Protein AF-0000000077498268 (afdb_homodimer)

Organism: Branchiostoma lanceolatum (NCBI:txid7740)

Foldseek 3Di:
DPPVPPVPPVPPPPPPVPPPPLQPQQQAPVRRSPRLRNQPPFPPDDLVQLCVQAAFAFQCRSGDASAAAAEDADADAQLCCLQVDALQVGKYKYAQQQCPFLCLVQVDLVNCCVPQQAPKFFKAFLARPVPDGDDIDGSNVCSVPQLPDRMKTKDWDDPVNCNRGDDGNNCPFCLQPVDDKTKMKIKHQFFGKHFWFFAQFKKKKWWSAFKKKKKWFALLACVLQVQLVDQFRGGGPAGRGTGRCVVRVSSSLTHIYMYIGHHNMIMTGHGGIIMMMHTHGGITIMMMITTHGDRVLLPLPDPLPFQDPDDDGSYDDDPDLDDLSNLRSSLSSSSNVCSVVDDRDDRPVPDDDCVNDDDPVVPPDPPPCPVDPPPCVPPPPPPPPPDPPPLSQQSWNPVDPLTLCVVCSPPLLDLLSLLQLSVVVSPDRTVCSRSPNSVSRGRQGSVSVVVSPPDDHPRDD/DPPPPPVPPPPPPPPPPPPPPVQPQQQAPVRHSPRLRNQPPFPPDDLVQLCVQAAFAFQCRSGDARAAAAEDADADAQLCCCQVDALQVGKYKYAQQQCPFLCLVQVDLVNCCVPQQQPKFFKAFLARPVPDGDDIDGSNVCSVPQLPDRMKTKDWDDPVNCNRGDDGNNCPFVLLPVDDKTKMKIKHQFFGKHFWFFAQFKKKKWWSAFKKKKKWFALLACVLQVQLVDQFRGGGPAGRGTGRCVVRVSSSLTHIYMYIGHHNMIMTGHGGIIMMMHTHGGITIMMMITTHGDNVLQPPPLPLPFQPPPDDFRHDDDPDLDDLSVLRSSLSSSSNVCSVVDDRDDRPVPDDDPVNDDDPVPPPDPPPCPPDPPPCVPPPPPPPPPPDPPLSQASWDPVDPLDLCVVCSPPLQDLLSLLQLSVVVSPDRTVCSRSPNSVSRGRQGSVSVVVSPPDDHPRDD

InterPro domains:
  IPR003347 JmjC domain [PS51184] (134-308)
  IPR041667 Cupin-like domain 8 [PF13621] (78-294)

Structure (mmCIF, N/CA/C/O backbone):
data_AF-0000000077498268-model_v1
#
loop_
_entity.id
_entity.type
_entity.pdbx_description
1 polymer 'KDM8 protein'
#
loop_
_atom_site.group_PDB
_atom_site.id
_atom_site.type_symbol
_atom_site.label_atom_id
_atom_site.label_alt_id
_atom_site.label_comp_id
_atom_site.label_asym_id
_atom_site.label_entity_id
_atom_site.label_seq_id
_atom_site.pdbx_PDB_ins_code
_atom_site.Cartn_x
_atom_site.Cartn_y
_atom_site.Cartn_z
_atom_site.occupancy
_atom_site.B_iso_or_equiv
_atom_site.auth_seq_id
_atom_site.auth_comp_id
_atom_site.auth_asym_id
_atom_site.auth_atom_id
_atom_site.pdbx_PDB_model_num
ATOM 1 N N . MET A 1 1 ? -64.062 6.707 -39.125 1 20.23 1 MET A N 1
ATOM 2 C CA . MET A 1 1 ? -62.938 7.348 -39.844 1 20.23 1 MET A CA 1
ATOM 3 C C . MET A 1 1 ? -61.938 7.953 -38.906 1 20.23 1 MET A C 1
ATOM 5 O O . MET A 1 1 ? -62.25 8.898 -38.188 1 20.23 1 MET A O 1
ATOM 9 N N . ALA A 1 2 ? -61.188 6.914 -38.25 1 20.77 2 ALA A N 1
ATOM 10 C CA . ALA A 1 2 ? -60.125 6.656 -37.25 1 20.77 2 ALA A CA 1
ATOM 11 C C . ALA A 1 2 ? -58.844 7.418 -37.594 1 20.77 2 ALA A C 1
ATOM 13 O O . ALA A 1 2 ? -58.125 7.031 -38.531 1 20.77 2 ALA A O 1
ATOM 14 N N . LYS A 1 3 ? -59.219 8.773 -37.812 1 20.45 3 LYS A N 1
ATOM 15 C CA . LYS A 1 3 ? -58.188 9.75 -38.156 1 20.45 3 LYS A CA 1
ATOM 16 C C . LYS A 1 3 ? -56.938 9.586 -37.25 1 20.45 3 LYS A C 1
ATOM 18 O O . LYS A 1 3 ? -57.031 9.789 -36.031 1 20.45 3 LYS A O 1
ATOM 23 N N . VAL A 1 4 ? -56.219 8.508 -37.531 1 21.5 4 VAL A N 1
ATOM 24 C CA . VAL A 1 4 ? -54.969 8.023 -36.938 1 21.5 4 VAL A CA 1
ATOM 25 C C . VAL A 1 4 ? -53.906 9.109 -37.031 1 21.5 4 VAL A C 1
ATOM 27 O O . VAL A 1 4 ? -53.438 9.469 -38.125 1 21.5 4 VAL A O 1
ATOM 30 N N . PHE A 1 5 ? -54.312 10.289 -36.438 1 22.31 5 PHE A N 1
ATOM 31 C CA . PHE A 1 5 ? -53.375 11.391 -36.375 1 22.31 5 PHE A CA 1
ATOM 32 C C . PHE A 1 5 ? -52 10.898 -35.938 1 22.31 5 PHE A C 1
ATOM 34 O O . PHE A 1 5 ? -51.844 10.32 -34.875 1 22.31 5 PHE A O 1
ATOM 41 N N . LEU A 1 6 ? -51.281 10.352 -36.906 1 21.83 6 LEU A N 1
ATOM 42 C CA . LEU A 1 6 ? -49.875 9.891 -36.875 1 21.83 6 LEU A CA 1
ATOM 43 C C . LEU A 1 6 ? -48.969 11 -36.406 1 21.83 6 LEU A C 1
ATOM 45 O O . LEU A 1 6 ? -48.812 12.016 -37.094 1 21.83 6 LEU A O 1
ATOM 49 N N . VAL A 1 7 ? -49.281 11.5 -35.188 1 21.45 7 VAL A N 1
ATOM 50 C CA . VAL A 1 7 ? -48.406 12.555 -34.656 1 21.45 7 VAL A CA 1
ATOM 51 C C . VAL A 1 7 ? -46.969 12.133 -34.781 1 21.45 7 VAL A C 1
ATOM 53 O O . VAL A 1 7 ? -46.562 11.07 -34.281 1 21.45 7 VAL A O 1
ATOM 56 N N . PHE A 1 8 ? -46.375 12.398 -35.938 1 21.97 8 PHE A N 1
ATOM 57 C CA . PHE A 1 8 ? -44.969 12.281 -36.281 1 21.97 8 PHE A CA 1
ATOM 58 C C . PHE A 1 8 ? -44.094 12.969 -35.219 1 21.97 8 PHE A C 1
ATOM 60 O O . PHE A 1 8 ? -44.125 14.188 -35.062 1 21.97 8 PHE A O 1
ATOM 67 N N . LEU A 1 9 ? -44.188 12.375 -33.969 1 21.38 9 LEU A N 1
ATOM 68 C CA . LEU A 1 9 ? -43.312 12.883 -32.906 1 21.38 9 LEU A CA 1
ATOM 69 C C . LEU A 1 9 ? -41.875 12.977 -33.375 1 21.38 9 LEU A C 1
ATOM 71 O O . LEU A 1 9 ? -41.25 11.953 -33.719 1 21.38 9 LEU A O 1
ATOM 75 N N . LEU A 1 10 ? -41.625 13.961 -34.219 1 21.16 10 LEU A N 1
ATOM 76 C CA . LEU A 1 10 ? -40.281 14.336 -34.625 1 21.16 10 LEU A CA 1
ATOM 77 C C . LEU A 1 10 ? -39.344 14.344 -33.406 1 21.16 10 LEU A C 1
ATOM 79 O O . LEU A 1 10 ? -39.531 15.141 -32.469 1 21.16 10 LEU A O 1
ATOM 83 N N . CYS A 1 11 ? -38.938 13.094 -32.938 1 20.8 11 CYS A N 1
ATOM 84 C CA . CYS A 1 11 ? -37.906 12.883 -31.906 1 20.8 11 CYS A CA 1
ATOM 85 C C . CYS A 1 11 ? -36.656 13.664 -32.219 1 20.8 11 CYS A C 1
ATOM 87 O O . CYS A 1 11 ? -35.938 13.344 -33.188 1 20.8 11 CYS A O 1
ATOM 89 N N . ALA A 1 12 ? -36.75 15.016 -32.25 1 21.62 12 ALA A N 1
ATOM 90 C CA . ALA A 1 12 ? -35.5 15.789 -32.375 1 21.62 12 ALA A CA 1
ATOM 91 C C . ALA A 1 12 ? -34.406 15.18 -31.516 1 21.62 12 ALA A C 1
ATOM 93 O O . ALA A 1 12 ? -34.531 15.109 -30.297 1 21.62 12 ALA A O 1
ATOM 94 N N . LEU A 1 13 ? -33.719 14.148 -32.031 1 21.7 13 LEU A N 1
ATOM 95 C CA . LEU A 1 13 ? -32.5 13.555 -31.516 1 21.7 13 LEU A CA 1
ATOM 96 C C . LEU A 1 13 ? -31.469 14.633 -31.172 1 21.7 13 LEU A C 1
ATOM 98 O O . LEU A 1 13 ? -30.906 15.266 -32.062 1 21.7 13 LEU A O 1
ATOM 102 N N . THR A 1 14 ? -31.875 15.578 -30.297 1 20.98 14 THR A N 1
ATOM 103 C CA . THR A 1 14 ? -30.828 16.531 -29.922 1 20.98 14 THR A CA 1
ATOM 104 C C . THR A 1 14 ? -29.531 15.797 -29.609 1 20.98 14 THR A C 1
ATOM 106 O O . THR A 1 14 ? -29.547 14.742 -28.969 1 20.98 14 THR A O 1
ATOM 109 N N . ARG A 1 15 ? -28.484 15.977 -30.438 1 21.44 15 ARG A N 1
ATOM 110 C CA . ARG A 1 15 ? -27.062 15.641 -30.375 1 21.44 15 ARG A CA 1
ATOM 111 C C . ARG A 1 15 ? -26.5 15.945 -28.984 1 21.44 15 ARG A C 1
ATOM 113 O O . ARG A 1 15 ? -26.469 17.109 -28.562 1 21.44 15 ARG A O 1
ATOM 120 N N . ILE A 1 16 ? -26.891 15.086 -28 1 23.75 16 ILE A N 1
ATOM 121 C CA . ILE A 1 16 ? -26.203 15.227 -26.719 1 23.75 16 ILE A CA 1
ATOM 122 C C . ILE A 1 16 ? -24.688 15.281 -26.969 1 23.75 16 ILE A C 1
ATOM 124 O O . ILE A 1 16 ? -24.109 14.328 -27.5 1 23.75 16 ILE A O 1
ATOM 128 N N . SER A 1 17 ? -24.203 16.453 -27.359 1 23.48 17 SER A N 1
ATOM 129 C CA . SER A 1 17 ? -22.766 16.719 -27.391 1 23.48 17 SER A CA 1
ATOM 130 C C . SER A 1 17 ? -22.078 16.141 -26.156 1 23.48 17 SER A C 1
ATOM 132 O O . SER A 1 17 ? -22.438 16.453 -25.031 1 23.48 17 SER A O 1
ATOM 134 N N . SER A 1 18 ? -21.719 14.836 -26.25 1 25.12 18 SER A N 1
ATOM 135 C CA . SER A 1 18 ? -20.875 14.117 -25.297 1 25.12 18 SER A CA 1
ATOM 136 C C . SER A 1 18 ? -19.75 15 -24.781 1 25.12 18 SER A C 1
ATOM 138 O O . SER A 1 18 ? -18.859 15.383 -25.547 1 25.12 18 SER A O 1
ATOM 140 N N . GLN A 1 19 ? -20.078 15.984 -23.938 1 24.39 19 GLN A N 1
ATOM 141 C CA . GLN A 1 19 ? -19.016 16.688 -23.219 1 24.39 19 GLN A CA 1
ATOM 142 C C . GLN A 1 19 ? -17.938 15.727 -22.734 1 24.39 19 GLN A C 1
ATOM 144 O O . GLN A 1 19 ? -18.234 14.711 -22.109 1 24.39 19 GLN A O 1
ATOM 149 N N . ASP A 1 20 ? -16.859 15.656 -23.484 1 26.95 20 ASP A N 1
ATOM 150 C CA . ASP A 1 20 ? -15.547 15.039 -23.266 1 26.95 20 ASP A CA 1
ATOM 151 C C . ASP A 1 20 ? -15.141 15.117 -21.797 1 26.95 20 ASP A C 1
ATOM 153 O O . ASP A 1 20 ? -15 16.203 -21.234 1 26.95 20 ASP A O 1
ATOM 157 N N . ASP A 1 21 ? -15.727 14.266 -21 1 28.14 21 ASP A N 1
ATOM 158 C CA . ASP A 1 21 ? -15.43 14.078 -19.594 1 28.14 21 ASP A CA 1
ATOM 159 C C . ASP A 1 21 ? -13.93 14.094 -19.344 1 28.14 21 ASP A C 1
ATOM 161 O O . ASP A 1 21 ? -13.234 13.102 -19.594 1 28.14 21 ASP A O 1
ATOM 165 N N . THR A 1 22 ? -13.281 15.242 -19.609 1 29.11 22 THR A N 1
ATOM 166 C CA . THR A 1 22 ? -11.922 15.727 -19.375 1 29.11 22 THR A CA 1
ATOM 167 C C . THR A 1 22 ? -11.477 15.391 -17.953 1 29.11 22 THR A C 1
ATOM 169 O O . THR A 1 22 ? -10.422 15.844 -17.5 1 29.11 22 THR A O 1
ATOM 172 N N . ASN A 1 23 ? -12.367 14.883 -17.172 1 28.05 23 ASN A N 1
ATOM 173 C CA . ASN A 1 23 ? -11.82 14.672 -15.836 1 28.05 23 ASN A CA 1
ATOM 174 C C . ASN A 1 23 ? -10.773 13.555 -15.828 1 28.05 23 ASN A C 1
ATOM 176 O O . ASN A 1 23 ? -10.969 12.516 -15.195 1 28.05 23 ASN A O 1
ATOM 180 N N . ALA A 1 24 ? -10.133 13.305 -16.922 1 29.52 24 ALA A N 1
ATOM 181 C CA . ALA A 1 24 ? -9.008 12.375 -16.891 1 29.52 24 ALA A CA 1
ATOM 182 C C . ALA A 1 24 ? -8 12.773 -15.812 1 29.52 24 ALA A C 1
ATOM 184 O O . ALA A 1 24 ? -7.594 13.93 -15.727 1 29.52 24 ALA A O 1
ATOM 185 N N . ALA A 1 25 ? -7.973 12.031 -14.773 1 31.31 25 ALA A N 1
ATOM 186 C CA . ALA A 1 25 ? -6.887 12.195 -13.805 1 31.31 25 ALA A CA 1
ATOM 187 C C . ALA A 1 25 ? -5.574 12.516 -14.508 1 31.31 25 ALA A C 1
ATOM 189 O O . ALA A 1 25 ? -5.188 11.828 -15.461 1 31.31 25 ALA A O 1
ATOM 190 N N . CYS A 1 26 ? -5.172 13.711 -14.547 1 35.19 26 CYS A N 1
ATOM 191 C CA . CYS A 1 26 ? -3.994 14.312 -15.156 1 35.19 26 CYS A CA 1
ATOM 192 C C . CYS A 1 26 ? -2.732 13.539 -14.781 1 35.19 26 CYS A C 1
ATOM 194 O O . CYS A 1 26 ? -2.33 13.539 -13.609 1 35.19 26 CYS A O 1
ATOM 196 N N . HIS A 1 27 ? -2.498 12.359 -15.18 1 33.94 27 HIS A N 1
ATOM 197 C CA . HIS A 1 27 ? -1.225 11.688 -14.945 1 33.94 27 HIS A CA 1
ATOM 198 C C . HIS A 1 27 ? -0.128 12.266 -15.836 1 33.94 27 HIS A C 1
ATOM 200 O O . HIS A 1 27 ? -0.378 12.617 -16.984 1 33.94 27 HIS A O 1
ATOM 206 N N . GLY A 1 28 ? 0.859 12.883 -15.305 1 31.69 28 GLY A N 1
ATOM 207 C CA . GLY A 1 28 ? 1.977 13.414 -16.078 1 31.69 28 GLY A CA 1
ATOM 208 C C . GLY A 1 28 ? 2.57 12.398 -17.031 1 31.69 28 GLY A C 1
ATOM 209 O O . GLY A 1 28 ? 2.312 11.195 -16.922 1 31.69 28 GLY A O 1
ATOM 210 N N . THR A 1 29 ? 3.205 12.695 -18.219 1 34.97 29 THR A N 1
ATOM 211 C CA . THR A 1 29 ? 3.818 11.875 -19.25 1 34.97 29 THR A CA 1
ATOM 212 C C . THR A 1 29 ? 4.734 10.82 -18.641 1 34.97 29 THR A C 1
ATOM 214 O O . THR A 1 29 ? 5 9.789 -19.266 1 34.97 29 THR A O 1
ATOM 217 N N . ASP A 1 30 ? 5.59 11.242 -17.625 1 33.19 30 ASP A N 1
ATOM 218 C CA . ASP A 1 30 ? 6.605 10.336 -17.109 1 33.19 30 ASP A CA 1
ATOM 219 C C . ASP A 1 30 ? 6.004 9.336 -16.125 1 33.19 30 ASP A C 1
ATOM 221 O O . ASP A 1 30 ? 6.727 8.586 -15.477 1 33.19 30 ASP A O 1
ATOM 225 N N . GLY A 1 31 ? 4.785 9.031 -16.078 1 33.09 31 GLY A N 1
ATOM 226 C CA . GLY A 1 31 ? 4.066 8.117 -15.195 1 33.09 31 GLY A CA 1
ATOM 227 C C . GLY A 1 31 ? 3.793 8.695 -13.82 1 33.09 31 GLY A C 1
ATOM 228 O O . GLY A 1 31 ? 3.258 8.008 -12.953 1 33.09 31 GLY A O 1
ATOM 229 N N . SER A 1 32 ? 4.629 9.703 -13.422 1 30.55 32 SER A N 1
ATOM 230 C CA . SER A 1 32 ? 4.387 10.328 -12.125 1 30.55 32 SER A CA 1
ATOM 231 C C . SER A 1 32 ? 2.971 10.883 -12.039 1 30.55 32 SER A C 1
ATOM 233 O O . SER A 1 32 ? 2.381 11.266 -13.047 1 30.55 32 SER A O 1
ATOM 235 N N . ILE A 1 33 ? 2.199 10.328 -11.188 1 34.78 33 ILE A N 1
ATOM 236 C CA . ILE A 1 33 ? 0.839 10.797 -10.945 1 34.78 33 ILE A CA 1
ATOM 237 C C . ILE A 1 33 ? 0.823 12.328 -10.891 1 34.78 33 ILE A C 1
ATOM 239 O O . ILE A 1 33 ? -0.244 12.938 -10.797 1 34.78 33 ILE A O 1
ATOM 243 N N . TYR A 1 34 ? 1.939 13.008 -10.461 1 32.97 34 TYR A N 1
ATOM 244 C CA . TYR A 1 34 ? 1.987 14.461 -10.531 1 32.97 34 TYR A CA 1
ATOM 245 C C . TYR A 1 34 ? 2.256 14.938 -11.953 1 32.97 34 TYR A C 1
ATOM 247 O O . TYR A 1 34 ? 3.412 15.062 -12.359 1 32.97 34 TYR A O 1
ATOM 255 N N . SER A 1 35 ? 1.62 14.266 -12.875 1 33.53 35 SER A N 1
ATOM 256 C CA . SER A 1 35 ? 1.952 14.953 -14.117 1 33.53 35 SER A CA 1
ATOM 257 C C . SER A 1 35 ? 1.49 16.406 -14.086 1 33.53 35 SER A C 1
ATOM 259 O O . SER A 1 35 ? 0.356 16.688 -13.695 1 33.53 35 SER A O 1
ATOM 261 N N . PRO A 1 36 ? 2.346 17.328 -14.078 1 34.81 36 PRO A N 1
ATOM 262 C CA . PRO A 1 36 ? 1.954 18.719 -14.352 1 34.81 36 PRO A CA 1
ATOM 263 C C . PRO A 1 36 ? 0.805 18.812 -15.352 1 34.81 36 PRO A C 1
ATOM 265 O O . PRO A 1 36 ? 0.073 19.812 -15.359 1 34.81 36 PRO A O 1
ATOM 268 N N . ASP A 1 37 ? 0.694 17.766 -16.125 1 38.72 37 ASP A N 1
ATOM 269 C CA . ASP A 1 37 ? -0.267 17.953 -17.203 1 38.72 37 ASP A CA 1
ATOM 270 C C . ASP A 1 37 ? -1.7 17.812 -16.688 1 38.72 37 ASP A C 1
ATOM 272 O O . ASP A 1 37 ? -2.652 18.125 -17.406 1 38.72 37 ASP A O 1
ATOM 276 N N . CYS A 1 38 ? -1.879 16.922 -15.734 1 39.84 38 CYS A N 1
ATOM 277 C CA . CYS A 1 38 ? -3.232 16.906 -15.188 1 39.84 38 CYS A CA 1
ATOM 278 C C . CYS A 1 38 ? -3.512 18.188 -14.391 1 39.84 38 CYS A C 1
ATOM 280 O O . CYS A 1 38 ? -4.625 18.375 -13.898 1 39.84 38 CYS A O 1
ATOM 282 N N . ASN A 1 39 ? -2.467 18.641 -13.797 1 38.72 39 ASN A N 1
ATOM 283 C CA . ASN A 1 39 ? -2.586 20 -13.297 1 38.72 39 ASN A CA 1
ATOM 284 C C . ASN A 1 39 ? -3.125 20.953 -14.375 1 38.72 39 ASN A C 1
ATOM 286 O O . ASN A 1 39 ? -2.705 20.875 -15.531 1 38.72 39 ASN A O 1
ATOM 290 N N . THR A 1 40 ? -4.371 21.031 -14.289 1 42.47 40 THR A N 1
ATOM 291 C CA . THR A 1 40 ? -4.824 22.078 -15.188 1 42.47 40 THR A CA 1
ATOM 292 C C . THR A 1 40 ? -3.699 23.062 -15.484 1 42.47 40 THR A C 1
ATOM 294 O O . THR A 1 40 ? -2.945 23.438 -14.586 1 42.47 40 THR A O 1
ATOM 297 N N . HIS A 1 41 ? -3.09 22.766 -16.516 1 45.28 41 HIS A N 1
ATOM 298 C CA . HIS A 1 41 ? -2.27 23.922 -16.891 1 45.28 41 HIS A CA 1
ATOM 299 C C . HIS A 1 41 ? -2.879 25.219 -16.359 1 45.28 41 HIS A C 1
ATOM 301 O O . HIS A 1 41 ? -3.996 25.578 -16.734 1 45.28 41 HIS A O 1
ATOM 307 N N . PRO A 1 42 ? -2.6 25.516 -15.102 1 47.12 42 PRO A N 1
ATOM 308 C CA . PRO A 1 42 ? -3.23 26.75 -14.625 1 47.12 42 PRO A CA 1
ATOM 309 C C . PRO A 1 42 ? -3.412 27.797 -15.734 1 47.12 42 PRO A C 1
ATOM 311 O O . PRO A 1 42 ? -2.451 28.125 -16.438 1 47.12 42 PRO A O 1
ATOM 314 N N . ALA A 1 43 ? -4.355 27.641 -16.438 1 50.5 43 ALA A N 1
ATOM 315 C CA . ALA A 1 43 ? -4.645 28.844 -17.203 1 50.5 43 ALA A CA 1
ATOM 316 C C . ALA A 1 43 ? -4.141 30.094 -16.484 1 50.5 43 ALA A C 1
ATOM 318 O O . ALA A 1 43 ? -4.434 30.297 -15.305 1 50.5 43 ALA A O 1
ATOM 319 N N . GLU A 1 44 ? -2.896 30.5 -16.766 1 74.31 44 GLU A N 1
ATOM 320 C CA . GLU A 1 44 ? -2.377 31.719 -16.172 1 74.31 44 GLU A CA 1
ATOM 321 C C . GLU A 1 44 ? -3.434 32.812 -16.156 1 74.31 44 GLU A C 1
ATOM 323 O O . GLU A 1 44 ? -3.77 33.375 -17.203 1 74.31 44 GLU A O 1
ATOM 328 N N . LEU A 1 45 ? -4.227 32.781 -15.094 1 87.75 45 LEU A N 1
ATOM 329 C CA . LEU A 1 45 ? -5.191 33.875 -14.867 1 87.75 45 LEU A CA 1
ATOM 330 C C . LEU A 1 45 ? -4.484 35.188 -14.633 1 87.75 45 LEU A C 1
ATOM 332 O O . LEU A 1 45 ? -3.414 35.219 -14.016 1 87.75 45 LEU A O 1
ATOM 336 N N . THR A 1 46 ? -5.039 36.188 -15.219 1 91.94 46 THR A N 1
ATOM 337 C CA . THR A 1 46 ? -4.535 37.5 -14.922 1 91.94 46 THR A CA 1
ATOM 338 C C . THR A 1 46 ? -4.906 37.938 -13.5 1 91.94 46 THR A C 1
ATOM 340 O O . THR A 1 46 ? -5.781 37.312 -12.883 1 91.94 46 THR A O 1
ATOM 343 N N . LYS A 1 47 ? -4.234 38.875 -13.023 1 93.62 47 LYS A N 1
ATOM 344 C CA . LYS A 1 47 ? -4.555 39.406 -11.703 1 93.62 47 LYS A CA 1
ATOM 345 C C . LYS A 1 47 ? -5.996 39.906 -11.648 1 93.62 47 LYS A C 1
ATOM 347 O O . LYS A 1 47 ? -6.672 39.75 -10.625 1 93.62 47 LYS A O 1
ATOM 352 N N . GLU A 1 48 ? -6.422 40.469 -12.758 1 95.19 48 GLU A N 1
ATOM 353 C CA . GLU A 1 48 ? -7.793 40.938 -12.828 1 95.19 48 GLU A CA 1
ATOM 354 C C . GLU A 1 48 ? -8.797 39.812 -12.727 1 95.19 48 GLU A C 1
ATOM 356 O O . GLU A 1 48 ? -9.812 39.938 -12.039 1 95.19 48 GLU A O 1
ATOM 361 N N . GLN A 1 49 ? -8.523 38.812 -13.367 1 95.19 49 GLN A N 1
ATOM 362 C CA . GLN A 1 49 ? -9.406 37.625 -13.336 1 95.19 49 GLN A CA 1
ATOM 363 C C . GLN A 1 49 ? -9.43 37 -11.945 1 95.19 49 GLN A C 1
ATOM 365 O O . GLN A 1 49 ? -10.5 36.656 -11.438 1 95.19 49 GLN A O 1
ATOM 370 N N . MET A 1 50 ? -8.242 36.938 -11.328 1 96 50 MET A N 1
ATOM 371 C CA . MET A 1 50 ? -8.164 36.344 -9.984 1 96 50 MET A CA 1
ATOM 372 C C . MET A 1 50 ? -8.898 37.219 -8.977 1 96 50 MET A C 1
ATOM 374 O O . MET A 1 50 ? -9.562 36.719 -8.078 1 96 50 MET A O 1
ATOM 378 N N . PHE A 1 51 ? -8.789 38.531 -9.148 1 97.06 51 PHE A N 1
ATOM 379 C CA . PHE A 1 51 ? -9.5 39.438 -8.266 1 97.06 51 PHE A CA 1
ATOM 380 C C . PHE A 1 51 ? -11.008 39.281 -8.398 1 97.06 51 PHE A C 1
ATOM 382 O O . PHE A 1 51 ? -11.719 39.219 -7.395 1 97.06 51 PHE A O 1
ATOM 389 N N . LYS A 1 52 ? -11.477 39.188 -9.617 1 96.56 52 LYS A N 1
ATOM 390 C CA . LYS A 1 52 ? -12.898 39.031 -9.875 1 96.56 52 LYS A CA 1
ATOM 391 C C . LYS A 1 52 ? -13.414 37.719 -9.281 1 96.56 52 LYS A C 1
ATOM 393 O O . LYS A 1 52 ? -14.508 37.688 -8.711 1 96.56 52 LYS A O 1
ATOM 398 N N . ASN A 1 53 ? -12.664 36.719 -9.375 1 95.62 53 ASN A N 1
ATOM 399 C CA . ASN A 1 53 ? -13.062 35.406 -8.914 1 95.62 53 ASN A CA 1
ATOM 400 C C . ASN A 1 53 ? -13.023 35.312 -7.391 1 95.62 53 ASN A C 1
ATOM 402 O O . ASN A 1 53 ? -13.867 34.656 -6.785 1 95.62 53 ASN A O 1
ATOM 406 N N . GLY A 1 54 ? -12.055 36.031 -6.758 1 97.25 54 GLY A N 1
ATOM 407 C CA . GLY A 1 54 ? -11.719 35.688 -5.387 1 97.25 54 GLY A CA 1
ATOM 408 C C . GLY A 1 54 ? -12.086 36.75 -4.387 1 97.25 54 GLY A C 1
ATOM 409 O O . GLY A 1 54 ? -12.133 36.5 -3.182 1 97.25 54 GLY A O 1
ATOM 410 N N . HIS A 1 55 ? -12.297 38.031 -4.883 1 98 55 HIS A N 1
ATOM 411 C CA . HIS A 1 55 ? -12.523 39.125 -3.953 1 98 55 HIS A CA 1
ATOM 412 C C . HIS A 1 55 ? -13.812 38.938 -3.168 1 98 55 HIS A C 1
ATOM 414 O O . HIS A 1 55 ? -14.883 38.781 -3.76 1 98 55 HIS A O 1
ATOM 420 N N . MET A 1 56 ? -13.656 38.969 -1.847 1 97.81 56 MET A N 1
ATOM 421 C CA . MET A 1 56 ? -14.758 38.812 -0.898 1 97.81 56 MET A CA 1
ATOM 422 C C . MET A 1 56 ? -15.438 37.469 -1.051 1 97.81 56 MET A C 1
ATOM 424 O O . MET A 1 56 ? -16.641 37.344 -0.863 1 97.81 56 MET A O 1
ATOM 428 N N . LYS A 1 57 ? -14.766 36.5 -1.519 1 96.94 57 LYS A N 1
ATOM 429 C CA . LYS A 1 57 ? -15.188 35.125 -1.588 1 96.94 57 LYS A CA 1
ATOM 430 C C . LYS A 1 57 ? -14.32 34.25 -0.695 1 96.94 57 LYS A C 1
ATOM 432 O O . LYS A 1 57 ? -13.383 34.719 -0.062 1 96.94 57 LYS A O 1
ATOM 437 N N . ARG A 1 58 ? -14.688 33 -0.633 1 96.31 58 ARG A N 1
ATOM 438 C CA . ARG A 1 58 ? -13.977 32.062 0.23 1 96.31 58 ARG A CA 1
ATOM 439 C C . ARG A 1 58 ? -12.539 31.859 -0.249 1 96.31 58 ARG A C 1
ATOM 441 O O . ARG A 1 58 ? -12.258 31.969 -1.444 1 96.31 58 ARG A O 1
ATOM 448 N N . PHE A 1 59 ? -11.711 31.578 0.667 1 97.38 59 PHE A N 1
ATOM 449 C CA . PHE A 1 59 ? -10.32 31.266 0.333 1 97.38 59 PHE A CA 1
ATOM 450 C C . PHE A 1 59 ? -10.242 30.109 -0.661 1 97.38 59 PHE A C 1
ATOM 452 O O . PHE A 1 59 ? -10.906 29.094 -0.486 1 97.38 59 PHE A O 1
ATOM 459 N N . GLY A 1 60 ? -9.492 30.281 -1.696 1 95.69 60 GLY A N 1
ATOM 460 C CA . GLY A 1 60 ? -9.367 29.281 -2.75 1 95.69 60 GLY A CA 1
ATOM 461 C C . GLY A 1 60 ? -10.156 29.641 -4 1 95.69 60 GLY A C 1
ATOM 462 O O . GLY A 1 60 ? -9.953 29.047 -5.059 1 95.69 60 GLY A O 1
ATOM 463 N N . ALA A 1 61 ? -11 30.609 -3.941 1 96 61 ALA A N 1
ATOM 464 C CA . ALA A 1 61 ? -11.875 30.953 -5.062 1 96 61 ALA A CA 1
ATOM 465 C C . ALA A 1 61 ? -11.102 31.719 -6.141 1 96 61 ALA A C 1
ATOM 467 O O . ALA A 1 61 ? -11.562 31.812 -7.281 1 96 61 ALA A O 1
ATOM 468 N N . HIS A 1 62 ? -9.961 32.344 -5.805 1 95.06 62 HIS A N 1
ATOM 469 C CA . HIS A 1 62 ? -9.25 33.219 -6.719 1 95.06 62 HIS A CA 1
ATOM 470 C C . HIS A 1 62 ? -8.75 32.469 -7.945 1 95.06 62 HIS A C 1
ATOM 472 O O . HIS A 1 62 ? -8.508 33.062 -8.992 1 95.06 62 HIS A O 1
ATOM 478 N N . ARG A 1 63 ? -8.586 31.156 -7.859 1 94.25 63 ARG A N 1
ATOM 479 C CA . ARG A 1 63 ? -8.141 30.281 -8.945 1 94.25 63 ARG A CA 1
ATOM 480 C C . ARG A 1 63 ? -8.531 28.844 -8.688 1 94.25 63 ARG A C 1
ATOM 482 O O . ARG A 1 63 ? -8.828 28.469 -7.555 1 94.25 63 ARG A O 1
ATOM 489 N N . PRO A 1 64 ? -8.555 28.047 -9.758 1 93.38 64 PRO A N 1
ATOM 490 C CA . PRO A 1 64 ? -8.75 26.609 -9.523 1 93.38 64 PRO A CA 1
ATOM 491 C C . PRO A 1 64 ? -7.57 25.969 -8.805 1 93.38 64 PRO A C 1
ATOM 493 O O . PRO A 1 64 ? -6.449 26.484 -8.867 1 93.38 64 PRO A O 1
ATOM 496 N N . PRO A 1 65 ? -7.828 24.875 -8.086 1 94.5 65 PRO A N 1
ATOM 497 C CA . PRO A 1 65 ? -6.699 24.188 -7.445 1 94.5 65 PRO A CA 1
ATOM 498 C C . PRO A 1 65 ? -5.621 23.781 -8.445 1 94.5 65 PRO A C 1
ATOM 500 O O . PRO A 1 65 ? -5.941 23.359 -9.562 1 94.5 65 PRO A O 1
ATOM 503 N N . ASP A 1 66 ? -4.441 23.938 -8.062 1 90.94 66 ASP A N 1
ATOM 504 C CA . ASP A 1 66 ? -3.328 23.516 -8.906 1 90.94 66 ASP A CA 1
ATOM 505 C C . ASP A 1 66 ? -3.201 22 -8.938 1 90.94 66 ASP A C 1
ATOM 507 O O . ASP A 1 66 ? -2.801 21.422 -9.953 1 90.94 66 ASP A O 1
ATOM 511 N N . HIS A 1 67 ? -3.596 21.375 -7.812 1 91.38 67 HIS A N 1
ATOM 512 C CA . HIS A 1 67 ? -3.561 19.922 -7.703 1 91.38 67 HIS A CA 1
ATOM 513 C C . HIS A 1 67 ? -4.738 19.406 -6.883 1 91.38 67 HIS A C 1
ATOM 515 O O . HIS A 1 67 ? -5.129 20.031 -5.891 1 91.38 67 HIS A O 1
ATOM 521 N N . ILE A 1 68 ? -5.309 18.344 -7.414 1 94.81 68 ILE A N 1
ATOM 522 C CA . ILE A 1 68 ? -6.152 17.516 -6.555 1 94.81 68 ILE A CA 1
ATOM 523 C C . ILE A 1 68 ? -5.309 16.438 -5.875 1 94.81 68 ILE A C 1
ATOM 525 O O . ILE A 1 68 ? -4.586 15.695 -6.547 1 94.81 68 ILE A O 1
ATOM 529 N N . VAL A 1 69 ? -5.352 16.391 -4.625 1 97.5 69 VAL A N 1
ATOM 530 C CA . VAL A 1 69 ? -4.484 15.5 -3.861 1 97.5 69 VAL A CA 1
ATOM 531 C C . VAL A 1 69 ? -4.699 14.062 -4.316 1 97.5 69 VAL A C 1
ATOM 533 O O . VAL A 1 69 ? -5.836 13.625 -4.52 1 97.5 69 VAL A O 1
ATOM 536 N N . GLU A 1 70 ? -3.629 13.328 -4.512 1 95.94 70 GLU A N 1
ATOM 537 C CA . GLU A 1 70 ? -3.643 11.93 -4.914 1 95.94 70 GLU A CA 1
ATOM 538 C C . GLU A 1 70 ? -4.426 11.078 -3.92 1 95.94 70 GLU A C 1
ATOM 540 O O . GLU A 1 70 ? -4.312 11.266 -2.707 1 95.94 70 GLU A O 1
ATOM 545 N N . GLU A 1 71 ? -5.246 10.188 -4.473 1 96 71 GLU A N 1
ATOM 546 C CA . GLU A 1 71 ? -6.02 9.266 -3.65 1 96 71 GLU A CA 1
ATOM 547 C C . GLU A 1 71 ? -5.539 7.828 -3.842 1 96 71 GLU A C 1
ATOM 549 O O . GLU A 1 71 ? -5.383 7.367 -4.973 1 96 71 GLU A O 1
ATOM 554 N N . LEU A 1 72 ? -5.246 7.16 -2.746 1 95.56 72 LEU A N 1
ATOM 555 C CA . LEU A 1 72 ? -4.887 5.746 -2.775 1 95.56 72 LEU A CA 1
ATOM 556 C C . LEU A 1 72 ? -6.062 4.883 -2.336 1 95.56 72 LEU A C 1
ATOM 558 O O . LEU A 1 72 ? -6.613 5.078 -1.25 1 95.56 72 LEU A O 1
ATOM 562 N N . PRO A 1 73 ? -6.418 3.879 -3.092 1 92.12 73 PRO A N 1
ATOM 563 C CA . PRO A 1 73 ? -7.539 3.012 -2.721 1 92.12 73 PRO A CA 1
ATOM 564 C C . PRO A 1 73 ? -7.133 1.905 -1.75 1 92.12 73 PRO A C 1
ATOM 566 O O . PRO A 1 73 ? -7.918 0.987 -1.492 1 92.12 73 PRO A O 1
ATOM 569 N N . TYR A 1 74 ? -5.91 1.945 -1.239 1 92.31 74 TYR A N 1
ATOM 570 C CA . TYR A 1 74 ? -5.391 0.946 -0.312 1 92.31 74 TYR A CA 1
ATOM 571 C C . TYR A 1 74 ? -4.395 1.57 0.66 1 92.31 74 TYR A C 1
ATOM 573 O O . TYR A 1 74 ? -3.885 2.666 0.417 1 92.31 74 TYR A O 1
ATOM 581 N N . MET A 1 75 ? -4.238 0.841 1.781 1 93.69 75 MET A N 1
ATOM 582 C CA . MET A 1 75 ? -3.201 1.189 2.748 1 93.69 75 MET A CA 1
ATOM 583 C C . MET A 1 75 ? -1.833 0.709 2.273 1 93.69 75 MET A C 1
ATOM 585 O O . MET A 1 75 ? -1.715 -0.377 1.703 1 93.69 75 MET A O 1
ATOM 589 N N . ILE A 1 76 ? -0.827 1.502 2.492 1 94.12 76 ILE A N 1
ATOM 590 C CA . ILE A 1 76 ? 0.497 1.165 1.979 1 94.12 76 ILE A CA 1
ATOM 591 C C . ILE A 1 76 ? 1.463 0.958 3.145 1 94.12 76 ILE A C 1
ATOM 593 O O . ILE A 1 76 ? 1.157 1.319 4.285 1 94.12 76 ILE A O 1
ATOM 597 N N . ALA A 1 77 ? 2.611 0.415 2.891 1 90.56 77 ALA A N 1
ATOM 598 C CA . ALA A 1 77 ? 3.637 0.117 3.889 1 90.56 77 ALA A CA 1
ATOM 599 C C . ALA A 1 77 ? 4.242 1.399 4.453 1 90.56 77 ALA A C 1
ATOM 601 O O . ALA A 1 77 ? 4.387 2.393 3.734 1 90.56 77 ALA A O 1
ATOM 602 N N . PRO A 1 78 ? 4.672 1.325 5.73 1 89.94 78 PRO A N 1
ATOM 603 C CA . PRO A 1 78 ? 5.227 2.525 6.359 1 89.94 78 PRO A CA 1
ATOM 604 C C . PRO A 1 78 ? 6.461 3.059 5.633 1 89.94 78 PRO A C 1
ATOM 606 O O . PRO A 1 78 ? 6.633 4.273 5.516 1 89.94 78 PRO A O 1
ATOM 609 N N . GLU A 1 79 ? 7.32 2.127 5.145 1 89.94 79 GLU A N 1
ATOM 610 C CA . GLU A 1 79 ? 8.539 2.564 4.469 1 89.94 79 GLU A CA 1
ATOM 611 C C . GLU A 1 79 ? 8.219 3.326 3.186 1 89.94 79 GLU A C 1
ATOM 613 O O . GLU A 1 79 ? 8.836 4.352 2.896 1 89.94 79 GLU A O 1
ATOM 618 N N . ASP A 1 80 ? 7.285 2.828 2.449 1 92.62 80 ASP A N 1
ATOM 619 C CA . ASP A 1 80 ? 6.879 3.486 1.21 1 92.62 80 ASP A CA 1
ATOM 620 C C . ASP A 1 80 ? 6.145 4.793 1.497 1 92.62 80 ASP A C 1
ATOM 622 O O . ASP A 1 80 ? 6.359 5.797 0.816 1 92.62 80 ASP A O 1
ATOM 626 N N . PHE A 1 81 ? 5.273 4.816 2.514 1 93.81 81 PHE A N 1
ATOM 627 C CA . PHE A 1 81 ? 4.547 6.02 2.904 1 93.81 81 PHE A CA 1
ATOM 628 C C . PHE A 1 81 ? 5.512 7.145 3.256 1 93.81 81 PHE A C 1
ATOM 630 O O . PHE A 1 81 ? 5.344 8.281 2.799 1 93.81 81 PHE A O 1
ATOM 637 N N . HIS A 1 82 ? 6.473 6.793 4.031 1 90.75 82 HIS A N 1
ATOM 638 C CA . HIS A 1 82 ? 7.449 7.801 4.438 1 90.75 82 HIS A CA 1
ATOM 639 C C . HIS A 1 82 ? 8.25 8.305 3.242 1 90.75 82 HIS A C 1
ATOM 641 O O . HIS A 1 82 ? 8.422 9.516 3.07 1 90.75 82 HIS A O 1
ATOM 647 N N . THR A 1 83 ? 8.711 7.426 2.4 1 89.31 83 THR A N 1
ATOM 648 C CA . THR A 1 83 ? 9.609 7.77 1.3 1 89.31 83 THR A CA 1
ATOM 649 C C . THR A 1 83 ? 8.867 8.57 0.232 1 89.31 83 THR A C 1
ATOM 651 O O . THR A 1 83 ? 9.391 9.547 -0.297 1 89.31 83 THR A O 1
ATOM 654 N N . LEU A 1 84 ? 7.652 8.188 -0.037 1 91.62 84 LEU A N 1
ATOM 655 C CA . LEU A 1 84 ? 6.961 8.742 -1.194 1 91.62 84 LEU A CA 1
ATOM 656 C C . LEU A 1 84 ? 6.164 9.984 -0.809 1 91.62 84 LEU A C 1
ATOM 658 O O . LEU A 1 84 ? 5.902 10.844 -1.652 1 91.62 84 LEU A O 1
ATOM 662 N N . TYR A 1 85 ? 5.82 10.109 0.5 1 93.81 85 TYR A N 1
ATOM 663 C CA . TYR A 1 85 ? 4.902 11.188 0.857 1 93.81 85 TYR A CA 1
ATOM 664 C C . TYR A 1 85 ? 5.465 12.031 1.998 1 93.81 85 TYR A C 1
ATOM 666 O O . TYR A 1 85 ? 5.668 13.234 1.845 1 93.81 85 TYR A O 1
ATOM 674 N N . VAL A 1 86 ? 5.832 11.438 3.102 1 92 86 VAL A N 1
ATOM 675 C CA . VAL A 1 86 ? 6.223 12.18 4.293 1 92 86 VAL A CA 1
ATOM 676 C C . VAL A 1 86 ? 7.52 12.945 4.023 1 92 86 VAL A C 1
ATOM 678 O O . VAL A 1 86 ? 7.574 14.164 4.207 1 92 86 VAL A O 1
ATOM 681 N N . SER A 1 87 ? 8.523 12.25 3.484 1 88.25 87 SER A N 1
ATOM 682 C CA . SER A 1 87 ? 9.828 12.875 3.26 1 88.25 87 SER A CA 1
ATOM 683 C C . SER A 1 87 ? 9.734 13.969 2.197 1 88.25 87 SER A C 1
ATOM 685 O O . SER A 1 87 ? 10.508 14.93 2.221 1 88.25 87 SER A O 1
ATOM 687 N N . ARG A 1 88 ? 8.75 13.93 1.371 1 90.81 88 ARG A N 1
ATOM 688 C CA . ARG A 1 88 ? 8.648 14.844 0.237 1 90.81 88 ARG A CA 1
ATOM 689 C C . ARG A 1 88 ? 7.598 15.922 0.491 1 90.81 88 ARG A C 1
ATOM 691 O O . ARG A 1 88 ? 7.395 16.812 -0.341 1 90.81 88 ARG A O 1
ATOM 698 N N . HIS A 1 89 ? 6.973 15.812 1.585 1 93.94 89 HIS A N 1
ATOM 699 C CA . HIS A 1 89 ? 5.883 16.734 1.898 1 93.94 89 HIS A CA 1
ATOM 700 C C . HIS A 1 89 ? 4.824 16.719 0.802 1 93.94 89 HIS A C 1
ATOM 702 O O . HIS A 1 89 ? 4.422 17.781 0.31 1 93.94 89 HIS A O 1
ATOM 708 N N . LYS A 1 90 ? 4.48 15.531 0.426 1 95.69 90 LYS A N 1
ATOM 709 C CA . LYS A 1 90 ? 3.422 15.352 -0.562 1 95.69 90 LYS A CA 1
ATOM 710 C C . LYS A 1 90 ? 2.137 14.852 0.094 1 95.69 90 LYS A C 1
ATOM 712 O O . LYS A 1 90 ? 2.064 13.703 0.53 1 95.69 90 LYS A O 1
ATOM 717 N N . PRO A 1 91 ? 1.11 15.734 0.132 1 98 91 PRO A N 1
ATOM 718 C CA . PRO A 1 91 ? -0.152 15.258 0.703 1 98 91 PRO A CA 1
ATOM 719 C C . PRO A 1 91 ? -0.735 14.07 -0.061 1 98 91 PRO A C 1
ATOM 721 O O . PRO A 1 91 ? -0.546 13.961 -1.274 1 98 91 PRO A O 1
ATOM 724 N N . VAL A 1 92 ? -1.449 13.172 0.673 1 98.25 92 VAL A N 1
ATOM 725 C CA . VAL A 1 92 ? -2.102 12.023 0.058 1 98.25 92 VAL A CA 1
ATOM 726 C C . VAL A 1 92 ? -3.34 11.641 0.865 1 98.25 92 VAL A C 1
ATOM 728 O O . VAL A 1 92 ? -3.371 11.812 2.086 1 98.25 92 VAL A O 1
ATOM 731 N N . VAL A 1 93 ? -4.383 11.242 0.166 1 98.44 93 VAL A N 1
ATOM 732 C CA . VAL A 1 93 ? -5.59 10.727 0.808 1 98.44 93 VAL A CA 1
ATOM 733 C C . VAL A 1 93 ? -5.625 9.211 0.702 1 98.44 93 VAL A C 1
ATOM 735 O O . VAL A 1 93 ? -5.48 8.648 -0.389 1 98.44 93 VAL A O 1
ATOM 738 N N . ILE A 1 94 ? -5.719 8.492 1.815 1 97.81 94 ILE A N 1
ATOM 739 C CA . ILE A 1 94 ? -5.965 7.055 1.833 1 97.81 94 ILE A CA 1
ATOM 740 C C . ILE A 1 94 ? -7.457 6.789 2.029 1 97.81 94 ILE A C 1
ATOM 742 O O . ILE A 1 94 ? -8.031 7.16 3.059 1 97.81 94 ILE A O 1
ATOM 746 N N . LYS A 1 95 ? -8.07 6.102 1.121 1 96.69 95 LYS A N 1
ATOM 747 C CA . LYS A 1 95 ? -9.523 5.992 1.074 1 96.69 95 LYS A CA 1
ATOM 748 C C . LYS A 1 95 ? -10.023 4.879 1.99 1 96.69 95 LYS A C 1
ATOM 750 O O . LYS A 1 95 ? -9.492 3.766 1.97 1 96.69 95 LYS A O 1
ATOM 755 N N . GLY A 1 96 ? -10.938 5.191 2.871 1 95.5 96 GLY A N 1
ATOM 756 C CA . GLY A 1 96 ? -11.805 4.242 3.557 1 95.5 96 GLY A CA 1
ATOM 757 C C . GLY A 1 96 ? -11.109 3.523 4.699 1 95.5 96 GLY A C 1
ATOM 758 O O . GLY A 1 96 ? -11.68 2.611 5.301 1 95.5 96 GLY A O 1
ATOM 759 N N . ALA A 1 97 ? -9.93 3.797 5.043 1 93.19 97 ALA A N 1
ATOM 760 C CA . ALA A 1 97 ? -9.125 3.027 5.992 1 93.19 97 ALA A CA 1
ATOM 761 C C . ALA A 1 97 ? -9.742 3.066 7.387 1 93.19 97 ALA A C 1
ATOM 763 O O . ALA A 1 97 ? -9.719 2.066 8.109 1 93.19 97 ALA A O 1
ATOM 764 N N . ALA A 1 98 ? -10.344 4.137 7.77 1 94.75 98 ALA A N 1
ATOM 765 C CA . ALA A 1 98 ? -10.852 4.301 9.133 1 94.75 98 ALA A CA 1
ATOM 766 C C . ALA A 1 98 ? -12.188 3.586 9.305 1 94.75 98 ALA A C 1
ATOM 768 O O . ALA A 1 98 ? -12.695 3.465 10.422 1 94.75 98 ALA A O 1
ATOM 769 N N . LYS A 1 99 ? -12.758 3.076 8.273 1 93.81 99 LYS A N 1
ATOM 770 C CA . LYS A 1 99 ? -14.023 2.344 8.367 1 93.81 99 LYS A CA 1
ATOM 771 C C . LYS A 1 99 ? -13.844 1.046 9.148 1 93.81 99 LYS A C 1
ATOM 773 O O . LYS A 1 99 ? -14.828 0.47 9.625 1 93.81 99 LYS A O 1
ATOM 778 N N . TYR A 1 100 ? -12.656 0.705 9.281 1 88.88 100 TYR A N 1
ATOM 779 C CA . TYR A 1 100 ? -12.414 -0.579 9.922 1 88.88 100 TYR A CA 1
ATOM 780 C C . TYR A 1 100 ? -12.008 -0.388 11.383 1 88.88 100 TYR A C 1
ATOM 782 O O . TYR A 1 100 ? -11.672 -1.354 12.07 1 88.88 100 TYR A O 1
ATOM 790 N N . TRP A 1 101 ? -12.047 0.85 11.883 1 92.12 101 TRP A N 1
ATOM 791 C CA . TRP A 1 101 ? -11.844 1.124 13.305 1 92.12 101 TRP A CA 1
ATOM 792 C C . TRP A 1 101 ? -13.086 0.776 14.109 1 92.12 101 TRP A C 1
ATOM 794 O O . TRP A 1 101 ? -14.211 1.001 13.664 1 92.12 101 TRP A O 1
ATOM 804 N N . PRO A 1 102 ? -12.875 0.194 15.398 1 93.62 102 PRO A N 1
ATOM 805 C CA . PRO A 1 102 ? -14.039 0.113 16.281 1 93.62 102 PRO A CA 1
ATOM 806 C C . PRO A 1 102 ? -14.742 1.455 16.453 1 93.62 102 PRO A C 1
ATOM 808 O O . PRO A 1 102 ? -15.969 1.501 16.578 1 93.62 102 PRO A O 1
ATOM 811 N N . ALA A 1 103 ? -14.062 2.561 16.391 1 96.38 103 ALA A N 1
ATOM 812 C CA . ALA A 1 103 ? -14.625 3.898 16.531 1 96.38 103 ALA A CA 1
ATOM 813 C C . ALA A 1 103 ? -15.695 4.164 15.477 1 96.38 103 ALA A C 1
ATOM 815 O O . ALA A 1 103 ? -16.688 4.836 15.742 1 96.38 103 ALA A O 1
ATOM 816 N N . TYR A 1 104 ? -15.508 3.66 14.305 1 96.44 104 TYR A N 1
ATOM 817 C CA . TYR A 1 104 ? -16.406 3.904 13.188 1 96.44 104 TYR A CA 1
ATOM 818 C C . TYR A 1 104 ? -17.797 3.363 13.477 1 96.44 104 TYR A C 1
ATOM 820 O O . TYR A 1 104 ? -18.797 3.977 13.102 1 96.44 104 TYR A O 1
ATOM 828 N N . THR A 1 105 ? -17.875 2.256 14.203 1 95.38 105 THR A N 1
ATOM 829 C CA . THR A 1 105 ? -19.156 1.623 14.477 1 95.38 105 THR A CA 1
ATOM 830 C C . THR A 1 105 ? -19.641 1.976 15.875 1 95.38 105 THR A C 1
ATOM 832 O O . THR A 1 105 ? -20.844 2.156 16.094 1 95.38 105 THR A O 1
ATOM 835 N N . LYS A 1 106 ? -18.766 2.213 16.781 1 97 106 LYS A N 1
ATOM 836 C CA . LYS A 1 106 ? -19.141 2.307 18.188 1 97 106 LYS A CA 1
ATOM 837 C C . LYS A 1 106 ? -19.453 3.75 18.578 1 97 106 LYS A C 1
ATOM 839 O O . LYS A 1 106 ? -20.25 3.994 19.484 1 97 106 LYS A O 1
ATOM 844 N N . TRP A 1 107 ? -18.844 4.77 18.016 1 97.88 107 TRP A N 1
ATOM 845 C CA . TRP A 1 107 ? -18.875 6.133 18.531 1 97.88 107 TRP A CA 1
ATOM 846 C C . TRP A 1 107 ? -20.203 6.805 18.219 1 97.88 107 TRP A C 1
ATOM 848 O O . TRP A 1 107 ? -20.234 7.871 17.609 1 97.88 107 TRP A O 1
ATOM 858 N N . THR A 1 108 ? -21.281 6.184 18.672 1 97.44 108 THR A N 1
ATOM 859 C CA . THR A 1 108 ? -22.594 6.801 18.719 1 97.44 108 THR A CA 1
ATOM 860 C C . THR A 1 108 ? -22.766 7.645 19.969 1 97.44 108 THR A C 1
ATOM 862 O O . THR A 1 108 ? -21.969 7.523 20.906 1 97.44 108 THR A O 1
ATOM 865 N N . ASP A 1 109 ? -23.797 8.516 19.922 1 97.19 109 ASP A N 1
ATOM 866 C CA . ASP A 1 109 ? -24.047 9.32 21.109 1 97.19 109 ASP A CA 1
ATOM 867 C C . ASP A 1 109 ? -24.328 8.43 22.328 1 97.19 109 ASP A C 1
ATOM 869 O O . ASP A 1 109 ? -23.875 8.734 23.438 1 97.19 109 ASP A O 1
ATOM 873 N N . GLU A 1 110 ? -25.016 7.352 22.125 1 97.62 110 GLU A N 1
ATOM 874 C CA . GLU A 1 110 ? -25.344 6.43 23.219 1 97.62 110 GLU A CA 1
ATOM 875 C C . GLU A 1 110 ? -24.094 5.773 23.781 1 97.62 110 GLU A C 1
ATOM 877 O O . GLU A 1 110 ? -23.875 5.77 25 1 97.62 110 GLU A O 1
ATOM 882 N N . TYR A 1 111 ? -23.25 5.27 22.922 1 98.12 111 TYR A N 1
ATOM 883 C CA . TYR A 1 111 ? -22.016 4.605 23.328 1 98.12 111 TYR A CA 1
ATOM 884 C C . TYR A 1 111 ? -21.094 5.574 24.062 1 98.12 111 TYR A C 1
ATOM 886 O O . TYR A 1 111 ? -20.562 5.258 25.125 1 98.12 111 TYR A O 1
ATOM 894 N N . LEU A 1 112 ? -20.953 6.75 23.516 1 98.06 112 LEU A N 1
ATOM 895 C CA . LEU A 1 112 ? -20.031 7.738 24.062 1 98.06 112 LEU A CA 1
ATOM 896 C C . LEU A 1 112 ? -20.5 8.242 25.422 1 98.06 112 LEU A C 1
ATOM 898 O O . LEU A 1 112 ? -19.703 8.477 26.328 1 98.06 112 LEU A O 1
ATOM 902 N N . THR A 1 113 ? -21.797 8.398 25.562 1 98 113 THR A N 1
ATOM 903 C CA . THR A 1 113 ? -22.359 8.812 26.828 1 98 113 THR A CA 1
ATOM 904 C C . THR A 1 113 ? -22.141 7.738 27.891 1 98 113 THR A C 1
ATOM 906 O O . THR A 1 113 ? -21.75 8.039 29.031 1 98 113 THR A O 1
ATOM 909 N N . GLU A 1 114 ? -22.375 6.578 27.531 1 97.88 114 GLU A N 1
ATOM 910 C CA . GLU A 1 114 ? -22.266 5.465 28.469 1 97.88 114 GLU A CA 1
ATOM 911 C C . GLU A 1 114 ? -20.812 5.262 28.922 1 97.88 114 GLU A C 1
ATOM 913 O O . GLU A 1 114 ? -20.547 5.086 30.109 1 97.88 114 GLU A O 1
ATOM 918 N N . LYS A 1 115 ? -19.891 5.328 28.031 1 97.31 115 LYS A N 1
ATOM 919 C CA . LYS A 1 115 ? -18.516 4.926 28.328 1 97.31 115 LYS A CA 1
ATOM 920 C C . LYS A 1 115 ? -17.688 6.113 28.781 1 97.31 115 LYS A C 1
ATOM 922 O O . LYS A 1 115 ? -16.781 5.965 29.609 1 97.31 115 LYS A O 1
ATOM 927 N N . PHE A 1 116 ? -18.031 7.328 28.234 1 96.94 116 PHE A N 1
ATOM 928 C CA . PHE A 1 116 ? -17.125 8.453 28.469 1 96.94 116 PHE A CA 1
ATOM 929 C C . PHE A 1 116 ? -17.906 9.703 28.859 1 96.94 116 PHE A C 1
ATOM 931 O O . PHE A 1 116 ? -17.391 10.82 28.766 1 96.94 116 PHE A O 1
ATOM 938 N N . GLY A 1 117 ? -19.078 9.531 29.266 1 97.62 117 GLY A N 1
ATOM 939 C CA . GLY A 1 117 ? -19.969 10.656 29.516 1 97.62 117 GLY A CA 1
ATOM 940 C C . GLY A 1 117 ? -19.422 11.617 30.562 1 97.62 117 GLY A C 1
ATOM 941 O O . GLY A 1 117 ? -19.703 12.812 30.516 1 97.62 117 GLY A O 1
ATOM 942 N N . ASP A 1 118 ? -18.641 11.164 31.453 1 97.12 118 ASP A N 1
ATOM 943 C CA . ASP A 1 118 ? -18.188 11.984 32.562 1 97.12 118 ASP A CA 1
ATOM 944 C C . ASP A 1 118 ? -16.812 12.578 32.312 1 97.12 118 ASP A C 1
ATOM 946 O O . ASP A 1 118 ? -16.281 13.336 33.125 1 97.12 118 ASP A O 1
ATOM 950 N N . VAL A 1 119 ? -16.219 12.336 31.203 1 95.69 119 VAL A N 1
ATOM 951 C CA . VAL A 1 119 ? -14.945 12.922 30.812 1 95.69 119 VAL A CA 1
ATOM 952 C C . VAL A 1 119 ? -15.156 14.352 30.328 1 95.69 119 VAL A C 1
ATOM 954 O O . VAL A 1 119 ? -16.109 14.633 29.594 1 95.69 119 VAL A O 1
ATOM 957 N N . THR A 1 120 ? -14.312 15.234 30.734 1 96.12 120 THR A N 1
ATOM 958 C CA . THR A 1 120 ? -14.398 16.625 30.344 1 96.12 120 THR A CA 1
ATOM 959 C C . THR A 1 120 ? -13.531 16.891 29.109 1 96.12 120 THR A C 1
ATOM 961 O O . THR A 1 120 ? -12.375 16.453 29.047 1 96.12 120 THR A O 1
ATOM 964 N N . PHE A 1 121 ? -14.172 17.562 28.141 1 95.38 121 PHE A N 1
ATOM 965 C CA . PHE A 1 121 ? -13.461 17.922 26.922 1 95.38 121 PHE A CA 1
ATOM 966 C C . PHE A 1 121 ? -13.484 19.438 26.719 1 95.38 121 PHE A C 1
ATOM 968 O O . PHE A 1 121 ? -14.398 20.109 27.188 1 95.38 121 PHE A O 1
ATOM 975 N N . ASN A 1 122 ? -12.461 19.922 26 1 93.31 122 ASN A N 1
ATOM 976 C CA . ASN A 1 122 ? -12.43 21.312 25.578 1 93.31 122 ASN A CA 1
ATOM 977 C C . ASN A 1 122 ? -13.375 21.578 24.406 1 93.31 122 ASN A C 1
ATOM 979 O O . ASN A 1 122 ? -13.609 20.688 23.594 1 93.31 122 ASN A O 1
ATOM 983 N N . MET A 1 123 ? -13.906 22.797 24.375 1 90.88 123 MET A N 1
ATOM 984 C CA . MET A 1 123 ? -14.859 23.188 23.344 1 90.88 123 MET A CA 1
ATOM 985 C C . MET A 1 123 ? -14.336 24.391 22.547 1 90.88 123 MET A C 1
ATOM 987 O O . MET A 1 123 ? -13.516 25.156 23.047 1 90.88 123 MET A O 1
ATOM 991 N N . GLU A 1 124 ? -14.703 24.438 21.344 1 88.06 124 GLU A N 1
ATOM 992 C CA . GLU A 1 124 ? -14.508 25.609 20.5 1 88.06 124 GLU A CA 1
ATOM 993 C C . GLU A 1 124 ? -15.781 25.969 19.734 1 88.06 124 GLU A C 1
ATOM 995 O O . GLU A 1 124 ? -16.797 25.266 19.844 1 88.06 124 GLU A O 1
ATOM 1000 N N . THR A 1 125 ? -15.75 27.172 19.156 1 85.12 125 THR A N 1
ATOM 1001 C CA . THR A 1 125 ? -16.891 27.609 18.344 1 85.12 125 THR A CA 1
ATOM 1002 C C . THR A 1 125 ? -16.672 27.25 16.875 1 85.12 125 THR A C 1
ATOM 1004 O O . THR A 1 125 ? -15.531 27.078 16.438 1 85.12 125 THR A O 1
ATOM 1007 N N . LYS A 1 126 ? -17.734 27.172 16.125 1 79.56 126 LYS A N 1
ATOM 1008 C CA . LYS A 1 126 ? -17.703 26.672 14.75 1 79.56 126 LYS A CA 1
ATOM 1009 C C . LYS A 1 126 ? -16.922 27.609 13.836 1 79.56 126 LYS A C 1
ATOM 1011 O O . LYS A 1 126 ? -16.406 27.188 12.789 1 79.56 126 LYS A O 1
ATOM 1016 N N . ASP A 1 127 ? -16.859 28.812 14.211 1 71.69 127 ASP A N 1
ATOM 1017 C CA . ASP A 1 127 ? -16.109 29.766 13.391 1 71.69 127 ASP A CA 1
ATOM 1018 C C . ASP A 1 127 ? -14.633 29.797 13.797 1 71.69 127 ASP A C 1
ATOM 1020 O O . ASP A 1 127 ? -13.859 30.594 13.281 1 71.69 127 ASP A O 1
ATOM 1024 N N . ASP A 1 128 ? -14.195 28.984 14.789 1 71.62 128 ASP A N 1
ATOM 1025 C CA . ASP A 1 128 ? -12.812 28.797 15.211 1 71.62 128 ASP A CA 1
ATOM 1026 C C . ASP A 1 128 ? -12.25 30.062 15.844 1 71.62 128 ASP A C 1
ATOM 1028 O O . ASP A 1 128 ? -11.133 30.469 15.539 1 71.62 128 ASP A O 1
ATOM 1032 N N . ASP A 1 129 ? -13.117 30.703 16.625 1 69.75 129 ASP A N 1
ATOM 1033 C CA . ASP A 1 129 ? -12.648 31.859 17.406 1 69.75 129 ASP A CA 1
ATOM 1034 C C . ASP A 1 129 ? -11.641 31.438 18.469 1 69.75 129 ASP A C 1
ATOM 1036 O O . ASP A 1 129 ? -12 30.828 19.484 1 69.75 129 ASP A O 1
ATOM 1040 N N . LYS A 1 130 ? -10.383 31.703 18.281 1 68.88 130 LYS A N 1
ATOM 1041 C CA . LYS A 1 130 ? -9.312 31.25 19.156 1 68.88 130 LYS A CA 1
ATOM 1042 C C . LYS A 1 130 ? -9.156 32.188 20.359 1 68.88 130 LYS A C 1
ATOM 1044 O O . LYS A 1 130 ? -8.414 31.875 21.297 1 68.88 130 LYS A O 1
ATOM 1049 N N . VAL A 1 131 ? -9.859 33.219 20.312 1 67.81 131 VAL A N 1
ATOM 1050 C CA . VAL A 1 131 ? -9.75 34.188 21.375 1 67.81 131 VAL A CA 1
ATOM 1051 C C . VAL A 1 131 ? -10.82 33.938 22.438 1 67.81 131 VAL A C 1
ATOM 1053 O O . VAL A 1 131 ? -10.523 33.969 23.625 1 67.81 131 VAL A O 1
ATOM 1056 N N . ASN A 1 132 ? -12 33.812 21.984 1 76 132 ASN A N 1
ATOM 1057 C CA . ASN A 1 132 ? -13.102 33.562 22.891 1 76 132 ASN A CA 1
ATOM 1058 C C . ASN A 1 132 ? -13.469 32.062 22.922 1 76 132 ASN A C 1
ATOM 1060 O O . ASN A 1 132 ? -14.414 31.641 22.266 1 76 132 ASN A O 1
ATOM 1064 N N . LEU A 1 133 ? -12.914 31.391 23.844 1 80.88 133 LEU A N 1
ATOM 1065 C CA . LEU A 1 133 ? -13.141 29.953 23.922 1 80.88 133 LEU A CA 1
ATOM 1066 C C . LEU A 1 133 ? -14.234 29.625 24.938 1 80.88 133 LEU A C 1
ATOM 1068 O O . LEU A 1 133 ? -14.258 30.172 26.031 1 80.88 133 LEU A O 1
ATOM 1072 N N . PRO A 1 134 ? -15.172 28.781 24.484 1 86.75 134 PRO A N 1
ATOM 1073 C CA . PRO A 1 134 ? -16.172 28.328 25.453 1 86.75 134 PRO A CA 1
ATOM 1074 C C . PRO A 1 134 ? -15.555 27.469 26.562 1 86.75 134 PRO A C 1
ATOM 1076 O O . PRO A 1 134 ? -14.469 26.922 26.391 1 86.75 134 PRO A O 1
ATOM 1079 N N . PRO A 1 135 ? -16.219 27.359 27.672 1 89 135 PRO A N 1
ATOM 1080 C CA . PRO A 1 135 ? -15.711 26.5 28.75 1 89 135 PRO A CA 1
ATOM 1081 C C . PRO A 1 135 ? -15.758 25.016 28.391 1 89 135 PRO A C 1
ATOM 1083 O O . PRO A 1 135 ? -16.625 24.594 27.641 1 89 135 PRO A O 1
ATOM 1086 N N . SER A 1 136 ? -14.922 24.312 29.016 1 93.56 136 SER A N 1
ATOM 1087 C CA . SER A 1 136 ? -14.938 22.859 28.891 1 93.56 136 SER A CA 1
ATOM 1088 C C . SER A 1 136 ? -16.219 22.266 29.438 1 93.56 136 SER A C 1
ATOM 1090 O O . SER A 1 136 ? -16.891 22.875 30.266 1 93.56 136 SER A O 1
ATOM 1092 N N . ARG A 1 137 ? -16.547 21.109 28.922 1 94.31 137 ARG A N 1
ATOM 1093 C CA . ARG A 1 137 ? -17.781 20.438 29.328 1 94.31 137 ARG A CA 1
ATOM 1094 C C . ARG A 1 137 ? -17.594 18.922 29.359 1 94.31 137 ARG A C 1
ATOM 1096 O O . ARG A 1 137 ? -16.719 18.375 28.672 1 94.31 137 ARG A O 1
ATOM 1103 N N . LYS A 1 138 ? -18.469 18.375 30.188 1 97.19 138 LYS A N 1
ATOM 1104 C CA . LYS A 1 138 ? -18.547 16.922 30.141 1 97.19 138 LYS A CA 1
ATOM 1105 C C . LYS A 1 138 ? -19.109 16.453 28.797 1 97.19 138 LYS A C 1
ATOM 1107 O O . LYS A 1 138 ? -20.016 17.094 28.25 1 97.19 138 LYS A O 1
ATOM 1112 N N . LEU A 1 139 ? -18.625 15.281 28.406 1 97.81 139 LEU A N 1
ATOM 1113 C CA . LEU A 1 139 ? -19.031 14.773 27.094 1 97.81 139 LEU A CA 1
ATOM 1114 C C . LEU A 1 139 ? -20.547 14.578 27.031 1 97.81 139 LEU A C 1
ATOM 1116 O O . LEU A 1 139 ? -21.188 14.93 26.031 1 97.81 139 LEU A O 1
ATOM 1120 N N . LYS A 1 140 ? -21.141 13.984 28.047 1 97.75 140 LYS A N 1
ATOM 1121 C CA . LYS A 1 140 ? -22.594 13.758 28.047 1 97.75 140 LYS A CA 1
ATOM 1122 C C . LYS A 1 140 ? -23.344 15.07 27.906 1 97.75 140 LYS A C 1
ATOM 1124 O O . LYS A 1 140 ? -24.406 15.109 27.266 1 97.75 140 LYS A O 1
ATOM 1129 N N . ASP A 1 141 ? -22.844 16.125 28.5 1 96.75 141 ASP A N 1
ATOM 1130 C CA . ASP A 1 141 ? -23.5 17.438 28.391 1 96.75 141 ASP A CA 1
ATOM 1131 C C . ASP A 1 141 ? -23.328 18.016 26.984 1 96.75 141 ASP A C 1
ATOM 1133 O O . ASP A 1 141 ? -24.266 18.625 26.453 1 96.75 141 ASP A O 1
ATOM 1137 N N . PHE A 1 142 ? -22.188 17.906 26.453 1 96.94 142 PHE A N 1
ATOM 1138 C CA . PHE A 1 142 ? -21.938 18.344 25.078 1 96.94 142 PHE A CA 1
ATOM 1139 C C . PHE A 1 142 ? -22.875 17.625 24.109 1 96.94 142 PHE A C 1
ATOM 1141 O O . PHE A 1 142 ? -23.484 18.25 23.234 1 96.94 142 PHE A O 1
ATOM 1148 N N . LEU A 1 143 ? -23.016 16.25 24.266 1 97 143 LEU A N 1
ATOM 1149 C CA . LEU A 1 143 ? -23.75 15.414 23.328 1 97 143 LEU A CA 1
ATOM 1150 C C . LEU A 1 143 ? -25.25 15.742 23.375 1 97 143 LEU A C 1
ATOM 1152 O O . LEU A 1 143 ? -25.969 15.469 22.406 1 97 143 LEU A O 1
ATOM 1156 N N . LYS A 1 144 ? -25.672 16.406 24.375 1 95.5 144 LYS A N 1
ATOM 1157 C CA . LYS A 1 144 ? -27.062 16.812 24.5 1 95.5 144 LYS A CA 1
ATOM 1158 C C . LYS A 1 144 ? -27.359 18.062 23.688 1 95.5 144 LYS A C 1
ATOM 1160 O O . LYS A 1 144 ? -28.516 18.297 23.297 1 95.5 144 LYS A O 1
ATOM 1165 N N . VAL A 1 145 ? -26.266 18.875 23.406 1 93.94 145 VAL A N 1
ATOM 1166 C CA . VAL A 1 145 ? -26.594 20.219 22.938 1 93.94 145 VAL A CA 1
ATOM 1167 C C . VAL A 1 145 ? -25.875 20.484 21.625 1 93.94 145 VAL A C 1
ATOM 1169 O O . VAL A 1 145 ? -26.188 21.469 20.922 1 93.94 145 VAL A O 1
ATOM 1172 N N . TYR A 1 146 ? -24.891 19.75 21.172 1 92.81 146 TYR A N 1
ATOM 1173 C CA . TYR A 1 146 ? -23.984 20.125 20.094 1 92.81 146 TYR A CA 1
ATOM 1174 C C . TYR A 1 146 ? -24.734 20.266 18.766 1 92.81 146 TYR A C 1
ATOM 1176 O O . TYR A 1 146 ? -24.266 20.953 17.859 1 92.81 146 TYR A O 1
ATOM 1184 N N . GLN A 1 147 ? -25.875 19.641 18.562 1 91.31 147 GLN A N 1
ATOM 1185 C CA . GLN A 1 147 ? -26.641 19.688 17.328 1 91.31 147 GLN A CA 1
ATOM 1186 C C . GLN A 1 147 ? -27.328 21.047 17.172 1 91.31 147 GLN A C 1
ATOM 1188 O O . GLN A 1 147 ? -27.641 21.453 16.047 1 91.31 147 GLN A O 1
ATOM 1193 N N . GLU A 1 148 ? -27.5 21.719 18.266 1 89.38 148 GLU A N 1
ATOM 1194 C CA . GLU A 1 148 ? -28.266 22.953 18.234 1 89.38 148 GLU A CA 1
ATOM 1195 C C . GLU A 1 148 ? -27.375 24.172 18.5 1 89.38 148 GLU A C 1
ATOM 1197 O O . GLU A 1 148 ? -27.719 25.297 18.125 1 89.38 148 GLU A O 1
ATOM 1202 N N . LYS A 1 149 ? -26.328 23.953 19.188 1 85.06 149 LYS A N 1
ATOM 1203 C CA . LYS A 1 149 ? -25.469 25.062 19.609 1 85.06 149 LYS A CA 1
ATOM 1204 C C . LYS A 1 149 ? -24.266 25.203 18.672 1 85.06 149 LYS A C 1
ATOM 1206 O O . LYS A 1 149 ? -23.891 24.234 18 1 85.06 149 LYS A O 1
ATOM 1211 N N . ASP A 1 150 ? -23.781 26.375 18.594 1 86.38 150 ASP A N 1
ATOM 1212 C CA . ASP A 1 150 ? -22.547 26.641 17.875 1 86.38 150 ASP A CA 1
ATOM 1213 C C . ASP A 1 150 ? -21.328 26.203 18.703 1 86.38 150 ASP A C 1
ATOM 1215 O O . ASP A 1 150 ? -20.562 27.047 19.188 1 86.38 150 ASP A O 1
ATOM 1219 N N . LEU A 1 151 ? -21.203 24.891 18.812 1 88.38 151 LEU A N 1
ATOM 1220 C CA . LEU A 1 151 ? -20.172 24.297 19.656 1 88.38 151 LEU A CA 1
ATOM 1221 C C . LEU A 1 151 ? -19.609 23.031 19 1 88.38 151 LEU A C 1
ATOM 1223 O O . LEU A 1 151 ? -20.359 22.234 18.422 1 88.38 151 LEU A O 1
ATOM 1227 N N . TYR A 1 152 ? -18.344 22.953 19.047 1 90.75 152 TYR A N 1
ATOM 1228 C CA . TYR A 1 152 ? -17.766 21.672 18.688 1 90.75 152 TYR A CA 1
ATOM 1229 C C . TYR A 1 152 ? -16.641 21.281 19.625 1 90.75 152 TYR A C 1
ATOM 1231 O O . TYR A 1 152 ? -16.078 22.125 20.328 1 90.75 152 TYR A O 1
ATOM 1239 N N . LEU A 1 153 ? -16.469 20.016 19.75 1 93.75 153 LEU A N 1
ATOM 1240 C CA . LEU A 1 153 ? -15.469 19.422 20.625 1 93.75 153 LEU A CA 1
ATOM 1241 C C . LEU A 1 153 ? -14.117 19.312 19.922 1 93.75 153 LEU A C 1
ATOM 1243 O O . LEU A 1 153 ? -14.047 18.891 18.781 1 93.75 153 LEU A O 1
ATOM 1247 N N . VAL A 1 154 ? -13.047 19.766 20.531 1 92.5 154 VAL A N 1
ATOM 1248 C CA . VAL A 1 154 ? -11.672 19.531 20.094 1 92.5 154 VAL A CA 1
ATOM 1249 C C . VAL A 1 154 ? -10.773 19.344 21.312 1 92.5 154 VAL A C 1
ATOM 1251 O O . VAL A 1 154 ? -10.57 20.266 22.109 1 92.5 154 VAL A O 1
ATOM 1254 N N . ASP A 1 155 ? -10.305 18.172 21.422 1 92.5 155 ASP A N 1
ATOM 1255 C CA . ASP A 1 155 ? -9.414 17.828 22.531 1 92.5 155 ASP A CA 1
ATOM 1256 C C . ASP A 1 155 ? -8.633 16.547 22.234 1 92.5 155 ASP A C 1
ATOM 1258 O O . ASP A 1 155 ? -8.867 15.898 21.219 1 92.5 155 ASP A O 1
ATOM 1262 N N . GLU A 1 156 ? -7.703 16.312 23.109 1 89.25 156 GLU A N 1
ATOM 1263 C CA . GLU A 1 156 ? -6.945 15.07 22.984 1 89.25 156 GLU A CA 1
ATOM 1264 C C . GLU A 1 156 ? -7.855 13.852 23.141 1 89.25 156 GLU A C 1
ATOM 1266 O O . GLU A 1 156 ? -8.789 13.867 23.938 1 89.25 156 GLU A O 1
ATOM 1271 N N . VAL A 1 157 ? -7.535 12.875 22.391 1 91.06 157 VAL A N 1
ATOM 1272 C CA . VAL A 1 157 ? -8.273 11.625 22.531 1 91.06 157 VAL A CA 1
ATOM 1273 C C . VAL A 1 157 ? -8.031 11.039 23.922 1 91.06 157 VAL A C 1
ATOM 1275 O O . VAL A 1 157 ? -6.883 10.828 24.328 1 91.06 157 VAL A O 1
ATOM 1278 N N . HIS A 1 158 ? -9.133 10.867 24.594 1 90.69 158 HIS A N 1
ATOM 1279 C CA . HIS A 1 158 ? -9.023 10.266 25.922 1 90.69 158 HIS A CA 1
ATOM 1280 C C . HIS A 1 158 ? -8.367 8.891 25.844 1 90.69 158 HIS A C 1
ATOM 1282 O O . HIS A 1 158 ? -8.656 8.109 24.938 1 90.69 158 HIS A O 1
ATOM 1288 N N . PRO A 1 159 ? -7.527 8.578 26.812 1 87 159 PRO A N 1
ATOM 1289 C CA . PRO A 1 159 ? -6.816 7.293 26.781 1 87 159 PRO A CA 1
ATOM 1290 C C . PRO A 1 159 ? -7.754 6.102 26.609 1 87 159 PRO A C 1
ATOM 1292 O O . PRO A 1 159 ? -7.445 5.172 25.875 1 87 159 PRO A O 1
ATOM 1295 N N . GLY A 1 160 ? -8.859 6.109 27.266 1 88.88 160 GLY A N 1
ATOM 1296 C CA . GLY A 1 160 ? -9.82 5.027 27.125 1 88.88 160 GLY A CA 1
ATOM 1297 C C . GLY A 1 160 ? -10.391 4.914 25.719 1 88.88 160 GLY A C 1
ATOM 1298 O O . GLY A 1 160 ? -10.75 3.822 25.281 1 88.88 160 GLY A O 1
ATOM 1299 N N . MET A 1 161 ? -10.461 6.051 25.016 1 92.88 161 MET A N 1
ATOM 1300 C CA . MET A 1 161 ? -11.008 6.094 23.656 1 92.88 161 MET A CA 1
ATOM 1301 C C . MET A 1 161 ? -10.016 5.516 22.656 1 92.88 161 MET A C 1
ATOM 1303 O O . MET A 1 161 ? -10.406 5.113 21.547 1 92.88 161 MET A O 1
ATOM 1307 N N . ARG A 1 162 ? -8.766 5.43 23.016 1 89.75 162 ARG A N 1
ATOM 1308 C CA . ARG A 1 162 ? -7.699 5 22.125 1 89.75 162 ARG A CA 1
ATOM 1309 C C . ARG A 1 162 ? -7.832 3.52 21.781 1 89.75 162 ARG A C 1
ATOM 1311 O O . ARG A 1 162 ? -7.254 3.047 20.797 1 89.75 162 ARG A O 1
ATOM 1318 N N . GLU A 1 163 ? -8.594 2.777 22.578 1 88.94 163 GLU A N 1
ATOM 1319 C CA . GLU A 1 163 ? -8.844 1.369 22.297 1 88.94 163 GLU A CA 1
ATOM 1320 C C . GLU A 1 163 ? -9.664 1.202 21.016 1 88.94 163 GLU A C 1
ATOM 1322 O O . GLU A 1 163 ? -9.602 0.158 20.375 1 88.94 163 GLU A O 1
ATOM 1327 N N . ASP A 1 164 ? -10.375 2.262 20.672 1 93.69 164 ASP A N 1
ATOM 1328 C CA . ASP A 1 164 ? -11.281 2.197 19.531 1 93.69 164 ASP A CA 1
ATOM 1329 C C . ASP A 1 164 ? -10.609 2.744 18.266 1 93.69 164 ASP A C 1
ATOM 1331 O O . ASP A 1 164 ? -11.227 2.797 17.203 1 93.69 164 ASP A O 1
ATOM 1335 N N . VAL A 1 165 ? -9.367 3.186 18.391 1 92.06 165 VAL A N 1
ATOM 1336 C CA . VAL A 1 165 ? -8.633 3.789 17.281 1 92.06 165 VAL A CA 1
ATOM 1337 C C . VAL A 1 165 ? -7.43 2.922 16.922 1 92.06 165 VAL A C 1
ATOM 1339 O O . VAL A 1 165 ? -6.59 2.631 17.781 1 92.06 165 VAL A O 1
ATOM 1342 N N . ILE A 1 166 ? -7.355 2.514 15.711 1 88.75 166 ILE A N 1
ATOM 1343 C CA . ILE A 1 166 ? -6.277 1.65 15.234 1 88.75 166 ILE A CA 1
ATOM 1344 C C . ILE A 1 166 ? -5.188 2.494 14.586 1 88.75 166 ILE A C 1
ATOM 1346 O O . ILE A 1 166 ? -5.473 3.328 13.719 1 88.75 166 ILE A O 1
ATOM 1350 N N . LEU A 1 167 ? -3.953 2.355 15.055 1 88.81 167 LEU A N 1
ATOM 1351 C CA . LEU A 1 167 ? -2.846 3.039 14.391 1 88.81 167 LEU A CA 1
ATOM 1352 C C . LEU A 1 167 ? -2.695 2.566 12.953 1 88.81 167 LEU A C 1
ATOM 1354 O O . LEU A 1 167 ? -2.463 1.381 12.703 1 88.81 167 LEU A O 1
ATOM 1358 N N . PRO A 1 168 ? -2.9 3.436 12.008 1 90.5 168 PRO A N 1
ATOM 1359 C CA . PRO A 1 168 ? -2.77 3.018 10.609 1 90.5 168 PRO A CA 1
ATOM 1360 C C . PRO A 1 168 ? -1.438 2.332 10.32 1 90.5 168 PRO A C 1
ATOM 1362 O O . PRO A 1 168 ? -0.398 2.752 10.828 1 90.5 168 PRO A O 1
ATOM 1365 N N . LEU A 1 169 ? -1.429 1.335 9.484 1 88.62 169 LEU A N 1
ATOM 1366 C CA . LEU A 1 169 ? -0.251 0.536 9.164 1 88.62 169 LEU A CA 1
ATOM 1367 C C . LEU A 1 169 ? 0.881 1.419 8.648 1 88.62 169 LEU A C 1
ATOM 1369 O O . LEU A 1 169 ? 2.049 1.187 8.969 1 88.62 169 LEU A O 1
ATOM 1373 N N . CYS A 1 170 ? 0.583 2.387 7.863 1 90.81 170 CYS A N 1
ATOM 1374 C CA . CYS A 1 170 ? 1.592 3.23 7.234 1 90.81 170 CYS A CA 1
ATOM 1375 C C . CYS A 1 170 ? 2.342 4.055 8.273 1 90.81 170 CYS A C 1
ATOM 1377 O O . CYS A 1 170 ? 3.385 4.637 7.977 1 90.81 170 CYS A O 1
ATOM 1379 N N . LEU A 1 171 ? 1.843 4.086 9.508 1 88.5 171 LEU A N 1
ATOM 1380 C CA . LEU A 1 171 ? 2.502 4.84 10.57 1 88.5 171 LEU A CA 1
ATOM 1381 C C . LEU A 1 171 ? 3.246 3.906 11.516 1 88.5 171 LEU A C 1
ATOM 1383 O O . LEU A 1 171 ? 3.855 4.359 12.484 1 88.5 171 LEU A O 1
ATOM 1387 N N . ARG A 1 172 ? 3.189 2.662 11.258 1 84.38 172 ARG A N 1
ATOM 1388 C CA . ARG A 1 172 ? 3.766 1.686 12.172 1 84.38 172 ARG A CA 1
ATOM 1389 C C . ARG A 1 172 ? 5.246 1.465 11.883 1 84.38 172 ARG A C 1
ATOM 1391 O O . ARG A 1 172 ? 5.633 0.413 11.367 1 84.38 172 ARG A O 1
ATOM 1398 N N . CYS A 1 173 ? 6.055 2.291 12.141 1 81.25 173 CYS A N 1
ATOM 1399 C CA . CYS A 1 173 ? 7.508 2.232 12.016 1 81.25 173 CYS A CA 1
ATOM 1400 C C . CYS A 1 173 ? 8.18 2.885 13.219 1 81.25 173 CYS A C 1
ATOM 1402 O O . CYS A 1 173 ? 7.828 3.998 13.602 1 81.25 173 CYS A O 1
ATOM 1404 N N . GLU A 1 174 ? 9.031 2.172 13.805 1 74 174 GLU A N 1
ATOM 1405 C CA . GLU A 1 174 ? 9.6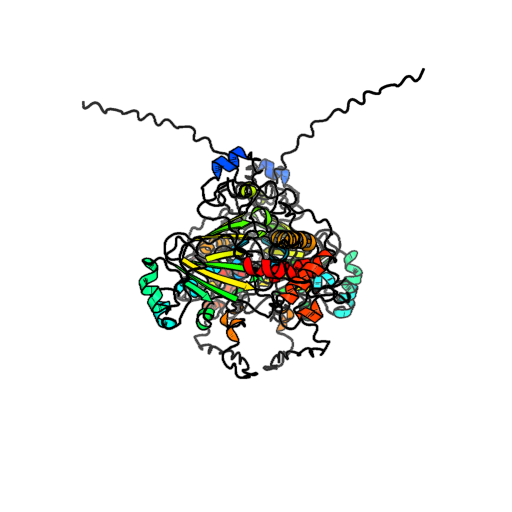88 2.648 15.023 1 74 174 GLU A CA 1
ATOM 1406 C C . GLU A 1 174 ? 10.406 3.973 14.773 1 74 174 GLU A C 1
ATOM 1408 O O . GLU A 1 174 ? 10.547 4.789 15.688 1 74 174 GLU A O 1
ATOM 1413 N N . GLU A 1 175 ? 10.836 4.031 13.531 1 67.44 175 GLU A N 1
ATOM 1414 C CA . GLU A 1 175 ? 11.547 5.273 13.227 1 67.44 175 GLU A CA 1
ATOM 1415 C C . GLU A 1 175 ? 10.586 6.457 13.156 1 67.44 175 GLU A C 1
ATOM 1417 O O . GLU A 1 175 ? 11 7.605 13.305 1 67.44 175 GLU A O 1
ATOM 1422 N N . MET A 1 176 ? 9.305 6.168 12.594 1 61.19 176 MET A N 1
ATOM 1423 C CA . MET A 1 176 ? 8.336 7.254 12.484 1 61.19 176 MET A CA 1
ATOM 1424 C C . MET A 1 176 ? 7.77 7.617 13.852 1 61.19 176 MET A C 1
ATOM 1426 O O . MET A 1 176 ? 7.367 8.758 14.078 1 61.19 176 MET A O 1
ATOM 1430 N N . SER A 1 177 ? 7.789 6.152 14.555 1 51.66 177 SER A N 1
ATOM 1431 C CA . SER A 1 177 ? 7.109 6.441 15.812 1 51.66 177 SER A CA 1
ATOM 1432 C C . SER A 1 177 ? 8.023 6.184 17 1 51.66 177 SER A C 1
ATOM 1434 O O . SER A 1 177 ? 7.578 6.199 18.156 1 51.66 177 SER A O 1
ATOM 1436 N N . SER A 1 178 ? 9.016 5.383 17.031 1 47.97 178 SER A N 1
ATOM 1437 C CA . SER A 1 178 ? 9.359 5.098 18.422 1 47.97 178 SER A CA 1
ATOM 1438 C C . SER A 1 178 ? 8.367 5.75 19.375 1 47.97 178 SER A C 1
ATOM 1440 O O . SER A 1 178 ? 8.023 5.168 20.406 1 47.97 178 SER A O 1
ATOM 1442 N N . LYS A 1 179 ? 7.977 7.191 19.734 1 48.38 179 LYS A N 1
ATOM 1443 C CA . LYS A 1 179 ? 7.566 7.867 20.969 1 48.38 179 LYS A CA 1
ATOM 1444 C C . LYS A 1 179 ? 6.359 8.766 20.719 1 48.38 179 LYS A C 1
ATOM 1446 O O . LYS A 1 179 ? 5.344 8.648 21.406 1 48.38 179 LYS A O 1
ATOM 1451 N N . PHE A 1 180 ? 6.121 9.812 20.109 1 54.72 180 PHE A N 1
ATOM 1452 C CA . PHE A 1 180 ? 5.305 10.82 20.766 1 54.72 180 PHE A CA 1
ATOM 1453 C C . PHE A 1 180 ? 4.207 11.328 19.844 1 54.72 180 PHE A C 1
ATOM 1455 O O . PHE A 1 180 ? 4.469 12.125 18.938 1 54.72 180 PHE A O 1
ATOM 1462 N N . PHE A 1 181 ? 2.967 10.273 19.766 1 64.81 181 PHE A N 1
ATOM 1463 C CA . PHE A 1 181 ? 1.813 10.773 19.031 1 64.81 181 PHE A CA 1
ATOM 1464 C C . PHE A 1 181 ? 0.955 11.672 19.906 1 64.81 181 PHE A C 1
ATOM 1466 O O . PHE A 1 181 ? 1.007 11.578 21.141 1 64.81 181 PHE A O 1
ATOM 1473 N N . VAL A 1 182 ? 0.606 12.672 19.391 1 74.81 182 VAL A N 1
ATOM 1474 C CA . VAL A 1 182 ? -0.524 13.406 19.938 1 74.81 182 VAL A CA 1
ATOM 1475 C C . VAL A 1 182 ? -1.753 13.211 19.047 1 74.81 182 VAL A C 1
ATOM 1477 O O . VAL A 1 182 ? -1.65 13.242 17.828 1 74.81 182 VAL A O 1
ATOM 1480 N N . SER A 1 183 ? -2.848 12.75 19.766 1 87.38 183 SER A N 1
ATOM 1481 C CA . SER A 1 183 ? -4.074 12.562 19 1 87.38 183 SER A CA 1
ATOM 1482 C C . SER A 1 183 ? -5.172 13.516 19.469 1 87.38 183 SER A C 1
ATOM 1484 O O . SER A 1 183 ? -5.305 13.773 20.656 1 87.38 183 SER A O 1
ATOM 1486 N N . TYR A 1 184 ? -5.844 14.023 18.531 1 91.81 184 TYR A N 1
ATOM 1487 C CA . TYR A 1 184 ? -6.953 14.93 18.828 1 91.81 184 TYR A CA 1
ATOM 1488 C C . TYR A 1 184 ? -8.266 14.359 18.297 1 91.81 184 TYR A C 1
ATOM 1490 O O . TYR A 1 184 ? -8.305 13.727 17.234 1 91.81 184 TYR A O 1
ATOM 1498 N N . TYR A 1 185 ? -9.258 14.578 19.094 1 94.75 185 TYR A N 1
ATOM 1499 C CA . TYR A 1 185 ? -10.617 14.18 18.734 1 94.75 185 TYR A CA 1
ATOM 1500 C C . TYR A 1 185 ? -11.484 15.398 18.438 1 94.75 185 TYR A C 1
ATOM 1502 O O . TYR A 1 185 ? -11.523 16.344 19.219 1 94.75 185 TYR A O 1
ATOM 1510 N N . TRP A 1 186 ? -12.133 15.414 17.281 1 95.62 186 TRP A N 1
ATOM 1511 C CA . TRP A 1 186 ? -13.062 16.453 16.844 1 95.62 186 TRP A CA 1
ATOM 1512 C C . TRP A 1 186 ? -14.477 15.891 16.734 1 95.62 186 TRP A C 1
ATOM 1514 O O . TRP A 1 186 ? -14.688 14.82 16.156 1 95.62 186 TRP A O 1
ATOM 1524 N N . HIS A 1 187 ? -15.438 16.578 17.266 1 96.75 187 HIS A N 1
ATOM 1525 C CA . HIS A 1 187 ? -16.844 16.188 17.188 1 96.75 187 HIS A CA 1
ATOM 1526 C C . HIS A 1 187 ? -17.75 17.406 17.062 1 96.75 187 HIS A C 1
ATOM 1528 O O . HIS A 1 187 ? -17.672 18.328 17.891 1 96.75 187 HIS A O 1
ATOM 1534 N N . SER A 1 188 ? -18.562 17.438 16.016 1 95.5 188 SER A N 1
ATOM 1535 C CA . SER A 1 188 ? -19.438 18.578 15.789 1 95.5 188 SER A CA 1
ATOM 1536 C C . SER A 1 188 ? -20.688 18.172 15.023 1 95.5 188 SER A C 1
ATOM 1538 O O . SER A 1 188 ? -20.844 17.016 14.641 1 95.5 188 SER A O 1
ATOM 1540 N N . SER A 1 189 ? -21.578 19.156 14.867 1 94.19 189 SER A N 1
ATOM 1541 C CA . SER A 1 189 ? -22.766 18.969 14.031 1 94.19 189 SER A CA 1
ATOM 1542 C C . SER A 1 189 ? -22.531 19.484 12.617 1 94.19 189 SER A C 1
ATOM 1544 O O . SER A 1 189 ? -23.469 19.672 11.852 1 94.19 189 SER A O 1
ATOM 1546 N N . GLY A 1 190 ? -21.234 19.734 12.352 1 92.75 190 GLY A N 1
ATOM 1547 C CA . GLY A 1 190 ? -20.891 20.047 10.969 1 92.75 190 GLY A CA 1
ATOM 1548 C C . GLY A 1 190 ? -20.875 21.531 10.68 1 92.75 190 GLY A C 1
ATOM 1549 O O . GLY A 1 190 ? -20.984 22.344 11.594 1 92.75 190 GLY A O 1
ATOM 1550 N N . ASN A 1 191 ? -20.484 21.828 9.391 1 91.25 191 ASN A N 1
ATOM 1551 C CA . ASN A 1 191 ? -20.391 23.188 8.859 1 91.25 191 ASN A CA 1
ATOM 1552 C C . ASN A 1 191 ? -19.375 24.016 9.633 1 91.25 191 ASN A C 1
ATOM 1554 O O . ASN A 1 191 ? -19.641 25.188 9.961 1 91.25 191 ASN A O 1
ATOM 1558 N N . THR A 1 192 ? -18.391 23.406 10.039 1 90.12 192 THR A N 1
ATOM 1559 C CA . THR A 1 192 ? -17.281 24.109 10.656 1 90.12 192 THR A CA 1
ATOM 1560 C C . THR A 1 192 ? -16.25 24.516 9.602 1 90.12 192 THR A C 1
ATOM 1562 O O . THR A 1 192 ? -16.156 23.891 8.547 1 90.12 192 THR A O 1
ATOM 1565 N N . SER A 1 193 ? -15.57 25.609 9.875 1 90.81 193 SER A N 1
ATOM 1566 C CA . SER A 1 193 ? -14.508 26.125 9.016 1 90.81 193 SER A CA 1
ATOM 1567 C C . SER A 1 193 ? -13.312 26.594 9.836 1 90.81 193 SER A C 1
ATOM 1569 O O . SER A 1 193 ? -13.453 27.453 10.711 1 90.81 193 SER A O 1
ATOM 1571 N N . SER A 1 194 ? -12.219 26.016 9.57 1 91.81 194 SER A N 1
ATOM 1572 C CA . SER A 1 194 ? -11.039 26.406 10.328 1 91.81 194 SER A CA 1
ATOM 1573 C C . SER A 1 194 ? -10.406 27.672 9.758 1 91.81 194 SER A C 1
ATOM 1575 O O . SER A 1 194 ? -10.625 28.016 8.586 1 91.81 194 SER A O 1
ATOM 1577 N N . SER A 1 195 ? -9.68 28.391 10.617 1 91.88 195 SER A N 1
ATOM 1578 C CA . SER A 1 195 ? -8.781 29.406 10.102 1 91.88 195 SER A CA 1
ATOM 1579 C C . SER A 1 195 ? -7.645 28.797 9.297 1 91.88 195 SER A C 1
ATOM 1581 O O . SER A 1 195 ? -7.371 27.609 9.406 1 91.88 195 SER A O 1
ATOM 1583 N N . LEU A 1 196 ? -7.098 29.625 8.422 1 96.06 196 LEU A N 1
ATOM 1584 C CA . LEU A 1 196 ? -5.875 29.219 7.734 1 96.06 196 LEU A CA 1
ATOM 1585 C C . LEU A 1 196 ? -4.691 29.188 8.695 1 96.06 196 LEU A C 1
ATOM 1587 O O . LEU A 1 196 ? -4.316 30.219 9.258 1 96.06 196 LEU A O 1
ATOM 1591 N N . HIS A 1 197 ? -4.086 27.969 8.922 1 95.88 197 HIS A N 1
ATOM 1592 C CA . HIS A 1 197 ? -3.029 27.828 9.922 1 95.88 197 HIS A CA 1
ATOM 1593 C C . HIS A 1 197 ? -2.092 26.672 9.578 1 95.88 197 HIS A C 1
ATOM 1595 O O . HIS A 1 197 ? -2.334 25.938 8.617 1 95.88 197 HIS A O 1
ATOM 1601 N N . ILE A 1 198 ? -0.966 26.578 10.297 1 96.38 198 ILE A N 1
ATOM 1602 C CA . ILE A 1 198 ? -0.018 25.484 10.125 1 96.38 198 ILE A CA 1
ATOM 1603 C C . ILE A 1 198 ? 0.041 24.641 11.391 1 96.38 198 ILE A C 1
ATOM 1605 O O . ILE A 1 198 ? -0.35 25.109 12.469 1 96.38 198 ILE A O 1
ATOM 1609 N N . ASP A 1 199 ? 0.376 23.391 11.195 1 91.94 199 ASP A N 1
ATOM 1610 C CA . ASP A 1 199 ? 0.769 22.516 12.289 1 91.94 199 ASP A CA 1
ATOM 1611 C C . ASP A 1 199 ? 2.26 22.203 12.227 1 91.94 199 ASP A C 1
ATOM 1613 O O . ASP A 1 199 ? 2.814 22 11.141 1 91.94 199 ASP A O 1
ATOM 1617 N N . THR A 1 200 ? 2.916 22.172 13.391 1 89.25 200 THR A N 1
ATOM 1618 C CA . THR A 1 200 ? 4.359 21.953 13.406 1 89.25 200 THR A CA 1
ATOM 1619 C C . THR A 1 200 ? 4.684 20.469 13.32 1 89.25 200 THR A C 1
ATOM 1621 O O . THR A 1 200 ? 5.836 20.094 13.086 1 89.25 200 THR A O 1
ATOM 1624 N N . ASP A 1 201 ? 3.736 19.656 13.523 1 87.38 201 ASP A N 1
ATOM 1625 C CA . ASP A 1 201 ? 3.945 18.203 13.438 1 87.38 201 ASP A CA 1
ATOM 1626 C C . ASP A 1 201 ? 3.318 17.641 12.164 1 87.38 201 ASP A C 1
ATOM 1628 O O . ASP A 1 201 ? 2.465 18.281 11.547 1 87.38 201 ASP A O 1
ATOM 1632 N N . GLU A 1 202 ? 3.889 16.453 11.789 1 91.44 202 GLU A N 1
ATOM 1633 C CA . GLU A 1 202 ? 3.154 15.703 10.773 1 91.44 202 GLU A CA 1
ATOM 1634 C C . GLU A 1 202 ? 1.752 15.344 11.258 1 91.44 202 GLU A C 1
ATOM 1636 O O . GLU A 1 202 ? 1.523 15.203 12.461 1 91.44 202 GLU A O 1
ATOM 1641 N N . ASN A 1 203 ? 0.84 15.273 10.297 1 94.31 203 ASN A N 1
ATOM 1642 C CA . ASN A 1 203 ? -0.552 15.086 10.688 1 94.31 203 ASN A CA 1
ATOM 1643 C C . ASN A 1 203 ? -1.273 14.109 9.758 1 94.31 203 ASN A C 1
ATOM 1645 O O . ASN A 1 203 ? -1.194 14.242 8.539 1 94.31 203 ASN A O 1
ATOM 1649 N N . MET A 1 204 ? -1.848 13.125 10.352 1 94.88 204 MET A N 1
ATOM 1650 C CA . MET A 1 204 ? -2.811 12.273 9.656 1 94.88 204 MET A CA 1
ATOM 1651 C C . MET A 1 204 ? -4.227 12.531 10.164 1 94.88 204 MET A C 1
ATOM 1653 O O . MET A 1 204 ? -4.594 12.094 11.25 1 94.88 204 MET A O 1
ATOM 1657 N N . LEU A 1 205 ? -5.016 13.25 9.352 1 97.75 205 LEU A N 1
ATOM 1658 C CA . LEU A 1 205 ? -6.398 13.555 9.703 1 97.75 205 LEU A CA 1
ATOM 1659 C C . LEU A 1 205 ? -7.332 12.438 9.242 1 97.75 205 LEU A C 1
ATOM 1661 O O . LEU A 1 205 ? -7.445 12.172 8.047 1 97.75 205 LEU A O 1
ATOM 1665 N N . CYS A 1 206 ? -8 11.797 10.211 1 97.56 206 CYS A N 1
ATOM 1666 C CA . CYS A 1 206 ? -8.852 10.641 9.93 1 97.56 206 CYS A CA 1
ATOM 1667 C C . CYS A 1 206 ? -10.32 10.984 10.148 1 97.56 206 CYS A C 1
ATOM 1669 O O . CYS A 1 206 ? -10.727 11.305 11.266 1 97.56 206 CYS A O 1
ATOM 1671 N N . VAL A 1 207 ? -11.109 10.859 9.125 1 98.44 207 VAL A N 1
ATOM 1672 C CA . VAL A 1 207 ? -12.531 11.156 9.211 1 98.44 207 VAL A CA 1
ATOM 1673 C C . VAL A 1 207 ? -13.297 9.898 9.625 1 98.44 207 VAL A C 1
ATOM 1675 O O . VAL A 1 207 ? -13.258 8.883 8.922 1 98.44 207 VAL A O 1
ATOM 1678 N N . ILE A 1 208 ? -13.961 9.938 10.75 1 97.94 208 ILE A N 1
ATOM 1679 C CA . ILE A 1 208 ? -14.773 8.82 11.211 1 97.94 208 ILE A CA 1
ATOM 1680 C C . ILE A 1 208 ? -16.203 8.969 10.695 1 97.94 208 ILE A C 1
ATOM 1682 O O . ILE A 1 208 ? -16.734 8.055 10.07 1 97.94 208 ILE A O 1
ATOM 1686 N N . ARG A 1 209 ? -16.781 10.164 10.891 1 97.44 209 ARG A N 1
ATOM 1687 C CA . ARG A 1 209 ? -18.109 10.508 10.398 1 97.44 209 ARG A CA 1
ATOM 1688 C C . ARG A 1 209 ? -18.094 11.828 9.641 1 97.44 209 ARG A C 1
ATOM 1690 O O . ARG A 1 209 ? -17.375 12.758 10.016 1 97.44 209 ARG A O 1
ATOM 1697 N N . GLY A 1 210 ? -18.938 11.828 8.547 1 97.38 210 GLY A N 1
ATOM 1698 C CA . GLY A 1 210 ? -19.094 13.07 7.809 1 97.38 210 GLY A CA 1
ATOM 1699 C C . GLY A 1 210 ? -18.125 13.203 6.645 1 97.38 210 GLY A C 1
ATOM 1700 O O . GLY A 1 210 ? -17.766 12.203 6.016 1 97.38 210 GLY A O 1
ATOM 1701 N N . SER A 1 211 ? -17.875 14.461 6.25 1 97.5 211 SER A N 1
ATOM 1702 C CA . SER A 1 211 ? -17 14.773 5.125 1 97.5 211 SER A CA 1
ATOM 1703 C C . SER A 1 211 ? -16.203 16.047 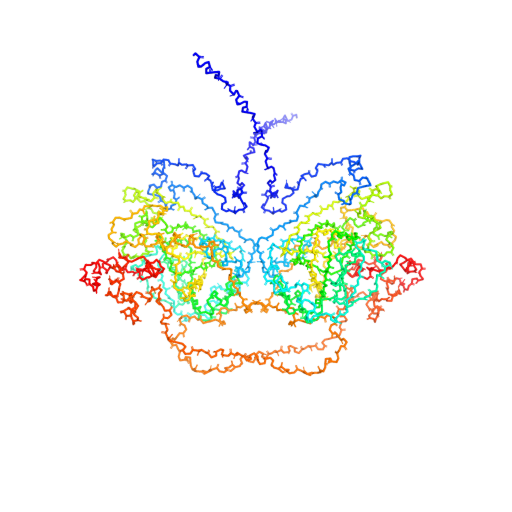5.395 1 97.5 211 SER A C 1
ATOM 1705 O O . SER A 1 211 ? -16.625 16.906 6.152 1 97.5 211 SER A O 1
ATOM 1707 N N . LYS A 1 212 ? -15 16.125 4.848 1 97.5 212 LYS A N 1
ATOM 1708 C CA . LYS A 1 212 ? -14.141 17.297 4.988 1 97.5 212 LYS A CA 1
ATOM 1709 C C . LYS A 1 212 ? -13.5 17.672 3.656 1 97.5 212 LYS A C 1
ATOM 1711 O O . LYS A 1 212 ? -13.266 16.812 2.809 1 97.5 212 LYS A O 1
ATOM 1716 N N . LYS A 1 213 ? -13.375 18.906 3.506 1 97.44 213 LYS A N 1
ATOM 1717 C CA . LYS A 1 213 ? -12.609 19.484 2.408 1 97.44 213 LYS A CA 1
ATOM 1718 C C . LYS A 1 213 ? -11.43 20.297 2.932 1 97.44 213 LYS A C 1
ATOM 1720 O O . LYS A 1 213 ? -11.578 21.109 3.84 1 97.44 213 LYS A O 1
ATOM 1725 N N . ALA A 1 214 ? -10.25 20.062 2.355 1 98.31 214 ALA A N 1
ATOM 1726 C CA . ALA A 1 214 ? -9.047 20.75 2.828 1 98.31 214 ALA A CA 1
ATOM 1727 C C . ALA A 1 214 ? -8.344 21.484 1.688 1 98.31 214 ALA A C 1
ATOM 1729 O O . ALA A 1 214 ? -8.102 20.891 0.625 1 98.31 214 ALA A O 1
ATOM 1730 N N . ILE A 1 215 ? -8.086 22.734 1.9 1 98.19 215 ILE A N 1
ATOM 1731 C CA . ILE A 1 215 ? -7.168 23.484 1.052 1 98.19 215 ILE A CA 1
ATOM 1732 C C . ILE A 1 215 ? -5.77 23.469 1.661 1 98.19 215 ILE A C 1
ATOM 1734 O O . ILE A 1 215 ? -5.582 23.875 2.814 1 98.19 215 ILE A O 1
ATOM 1738 N N . LEU A 1 216 ? -4.809 22.969 0.901 1 98.69 216 LEU A N 1
ATOM 1739 C CA . LEU A 1 216 ? -3.43 22.844 1.361 1 98.69 216 LEU A CA 1
ATOM 1740 C C . LEU A 1 216 ? -2.502 23.75 0.563 1 98.69 216 LEU A C 1
ATOM 1742 O O . LEU A 1 216 ? -2.549 23.766 -0.668 1 98.69 216 LEU A O 1
ATOM 1746 N N . VAL A 1 217 ? -1.683 24.516 1.287 1 98.06 217 VAL A N 1
ATOM 1747 C CA . VAL A 1 217 ? -0.779 25.469 0.653 1 98.06 217 VAL A CA 1
ATOM 1748 C C . VAL A 1 217 ? 0.65 25.219 1.133 1 98.06 217 VAL A C 1
ATOM 1750 O O . VAL A 1 217 ? 0.908 25.172 2.338 1 98.06 217 VAL A O 1
ATOM 1753 N N . SER A 1 218 ? 1.528 25.125 0.201 1 97.12 218 SER A N 1
ATOM 1754 C CA . SER A 1 218 ? 2.941 24.953 0.518 1 97.12 218 SER A CA 1
ATOM 1755 C C . SER A 1 218 ? 3.473 26.125 1.335 1 97.12 218 SER A C 1
ATOM 1757 O O . SER A 1 218 ? 3.121 27.281 1.075 1 97.12 218 SER A O 1
ATOM 1759 N N . PRO A 1 219 ? 4.387 25.859 2.25 1 97.06 219 PRO A N 1
ATOM 1760 C CA . PRO A 1 219 ? 4.98 26.938 3.043 1 97.06 219 PRO A CA 1
ATOM 1761 C C . PRO A 1 219 ? 5.754 27.938 2.189 1 97.06 219 PRO A C 1
ATOM 1763 O O . PRO A 1 219 ? 6.078 29.031 2.656 1 97.06 219 PRO A O 1
ATOM 1766 N N . VAL A 1 220 ? 6.035 27.641 0.951 1 95.19 220 VAL A N 1
ATOM 1767 C CA . VAL A 1 220 ? 6.766 28.562 0.083 1 95.19 220 VAL A CA 1
ATOM 1768 C C . VAL A 1 220 ? 5.922 29.812 -0.171 1 95.19 220 VAL A C 1
ATOM 1770 O O . VAL A 1 220 ? 6.445 30.844 -0.577 1 95.19 220 VAL A O 1
ATOM 1773 N N . TYR A 1 221 ? 4.621 29.766 0.159 1 96.88 221 TYR A N 1
ATOM 1774 C CA . TYR A 1 221 ? 3.73 30.891 -0.057 1 96.88 221 TYR A CA 1
ATOM 1775 C C . TYR A 1 221 ? 3.41 31.594 1.259 1 96.88 221 TYR A C 1
ATOM 1777 O O . TYR A 1 221 ? 2.432 32.344 1.35 1 96.88 221 TYR A O 1
ATOM 1785 N N . SER A 1 222 ? 4.199 31.375 2.26 1 97.56 222 SER A N 1
ATOM 1786 C CA . SER A 1 222 ? 3.916 31.875 3.598 1 97.56 222 SER A CA 1
ATOM 1787 C C . SER A 1 222 ? 3.865 33.406 3.607 1 97.56 222 SER A C 1
ATOM 1789 O O . SER A 1 222 ? 3.033 34 4.297 1 97.56 222 SER A O 1
ATOM 1791 N N . ASN A 1 223 ? 4.746 34 2.861 1 96.88 223 ASN A N 1
ATOM 1792 C CA . ASN A 1 223 ? 4.727 35.469 2.793 1 96.88 223 ASN A CA 1
ATOM 1793 C C . ASN A 1 223 ? 3.492 35.969 2.057 1 96.88 223 ASN A C 1
ATOM 1795 O O . ASN A 1 223 ? 2.969 37.062 2.381 1 96.88 223 ASN A O 1
ATOM 1799 N N . ASP A 1 224 ? 3.027 35.188 1.144 1 97.81 224 ASP A N 1
ATOM 1800 C CA . ASP A 1 224 ? 1.821 35.562 0.401 1 97.81 224 ASP A CA 1
ATOM 1801 C C . ASP A 1 224 ? 0.574 35.406 1.266 1 97.81 224 ASP A C 1
ATOM 1803 O O . ASP A 1 224 ? -0.476 35.969 0.969 1 97.81 224 ASP A O 1
ATOM 1807 N N . LEU A 1 225 ? 0.745 34.688 2.312 1 98.19 225 LEU A N 1
ATOM 1808 C CA . LEU A 1 225 ? -0.341 34.469 3.266 1 98.19 225 LEU A CA 1
ATOM 1809 C C . LEU A 1 225 ? -0.156 35.375 4.492 1 98.19 225 LEU A C 1
ATOM 1811 O O . LEU A 1 225 ? -0.798 35.156 5.523 1 98.19 225 LEU A O 1
ATOM 1815 N N . TYR A 1 226 ? 0.787 36.25 4.418 1 97.5 226 TYR A N 1
ATOM 1816 C CA . TYR A 1 226 ? 0.985 37.312 5.418 1 97.5 226 TYR A CA 1
ATOM 1817 C C . TYR A 1 226 ? 1.336 36.688 6.773 1 97.5 226 TYR A C 1
ATOM 1819 O O . TYR A 1 226 ? 0.802 37.125 7.801 1 97.5 226 TYR A O 1
ATOM 1827 N N . ALA A 1 227 ? 2.193 35.75 6.75 1 96.69 227 ALA A N 1
ATOM 1828 C CA . ALA A 1 227 ? 2.6 35.031 7.949 1 96.69 227 ALA A CA 1
ATOM 1829 C C . ALA A 1 227 ? 3.191 35.969 8.992 1 96.69 227 ALA A C 1
ATOM 1831 O O . ALA A 1 227 ? 2.979 35.781 10.195 1 96.69 227 ALA A O 1
ATOM 1832 N N . ASP A 1 228 ? 3.873 37.031 8.586 1 95.19 228 ASP A N 1
ATOM 1833 C CA . ASP A 1 228 ? 4.559 37.938 9.5 1 95.19 228 ASP A CA 1
ATOM 1834 C C . ASP A 1 228 ? 3.582 38.906 10.141 1 95.19 228 ASP A C 1
ATOM 1836 O O . ASP A 1 228 ? 3.918 39.594 11.109 1 95.19 228 ASP A O 1
ATOM 1840 N N . ASP A 1 229 ? 2.412 39.031 9.586 1 94.94 229 ASP A N 1
ATOM 1841 C CA . ASP A 1 229 ? 1.439 40.031 10.055 1 94.94 229 ASP A CA 1
ATOM 1842 C C . ASP A 1 229 ? 0.391 39.375 10.953 1 94.94 229 ASP A C 1
ATOM 1844 O O . ASP A 1 229 ? -0.582 40.031 11.344 1 94.94 229 ASP A O 1
ATOM 1848 N N . ALA A 1 230 ? 0.549 38.125 11.234 1 93.94 230 ALA A N 1
ATOM 1849 C CA . ALA A 1 230 ? -0.423 37.344 12.016 1 93.94 230 ALA A CA 1
ATOM 1850 C C . ALA A 1 230 ? -0.412 37.781 13.477 1 93.94 230 ALA A C 1
ATOM 1852 O O . ALA A 1 230 ? 0.633 38.156 14.008 1 93.94 230 ALA A O 1
ATOM 1853 N N . ASN A 1 231 ? -1.559 37.75 14.148 1 91.81 231 ASN A N 1
ATOM 1854 C CA . ASN A 1 231 ? -1.625 38 15.586 1 91.81 231 ASN A CA 1
ATOM 1855 C C . ASN A 1 231 ? -0.973 36.875 16.375 1 91.81 231 ASN A C 1
ATOM 1857 O O . ASN A 1 231 ? -0.424 37.094 17.453 1 91.81 231 ASN A O 1
ATOM 1861 N N . LEU A 1 232 ? -1.156 35.719 15.906 1 91.5 232 LEU A N 1
ATOM 1862 C CA . LEU A 1 232 ? -0.504 34.531 16.375 1 91.5 232 LEU A CA 1
ATOM 1863 C C . LEU A 1 232 ? 0.255 33.844 15.242 1 91.5 232 LEU A C 1
ATOM 1865 O O . LEU A 1 232 ? -0.351 33.375 14.273 1 91.5 232 LEU A O 1
ATOM 1869 N N . LEU A 1 233 ? 1.609 33.781 15.398 1 92.31 233 LEU A N 1
ATOM 1870 C CA . LEU A 1 233 ? 2.391 33.188 14.328 1 92.31 233 LEU A CA 1
ATOM 1871 C C . LEU A 1 233 ? 1.934 31.766 14.055 1 92.31 233 LEU A C 1
ATOM 1873 O O . LEU A 1 233 ? 1.75 30.984 14.984 1 92.31 233 LEU A O 1
ATOM 1877 N N . GLY A 1 234 ? 1.711 31.5 12.797 1 94.62 234 GLY A N 1
ATOM 1878 C CA . GLY A 1 234 ? 1.208 30.188 12.398 1 94.62 234 GLY A CA 1
ATOM 1879 C C . GLY A 1 234 ? -0.274 30.203 12.078 1 94.62 234 GLY A C 1
ATOM 1880 O O . GLY A 1 234 ? -0.805 29.203 11.562 1 94.62 234 GLY A O 1
ATOM 1881 N N . VAL A 1 235 ? -0.977 31.281 12.367 1 94.5 235 VAL A N 1
ATOM 1882 C CA . VAL A 1 235 ? -2.367 31.5 11.977 1 94.5 235 VAL A CA 1
ATOM 1883 C C . VAL A 1 235 ? -2.469 32.719 11.055 1 94.5 235 VAL A C 1
ATOM 1885 O O . VAL A 1 235 ? -2.309 33.844 11.492 1 94.5 235 VAL A O 1
ATOM 1888 N N . SER A 1 236 ? -2.789 32.531 9.859 1 96.44 236 SER A N 1
ATOM 1889 C CA . SER A 1 236 ? -2.824 33.594 8.875 1 96.44 236 SER A CA 1
ATOM 1890 C C . SER A 1 236 ? -3.902 34.625 9.219 1 96.44 236 SER A C 1
ATOM 1892 O O . SER A 1 236 ? -4.992 34.25 9.664 1 96.44 236 SER A O 1
ATOM 1894 N N . PRO A 1 237 ? -3.623 35.906 9.008 1 95.62 237 PRO A N 1
ATOM 1895 C CA . PRO A 1 237 ? -4.66 36.938 9.195 1 95.62 237 PRO A CA 1
ATOM 1896 C C . PRO A 1 237 ? -5.676 36.938 8.062 1 95.62 237 PRO A C 1
ATOM 1898 O O . PRO A 1 237 ? -6.68 37.656 8.141 1 95.62 237 PRO A O 1
ATOM 1901 N N . VAL A 1 238 ? -5.461 36.188 7.012 1 97 238 VAL A N 1
ATOM 1902 C CA . VAL A 1 238 ? -6.387 36.094 5.887 1 97 238 VAL A CA 1
ATOM 1903 C C . VAL A 1 238 ? -7.633 35.312 6.297 1 97 238 VAL A C 1
ATOM 1905 O O . VAL A 1 238 ? -7.547 34.125 6.633 1 97 238 VAL A O 1
ATOM 1908 N N . PRO A 1 239 ? -8.727 35.969 6.277 1 94.5 239 PRO A N 1
ATOM 1909 C CA . PRO A 1 239 ? -9.945 35.219 6.617 1 94.5 239 PRO A CA 1
ATOM 1910 C C . PRO A 1 239 ? -10.297 34.156 5.582 1 94.5 239 PRO A C 1
ATOM 1912 O O . PRO A 1 239 ? -10.25 34.438 4.379 1 94.5 239 PRO A O 1
ATOM 1915 N N . ALA A 1 240 ? -10.773 33.031 6.082 1 92.88 240 ALA A N 1
ATOM 1916 C CA . ALA A 1 240 ? -11.047 31.922 5.18 1 92.88 240 ALA A CA 1
ATOM 1917 C C . ALA A 1 240 ? -12.422 32.062 4.535 1 92.88 240 ALA A C 1
ATOM 1919 O O . ALA A 1 240 ? -12.641 31.594 3.41 1 92.88 240 ALA A O 1
ATOM 1920 N N . ASP A 1 241 ? -13.336 32.625 5.16 1 91.5 241 ASP A N 1
ATOM 1921 C CA . ASP A 1 241 ? -14.719 32.688 4.699 1 91.5 241 ASP A CA 1
ATOM 1922 C C . ASP A 1 241 ? -14.906 33.781 3.65 1 91.5 241 ASP A C 1
ATOM 1924 O O . ASP A 1 241 ? -15.727 33.625 2.74 1 91.5 241 ASP A O 1
ATOM 1928 N N . LYS A 1 242 ? -14.18 34.875 3.838 1 94.56 242 LYS A N 1
ATOM 1929 C CA . LYS A 1 242 ? -14.289 36.031 2.943 1 94.56 242 LYS A CA 1
ATOM 1930 C C . LYS A 1 242 ? -12.961 36.781 2.826 1 94.56 242 LYS A C 1
ATOM 1932 O O . LYS A 1 242 ? -12.641 37.625 3.662 1 94.56 242 LYS A O 1
ATOM 1937 N N . VAL A 1 243 ? -12.383 36.625 1.634 1 97.75 243 VAL A N 1
ATOM 1938 C CA . VAL A 1 243 ? -11.047 37.188 1.449 1 97.75 243 VAL A CA 1
ATOM 1939 C C . VAL A 1 243 ? -11.156 38.562 0.812 1 97.75 243 VAL A C 1
ATOM 1941 O O . VAL A 1 243 ? -11.625 38.688 -0.321 1 97.75 243 VAL A O 1
ATOM 1944 N N . ASP A 1 244 ? -10.734 39.594 1.541 1 98.31 244 ASP A N 1
ATOM 1945 C CA . ASP A 1 244 ? -10.609 40.938 0.977 1 98.31 244 ASP A CA 1
ATOM 1946 C C . ASP A 1 244 ? -9.312 41.062 0.184 1 98.31 244 ASP A C 1
ATOM 1948 O O . ASP A 1 244 ? -8.273 41.406 0.747 1 98.31 244 ASP A O 1
ATOM 1952 N N . LEU A 1 245 ? -9.406 40.969 -1.124 1 98.06 245 LEU A N 1
ATOM 1953 C CA . LEU A 1 245 ? -8.211 40.938 -1.956 1 98.06 245 LEU A CA 1
ATOM 1954 C C . LEU A 1 245 ? -7.656 42.344 -2.141 1 98.06 245 LEU A C 1
ATOM 1956 O O . LEU A 1 245 ? -6.555 42.531 -2.672 1 98.06 245 LEU A O 1
ATOM 1960 N N . GLU A 1 246 ? -8.359 43.375 -1.748 1 98.06 246 GLU A N 1
ATOM 1961 C CA . GLU A 1 246 ? -7.777 44.719 -1.665 1 98.06 246 GLU A CA 1
ATOM 1962 C C . GLU A 1 246 ? -6.832 44.844 -0.475 1 98.06 246 GLU A C 1
ATOM 1964 O O . GLU A 1 246 ? -5.758 45.438 -0.587 1 98.06 246 GLU A O 1
ATOM 1969 N N . LYS A 1 247 ? -7.281 44.25 0.614 1 98 247 LYS A N 1
ATOM 1970 C CA . LYS A 1 247 ? -6.48 44.281 1.834 1 98 247 LYS A CA 1
ATOM 1971 C C . LYS A 1 247 ? -5.348 43.25 1.763 1 98 247 LYS A C 1
ATOM 1973 O O . LYS A 1 247 ? -4.258 43.5 2.283 1 98 247 LYS A O 1
ATOM 1978 N N . PHE A 1 248 ? -5.637 42.125 1.127 1 98.19 248 PHE A N 1
ATOM 1979 C CA . PHE A 1 248 ? -4.684 41.031 1.031 1 98.19 248 PHE A CA 1
ATOM 1980 C C . PHE A 1 248 ? -4.426 40.656 -0.425 1 98.19 248 PHE A C 1
ATOM 1982 O O . PHE A 1 248 ? -4.672 39.531 -0.838 1 98.19 248 PHE A O 1
ATOM 1989 N N . PRO A 1 249 ? -3.811 41.5 -1.176 1 97.56 249 PRO A N 1
ATOM 1990 C CA . PRO A 1 249 ? -3.65 41.25 -2.611 1 97.56 249 PRO A CA 1
ATOM 1991 C C . PRO A 1 249 ? -2.689 40.094 -2.91 1 97.56 249 PRO A C 1
ATOM 1993 O O . PRO A 1 249 ? -2.805 39.469 -3.953 1 97.56 249 PRO A O 1
ATOM 1996 N N . ARG A 1 250 ? -1.749 39.75 -2.043 1 97.25 250 ARG A N 1
ATOM 1997 C CA . ARG A 1 250 ? -0.738 38.75 -2.316 1 97.25 250 ARG A CA 1
ATOM 1998 C C . ARG A 1 250 ? -1.351 37.344 -2.309 1 97.25 250 ARG A C 1
ATOM 2000 O O . ARG A 1 250 ? -0.724 36.375 -2.76 1 97.25 250 ARG A O 1
ATOM 2007 N N . VAL A 1 251 ? -2.586 37.219 -1.811 1 97.94 251 VAL A N 1
ATOM 2008 C CA . VAL A 1 251 ? -3.279 35.938 -1.823 1 97.94 251 VAL A CA 1
ATOM 2009 C C . VAL A 1 251 ? -3.436 35.438 -3.262 1 97.94 251 VAL A C 1
ATOM 2011 O O . VAL A 1 251 ? -3.461 34.219 -3.514 1 97.94 251 VAL A O 1
ATOM 2014 N N . MET A 1 252 ? -3.473 36.344 -4.207 1 95.69 252 MET A N 1
ATOM 2015 C CA . MET A 1 252 ? -3.635 36 -5.613 1 95.69 252 MET A CA 1
ATOM 2016 C C . MET A 1 252 ? -2.404 35.25 -6.133 1 95.69 252 MET A C 1
ATOM 2018 O O . MET A 1 252 ? -2.461 34.594 -7.18 1 95.69 252 MET A O 1
ATOM 2022 N N . ASN A 1 253 ? -1.267 35.281 -5.383 1 94.88 253 ASN A N 1
ATOM 2023 C CA . ASN A 1 253 ? -0.058 34.562 -5.75 1 94.88 253 ASN A CA 1
ATOM 2024 C C . ASN A 1 253 ? -0.121 33.094 -5.293 1 94.88 253 ASN A C 1
ATOM 2026 O O . ASN A 1 253 ? 0.671 32.281 -5.738 1 94.88 253 ASN A O 1
ATOM 2030 N N . VAL A 1 254 ? -1.029 32.781 -4.422 1 96.31 254 VAL A N 1
ATOM 2031 C CA . VAL A 1 254 ? -1.023 31.516 -3.711 1 96.31 254 VAL A CA 1
ATOM 2032 C C . VAL A 1 254 ? -1.563 30.406 -4.617 1 96.31 254 VAL A C 1
ATOM 2034 O O . VAL A 1 254 ? -2.646 30.547 -5.195 1 96.31 254 VAL A O 1
ATOM 2037 N N . ARG A 1 255 ? -0.771 29.406 -4.801 1 94.5 255 ARG A N 1
ATOM 2038 C CA . ARG A 1 255 ? -1.219 28.141 -5.387 1 94.5 255 ARG A CA 1
ATOM 2039 C C . ARG A 1 255 ? -1.553 27.125 -4.305 1 94.5 255 ARG A C 1
ATOM 2041 O O . ARG A 1 255 ? -0.992 27.172 -3.207 1 94.5 255 ARG A O 1
ATOM 2048 N N . TYR A 1 256 ? -2.566 26.234 -4.68 1 96.19 256 TYR A N 1
ATOM 2049 C CA . TYR A 1 256 ? -2.975 25.359 -3.582 1 96.19 256 TYR A CA 1
ATOM 2050 C C . TYR A 1 256 ? -3.404 24 -4.102 1 96.19 256 TYR A C 1
ATOM 2052 O O . TYR A 1 256 ? -3.588 23.812 -5.305 1 96.19 256 TYR A O 1
ATOM 2060 N N . HIS A 1 257 ? -3.402 23 -3.186 1 97.12 257 HIS A N 1
ATOM 2061 C CA . HIS A 1 257 ? -3.945 21.656 -3.391 1 97.12 257 HIS A CA 1
ATOM 2062 C C . HIS A 1 257 ? -5.316 21.516 -2.738 1 97.12 257 HIS A C 1
ATOM 2064 O O . HIS A 1 257 ? -5.594 22.156 -1.72 1 97.12 257 HIS A O 1
ATOM 2070 N N . LEU A 1 258 ? -6.145 20.719 -3.396 1 97.56 258 LEU A N 1
ATOM 2071 C CA . LEU A 1 258 ? -7.465 20.453 -2.844 1 97.56 258 LEU A CA 1
ATOM 2072 C C . LEU A 1 258 ? -7.605 18.969 -2.494 1 97.56 258 LEU A C 1
ATOM 2074 O O . LEU A 1 258 ? -7.297 18.109 -3.314 1 97.56 258 LEU A O 1
ATOM 2078 N N . ALA A 1 259 ? -8.023 18.672 -1.251 1 98.31 259 ALA A N 1
ATOM 2079 C CA . ALA A 1 259 ? -8.32 17.312 -0.816 1 98.31 259 ALA A CA 1
ATOM 2080 C C . ALA A 1 259 ? -9.781 17.188 -0.387 1 98.31 259 ALA A C 1
ATOM 2082 O O . ALA A 1 259 ? -10.289 18.016 0.372 1 98.31 259 ALA A O 1
ATOM 2083 N N . ASN A 1 260 ? -10.414 16.188 -0.871 1 96.94 260 ASN A N 1
ATOM 2084 C CA . ASN A 1 260 ? -11.758 15.828 -0.445 1 96.94 260 ASN A CA 1
ATOM 2085 C C . ASN A 1 260 ? -11.758 14.516 0.34 1 96.94 260 ASN A C 1
ATOM 2087 O O . ASN A 1 260 ? -11.18 13.523 -0.098 1 96.94 260 ASN A O 1
ATOM 2091 N N . MET A 1 261 ? -12.391 14.586 1.492 1 97.94 261 MET A N 1
ATOM 2092 C CA . MET A 1 261 ? -12.445 13.406 2.35 1 97.94 261 MET A CA 1
ATOM 2093 C C . MET A 1 261 ? -13.891 13.008 2.631 1 97.94 261 MET A C 1
ATOM 2095 O O . MET A 1 261 ? -14.727 13.859 2.932 1 97.94 261 MET A O 1
ATOM 2099 N N . GLU A 1 262 ? -14.156 11.75 2.504 1 97.5 262 GLU A N 1
ATOM 2100 C CA . GLU A 1 262 ? -15.406 11.133 2.938 1 97.5 262 GLU A CA 1
ATOM 2101 C C . GLU A 1 262 ? -15.195 10.258 4.176 1 97.5 262 GLU A C 1
ATOM 2103 O O . GLU A 1 262 ? -14.078 10.172 4.695 1 97.5 262 GLU A O 1
ATOM 2108 N N . GLU A 1 263 ? -16.297 9.688 4.652 1 97.31 263 GLU A N 1
ATOM 2109 C CA . GLU A 1 263 ? -16.203 8.828 5.828 1 97.31 263 GLU A CA 1
ATOM 2110 C C . GLU A 1 263 ? -15.172 7.715 5.617 1 97.31 263 GLU A C 1
ATOM 2112 O O . GLU A 1 263 ? -15.164 7.059 4.574 1 97.31 263 GLU A O 1
ATOM 2117 N N . GLY A 1 264 ? -14.336 7.629 6.629 1 97.75 264 GLY A N 1
ATOM 2118 C CA . GLY A 1 264 ? -13.344 6.566 6.594 1 97.75 264 GLY A CA 1
ATOM 2119 C C . GLY A 1 264 ? -12.016 7.008 6.004 1 97.75 264 GLY A C 1
ATOM 2120 O O . GLY A 1 264 ? -11 6.328 6.16 1 97.75 264 GLY A O 1
ATOM 2121 N N . ASP A 1 265 ? -11.969 8.133 5.324 1 98.31 265 ASP A N 1
ATOM 2122 C CA . ASP A 1 265 ? -10.758 8.578 4.629 1 98.31 265 ASP A CA 1
ATOM 2123 C C . ASP A 1 265 ? -9.742 9.156 5.609 1 98.31 265 ASP A C 1
ATOM 2125 O O . ASP A 1 265 ? -10.109 9.602 6.699 1 98.31 265 ASP A O 1
ATOM 2129 N N . MET A 1 266 ? -8.453 9.07 5.246 1 98.06 266 MET A N 1
ATOM 2130 C CA . MET A 1 266 ? -7.344 9.68 5.973 1 98.06 266 MET A CA 1
ATOM 2131 C C . MET A 1 266 ? -6.555 10.625 5.074 1 98.06 266 MET A C 1
ATOM 2133 O O . MET A 1 266 ? -6.277 10.297 3.918 1 98.06 266 MET A O 1
ATOM 2137 N N . LEU A 1 267 ? -6.262 11.797 5.555 1 98.62 267 LEU A N 1
ATOM 2138 C CA . LEU A 1 267 ? -5.445 12.766 4.832 1 98.62 267 LEU A CA 1
ATOM 2139 C C . LEU A 1 267 ? -4.109 12.984 5.535 1 98.62 267 LEU A C 1
ATOM 2141 O O . LEU A 1 267 ? -4.074 13.383 6.699 1 98.62 267 LEU A O 1
ATOM 2145 N N . TYR A 1 268 ? -3.043 12.719 4.801 1 97.69 268 TYR A N 1
ATOM 2146 C CA . TYR A 1 268 ? -1.735 13.141 5.293 1 97.69 268 TYR A CA 1
ATOM 2147 C C . TYR A 1 268 ? -1.493 14.617 4.992 1 97.69 268 TYR A C 1
ATOM 2149 O O . TYR A 1 268 ? -1.497 15.031 3.83 1 97.69 268 TYR A O 1
ATOM 2157 N N . LEU A 1 269 ? -1.321 15.344 6.066 1 97.06 269 LEU A N 1
ATOM 2158 C CA . LEU A 1 269 ? -0.973 16.766 6.02 1 97.06 269 LEU A CA 1
ATOM 2159 C C . LEU A 1 269 ? 0.486 16.969 6.41 1 97.06 269 LEU A C 1
ATOM 2161 O O . LEU A 1 269 ? 0.861 16.766 7.566 1 97.06 269 LEU A O 1
ATOM 2165 N N . PRO A 1 270 ? 1.278 17.469 5.461 1 95.94 270 PRO A N 1
ATOM 2166 C CA . PRO A 1 270 ? 2.701 17.625 5.781 1 95.94 270 PRO A CA 1
ATOM 2167 C C . PRO A 1 270 ? 2.957 18.672 6.852 1 95.94 270 PRO A C 1
ATOM 2169 O O . PRO A 1 270 ? 2.24 19.688 6.918 1 95.94 270 PRO A O 1
ATOM 2172 N N . GLN A 1 271 ? 3.988 18.469 7.516 1 93.25 271 GLN A N 1
ATOM 2173 C CA . GLN A 1 271 ? 4.445 19.406 8.531 1 93.25 271 GLN A CA 1
ATOM 2174 C C . GLN A 1 271 ? 4.598 20.812 7.957 1 93.25 271 GLN A C 1
ATOM 2176 O O . GLN A 1 271 ? 5.141 20.984 6.863 1 93.25 271 GLN A O 1
ATOM 2181 N N . MET A 1 272 ? 4.047 21.828 8.656 1 95.25 272 MET A N 1
ATOM 2182 C CA . MET A 1 272 ? 4.207 23.25 8.422 1 95.25 272 MET A CA 1
ATOM 2183 C C . MET A 1 272 ? 3.395 23.703 7.207 1 95.25 272 MET A C 1
ATOM 2185 O O . MET A 1 272 ? 3.389 24.891 6.863 1 95.25 272 MET A O 1
ATOM 2189 N N . TRP A 1 273 ? 2.717 22.812 6.5 1 98.06 273 TRP A N 1
ATOM 2190 C CA . TRP A 1 273 ? 1.855 23.25 5.406 1 98.06 273 TRP A CA 1
ATOM 2191 C C . TRP A 1 273 ? 0.662 24.047 5.938 1 98.06 273 TRP A C 1
ATOM 2193 O O . TRP A 1 273 ? 0.052 23.656 6.938 1 98.06 273 TRP A O 1
ATOM 2203 N N . TRP A 1 274 ? 0.424 25.141 5.258 1 98.44 274 TRP A N 1
ATOM 2204 C CA . TRP A 1 274 ? -0.801 25.875 5.559 1 98.44 274 TRP A CA 1
ATOM 2205 C C . TRP A 1 274 ? -2.031 25.078 5.129 1 98.44 274 TRP A C 1
ATOM 2207 O O . TRP A 1 274 ? -2.031 24.438 4.07 1 98.44 274 TRP A O 1
ATOM 2217 N N . HIS A 1 275 ? -3.096 25.156 6.008 1 98.56 275 HIS A N 1
ATOM 2218 C CA . HIS A 1 275 ? -4.301 24.438 5.617 1 98.56 275 HIS A CA 1
ATOM 2219 C C . HIS A 1 275 ? -5.551 25.094 6.195 1 98.56 275 HIS A C 1
ATOM 2221 O O . HIS A 1 275 ? -5.477 25.781 7.219 1 98.56 275 HIS A O 1
ATOM 2227 N N . GLN A 1 276 ? -6.559 25 5.488 1 97.19 276 GLN A N 1
ATOM 2228 C CA . GLN A 1 276 ? -7.926 25.359 5.844 1 97.19 276 GLN A CA 1
ATOM 2229 C C . GLN A 1 276 ? -8.883 24.203 5.609 1 97.19 276 GLN A C 1
ATOM 2231 O O . GLN A 1 276 ? -8.914 23.609 4.523 1 97.19 276 GLN A O 1
ATOM 2236 N N . ILE A 1 277 ? -9.633 23.828 6.645 1 96.44 277 ILE A N 1
ATOM 2237 C CA . ILE A 1 277 ? -10.484 22.656 6.578 1 96.44 277 ILE A CA 1
ATOM 2238 C C . ILE A 1 277 ? -11.953 23.062 6.738 1 96.44 277 ILE A C 1
ATOM 2240 O O . ILE A 1 277 ? -12.305 23.766 7.68 1 96.44 277 ILE A O 1
ATOM 2244 N N . ASP A 1 278 ? -12.797 22.578 5.867 1 94.75 278 ASP A N 1
ATOM 2245 C CA . ASP A 1 278 ? -14.242 22.703 5.969 1 94.75 278 ASP A CA 1
ATOM 2246 C C . ASP A 1 278 ? -14.891 21.344 6.238 1 94.75 278 ASP A C 1
ATOM 2248 O O . ASP A 1 278 ? -14.5 20.344 5.641 1 94.75 278 ASP A O 1
ATOM 2252 N N . SER A 1 279 ? -15.836 21.359 7.152 1 94.69 279 SER A N 1
ATOM 2253 C CA . SER A 1 279 ? -16.625 20.156 7.398 1 94.69 279 SER A CA 1
ATOM 2254 C C . SER A 1 279 ? -17.984 20.234 6.73 1 94.69 279 SER A C 1
ATOM 2256 O O . SER A 1 279 ? -18.578 21.312 6.66 1 94.69 279 SER A O 1
ATOM 2258 N N . GLY A 1 280 ? -18.453 19.094 6.277 1 94.06 280 GLY A N 1
ATOM 2259 C CA . GLY A 1 280 ? -19.797 19.031 5.75 1 94.06 280 GLY A CA 1
ATOM 2260 C C . GLY A 1 280 ? -20.875 19.172 6.82 1 94.06 280 GLY A C 1
ATOM 2261 O O . GLY A 1 280 ? -20.578 19.547 7.953 1 94.06 280 GLY A O 1
ATOM 2262 N N . GLY A 1 281 ? -22.125 18.969 6.391 1 92.12 281 GLY A N 1
ATOM 2263 C CA . GLY A 1 281 ? -23.234 19.047 7.32 1 92.12 281 GLY A CA 1
ATOM 2264 C C . GLY A 1 281 ? -23.469 17.766 8.102 1 92.12 281 GLY A C 1
ATOM 2265 O O . GLY A 1 281 ? -22.953 16.719 7.738 1 92.12 281 GLY A O 1
ATOM 2266 N N . GLY A 1 282 ? -24.141 17.969 9.219 1 92.62 282 GLY A N 1
ATOM 2267 C CA . GLY A 1 282 ? -24.469 16.812 10.031 1 92.62 282 GLY A CA 1
ATOM 2268 C C . GLY A 1 282 ? -23.359 16.422 10.992 1 92.62 282 GLY A C 1
ATOM 2269 O O . GLY A 1 282 ? -22.453 17.203 11.266 1 92.62 282 GLY A O 1
ATOM 2270 N N . ARG A 1 283 ? -23.484 15.289 11.555 1 94.69 283 ARG A N 1
ATOM 2271 C CA . ARG A 1 283 ? -22.516 14.805 12.539 1 94.69 283 ARG A CA 1
ATOM 2272 C C . ARG A 1 283 ? -21.141 14.617 11.914 1 94.69 283 ARG A C 1
ATOM 2274 O O . ARG A 1 283 ? -21.016 13.969 10.867 1 94.69 283 ARG A O 1
ATOM 2281 N N . GLN A 1 284 ? -20.219 15.273 12.523 1 96.62 284 GLN A N 1
ATOM 2282 C CA . GLN A 1 284 ? -18.828 15.164 12.109 1 96.62 284 GLN A CA 1
ATOM 2283 C C . GLN A 1 284 ? -17.969 14.609 13.234 1 96.62 284 GLN A C 1
ATOM 2285 O O . GLN A 1 284 ? -18.047 15.078 14.375 1 96.62 284 GLN A O 1
ATOM 2290 N N . GLN A 1 285 ? -17.203 13.555 12.992 1 97.94 285 GLN A N 1
ATOM 2291 C CA . GLN A 1 285 ? -16.203 13 13.906 1 97.94 285 GLN A CA 1
ATOM 2292 C C . GLN A 1 285 ? -14.883 12.727 13.188 1 97.94 285 GLN A C 1
ATOM 2294 O O . GLN A 1 285 ? -14.875 12.18 12.086 1 97.94 285 GLN A O 1
ATOM 2299 N N . ALA A 1 286 ? -13.82 13.172 13.797 1 97.75 286 ALA A N 1
ATOM 2300 C CA . ALA A 1 286 ? -12.508 12.938 13.211 1 97.75 286 ALA A CA 1
ATOM 2301 C C . ALA A 1 286 ? -11.445 12.773 14.297 1 97.75 286 ALA A C 1
ATOM 2303 O O . ALA A 1 286 ? -11.625 13.25 15.422 1 97.75 286 ALA A O 1
ATOM 2304 N N . VAL A 1 287 ? -10.422 12.062 14.023 1 95.94 287 VAL A N 1
ATOM 2305 C CA . VAL A 1 287 ? -9.234 11.922 14.867 1 95.94 287 VAL A CA 1
ATOM 2306 C C . VAL A 1 287 ? -7.992 12.352 14.086 1 95.94 287 VAL A C 1
ATOM 2308 O O . VAL A 1 287 ? -7.785 11.922 12.945 1 95.94 287 VAL A O 1
ATOM 2311 N N . ALA A 1 288 ? -7.242 13.234 14.648 1 94.5 288 ALA A N 1
ATOM 2312 C CA . ALA A 1 288 ? -5.957 13.625 14.078 1 94.5 288 ALA A CA 1
ATOM 2313 C C . ALA A 1 288 ? -4.801 12.945 14.805 1 94.5 288 ALA A C 1
ATOM 2315 O O . ALA A 1 288 ? -4.762 12.93 16.031 1 94.5 288 ALA A O 1
ATOM 2316 N N . LEU A 1 289 ? -3.943 12.359 14.086 1 91.19 289 LEU A N 1
ATOM 2317 C CA . LEU A 1 289 ? -2.738 11.734 14.625 1 91.19 289 LEU A CA 1
ATOM 2318 C C . LEU A 1 289 ? -1.498 12.547 14.266 1 91.19 289 LEU A C 1
ATOM 2320 O O . LEU A 1 289 ? -1.153 12.672 13.086 1 91.19 289 LEU A O 1
ATOM 2324 N N . TRP A 1 290 ? -0.86 13.102 15.289 1 89.12 290 TRP A N 1
ATOM 2325 C CA . TRP A 1 290 ? 0.336 13.914 15.094 1 89.12 290 TRP A CA 1
ATOM 2326 C C . TRP A 1 290 ? 1.589 13.141 15.5 1 89.12 290 TRP A C 1
ATOM 2328 O O . TRP A 1 290 ? 1.584 12.414 16.5 1 89.12 290 TRP A O 1
ATOM 2338 N N . TRP A 1 291 ? 2.637 13.242 14.664 1 84.25 291 TRP A N 1
ATOM 2339 C CA . TRP A 1 291 ? 3.914 12.633 15.016 1 84.25 291 TRP A CA 1
ATOM 2340 C C . TRP A 1 291 ? 5.082 13.492 14.547 1 84.25 291 TRP A C 1
ATOM 2342 O O . TRP A 1 291 ? 4.906 14.383 13.703 1 84.25 291 TRP A O 1
ATOM 2352 N N . LYS A 1 292 ? 6.16 13.203 15.102 1 74.88 292 LYS A N 1
ATOM 2353 C CA . LYS A 1 292 ? 7.367 13.922 14.711 1 74.88 292 LYS A CA 1
ATOM 2354 C C . LYS A 1 292 ? 8.133 13.172 13.625 1 74.88 292 LYS A C 1
ATOM 2356 O O . LYS A 1 292 ? 8.297 11.953 13.711 1 74.88 292 LYS A O 1
ATOM 2361 N N . SER A 1 293 ? 8.273 13.469 12.32 1 64.81 293 SER A N 1
ATOM 2362 C CA . SER A 1 293 ? 8.609 12.688 11.125 1 64.81 293 SER A CA 1
ATOM 2363 C C . SER A 1 293 ? 10.109 12.688 10.875 1 64.81 293 SER A C 1
ATOM 2365 O O . SER A 1 293 ? 10.617 11.875 10.102 1 64.81 293 SER A O 1
ATOM 2367 N N . LYS A 1 294 ? 10.992 13.594 11.156 1 59.25 294 LYS A N 1
ATOM 2368 C CA . LYS A 1 294 ? 12.227 13.711 10.383 1 59.25 294 LYS A CA 1
ATOM 2369 C C . LYS A 1 294 ? 13.43 13.227 11.188 1 59.25 294 LYS A C 1
ATOM 2371 O O . LYS A 1 294 ? 14.297 14.023 11.562 1 59.25 294 LYS A O 1
ATOM 2376 N N . PRO A 1 295 ? 13.445 11.695 11.281 1 53.34 295 PRO A N 1
ATOM 2377 C CA . PRO A 1 295 ? 14.445 11.062 12.141 1 53.34 295 PRO A CA 1
ATOM 2378 C C . PRO A 1 295 ? 15.875 11.312 11.656 1 53.34 295 PRO A C 1
ATOM 2380 O O . PRO A 1 295 ? 16.797 11.391 12.469 1 53.34 295 PRO A O 1
ATOM 2383 N N . TRP A 1 296 ? 16.016 11.164 10.32 1 52.59 296 TRP A N 1
ATOM 2384 C CA . TRP A 1 296 ? 17.406 11.109 9.844 1 52.59 296 TRP A CA 1
ATOM 2385 C C . TRP A 1 296 ? 18.141 12.398 10.18 1 52.59 296 TRP A C 1
ATOM 2387 O O . TRP A 1 296 ? 19.375 12.445 10.133 1 52.59 296 TRP A O 1
ATOM 2397 N N . TRP A 1 297 ? 17.297 13.398 10.578 1 53.38 297 TRP A N 1
ATOM 2398 C CA . TRP A 1 297 ? 17.922 14.672 10.93 1 53.38 297 TRP A CA 1
ATOM 2399 C C . TRP A 1 297 ? 18.656 14.57 12.258 1 53.38 297 TRP A C 1
ATOM 2401 O O . TRP A 1 297 ? 19.5 15.414 12.57 1 53.38 297 TRP A O 1
ATOM 2411 N N . LYS A 1 298 ? 18.234 13.516 12.805 1 50.44 298 LYS A N 1
ATOM 2412 C CA . LYS A 1 298 ? 18.703 13.43 14.188 1 50.44 298 LYS A CA 1
ATOM 2413 C C . LYS A 1 298 ? 20.125 12.883 14.242 1 50.44 298 LYS A C 1
ATOM 2415 O O . LYS A 1 298 ? 20.766 12.906 15.305 1 50.44 298 LYS A O 1
ATOM 2420 N N . ASP A 1 299 ? 20.406 12.352 13.023 1 49.84 299 ASP A N 1
ATOM 2421 C CA . ASP A 1 299 ? 21.766 11.844 13.195 1 49.84 299 ASP A CA 1
ATOM 2422 C C . ASP A 1 299 ? 22.766 12.984 13.305 1 49.84 299 ASP A C 1
ATOM 2424 O O . ASP A 1 299 ? 22.938 13.766 12.367 1 49.84 299 ASP A O 1
ATOM 2428 N N . HIS A 1 300 ? 22.891 13.469 14.539 1 45.69 300 HIS A N 1
ATOM 2429 C CA . HIS A 1 300 ? 23.828 14.523 14.914 1 45.69 300 HIS A CA 1
ATOM 2430 C C . HIS A 1 300 ? 25.047 14.523 14 1 45.69 300 HIS A C 1
ATOM 2432 O O . HIS A 1 300 ? 25.594 15.586 13.688 1 45.69 300 HIS A O 1
ATOM 2438 N N . GLY A 1 301 ? 25.562 13.406 13.727 1 45.22 301 GLY A N 1
ATOM 2439 C CA . GLY A 1 301 ? 26.844 13.352 13.062 1 45.22 301 GLY A CA 1
ATOM 2440 C C . GLY A 1 301 ? 26.766 13.641 11.578 1 45.22 301 GLY A C 1
ATOM 2441 O O . GLY A 1 301 ? 27.797 13.766 10.906 1 45.22 301 GLY A O 1
ATOM 2442 N N . LYS A 1 302 ? 25.562 13.578 11.031 1 46.69 302 LYS A N 1
ATOM 2443 C CA . LYS A 1 302 ? 25.562 13.719 9.578 1 46.69 302 LYS A CA 1
ATOM 2444 C C . LYS A 1 302 ? 25.281 15.156 9.164 1 46.69 302 LYS A C 1
ATOM 2446 O O . LYS A 1 302 ? 24.453 15.836 9.781 1 46.69 302 LYS A O 1
ATOM 2451 N N . HIS A 1 303 ? 26.234 15.805 8.688 1 47.84 303 HIS A N 1
ATOM 2452 C CA . HIS A 1 303 ? 26.188 17.141 8.094 1 47.84 303 HIS A CA 1
ATOM 2453 C C . HIS A 1 303 ? 24.891 17.344 7.312 1 47.84 303 HIS A C 1
ATOM 2455 O O . HIS A 1 303 ? 24.594 16.578 6.391 1 47.84 303 HIS A O 1
ATOM 2461 N N . ALA A 1 304 ? 23.891 17.766 7.992 1 53.19 304 ALA A N 1
ATOM 2462 C CA . ALA A 1 304 ? 22.766 18.219 7.18 1 53.19 304 ALA A CA 1
ATOM 2463 C C . ALA A 1 304 ? 23.25 18.906 5.906 1 53.19 304 ALA A C 1
ATOM 2465 O O . ALA A 1 304 ? 24.266 19.609 5.914 1 53.19 304 ALA A O 1
ATOM 2466 N N . PRO A 1 305 ? 22.766 18.422 4.801 1 55.66 305 PRO A N 1
ATOM 2467 C CA . PRO A 1 305 ? 23.109 19.219 3.617 1 55.66 305 PRO A CA 1
ATOM 2468 C C . PRO A 1 305 ? 22.984 20.719 3.854 1 55.66 305 PRO A C 1
ATOM 2470 O O . PRO A 1 305 ? 22.125 21.156 4.617 1 55.66 305 PRO A O 1
ATOM 2473 N N . PRO A 1 306 ? 23.953 21.453 3.408 1 55.28 306 PRO A N 1
ATOM 2474 C CA . PRO A 1 306 ? 23.969 22.906 3.637 1 55.28 306 PRO A CA 1
ATOM 2475 C C . PRO A 1 306 ? 22.734 23.594 3.047 1 55.28 306 PRO A C 1
ATOM 2477 O O . PRO A 1 306 ? 22.172 23.125 2.051 1 55.28 306 PRO A O 1
ATOM 2480 N N . VAL A 1 307 ? 22.172 24.406 3.867 1 60.12 307 VAL A N 1
ATOM 2481 C CA . VAL A 1 307 ? 21.172 25.328 3.346 1 60.12 307 VAL A CA 1
ATOM 2482 C C . VAL A 1 307 ? 21.812 26.266 2.336 1 60.12 307 VAL A C 1
ATOM 2484 O O . VAL A 1 307 ? 22.859 26.875 2.617 1 60.12 307 VAL A O 1
ATOM 2487 N N . GLU A 1 308 ? 21.328 26.078 1.109 1 58.12 308 GLU A N 1
ATOM 2488 C CA . GLU A 1 308 ? 21.891 27.016 0.146 1 58.12 308 GLU A CA 1
ATOM 2489 C C . GLU A 1 308 ? 21.484 28.453 0.486 1 58.12 308 GLU A C 1
ATOM 2491 O O . GLU A 1 308 ? 20.328 28.719 0.807 1 58.12 308 GLU A O 1
ATOM 2496 N N . ALA A 1 309 ? 22.484 29.312 0.816 1 52.31 309 ALA A N 1
ATOM 2497 C CA . ALA A 1 309 ? 22.344 30.719 1.218 1 52.31 309 ALA A CA 1
ATOM 2498 C C . ALA A 1 309 ? 21.25 31.406 0.411 1 52.31 309 ALA A C 1
ATOM 2500 O O . ALA A 1 309 ? 20.484 32.188 0.955 1 52.31 309 ALA A O 1
ATOM 2501 N N . ASP A 1 310 ? 21.203 31.156 -0.906 1 59.22 310 ASP A N 1
ATOM 2502 C CA . ASP A 1 310 ? 20.344 31.922 -1.791 1 59.22 310 ASP A CA 1
ATOM 2503 C C . ASP A 1 310 ? 19.188 31.062 -2.301 1 59.22 310 ASP A C 1
ATOM 2505 O O . ASP A 1 310 ? 18.781 31.172 -3.463 1 59.22 310 ASP A O 1
ATOM 2509 N N . ALA A 1 311 ? 18.688 30.422 -1.312 1 61.25 311 ALA A N 1
ATOM 2510 C CA . ALA A 1 311 ? 17.578 29.594 -1.778 1 61.25 311 ALA A CA 1
ATOM 2511 C C . ALA A 1 311 ? 16.391 30.438 -2.234 1 61.25 311 ALA A C 1
ATOM 2513 O O . ALA A 1 311 ? 15.945 31.312 -1.506 1 61.25 311 ALA A O 1
ATOM 2514 N N . VAL A 1 312 ? 16.141 30.453 -3.504 1 65.38 312 VAL A N 1
ATOM 2515 C CA . VAL A 1 312 ? 14.969 31.078 -4.105 1 65.38 312 VAL A CA 1
ATOM 2516 C C . VAL A 1 312 ? 13.781 30.109 -4.051 1 65.38 312 VAL A C 1
ATOM 2518 O O . VAL A 1 312 ? 13.938 28.922 -4.297 1 65.38 312 VAL A O 1
ATOM 2521 N N . PHE A 1 313 ? 12.789 30.703 -3.355 1 70 313 PHE A N 1
ATOM 2522 C CA . PHE A 1 313 ? 11.578 29.891 -3.377 1 70 313 PHE A CA 1
ATOM 2523 C C . PHE A 1 313 ? 10.484 30.578 -4.188 1 70 313 PHE A C 1
ATOM 2525 O O . PHE A 1 313 ? 10.578 31.766 -4.484 1 70 313 PHE A O 1
ATOM 2532 N N . GLU A 1 314 ? 9.539 29.828 -4.777 1 66.81 314 GLU A N 1
ATOM 2533 C CA . GLU A 1 314 ? 8.5 30.25 -5.707 1 66.81 314 GLU A CA 1
ATOM 2534 C C . GLU A 1 314 ? 7.617 31.328 -5.094 1 66.81 314 GLU A C 1
ATOM 2536 O O . GLU A 1 314 ? 7.145 32.219 -5.793 1 66.81 314 GLU A O 1
ATOM 2541 N N . GLY A 1 315 ? 7.559 31.547 -3.777 1 78.88 315 GLY A N 1
ATOM 2542 C CA . GLY A 1 315 ? 6.746 32.531 -3.09 1 78.88 315 GLY A CA 1
ATOM 2543 C C . GLY A 1 315 ? 7.469 33.844 -2.869 1 78.88 315 GLY A C 1
ATOM 2544 O O . GLY A 1 315 ? 8.625 34 -3.273 1 78.88 315 GLY A O 1
ATOM 2545 N N . SER A 1 316 ? 6.594 34.812 -2.416 1 82.5 316 SER A N 1
ATOM 2546 C CA . SER A 1 316 ? 7.172 36.125 -2.145 1 82.5 316 SER A CA 1
ATOM 2547 C C . SER A 1 316 ? 8.156 36.062 -0.98 1 82.5 316 SER A C 1
ATOM 2549 O O . SER A 1 316 ? 8.031 35.188 -0.104 1 82.5 316 SER A O 1
ATOM 2551 N N . LYS A 1 317 ? 9.094 36.938 -1.09 1 87.94 317 LYS A N 1
ATOM 2552 C CA . LYS A 1 317 ? 10.062 37.062 -0.006 1 87.94 317 LYS A CA 1
ATOM 2553 C C . LYS A 1 317 ? 9.812 38.312 0.817 1 87.94 317 LYS A C 1
ATOM 2555 O O . LYS A 1 317 ? 9.516 39.375 0.264 1 87.94 317 LYS A O 1
ATOM 2560 N N . SER A 1 318 ? 9.844 38.156 2.1 1 91.12 318 SER A N 1
ATOM 2561 C CA . SER A 1 318 ? 9.719 39.312 3 1 91.12 318 SER A CA 1
ATOM 2562 C C . SER A 1 318 ? 11.047 40.031 3.145 1 91.12 318 SER A C 1
ATOM 2564 O O . SER A 1 318 ? 12.109 39.406 3.207 1 91.12 318 SER A O 1
ATOM 2566 N N . GLU A 1 319 ? 10.969 41.375 3.285 1 89.56 319 GLU A N 1
ATOM 2567 C CA . GLU A 1 319 ? 12.164 42.219 3.473 1 89.56 319 GLU A CA 1
ATOM 2568 C C . GLU A 1 319 ? 12.438 42.438 4.953 1 89.56 319 GLU A C 1
ATOM 2570 O O . GLU A 1 319 ? 13.461 43.031 5.312 1 89.56 319 GLU A O 1
ATOM 2575 N N . ARG A 1 320 ? 11.617 41.906 5.75 1 91.19 320 ARG A N 1
ATOM 2576 C CA . ARG A 1 320 ? 11.82 42.062 7.188 1 91.19 320 ARG A CA 1
ATOM 2577 C C . ARG A 1 320 ? 13.055 41.312 7.652 1 91.19 320 ARG A C 1
ATOM 2579 O O . ARG A 1 320 ? 13.336 40.219 7.172 1 91.19 320 ARG A O 1
ATOM 2586 N N . LYS A 1 321 ? 13.742 41.969 8.648 1 90 321 LYS A N 1
ATOM 2587 C CA . LYS A 1 321 ? 14.945 41.344 9.188 1 90 321 LYS A CA 1
ATOM 2588 C C . LYS A 1 321 ? 14.648 39.969 9.742 1 90 321 LYS A C 1
ATOM 2590 O O . LYS A 1 321 ? 15.383 39.031 9.477 1 90 321 LYS A O 1
ATOM 2595 N N . TYR A 1 322 ? 13.648 39.938 10.586 1 93.38 322 TYR A N 1
ATOM 2596 C CA . TYR A 1 322 ? 13.148 38.656 11.102 1 93.38 322 TYR A CA 1
ATOM 2597 C C . TYR A 1 322 ? 11.781 38.344 10.516 1 93.38 322 TYR A C 1
ATOM 2599 O O . TYR A 1 322 ? 10.812 39.062 10.727 1 93.38 322 TYR A O 1
ATOM 2607 N N . SER A 1 323 ? 11.75 37.25 9.758 1 93.38 323 SER A N 1
ATOM 2608 C CA . SER A 1 323 ? 10.516 36.875 9.078 1 93.38 323 SER A CA 1
ATOM 2609 C C . SER A 1 323 ? 10.172 35.406 9.305 1 93.38 323 SER A C 1
ATOM 2611 O O . SER A 1 323 ? 10.93 34.531 8.914 1 93.38 323 SER A O 1
ATOM 2613 N N . PHE A 1 324 ? 9.031 35.219 9.938 1 95.19 324 PHE A N 1
ATOM 2614 C CA . PHE A 1 324 ? 8.508 33.844 10.094 1 95.19 324 PHE A CA 1
ATOM 2615 C C . PHE A 1 324 ? 8.172 33.25 8.734 1 95.19 324 PHE A C 1
ATOM 2617 O O . PHE A 1 324 ? 8.414 32.062 8.492 1 95.19 324 PHE A O 1
ATOM 2624 N N . GLY A 1 325 ? 7.602 34 7.832 1 95.56 325 GLY A N 1
ATOM 2625 C CA . GLY A 1 325 ? 7.281 33.562 6.484 1 95.56 325 GLY A CA 1
ATOM 2626 C C . GLY A 1 325 ? 8.492 33.062 5.719 1 95.56 325 GLY A C 1
ATOM 2627 O O . GLY A 1 325 ? 8.43 32.031 5.055 1 95.56 325 GLY A O 1
ATOM 2628 N N . ASN A 1 326 ? 9.602 33.812 5.789 1 93.31 326 ASN A N 1
ATOM 2629 C CA . ASN A 1 326 ? 10.836 33.375 5.145 1 93.31 326 ASN A CA 1
ATOM 2630 C C . ASN A 1 326 ? 11.344 32.062 5.738 1 93.31 326 ASN A C 1
ATOM 2632 O O . ASN A 1 326 ? 11.828 31.203 5.016 1 93.31 326 ASN A O 1
ATOM 2636 N N . ALA A 1 327 ? 11.242 32 7.074 1 92.06 327 ALA A N 1
ATOM 2637 C CA . ALA A 1 327 ? 11.703 30.781 7.742 1 92.06 327 ALA A CA 1
ATOM 2638 C C . ALA A 1 327 ? 10.93 29.562 7.262 1 92.06 327 ALA A C 1
ATOM 2640 O O . ALA A 1 327 ? 11.516 28.516 6.977 1 92.06 327 ALA A O 1
ATOM 2641 N N . LEU A 1 328 ? 9.641 29.688 7.125 1 95.19 328 LEU A N 1
ATOM 2642 C CA . LEU A 1 328 ? 8.789 28.594 6.664 1 95.19 328 LEU A CA 1
ATOM 2643 C C . LEU A 1 328 ? 9.102 28.234 5.215 1 95.19 328 LEU A C 1
ATOM 2645 O O . LEU A 1 328 ? 9.195 27.062 4.871 1 95.19 328 LEU A O 1
ATOM 2649 N N . ALA A 1 329 ? 9.242 29.234 4.379 1 93.25 329 ALA A N 1
ATOM 2650 C CA . ALA A 1 329 ? 9.523 29.016 2.965 1 93.25 329 ALA A CA 1
ATOM 2651 C C . ALA A 1 329 ? 10.875 28.328 2.779 1 93.25 329 ALA A C 1
ATOM 2653 O O . ALA A 1 329 ? 11.016 27.438 1.948 1 93.25 329 ALA A O 1
ATOM 2654 N N . LEU A 1 330 ? 11.82 28.781 3.57 1 89.38 330 LEU A N 1
ATOM 2655 C CA . LEU A 1 330 ? 13.148 28.172 3.502 1 89.38 330 LEU A CA 1
ATOM 2656 C C . LEU A 1 330 ? 13.109 26.719 3.959 1 89.38 330 LEU A C 1
ATOM 2658 O O . LEU A 1 330 ? 13.797 25.875 3.387 1 89.38 330 LEU A O 1
ATOM 2662 N N . TYR A 1 331 ? 12.375 26.5 4.984 1 90.62 331 TYR A N 1
ATOM 2663 C CA . TYR A 1 331 ? 12.234 25.141 5.48 1 90.62 331 TYR A CA 1
ATOM 2664 C C . TYR A 1 331 ? 11.672 24.219 4.398 1 90.62 331 TYR A C 1
ATOM 2666 O O . TYR A 1 331 ? 12.203 23.125 4.156 1 90.62 331 TYR A O 1
ATOM 2674 N N . GLU A 1 332 ? 10.633 24.641 3.775 1 92.44 332 GLU A N 1
ATOM 2675 C CA . GLU A 1 332 ? 10 23.828 2.744 1 92.44 332 GLU A CA 1
ATOM 2676 C C . GLU A 1 332 ? 10.938 23.609 1.556 1 92.44 332 GLU A C 1
ATOM 2678 O O . GLU A 1 332 ? 11 22.516 0.995 1 92.44 332 GLU A O 1
ATOM 2683 N N . THR A 1 333 ? 11.562 24.656 1.175 1 88.19 333 THR A N 1
ATOM 2684 C CA . THR A 1 333 ? 12.531 24.547 0.086 1 88.19 333 THR A CA 1
ATOM 2685 C C . THR A 1 333 ? 13.625 23.531 0.429 1 88.19 333 THR A C 1
ATOM 2687 O O . THR A 1 333 ? 14 22.719 -0.407 1 88.19 333 THR A O 1
ATOM 2690 N N . TRP A 1 334 ? 14.078 23.641 1.619 1 85.06 334 TRP A N 1
ATOM 2691 C CA . TRP A 1 334 ? 15.102 22.719 2.086 1 85.06 334 TRP A CA 1
ATOM 2692 C C . TRP A 1 334 ? 14.586 21.281 2.047 1 85.06 334 TRP A C 1
ATOM 2694 O O . TRP A 1 334 ? 15.289 20.375 1.585 1 85.06 334 TRP A O 1
ATOM 2704 N N . VAL A 1 335 ? 13.391 21.047 2.518 1 87.06 335 VAL A N 1
ATOM 2705 C CA . VAL A 1 335 ? 12.789 19.719 2.506 1 87.06 335 VAL A CA 1
ATOM 2706 C C . VAL A 1 335 ? 12.75 19.172 1.078 1 87.06 335 VAL A C 1
ATOM 2708 O O . VAL A 1 335 ? 13.141 18.031 0.828 1 87.06 335 VAL A O 1
ATOM 2711 N N . ASN A 1 336 ? 12.305 19.969 0.135 1 84.81 336 ASN A N 1
ATOM 2712 C CA . ASN A 1 336 ? 12.188 19.547 -1.258 1 84.81 336 ASN A CA 1
ATOM 2713 C C . ASN A 1 336 ? 13.547 19.234 -1.868 1 84.81 336 ASN A C 1
ATOM 2715 O O . ASN A 1 336 ? 13.656 18.344 -2.719 1 84.81 336 ASN A O 1
ATOM 2719 N N . ASP A 1 337 ? 14.508 19.938 -1.41 1 81.75 337 ASP A N 1
ATOM 2720 C CA . ASP A 1 337 ? 15.852 19.75 -1.952 1 81.75 337 ASP A CA 1
ATOM 2721 C C . ASP A 1 337 ? 16.484 18.453 -1.416 1 81.75 337 ASP A C 1
ATOM 2723 O O . ASP A 1 337 ? 17.219 17.781 -2.129 1 81.75 337 ASP A O 1
ATOM 2727 N N . VAL A 1 338 ? 16.203 18.156 -0.215 1 82.06 338 VAL A N 1
ATOM 2728 C CA . VAL A 1 338 ? 16.922 17.062 0.415 1 82.06 338 VAL A CA 1
ATOM 2729 C C . VAL A 1 338 ? 16.125 15.773 0.288 1 82.06 338 VAL A C 1
ATOM 2731 O O . VAL A 1 338 ? 16.672 14.68 0.459 1 82.06 338 VAL A O 1
ATOM 2734 N N . ALA A 1 339 ? 14.859 15.891 0.013 1 83.56 339 ALA A N 1
ATOM 2735 C CA . ALA A 1 339 ? 13.977 14.727 -0.017 1 83.56 339 ALA A CA 1
ATOM 2736 C C . ALA A 1 339 ? 14.516 13.648 -0.951 1 83.56 339 ALA A C 1
ATOM 2738 O O . ALA A 1 339 ? 14.547 12.469 -0.593 1 83.56 339 ALA A O 1
ATOM 2739 N N . PRO A 1 340 ? 15.016 13.93 -2.141 1 77.06 340 PRO A N 1
ATOM 2740 C CA . PRO A 1 340 ? 15.523 12.891 -3.041 1 77.06 340 PRO A CA 1
ATOM 2741 C C . PRO A 1 340 ? 16.766 12.188 -2.496 1 77.06 340 PRO A C 1
ATOM 2743 O O . PRO A 1 340 ? 17.109 11.094 -2.949 1 77.06 340 PRO A O 1
ATOM 2746 N N . LEU A 1 341 ? 17.422 12.82 -1.542 1 77.19 341 LEU A N 1
ATOM 2747 C CA . LEU A 1 341 ? 18.672 12.289 -0.996 1 77.19 341 LEU A CA 1
ATOM 2748 C C . LEU A 1 341 ? 18.406 11.477 0.268 1 77.19 341 LEU A C 1
ATOM 2750 O O . LEU A 1 341 ? 19.297 10.773 0.756 1 77.19 341 LEU A O 1
ATOM 2754 N N . ALA A 1 342 ? 17.219 11.648 0.747 1 75.75 342 ALA A N 1
ATOM 2755 C CA . ALA A 1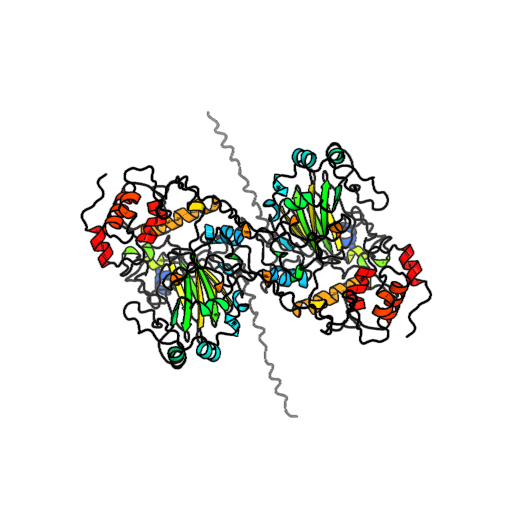 342 ? 16.906 10.977 2 1 75.75 342 ALA A CA 1
ATOM 2756 C C . ALA A 1 342 ? 16.922 9.461 1.826 1 75.75 342 ALA A C 1
ATOM 2758 O O . ALA A 1 342 ? 16.312 8.93 0.886 1 75.75 342 ALA A O 1
ATOM 2759 N N . PRO A 1 343 ? 17.656 8.758 2.732 1 76.88 343 PRO A N 1
ATOM 2760 C CA . PRO A 1 343 ? 17.625 7.297 2.658 1 76.88 343 PRO A CA 1
ATOM 2761 C C . PRO A 1 343 ? 16.234 6.719 2.959 1 76.88 343 PRO A C 1
ATOM 2763 O O . PRO A 1 343 ? 15.469 7.312 3.725 1 76.88 343 PRO A O 1
ATOM 2766 N N . ARG A 1 344 ? 16.031 5.605 2.381 1 81.5 344 ARG A N 1
ATOM 2767 C CA . ARG A 1 344 ? 14.773 4.922 2.668 1 81.5 344 ARG A CA 1
ATOM 2768 C C . ARG A 1 344 ? 14.719 4.465 4.121 1 81.5 344 ARG A C 1
ATOM 2770 O O . ARG A 1 344 ? 15.703 3.953 4.656 1 81.5 344 ARG A O 1
ATOM 2777 N N . LEU A 1 345 ? 13.578 4.777 4.719 1 79.56 345 LEU A N 1
ATOM 2778 C CA . LEU A 1 345 ? 13.336 4.375 6.102 1 79.56 345 LEU A CA 1
ATOM 2779 C C . LEU A 1 345 ? 13.297 2.855 6.227 1 79.56 345 LEU A C 1
ATOM 2781 O O . LEU A 1 345 ? 12.766 2.17 5.352 1 79.56 345 LEU A O 1
ATOM 2785 N N . LYS A 1 346 ? 13.969 2.326 7.242 1 77.88 346 LYS A N 1
ATOM 2786 C CA . LYS A 1 346 ? 13.906 0.896 7.531 1 77.88 346 LYS A CA 1
ATOM 2787 C C . LYS A 1 346 ? 13.109 0.626 8.805 1 77.88 346 LYS A C 1
ATOM 2789 O O . LYS A 1 346 ? 13.445 1.135 9.875 1 77.88 346 LYS A O 1
ATOM 2794 N N . CYS A 1 347 ? 11.977 -0.05 8.672 1 81.19 347 CYS A N 1
ATOM 2795 C CA . CYS A 1 347 ? 11.164 -0.442 9.812 1 81.19 347 CYS A CA 1
ATOM 2796 C C . CYS A 1 347 ? 11.508 -1.854 10.273 1 81.19 347 CYS A C 1
ATOM 2798 O O . CYS A 1 347 ? 10.82 -2.812 9.914 1 81.19 347 CYS A O 1
ATOM 2800 N N . GLU A 1 348 ? 12.453 -1.979 11.078 1 74.5 348 GLU A N 1
ATOM 2801 C CA . GLU A 1 348 ? 13.023 -3.271 11.453 1 74.5 348 GLU A CA 1
ATOM 2802 C C . GLU A 1 348 ? 12.008 -4.121 12.211 1 74.5 348 GLU A C 1
ATOM 2804 O O . GLU A 1 348 ? 11.914 -5.332 11.992 1 74.5 348 GLU A O 1
ATOM 2809 N N . SER A 1 349 ? 11.273 -3.43 13.102 1 66.81 349 SER A N 1
ATOM 2810 C CA . SER A 1 349 ? 10.32 -4.156 13.93 1 66.81 349 SER A CA 1
ATOM 2811 C C . SER A 1 349 ? 9.219 -4.789 13.086 1 66.81 349 SER A C 1
ATOM 2813 O O . SER A 1 349 ? 8.547 -5.723 13.531 1 66.81 349 SER A O 1
ATOM 2815 N N . GLN A 1 350 ? 9.172 -4.289 11.867 1 69 350 GLN A N 1
ATOM 2816 C CA . GLN A 1 350 ? 8.102 -4.785 11.008 1 69 350 GLN A CA 1
ATOM 2817 C C . GLN A 1 350 ? 8.617 -5.859 10.055 1 69 350 GLN A C 1
ATOM 2819 O O . GLN A 1 350 ? 7.844 -6.441 9.289 1 69 350 GLN A O 1
ATOM 2824 N N . GLN A 1 351 ? 9.922 -6.098 10.156 1 71 351 GLN A N 1
ATOM 2825 C CA . GLN A 1 351 ? 10.453 -7.113 9.258 1 71 351 GLN A CA 1
ATOM 2826 C C . GLN A 1 351 ? 10.211 -8.516 9.797 1 71 351 GLN A C 1
ATOM 2828 O O . GLN A 1 351 ? 10.445 -8.781 10.984 1 71 351 GLN A O 1
ATOM 2833 N N . ALA A 1 352 ? 9.508 -9.336 9.031 1 70.56 352 ALA A N 1
ATOM 2834 C CA . ALA A 1 352 ? 9.289 -10.742 9.344 1 70.56 352 ALA A CA 1
ATOM 2835 C C . ALA A 1 352 ? 10.109 -11.641 8.43 1 70.56 352 ALA A C 1
ATOM 2837 O O . ALA A 1 352 ? 9.844 -11.734 7.227 1 70.56 352 ALA A O 1
ATOM 2838 N N . ARG A 1 353 ? 11.125 -12.18 9.102 1 71.12 353 ARG A N 1
ATOM 2839 C CA . ARG A 1 353 ? 11.969 -13.086 8.328 1 71.12 353 ARG A CA 1
ATOM 2840 C C . ARG A 1 353 ? 11.281 -14.43 8.102 1 71.12 353 ARG A C 1
ATOM 2842 O O . ARG A 1 353 ? 10.586 -14.93 8.984 1 71.12 353 ARG A O 1
ATOM 2849 N N . MET A 1 354 ? 11.492 -14.977 6.867 1 73.81 354 MET A N 1
ATOM 2850 C CA . MET A 1 354 ? 10.844 -16.25 6.551 1 73.81 354 MET A CA 1
ATOM 2851 C C . MET A 1 354 ? 11.312 -17.344 7.5 1 73.81 354 MET A C 1
ATOM 2853 O O . MET A 1 354 ? 10.609 -18.328 7.711 1 73.81 354 MET A O 1
ATOM 2857 N N . SER A 1 355 ? 12.492 -17.109 8.086 1 73.25 355 SER A N 1
ATOM 2858 C CA . SER A 1 355 ? 13.016 -18.094 9.039 1 73.25 355 SER A CA 1
ATOM 2859 C C . SER A 1 355 ? 12.148 -18.172 10.289 1 73.25 355 SER A C 1
ATOM 2861 O O . SER A 1 355 ? 12.273 -19.109 11.07 1 73.25 355 SER A O 1
ATOM 2863 N N . GLU A 1 356 ? 11.289 -17.188 10.469 1 67.94 356 GLU A N 1
ATOM 2864 C CA . GLU A 1 356 ? 10.438 -17.109 11.656 1 67.94 356 GLU A CA 1
ATOM 2865 C C . GLU A 1 356 ? 9.148 -17.906 11.445 1 67.94 356 GLU A C 1
ATOM 2867 O O . GLU A 1 356 ? 8.352 -18.062 12.375 1 67.94 356 GLU A O 1
ATOM 2872 N N . PHE A 1 357 ? 9.016 -18.516 10.242 1 66.44 357 PHE A N 1
ATOM 2873 C CA . PHE A 1 357 ? 7.754 -19.156 9.891 1 66.44 357 PHE A CA 1
ATOM 2874 C C . PHE A 1 357 ? 7.961 -20.656 9.648 1 66.44 357 PHE A C 1
ATOM 2876 O O . PHE A 1 357 ? 9.086 -21.094 9.43 1 66.44 357 PHE A O 1
ATOM 2883 N N . ARG A 1 358 ? 6.902 -21.469 9.734 1 65.19 358 ARG A N 1
ATOM 2884 C CA . ARG A 1 358 ? 6.922 -22.906 9.516 1 65.19 358 ARG A CA 1
ATOM 2885 C C . ARG A 1 358 ? 6.68 -23.25 8.047 1 65.19 358 ARG A C 1
ATOM 2887 O O . ARG A 1 358 ? 5.871 -22.594 7.383 1 65.19 358 ARG A O 1
ATOM 2894 N N . PHE A 1 359 ? 7.535 -24.078 7.668 1 63.84 359 PHE A N 1
ATOM 2895 C CA . PHE A 1 359 ? 7.41 -24.531 6.289 1 63.84 359 PHE A CA 1
ATOM 2896 C C . PHE A 1 359 ? 7.109 -26.031 6.234 1 63.84 359 PHE A C 1
ATOM 2898 O O . PHE A 1 359 ? 7.461 -26.766 7.156 1 63.84 359 PHE A O 1
ATOM 2905 N N . GLU A 1 360 ? 6.234 -26.484 5.328 1 63.66 360 GLU A N 1
ATOM 2906 C CA . GLU A 1 360 ? 5.867 -27.891 5.125 1 63.66 360 GLU A CA 1
ATOM 2907 C C . GLU A 1 360 ? 7.102 -28.781 5.086 1 63.66 360 GLU A C 1
ATOM 2909 O O . GLU A 1 360 ? 7.066 -29.922 5.562 1 63.66 360 GLU A O 1
ATOM 2914 N N . THR A 1 361 ? 8.18 -28.359 4.719 1 58.91 361 THR A N 1
ATOM 2915 C CA . THR A 1 361 ? 9.383 -29.156 4.516 1 58.91 361 THR A CA 1
ATOM 2916 C C . THR A 1 361 ? 10.156 -29.312 5.82 1 58.91 361 THR A C 1
ATOM 2918 O O . THR A 1 361 ? 11.125 -30.062 5.887 1 58.91 361 THR A O 1
ATOM 2921 N N . ASP A 1 362 ? 9.742 -28.531 6.809 1 60.31 362 ASP A N 1
ATOM 2922 C CA . ASP A 1 362 ? 10.477 -28.594 8.07 1 60.31 362 ASP A CA 1
ATOM 2923 C C . ASP A 1 362 ? 10.164 -29.875 8.836 1 60.31 362 ASP A C 1
ATOM 2925 O O . ASP A 1 362 ? 10.805 -30.188 9.836 1 60.31 362 ASP A O 1
ATOM 2929 N N . LYS A 1 363 ? 9.234 -30.859 8.594 1 52.44 363 LYS A N 1
ATOM 2930 C CA . LYS A 1 363 ? 8.75 -31.984 9.383 1 52.44 363 LYS A CA 1
ATOM 2931 C C . LYS A 1 363 ? 9.867 -33 9.617 1 52.44 363 LYS A C 1
ATOM 2933 O O . LYS A 1 363 ? 9.719 -33.906 10.438 1 52.44 363 LYS A O 1
ATOM 2938 N N . GLY A 1 364 ? 10.664 -33.438 8.75 1 42.09 364 GLY A N 1
ATOM 2939 C CA . GLY A 1 364 ? 11.438 -34.625 9.078 1 42.09 364 GLY A CA 1
ATOM 2940 C C . GLY A 1 364 ? 12.352 -34.438 10.273 1 42.09 364 GLY A C 1
ATOM 2941 O O . GLY A 1 364 ? 12.977 -35.375 10.75 1 42.09 364 GLY A O 1
ATOM 2942 N N . ASP A 1 365 ? 13.266 -33.469 10.398 1 38.12 365 ASP A N 1
ATOM 2943 C CA . ASP A 1 365 ? 14.172 -33.5 11.539 1 38.12 365 ASP A CA 1
ATOM 2944 C C . ASP A 1 365 ? 13.406 -33.312 12.852 1 38.12 365 ASP A C 1
ATOM 2946 O O . ASP A 1 365 ? 12.367 -32.656 12.875 1 38.12 365 ASP A O 1
ATOM 2950 N N . ASN A 1 366 ? 13.781 -34.281 13.945 1 32.41 366 ASN A N 1
ATOM 2951 C CA . ASN A 1 366 ? 13.328 -34.312 15.328 1 32.41 366 ASN A CA 1
ATOM 2952 C C . ASN A 1 366 ? 13.062 -32.906 15.859 1 32.41 366 ASN A C 1
ATOM 2954 O O . ASN A 1 366 ? 13.984 -32.219 16.328 1 32.41 366 ASN A O 1
ATOM 2958 N N . TRP A 1 367 ? 12.367 -32.25 15.375 1 33.69 367 TRP A N 1
ATOM 2959 C CA . TRP A 1 367 ? 12.023 -31.094 16.203 1 33.69 367 TRP A CA 1
ATOM 2960 C C . TRP A 1 367 ? 11.633 -31.547 17.609 1 33.69 367 TRP A C 1
ATOM 2962 O O . TRP A 1 367 ? 10.648 -32.281 17.797 1 33.69 367 TRP A O 1
ATOM 2972 N N . GLY A 1 368 ? 12.641 -31.938 18.453 1 28.31 368 GLY A N 1
ATOM 2973 C CA . GLY A 1 368 ? 12.32 -31.938 19.875 1 28.31 368 GLY A CA 1
ATOM 2974 C C . GLY A 1 368 ? 11.219 -30.953 20.234 1 28.31 368 GLY A C 1
ATOM 2975 O O . GLY A 1 368 ? 10.969 -30 19.5 1 28.31 368 GLY A O 1
ATOM 2976 N N . ASP A 1 369 ? 10.234 -31.453 20.922 1 29.31 369 ASP A N 1
ATOM 2977 C CA . ASP A 1 369 ? 9.211 -30.766 21.719 1 29.31 369 ASP A CA 1
ATOM 2978 C C . ASP A 1 369 ? 9.75 -29.469 22.297 1 29.31 369 ASP A C 1
ATOM 2980 O O . ASP A 1 369 ? 9.305 -29.016 23.359 1 29.31 369 ASP A O 1
ATOM 2984 N N . ASN A 1 370 ? 10.992 -29.141 21.953 1 25.56 370 ASN A N 1
ATOM 2985 C CA . ASN A 1 370 ? 11.289 -28.047 22.844 1 25.56 370 ASN A CA 1
ATOM 2986 C C . ASN A 1 370 ? 10.258 -26.922 22.719 1 25.56 370 ASN A C 1
ATOM 2988 O O . ASN A 1 370 ? 10.227 -26.219 21.719 1 25.56 370 ASN A O 1
ATOM 2992 N N . PRO A 1 371 ? 9.055 -27.25 23.375 1 27.52 371 PRO A N 1
ATOM 2993 C CA . PRO A 1 371 ? 7.957 -26.281 23.516 1 27.52 371 PRO A CA 1
ATOM 2994 C C . PRO A 1 371 ? 8.445 -24.828 23.562 1 27.52 371 PRO A C 1
ATOM 2996 O O . PRO A 1 371 ? 7.875 -23.969 22.891 1 27.52 371 PRO A O 1
ATOM 2999 N N . ASP A 1 372 ? 9.109 -24.547 24.703 1 25.91 372 ASP A N 1
ATOM 3000 C CA . ASP A 1 372 ? 9.188 -23.375 25.562 1 25.91 372 ASP A CA 1
ATOM 3001 C C . ASP A 1 372 ? 10.164 -22.344 25.016 1 25.91 372 ASP A C 1
ATOM 3003 O O . ASP A 1 372 ? 10.602 -21.438 25.734 1 25.91 372 ASP A O 1
ATOM 3007 N N . GLU A 1 373 ? 10.984 -22.688 24.078 1 26.67 373 GLU A N 1
ATOM 3008 C CA . GLU A 1 373 ? 11.938 -21.594 24.203 1 26.67 373 GLU A CA 1
ATOM 3009 C C . GLU A 1 373 ? 11.242 -20.234 24.047 1 26.67 373 GLU A C 1
ATOM 3011 O O . GLU A 1 373 ? 10.617 -19.969 23.016 1 26.67 373 GLU A O 1
ATOM 3016 N N . ASP A 1 374 ? 10.898 -19.766 25.172 1 24.28 374 ASP A N 1
ATOM 3017 C CA . ASP A 1 374 ? 10.57 -18.391 25.531 1 24.28 374 ASP A CA 1
ATOM 3018 C C . ASP A 1 374 ? 11.391 -17.406 24.703 1 24.28 374 ASP A C 1
ATOM 3020 O O . ASP A 1 374 ? 12.625 -17.406 24.766 1 24.28 374 ASP A O 1
ATOM 3024 N N . TRP A 1 375 ? 11.039 -17.328 23.516 1 23.91 375 TRP A N 1
ATOM 3025 C CA . TRP A 1 375 ? 11.656 -16.156 22.906 1 23.91 375 TRP A CA 1
ATOM 3026 C C . TRP A 1 375 ? 11.797 -15.016 23.922 1 23.91 375 TRP A C 1
ATOM 3028 O O . TRP A 1 375 ? 10.797 -14.453 24.375 1 23.91 375 TRP A O 1
ATOM 3038 N N . ASP A 1 376 ? 12.742 -15.391 24.812 1 23.48 376 ASP A N 1
ATOM 3039 C CA . ASP A 1 376 ? 13.188 -14.242 25.594 1 23.48 376 ASP A CA 1
ATOM 3040 C C . ASP A 1 376 ? 13.602 -13.078 24.703 1 23.48 376 ASP A C 1
ATOM 3042 O O . ASP A 1 376 ? 14.609 -13.164 24 1 23.48 376 ASP A O 1
ATOM 3046 N N . GLY A 1 377 ? 12.641 -12.625 23.984 1 24.36 377 GLY A N 1
ATOM 3047 C CA . GLY A 1 377 ? 12.898 -11.297 23.453 1 24.36 377 GLY A CA 1
ATOM 3048 C C . GLY A 1 377 ? 13.734 -10.43 24.375 1 24.36 377 GLY A C 1
ATOM 3049 O O . GLY A 1 377 ? 13.188 -9.688 25.188 1 24.36 377 GLY A O 1
ATOM 3050 N N . GLN A 1 378 ? 14.859 -11.141 24.844 1 21.7 378 GLN A N 1
ATOM 3051 C CA . GLN A 1 378 ? 15.695 -10.18 25.547 1 21.7 378 GLN A CA 1
ATOM 3052 C C . GLN A 1 378 ? 15.938 -8.93 24.703 1 21.7 378 GLN A C 1
ATOM 3054 O O . GLN A 1 378 ? 16.344 -9.031 23.547 1 21.7 378 GLN A O 1
ATOM 3059 N N . ASN A 1 379 ? 15.195 -8.062 25.062 1 23.88 379 ASN A N 1
ATOM 3060 C CA . ASN A 1 379 ? 15.5 -6.656 24.797 1 23.88 379 ASN A CA 1
ATOM 3061 C C . ASN A 1 379 ? 16.969 -6.344 25.031 1 23.88 379 ASN A C 1
ATOM 3063 O O . ASN A 1 379 ? 17.453 -6.414 26.156 1 23.88 379 ASN A O 1
ATOM 3067 N N . HIS A 1 380 ? 17.797 -7.062 24.234 1 26.14 380 HIS A N 1
ATOM 3068 C CA . HIS A 1 380 ? 19.094 -6.445 24.469 1 26.14 380 HIS A CA 1
ATOM 3069 C C . HIS A 1 380 ? 18.984 -4.922 24.5 1 26.14 380 HIS A C 1
ATOM 3071 O O . HIS A 1 380 ? 18.562 -4.301 23.531 1 26.14 380 HIS A O 1
ATOM 3077 N N . GLY A 1 381 ? 18.656 -4.516 25.688 1 24.52 381 GLY A N 1
ATOM 3078 C CA . GLY A 1 381 ? 18.938 -3.139 26.062 1 24.52 381 GLY A CA 1
ATOM 3079 C C . GLY A 1 381 ? 20.281 -2.646 25.578 1 24.52 381 GLY A C 1
ATOM 3080 O O . GLY A 1 381 ? 21.328 -3.191 25.969 1 24.52 381 GLY A O 1
ATOM 3081 N N . SER A 1 382 ? 20.312 -2.488 24.234 1 27.17 382 SER A N 1
ATOM 3082 C CA . SER A 1 382 ? 21.547 -1.753 23.969 1 27.17 382 SER A CA 1
ATOM 3083 C C . SER A 1 382 ? 21.891 -0.816 25.125 1 27.17 382 SER A C 1
ATOM 3085 O O . SER A 1 382 ? 21.016 -0.154 25.672 1 27.17 382 SER A O 1
ATOM 3087 N N . GLU A 1 383 ? 22.781 -1.272 25.875 1 26.5 383 GLU A N 1
ATOM 3088 C CA . GLU A 1 383 ? 23.453 -0.301 26.734 1 26.5 383 GLU A CA 1
ATOM 3089 C C . GLU A 1 383 ? 23.547 1.066 26.062 1 26.5 383 GLU A C 1
ATOM 3091 O O . GLU A 1 383 ? 24.031 1.182 24.938 1 26.5 383 GLU A O 1
ATOM 3096 N N . GLU A 1 384 ? 22.531 1.833 26.406 1 28.92 384 GLU A N 1
ATOM 3097 C CA . GLU A 1 384 ? 22.672 3.268 26.172 1 28.92 384 GLU A CA 1
ATOM 3098 C C . GLU A 1 384 ? 24.094 3.742 26.453 1 28.92 384 GLU A C 1
ATOM 3100 O O . GLU A 1 384 ? 24.578 3.652 27.578 1 28.92 384 GLU A O 1
ATOM 3105 N N . ASP A 1 385 ? 25 3.322 25.594 1 28.47 385 ASP A N 1
ATOM 3106 C CA . ASP A 1 385 ? 26.219 4.07 25.812 1 28.47 385 ASP A CA 1
ATOM 3107 C C . ASP A 1 385 ? 25.922 5.477 26.328 1 28.47 385 ASP A C 1
ATOM 3109 O O . ASP A 1 385 ? 25 6.133 25.859 1 28.47 385 ASP A O 1
ATOM 3113 N N . GLU A 1 386 ? 26.219 5.688 27.594 1 29.88 386 GLU A N 1
ATOM 3114 C CA . GLU A 1 386 ? 26.312 6.977 28.266 1 29.88 386 GLU A CA 1
ATOM 3115 C C . GLU A 1 386 ? 26.875 8.055 27.344 1 29.88 386 GLU A C 1
ATOM 3117 O O . GLU A 1 386 ? 27.969 8.562 27.578 1 29.88 386 GLU A O 1
ATOM 3122 N N . SER A 1 387 ? 26.969 7.75 26.062 1 31.64 387 SER A N 1
ATOM 3123 C CA . SER A 1 387 ? 27.562 8.914 25.422 1 31.64 387 SER A CA 1
ATOM 3124 C C . SER A 1 387 ? 26.922 10.203 25.906 1 31.64 387 SER A C 1
ATOM 3126 O O . SER A 1 387 ? 25.781 10.188 26.406 1 31.64 387 SER A O 1
ATOM 3128 N N . GLU A 1 388 ? 27.672 11.281 25.906 1 33.97 388 GLU A N 1
ATOM 3129 C CA . GLU A 1 388 ? 27.375 12.656 26.312 1 33.97 388 GLU A CA 1
ATOM 3130 C C . GLU A 1 388 ? 25.953 13.047 25.938 1 33.97 388 GLU A C 1
ATOM 3132 O O . GLU A 1 388 ? 25.469 12.727 24.844 1 33.97 388 GLU A O 1
ATOM 3137 N N . HIS A 1 389 ? 25.109 13.109 26.891 1 35.12 389 HIS A N 1
ATOM 3138 C CA . HIS A 1 389 ? 23.75 13.648 26.859 1 35.12 389 HIS A CA 1
ATOM 3139 C C . HIS A 1 389 ? 23.625 14.758 25.812 1 35.12 389 HIS A C 1
ATOM 3141 O O . HIS A 1 389 ? 23.844 15.93 26.125 1 35.12 389 HIS A O 1
ATOM 3147 N N . ILE A 1 390 ? 24.219 14.617 24.641 1 38.72 390 ILE A N 1
ATOM 3148 C CA . ILE A 1 390 ? 23.875 15.641 23.656 1 38.72 390 ILE A CA 1
ATOM 3149 C C . ILE A 1 390 ? 22.359 15.875 23.672 1 38.72 390 ILE A C 1
ATOM 3151 O O . ILE A 1 390 ? 21.578 14.922 23.578 1 38.72 390 ILE A O 1
ATOM 3155 N N . ASP A 1 391 ? 21.984 16.953 24.188 1 46.44 391 ASP A N 1
ATOM 3156 C CA . ASP A 1 391 ? 20.609 17.453 24.266 1 46.44 391 ASP A CA 1
ATOM 3157 C C . ASP A 1 391 ? 19.859 17.156 22.969 1 46.44 391 ASP A C 1
ATOM 3159 O O . ASP A 1 391 ? 20.172 17.719 21.906 1 46.44 391 ASP A O 1
ATOM 3163 N N . PRO A 1 392 ? 19.203 16.078 22.797 1 52 392 PRO A N 1
ATOM 3164 C CA . PRO A 1 392 ? 18.562 15.523 21.594 1 52 392 PRO A CA 1
ATOM 3165 C C . PRO A 1 392 ? 17.688 16.547 20.859 1 52 392 PRO A C 1
ATOM 3167 O O . PRO A 1 392 ? 17.297 16.312 19.719 1 52 392 PRO A O 1
ATOM 3170 N N . LEU A 1 393 ? 17.625 17.797 21.547 1 58.66 393 LEU A N 1
ATOM 3171 C CA . LEU A 1 393 ? 16.609 18.672 21 1 58.66 393 LEU A CA 1
ATOM 3172 C C . LEU A 1 393 ? 17.234 19.828 20.219 1 58.66 393 LEU A C 1
ATOM 3174 O O . LEU A 1 393 ? 16.516 20.656 19.641 1 58.66 393 LEU A O 1
ATOM 3178 N N . CYS A 1 394 ? 18.594 19.922 20.156 1 72 394 CYS A N 1
ATOM 3179 C CA . CYS A 1 394 ? 19.156 21.078 19.469 1 72 394 CYS A CA 1
ATOM 3180 C C . CYS A 1 394 ? 19.719 20.688 18.094 1 72 394 CYS A C 1
ATOM 3182 O O . CYS A 1 394 ? 20.672 19.906 18.016 1 72 394 CYS A O 1
ATOM 3184 N N . ASP A 1 395 ? 19.281 21.281 16.984 1 76.75 395 ASP A N 1
ATOM 3185 C CA . ASP A 1 395 ? 19.594 20.922 15.602 1 76.75 395 ASP A CA 1
ATOM 3186 C C . ASP A 1 395 ? 20.672 21.844 15.031 1 76.75 395 ASP A C 1
ATOM 3188 O O . ASP A 1 395 ? 20.969 21.781 13.836 1 76.75 395 ASP A O 1
ATOM 3192 N N . PHE A 1 396 ? 21.281 22.688 15.906 1 81.88 396 PHE A N 1
ATOM 3193 C CA . PHE A 1 396 ? 22.297 23.594 15.406 1 81.88 396 PHE A CA 1
ATOM 3194 C C . PHE A 1 396 ? 23.672 22.922 15.359 1 81.88 396 PHE A C 1
ATOM 3196 O O . PHE A 1 396 ? 23.875 21.891 16.016 1 81.88 396 PHE A O 1
ATOM 3203 N N . ASP A 1 397 ? 24.531 23.5 14.508 1 79.31 397 ASP A N 1
ATOM 3204 C CA . ASP A 1 397 ? 25.891 23.016 14.383 1 79.31 397 ASP A CA 1
ATOM 3205 C C . ASP A 1 397 ? 26.672 23.203 15.688 1 79.31 397 ASP A C 1
ATOM 3207 O O . ASP A 1 397 ? 27.078 24.312 16.016 1 79.31 397 ASP A O 1
ATOM 3211 N N . ARG A 1 398 ? 27.062 22.219 16.297 1 79.94 398 ARG A N 1
ATOM 3212 C CA . ARG A 1 398 ? 27.656 22.281 17.625 1 79.94 398 ARG A CA 1
ATOM 3213 C C . ARG A 1 398 ? 29.156 22.594 17.531 1 79.94 398 ARG A C 1
ATOM 3215 O O . ARG A 1 398 ? 29.781 22.922 18.547 1 79.94 398 ARG A O 1
ATOM 3222 N N . THR A 1 399 ? 29.641 22.484 16.406 1 80.31 399 THR A N 1
ATOM 3223 C CA . THR A 1 399 ? 31.062 22.812 16.234 1 80.31 399 THR A CA 1
ATOM 3224 C C . THR A 1 399 ? 31.266 24.312 16.188 1 80.31 399 THR A C 1
ATOM 3226 O O . THR A 1 399 ? 32.375 24.797 16.344 1 80.31 399 THR A O 1
ATOM 3229 N N . ASN A 1 400 ? 30.234 25.078 15.977 1 83.88 400 ASN A N 1
ATOM 3230 C CA . ASN A 1 400 ? 30.281 26.531 16.062 1 83.88 400 ASN A CA 1
ATOM 3231 C C . ASN A 1 400 ? 30.234 27.016 17.516 1 83.88 400 ASN A C 1
ATOM 3233 O O . ASN A 1 400 ? 29.25 26.766 18.219 1 83.88 400 ASN A O 1
ATOM 3237 N N . PRO A 1 401 ? 31.25 27.641 17.922 1 85.06 401 PRO A N 1
ATOM 3238 C CA . PRO A 1 401 ? 31.266 28.062 19.328 1 85.06 401 PRO A CA 1
ATOM 3239 C C . PRO A 1 401 ? 30.125 29.016 19.672 1 85.06 401 PRO A C 1
ATOM 3241 O O . PRO A 1 401 ? 29.766 29.141 20.844 1 85.06 401 PRO A O 1
ATOM 3244 N N . LEU A 1 402 ? 29.562 29.625 18.766 1 87.75 402 LEU A N 1
ATOM 3245 C CA . LEU A 1 402 ? 28.5 30.578 19.016 1 87.75 402 LEU A CA 1
ATOM 3246 C C . LEU A 1 402 ? 27.125 29.938 18.812 1 87.75 402 LEU A C 1
ATOM 3248 O O . LEU A 1 402 ? 26.109 30.625 18.828 1 87.75 402 LEU A O 1
ATOM 3252 N N . ASN A 1 403 ? 27.125 28.641 18.594 1 86.75 403 ASN A N 1
ATOM 3253 C CA . ASN A 1 403 ? 25.828 28 18.359 1 86.75 403 ASN A CA 1
ATOM 3254 C C . ASN A 1 403 ? 24.891 28.234 19.547 1 86.75 403 ASN A C 1
ATOM 3256 O O . ASN A 1 403 ? 25.328 28.328 20.688 1 86.75 403 ASN A O 1
ATOM 3260 N N . PRO A 1 404 ? 23.547 28.219 19.297 1 87.62 404 PRO A N 1
ATOM 3261 C CA . PRO A 1 404 ? 22.578 28.594 20.328 1 87.62 404 PRO A CA 1
ATOM 3262 C C . PRO A 1 404 ? 22.391 27.484 21.375 1 87.62 404 PRO A C 1
ATOM 3264 O O . PRO A 1 404 ? 21.75 27.719 22.406 1 87.62 404 PRO A O 1
ATOM 3267 N N . CYS A 1 405 ? 22.844 26.328 21.219 1 83 405 CYS A N 1
ATOM 3268 C CA . CYS A 1 405 ? 22.484 25.156 22.016 1 83 405 CYS A CA 1
ATOM 3269 C C . CYS A 1 405 ? 22.859 25.375 23.484 1 83 405 CYS A C 1
ATOM 3271 O O . CYS A 1 405 ? 22.078 25.062 24.375 1 83 405 CYS A O 1
ATOM 3273 N N . PRO A 1 406 ? 23.984 25.891 23.781 1 79 406 PRO A N 1
ATOM 3274 C CA . PRO A 1 406 ? 24.344 26.062 25.188 1 79 406 PRO A CA 1
ATOM 3275 C C . PRO A 1 406 ? 23.438 27.047 25.922 1 79 406 PRO A C 1
ATOM 3277 O O . PRO A 1 406 ? 23.172 26.891 27.109 1 79 406 PRO A O 1
ATOM 3280 N N . MET A 1 407 ? 23.047 28.062 25.25 1 77 407 MET A N 1
ATOM 3281 C CA . MET A 1 407 ? 22.219 29.109 25.844 1 77 407 MET A CA 1
ATOM 3282 C C . MET A 1 407 ? 20.75 28.656 25.938 1 77 407 MET A C 1
ATOM 3284 O O . MET A 1 407 ? 20.047 29.016 26.875 1 77 407 MET A O 1
ATOM 3288 N N . CYS A 1 408 ? 20.25 27.938 24.969 1 76.44 408 CYS A N 1
ATOM 3289 C CA . CYS A 1 408 ? 18.828 27.656 24.828 1 76.44 408 CYS A CA 1
ATOM 3290 C C . CYS A 1 408 ? 18.484 26.281 25.375 1 76.44 408 CYS A C 1
ATOM 3292 O O . CYS A 1 408 ? 17.344 25.828 25.266 1 76.44 408 CYS A O 1
ATOM 3294 N N . MET A 1 409 ? 19.359 25.453 25.938 1 61.94 409 MET A N 1
ATOM 3295 C CA . MET A 1 409 ? 19.219 24.078 26.391 1 61.94 409 MET A CA 1
ATOM 3296 C C . MET A 1 409 ? 18.125 23.953 27.438 1 61.94 409 MET A C 1
ATOM 3298 O O . MET A 1 409 ? 17.453 22.922 27.531 1 61.94 409 MET A O 1
ATOM 3302 N N . ASP A 1 410 ? 17.938 24.922 28.281 1 56.03 410 ASP A N 1
ATOM 3303 C CA . ASP A 1 410 ? 17.094 24.703 29.453 1 56.03 410 ASP A CA 1
ATOM 3304 C C . ASP A 1 410 ? 15.648 25.109 29.188 1 56.03 410 ASP A C 1
ATOM 3306 O O . ASP A 1 410 ? 14.727 24.562 29.797 1 56.03 410 ASP A O 1
ATOM 3310 N N . ASP A 1 411 ? 15.438 26.172 28.328 1 57.78 411 ASP A N 1
ATOM 3311 C CA . ASP A 1 411 ? 14.07 26.641 28.109 1 57.78 411 ASP A CA 1
ATOM 3312 C C . ASP A 1 411 ? 13.906 27.234 26.719 1 57.78 411 ASP A C 1
ATOM 3314 O O . ASP A 1 411 ? 14.188 28.406 26.5 1 57.78 411 ASP A O 1
ATOM 3318 N N . ASP A 1 412 ? 13.516 26.453 25.734 1 55.22 412 ASP A N 1
ATOM 3319 C CA . ASP A 1 412 ? 13.344 26.906 24.359 1 55.22 412 ASP A CA 1
ATOM 3320 C C . ASP A 1 412 ? 12.25 27.969 24.25 1 55.22 412 ASP A C 1
ATOM 3322 O O . ASP A 1 412 ? 12.125 28.656 23.234 1 55.22 412 ASP A O 1
ATOM 3326 N N . ALA A 1 413 ? 11.57 28.141 25.391 1 62.19 413 ALA A N 1
ATOM 3327 C CA . ALA A 1 413 ? 10.508 29.141 25.375 1 62.19 413 ALA A CA 1
ATOM 3328 C C . ALA A 1 413 ? 11.016 30.469 25.938 1 62.19 413 ALA A C 1
ATOM 3330 O O . ALA A 1 413 ? 10.289 31.469 25.953 1 62.19 413 ALA A O 1
ATOM 3331 N N . ASP A 1 414 ? 12.266 30.5 26.125 1 78.62 414 ASP A N 1
ATOM 3332 C CA . ASP A 1 414 ? 12.859 31.734 26.625 1 78.62 414 ASP A CA 1
ATOM 3333 C C . ASP A 1 414 ? 13.039 32.75 25.5 1 78.62 414 ASP A C 1
ATOM 3335 O O . ASP A 1 414 ? 13.664 32.438 24.484 1 78.62 414 ASP A O 1
ATOM 3339 N N . GLN A 1 415 ? 12.539 33.938 25.719 1 86.88 415 GLN A N 1
ATOM 3340 C CA . GLN A 1 415 ? 12.578 35 24.734 1 86.88 415 GLN A CA 1
ATOM 3341 C C . GLN A 1 415 ? 14.008 35.375 24.359 1 86.88 415 GLN A C 1
ATOM 3343 O O . GLN A 1 415 ? 14.297 35.719 23.219 1 86.88 415 GLN A O 1
ATOM 3348 N N . ARG A 1 416 ? 14.898 35.281 25.312 1 88.5 416 ARG A N 1
ATOM 3349 C CA . ARG A 1 416 ? 16.297 35.594 25.062 1 88.5 416 ARG A CA 1
ATOM 3350 C C . ARG A 1 416 ? 16.922 34.562 24.109 1 88.5 416 ARG A C 1
ATOM 3352 O O . ARG A 1 416 ? 17.75 34.906 23.281 1 88.5 416 ARG A O 1
ATOM 3359 N N . CYS A 1 417 ? 16.516 33.406 24.312 1 88.81 417 CYS A N 1
ATOM 3360 C CA . CYS A 1 417 ? 16.984 32.344 23.453 1 88.81 417 CYS A CA 1
ATOM 3361 C C . CYS A 1 417 ? 16.531 32.531 22.016 1 88.81 417 CYS A C 1
ATOM 3363 O O . CYS A 1 417 ? 17.312 32.438 21.078 1 88.81 417 CYS A O 1
ATOM 3365 N N . ILE A 1 418 ? 15.25 32.875 21.875 1 90.94 418 ILE A N 1
ATOM 3366 C CA . ILE A 1 418 ? 14.688 33.062 20.547 1 90.94 418 ILE A CA 1
ATOM 3367 C C . ILE A 1 418 ? 15.398 34.25 19.859 1 90.94 418 ILE A C 1
ATOM 3369 O O . ILE A 1 418 ? 15.75 34.188 18.688 1 90.94 418 ILE A O 1
ATOM 3373 N N . ARG A 1 419 ? 15.641 35.281 20.656 1 92.75 419 ARG A N 1
ATOM 3374 C CA . ARG A 1 419 ? 16.344 36.469 20.109 1 92.75 419 ARG A CA 1
ATOM 3375 C C . ARG A 1 419 ? 17.75 36.094 19.688 1 92.75 419 ARG A C 1
ATOM 3377 O O . ARG A 1 419 ? 18.219 36.5 18.625 1 92.75 419 ARG A O 1
ATOM 3384 N N . TYR A 1 420 ? 18.406 35.344 20.516 1 91.75 420 TYR A N 1
ATOM 3385 C CA . TYR A 1 420 ? 19.75 34.875 20.172 1 91.75 420 TYR A CA 1
ATOM 3386 C C . TYR A 1 420 ? 19.734 34.125 18.859 1 91.75 420 TYR A C 1
ATOM 3388 O O . TYR A 1 420 ? 20.578 34.344 17.984 1 91.75 420 TYR A O 1
ATOM 3396 N N . ILE A 1 421 ? 18.844 33.25 18.719 1 91 421 ILE A N 1
ATOM 3397 C CA . ILE A 1 421 ? 18.75 32.375 17.531 1 91 421 ILE A CA 1
ATOM 3398 C C . ILE A 1 421 ? 18.438 33.219 16.297 1 91 421 ILE A C 1
ATOM 3400 O O . ILE A 1 421 ? 19.031 33.031 15.234 1 91 421 ILE A O 1
ATOM 3404 N N . LEU A 1 422 ? 17.516 34.188 16.453 1 92.56 422 LEU A N 1
ATOM 3405 C CA . LEU A 1 422 ? 17.172 35.094 15.344 1 92.56 422 LEU A CA 1
ATOM 3406 C C . LEU A 1 422 ? 18.422 35.812 14.844 1 92.56 422 LEU A C 1
ATOM 3408 O O . LEU A 1 422 ? 18.641 35.906 13.641 1 92.56 422 LEU A O 1
ATOM 3412 N N . ASP A 1 423 ? 19.219 36.281 15.742 1 92.38 423 ASP A N 1
ATOM 3413 C CA . ASP A 1 423 ? 20.438 37 15.375 1 92.38 423 ASP A CA 1
ATOM 3414 C C . ASP A 1 423 ? 21.484 36.031 14.805 1 92.38 423 ASP A C 1
ATOM 3416 O O . ASP A 1 423 ? 22.141 36.375 13.812 1 92.38 423 ASP A O 1
ATOM 3420 N N . TYR A 1 424 ? 21.625 34.969 15.445 1 90.94 424 TYR A N 1
ATOM 3421 C CA . TYR A 1 424 ? 22.547 33.938 14.977 1 90.94 424 TYR A CA 1
ATOM 3422 C C . TYR A 1 424 ? 22.25 33.531 13.531 1 90.94 424 TYR A C 1
ATOM 3424 O O . TYR A 1 424 ? 23.156 33.406 12.711 1 90.94 424 TYR A O 1
ATOM 3432 N N . CYS A 1 425 ? 20.969 33.375 13.18 1 89.94 425 CYS A N 1
ATOM 3433 C CA . CYS A 1 425 ? 20.547 32.906 11.867 1 89.94 425 CYS A CA 1
ATOM 3434 C C . CYS A 1 425 ? 20.688 34 10.812 1 89.94 425 CYS A C 1
ATOM 3436 O O . CYS A 1 425 ? 20.578 33.719 9.617 1 89.94 425 CYS A O 1
ATOM 3438 N N . GLN A 1 426 ? 20.984 35.25 11.258 1 87.19 426 GLN A N 1
ATOM 3439 C CA . GLN A 1 426 ? 21.312 36.312 10.305 1 87.19 426 GLN A CA 1
ATOM 3440 C C . GLN A 1 426 ? 22.766 36.188 9.82 1 87.19 426 GLN A C 1
ATOM 3442 O O . GLN A 1 426 ? 23.109 36.688 8.766 1 87.19 426 GLN A O 1
ATOM 3447 N N . VAL A 1 427 ? 23.516 35.438 10.641 1 86.06 427 VAL A N 1
ATOM 3448 C CA . VAL A 1 427 ? 24.953 35.438 10.391 1 86.06 427 VAL A CA 1
ATOM 3449 C C . VAL A 1 427 ? 25.375 34.062 9.844 1 86.06 427 VAL A C 1
ATOM 3451 O O . VAL A 1 427 ? 26.234 33.969 8.969 1 86.06 427 VAL A O 1
ATOM 3454 N N . TYR A 1 428 ? 24.734 33.031 10.297 1 83.69 428 TYR A N 1
ATOM 3455 C CA . TYR A 1 428 ? 25.188 31.688 9.961 1 83.69 428 TYR A CA 1
ATOM 3456 C C . TYR A 1 428 ? 24.125 30.922 9.188 1 83.69 428 TYR A C 1
ATOM 3458 O O . TYR A 1 428 ? 22.938 31.016 9.5 1 83.69 428 TYR A O 1
ATOM 3466 N N . GLN A 1 429 ? 24.625 30.219 8.18 1 81.56 429 GLN A N 1
ATOM 3467 C CA . GLN A 1 429 ? 23.766 29.234 7.508 1 81.56 429 GLN A CA 1
ATOM 3468 C C . GLN A 1 429 ? 23.828 27.891 8.211 1 81.56 429 GLN A C 1
ATOM 3470 O O . GLN A 1 429 ? 24.656 27.031 7.859 1 81.56 429 GLN A O 1
ATOM 3475 N N . ASP A 1 430 ? 23 27.766 9.203 1 81.88 430 ASP A N 1
ATOM 3476 C CA . ASP A 1 430 ? 22.969 26.578 10.062 1 81.88 430 ASP A CA 1
ATOM 3477 C C . ASP A 1 430 ? 21.672 25.797 9.859 1 81.88 430 ASP A C 1
ATOM 3479 O O . ASP A 1 430 ? 20.609 26.391 9.664 1 81.88 430 ASP A O 1
ATOM 3483 N N . ARG A 1 431 ? 21.75 24.516 9.922 1 80.94 431 ARG A N 1
ATOM 3484 C CA . ARG A 1 431 ? 20.562 23.672 9.773 1 80.94 431 ARG A CA 1
ATOM 3485 C C . ARG A 1 431 ? 19.5 24.031 10.812 1 80.94 431 ARG A C 1
ATOM 3487 O O . ARG A 1 431 ? 18.312 23.953 10.531 1 80.94 431 ARG A O 1
ATOM 3494 N N . GLY A 1 432 ? 19.938 24.312 11.969 1 84 432 GLY A N 1
ATOM 3495 C CA . GLY A 1 432 ? 19 24.719 13.016 1 84 432 GLY A CA 1
ATOM 3496 C C . GLY A 1 432 ? 18.156 25.922 12.641 1 84 432 GLY A C 1
ATOM 3497 O O . GLY A 1 432 ? 17.016 26.047 13.078 1 84 432 GLY A O 1
ATOM 3498 N N . CYS A 1 433 ? 18.703 26.797 11.859 1 86.88 433 CYS A N 1
ATOM 3499 C CA . CYS A 1 433 ? 18 27.984 11.406 1 86.88 433 CYS A CA 1
ATOM 3500 C C . CYS A 1 433 ? 16.891 27.625 10.422 1 86.88 433 CYS A C 1
ATOM 3502 O O . CYS A 1 433 ? 15.992 28.438 10.18 1 86.88 433 CYS A O 1
ATOM 3504 N N . VAL A 1 434 ? 16.953 26.453 9.898 1 86.81 434 VAL A N 1
ATOM 3505 C CA . VAL A 1 434 ? 15.961 26.016 8.914 1 86.81 434 VAL A CA 1
ATOM 3506 C C . VAL A 1 434 ? 14.992 25.031 9.57 1 86.81 434 VAL A C 1
ATOM 3508 O O . VAL A 1 434 ? 13.773 25.156 9.414 1 86.81 434 VAL A O 1
ATOM 3511 N N . VAL A 1 435 ? 15.508 24.141 10.328 1 82.62 435 VAL A N 1
ATOM 3512 C CA . VAL A 1 435 ? 14.695 23.031 10.805 1 82.62 435 VAL A CA 1
ATOM 3513 C C . VAL A 1 435 ? 14.062 23.375 12.148 1 82.62 435 VAL A C 1
ATOM 3515 O O . VAL A 1 435 ? 12.922 23 12.422 1 82.62 435 VAL A O 1
ATOM 3518 N N . GLN A 1 436 ? 14.711 24.125 12.93 1 84 436 GLN A N 1
ATOM 3519 C CA . GLN A 1 436 ? 14.25 24.359 14.297 1 84 436 GLN A CA 1
ATOM 3520 C C . GLN A 1 436 ? 13.562 25.703 14.422 1 84 436 GLN A C 1
ATOM 3522 O O . GLN A 1 436 ? 12.578 25.844 15.156 1 84 436 GLN A O 1
ATOM 3527 N N . LEU A 1 437 ? 14.055 26.703 13.805 1 88 437 LEU A N 1
ATOM 3528 C CA . LEU A 1 437 ? 13.594 28.062 13.969 1 88 437 LEU A CA 1
ATOM 3529 C C . LEU A 1 437 ? 12.086 28.172 13.727 1 88 437 LEU A C 1
ATOM 3531 O O . LEU A 1 437 ? 11.359 28.734 14.547 1 88 437 LEU A O 1
ATOM 3535 N N . PRO A 1 438 ? 11.578 27.562 12.602 1 89.75 438 PRO A N 1
ATOM 3536 C CA . PRO A 1 438 ? 10.133 27.688 12.398 1 89.75 438 PRO A CA 1
ATOM 3537 C C . PRO A 1 438 ? 9.328 27.062 13.531 1 89.75 438 PRO A C 1
ATOM 3539 O O . PRO A 1 438 ? 8.242 27.547 13.867 1 89.75 438 PRO A O 1
ATOM 3542 N N . GLN A 1 439 ? 9.789 26.062 14.117 1 87.81 439 GLN A N 1
ATOM 3543 C CA . GLN A 1 439 ? 9.102 25.406 15.227 1 87.81 439 GLN A CA 1
ATOM 3544 C C . GLN A 1 439 ? 9.102 26.297 16.469 1 87.81 439 GLN A C 1
ATOM 3546 O O . GLN A 1 439 ? 8.102 26.391 17.188 1 87.81 439 GLN A O 1
ATOM 3551 N N . LEU A 1 440 ? 10.141 26.969 16.703 1 86.44 440 LEU A N 1
ATOM 3552 C CA . LEU A 1 440 ? 10.297 27.844 17.859 1 86.44 440 LEU A CA 1
ATOM 3553 C C . LEU A 1 440 ? 9.391 29.062 17.75 1 86.44 440 LEU A C 1
ATOM 3555 O O . LEU A 1 440 ? 8.891 29.562 18.75 1 86.44 440 LEU A O 1
ATOM 3559 N N . LEU A 1 441 ? 9.242 29.5 16.562 1 90.88 441 LEU A N 1
ATOM 3560 C CA . LEU A 1 441 ? 8.508 30.734 16.344 1 90.88 441 LEU A CA 1
ATOM 3561 C C . LEU A 1 441 ? 7.008 30.484 16.312 1 90.88 441 LEU A C 1
ATOM 3563 O O . LEU A 1 441 ? 6.219 31.422 16.531 1 90.88 441 LEU A O 1
ATOM 3567 N N . ASN A 1 442 ? 6.629 29.281 16.047 1 89.94 442 ASN A N 1
ATOM 3568 C CA . ASN A 1 442 ? 5.207 28.969 15.93 1 89.94 442 ASN A CA 1
ATOM 3569 C C . ASN A 1 442 ? 4.457 29.266 17.219 1 89.94 442 ASN A C 1
ATOM 3571 O O . ASN A 1 442 ? 4.938 28.953 18.312 1 89.94 442 ASN A O 1
ATOM 3575 N N . LYS A 1 443 ? 3.295 29.969 17.141 1 84.56 443 LYS A N 1
ATOM 3576 C CA . LYS A 1 443 ? 2.318 30.281 18.188 1 84.56 443 LYS A CA 1
ATOM 3577 C C . LYS A 1 443 ? 2.844 31.359 19.125 1 84.56 443 LYS A C 1
ATOM 3579 O O . LYS A 1 443 ? 2.354 31.5 20.25 1 84.56 443 LYS A O 1
ATOM 3584 N N . ILE A 1 444 ? 3.943 32.062 18.719 1 89.88 444 ILE A N 1
ATOM 3585 C CA . ILE A 1 444 ? 4.309 33.312 19.391 1 89.88 444 ILE A CA 1
ATOM 3586 C C . ILE A 1 444 ? 3.367 34.406 18.953 1 89.88 444 ILE A C 1
ATOM 3588 O O . ILE A 1 444 ? 3.102 34.594 17.766 1 89.88 444 ILE A O 1
ATOM 3592 N N . SER A 1 445 ? 2.873 35.156 19.875 1 91 445 SER A N 1
ATOM 3593 C CA . SER A 1 445 ? 1.98 36.25 19.531 1 91 445 SER A CA 1
ATOM 3594 C C . SER A 1 445 ? 2.74 37.406 18.859 1 91 445 SER A C 1
ATOM 3596 O O . SER A 1 445 ? 3.955 37.531 19.031 1 91 445 SER A O 1
ATOM 3598 N N . LYS A 1 446 ? 2.018 38.094 18.141 1 90.06 446 LYS A N 1
ATOM 3599 C CA . LYS A 1 446 ? 2.604 39.281 17.484 1 90.06 446 LYS A CA 1
ATOM 3600 C C . LYS A 1 446 ? 3.307 40.188 18.484 1 90.06 446 LYS A C 1
ATOM 3602 O O . LYS A 1 446 ? 4.438 40.625 18.25 1 90.06 446 LYS A O 1
ATOM 3607 N N . GLU A 1 447 ? 2.637 40.469 19.531 1 91 447 GLU A N 1
ATOM 3608 C CA . GLU A 1 447 ? 3.191 41.344 20.562 1 91 447 GLU A CA 1
ATOM 3609 C C . GLU A 1 447 ? 4.48 40.75 21.141 1 91 447 GLU A C 1
ATOM 3611 O O . GLU A 1 447 ? 5.477 41.469 21.297 1 91 447 GLU A O 1
ATOM 3616 N N . GLU A 1 448 ? 4.418 39.531 21.422 1 92.75 448 GLU A N 1
ATOM 3617 C CA . GLU A 1 448 ? 5.594 38.875 21.984 1 92.75 448 GLU A CA 1
ATOM 3618 C C . GLU A 1 448 ? 6.746 38.875 20.984 1 92.75 448 GLU A C 1
ATOM 3620 O O . GLU A 1 448 ? 7.898 39.094 21.359 1 92.75 448 GLU A O 1
ATOM 3625 N N . PHE A 1 449 ? 6.461 38.625 19.828 1 93.06 449 PHE A N 1
ATOM 3626 C CA . PHE A 1 449 ? 7.488 38.562 18.781 1 93.06 449 PHE A CA 1
ATOM 3627 C C . PHE A 1 449 ? 8.125 39.938 18.609 1 93.06 449 PHE A C 1
ATOM 3629 O O . PHE A 1 449 ? 9.344 40.062 18.438 1 93.06 449 PHE A O 1
ATOM 3636 N N . GLU A 1 450 ? 7.297 40.938 18.578 1 91.31 450 GLU A N 1
ATOM 3637 C CA . GLU A 1 450 ? 7.809 42.312 18.484 1 91.31 450 GLU A CA 1
ATOM 3638 C C . GLU A 1 450 ? 8.703 42.656 19.656 1 91.31 450 GLU A C 1
ATOM 3640 O O . GLU A 1 450 ? 9.727 43.312 19.5 1 91.31 450 GLU A O 1
ATOM 3645 N N . ASN A 1 451 ? 8.32 42.188 20.797 1 93.31 451 ASN A N 1
ATOM 3646 C CA . ASN A 1 451 ? 9.141 42.406 21.984 1 93.31 451 ASN A CA 1
ATOM 3647 C C . ASN A 1 451 ? 10.492 41.688 21.859 1 93.31 451 ASN A C 1
ATOM 3649 O O . ASN A 1 451 ? 11.523 42.25 22.234 1 93.31 451 ASN A O 1
ATOM 3653 N N . ILE A 1 452 ? 10.445 40.531 21.391 1 93.44 452 ILE A N 1
ATOM 3654 C CA . ILE A 1 452 ? 11.664 39.75 21.219 1 93.44 452 ILE A CA 1
ATOM 3655 C C . ILE A 1 452 ? 12.586 40.469 20.219 1 93.44 452 ILE A C 1
ATOM 3657 O O . ILE A 1 452 ? 13.781 40.594 20.469 1 93.44 452 ILE A O 1
ATOM 3661 N N . ALA A 1 453 ? 12.055 40.938 19.156 1 90.94 453 ALA A N 1
ATOM 3662 C CA . ALA A 1 453 ? 12.82 41.594 18.094 1 90.94 453 ALA A CA 1
ATOM 3663 C C . ALA A 1 453 ? 13.438 42.906 18.594 1 90.94 453 ALA A C 1
ATOM 3665 O O . ALA A 1 453 ? 14.5 43.312 18.125 1 90.94 453 ALA A O 1
ATOM 3666 N N . ALA A 1 454 ? 12.805 43.5 19.562 1 91.81 454 ALA A N 1
ATOM 3667 C CA . ALA A 1 454 ? 13.234 44.812 20.031 1 91.81 454 ALA A CA 1
ATOM 3668 C C . ALA A 1 454 ? 14.227 44.688 21.188 1 91.81 454 ALA A C 1
ATOM 3670 O O . ALA A 1 454 ? 14.922 45.656 21.516 1 91.81 454 ALA A O 1
ATOM 3671 N N . MET A 1 455 ? 14.375 43.562 21.703 1 92.25 455 MET A N 1
ATOM 3672 C CA . MET A 1 455 ? 15.281 43.344 22.828 1 92.25 455 MET A CA 1
ATOM 3673 C C . MET A 1 455 ? 16.734 43.562 22.406 1 92.25 455 MET A C 1
ATOM 3675 O O . MET A 1 455 ? 17.062 43.406 21.219 1 92.25 455 MET A O 1
ATOM 3679 N N . GLU A 1 456 ? 17.5 43.906 23.484 1 91.38 456 GLU A N 1
ATOM 3680 C CA . GLU A 1 456 ? 18.938 43.938 23.219 1 91.38 456 GLU A CA 1
ATOM 3681 C C . GLU A 1 456 ? 19.469 42.562 22.844 1 91.38 456 GLU A C 1
ATOM 3683 O O . GLU A 1 456 ? 19.125 41.562 23.484 1 91.38 456 GLU A O 1
ATOM 3688 N N . SER A 1 457 ? 20.219 42.594 21.891 1 88.44 457 SER A N 1
ATOM 3689 C CA . SER A 1 457 ? 20.703 41.312 21.359 1 88.44 457 SER A CA 1
ATOM 3690 C C . SER A 1 457 ? 21.672 40.656 22.312 1 88.44 457 SER A C 1
ATOM 3692 O O . SER A 1 457 ? 22.672 41.281 22.719 1 88.44 457 SER A O 1
ATOM 3694 N N . PRO A 1 458 ? 21.438 39.469 22.641 1 85.75 458 PRO A N 1
ATOM 3695 C CA . PRO A 1 458 ? 22.422 38.688 23.406 1 85.75 458 PRO A CA 1
ATOM 3696 C C . PRO A 1 458 ? 23.5 38.062 22.531 1 85.75 458 PRO A C 1
ATOM 3698 O O . PRO A 1 458 ? 24.438 37.438 23.031 1 85.75 458 PRO A O 1
ATOM 3701 N N . PHE A 1 459 ? 23.328 38.188 21.281 1 87.69 459 PHE A N 1
ATOM 3702 C CA . PHE A 1 459 ? 24.25 37.594 20.328 1 87.69 459 PHE A CA 1
ATOM 3703 C C . PHE A 1 459 ? 25.312 38.594 19.906 1 87.69 459 PHE A C 1
ATOM 3705 O O . PHE A 1 459 ? 25 39.625 19.344 1 87.69 459 PHE A O 1
ATOM 3712 N N . HIS A 1 460 ? 26.578 38.344 20.328 1 78.38 460 HIS A N 1
ATOM 3713 C CA . HIS A 1 460 ? 27.719 39.156 19.969 1 78.38 460 HIS A CA 1
ATOM 3714 C C . HIS A 1 460 ? 28.703 38.375 19.078 1 78.38 460 HIS A C 1
ATOM 3716 O O . HIS A 1 460 ? 29.312 37.406 19.531 1 78.38 460 HIS A O 1
ATOM 3722 N N . SER A 1 461 ? 28.625 38.625 17.703 1 68.19 461 SER A N 1
ATOM 3723 C CA . SER A 1 461 ? 29.484 37.938 16.766 1 68.19 461 SER A CA 1
ATOM 3724 C C . SER A 1 461 ? 30.906 38.5 16.797 1 68.19 461 SER A C 1
ATOM 3726 O O . SER A 1 461 ? 31.109 39.688 17.094 1 68.19 461 SER A O 1
ATOM 3728 N N . MET B 1 1 ? 40.938 33.406 -51.375 1 21.05 1 MET B N 1
ATOM 3729 C CA . MET B 1 1 ? 39.562 33.594 -51.844 1 21.05 1 MET B CA 1
ATOM 3730 C C . MET B 1 1 ? 38.719 32.312 -51.625 1 21.05 1 MET B C 1
ATOM 3732 O O . MET B 1 1 ? 37.719 32.125 -52.312 1 21.05 1 MET B O 1
ATOM 3736 N N . ALA B 1 2 ? 39.375 31.391 -50.906 1 21.5 2 ALA B N 1
ATOM 3737 C CA . ALA B 1 2 ? 38.938 29.984 -50.844 1 21.5 2 ALA B CA 1
ATOM 3738 C C . ALA B 1 2 ? 37.5 29.875 -50.375 1 21.5 2 ALA B C 1
ATOM 3740 O O . ALA B 1 2 ? 37.125 30.422 -49.344 1 21.5 2 ALA B O 1
ATOM 3741 N N . LYS B 1 3 ? 36.594 29.766 -51.438 1 21.94 3 LYS B N 1
ATOM 3742 C CA . LYS B 1 3 ? 35.125 29.672 -51.625 1 21.94 3 LYS B CA 1
ATOM 3743 C C . LYS B 1 3 ? 34.531 28.641 -50.656 1 21.94 3 LYS B C 1
ATOM 3745 O O . LYS B 1 3 ? 34.938 27.469 -50.656 1 21.94 3 LYS B O 1
ATOM 3750 N N . VAL B 1 4 ? 34.156 29.125 -49.469 1 22.83 4 VAL B N 1
ATOM 3751 C CA . VAL B 1 4 ? 33.531 28.609 -48.25 1 22.83 4 VAL B CA 1
ATOM 3752 C C . VAL B 1 4 ? 32.25 27.875 -48.594 1 22.83 4 VAL B C 1
ATOM 3754 O O . VAL B 1 4 ? 31.328 28.484 -49.156 1 22.83 4 VAL B O 1
ATOM 3757 N N . PHE B 1 5 ? 32.469 26.656 -49.281 1 23.41 5 PHE B N 1
ATOM 3758 C CA . PHE B 1 5 ? 31.422 25.75 -49.688 1 23.41 5 PHE B CA 1
ATOM 3759 C C . PHE B 1 5 ? 30.359 25.625 -48.594 1 23.41 5 PHE B C 1
ATOM 3761 O O . PHE B 1 5 ? 30.656 25.219 -47.5 1 23.41 5 PHE B O 1
ATOM 3768 N N . LEU B 1 6 ? 29.469 26.625 -48.531 1 22.48 6 LEU B N 1
ATOM 3769 C CA . LEU B 1 6 ? 28.328 26.844 -47.656 1 22.48 6 LEU B CA 1
ATOM 3770 C C . LEU B 1 6 ? 27.344 25.688 -47.75 1 22.48 6 LEU B C 1
ATOM 3772 O O . LEU B 1 6 ? 26.703 25.5 -48.812 1 22.48 6 LEU B O 1
ATOM 3776 N N . VAL B 1 7 ? 27.891 24.438 -47.531 1 22.27 7 VAL B N 1
ATOM 3777 C CA . VAL B 1 7 ? 26.984 23.312 -47.688 1 22.27 7 VAL B CA 1
ATOM 3778 C C . VAL B 1 7 ? 25.703 23.578 -46.875 1 22.27 7 VAL B C 1
ATOM 3780 O O . VAL B 1 7 ? 25.766 23.844 -45.688 1 22.27 7 VAL B O 1
ATOM 3783 N N . PHE B 1 8 ? 24.75 24.188 -47.5 1 22.22 8 PHE B N 1
ATOM 3784 C CA . PHE B 1 8 ? 23.375 24.453 -47.062 1 22.22 8 PHE B CA 1
ATOM 3785 C C . PHE B 1 8 ? 22.703 23.172 -46.594 1 22.22 8 PHE B C 1
ATOM 3787 O O . PHE B 1 8 ? 22.422 22.266 -47.406 1 22.22 8 PHE B O 1
ATOM 3794 N N . LEU B 1 9 ? 23.281 22.562 -45.5 1 22.19 9 LEU B N 1
ATOM 3795 C CA . LEU B 1 9 ? 22.641 21.375 -44.969 1 22.19 9 LEU B CA 1
ATOM 3796 C C . LEU B 1 9 ? 21.156 21.609 -44.688 1 22.19 9 LEU B C 1
ATOM 3798 O O . LEU B 1 9 ? 20.797 22.469 -43.875 1 22.19 9 LEU B O 1
ATOM 3802 N N . LEU B 1 10 ? 20.391 21.609 -45.781 1 21.88 10 LEU B N 1
ATOM 3803 C CA . LEU B 1 10 ? 18.938 21.625 -45.719 1 21.88 10 LEU B CA 1
ATOM 3804 C C . LEU B 1 10 ? 18.406 20.656 -44.656 1 21.88 10 LEU B C 1
ATOM 3806 O O . LEU B 1 10 ? 18.594 19.453 -44.781 1 21.88 10 LEU B O 1
ATOM 3810 N N . CYS B 1 11 ? 18.484 21.031 -43.312 1 20.77 11 CYS B N 1
ATOM 3811 C CA . CYS B 1 11 ? 17.906 20.344 -42.156 1 20.77 11 CYS B CA 1
ATOM 3812 C C . CYS B 1 11 ? 16.422 20.078 -42.344 1 20.77 11 CYS B C 1
ATOM 3814 O O . CYS B 1 11 ? 15.617 21.016 -42.312 1 20.77 11 CYS B O 1
ATOM 3816 N N . ALA B 1 12 ? 16.078 19.328 -43.438 1 22.2 12 ALA B N 1
ATOM 3817 C CA . ALA B 1 12 ? 14.672 18.969 -43.531 1 22.2 12 ALA B CA 1
ATOM 3818 C C . ALA B 1 12 ? 14.094 18.562 -42.188 1 22.2 12 ALA B C 1
ATOM 3820 O O . ALA B 1 12 ? 14.562 17.609 -41.562 1 22.2 12 ALA B O 1
ATOM 3821 N N . LEU B 1 13 ? 13.562 19.562 -41.375 1 22.75 13 LEU B N 1
ATOM 3822 C CA . LEU B 1 13 ? 12.75 19.438 -40.156 1 22.75 13 LEU B CA 1
ATOM 3823 C C . LEU B 1 13 ? 11.609 18.453 -40.375 1 22.75 13 LEU B C 1
ATOM 3825 O O . LEU B 1 13 ? 10.656 18.75 -41.094 1 22.75 13 LEU B O 1
ATOM 3829 N N . THR B 1 14 ? 11.977 17.203 -40.812 1 21.92 14 THR B N 1
ATOM 3830 C CA . THR B 1 14 ? 10.836 16.281 -40.906 1 21.92 14 THR B CA 1
ATOM 3831 C C . THR B 1 14 ? 9.953 16.391 -39.656 1 21.92 14 THR B C 1
ATOM 3833 O O . THR B 1 14 ? 10.453 16.547 -38.562 1 21.92 14 THR B O 1
ATOM 3836 N N . ARG B 1 15 ? 8.688 16.812 -39.844 1 22.05 15 ARG B N 1
ATOM 3837 C CA . ARG B 1 15 ? 7.512 16.875 -38.969 1 22.05 15 ARG B CA 1
ATOM 3838 C C . ARG B 1 15 ? 7.348 15.586 -38.188 1 22.05 15 ARG B C 1
ATOM 3840 O O . ARG B 1 15 ? 7.121 14.523 -38.75 1 22.05 15 ARG B O 1
ATOM 3847 N N . ILE B 1 16 ? 8.211 15.383 -37.125 1 23.83 16 ILE B N 1
ATOM 3848 C CA . ILE B 1 16 ? 7.957 14.258 -36.25 1 23.83 16 ILE B CA 1
ATOM 3849 C C . ILE B 1 16 ? 6.5 14.281 -35.781 1 23.83 16 ILE B C 1
ATOM 3851 O O . ILE B 1 16 ? 6.055 15.25 -35.156 1 23.83 16 ILE B O 1
ATOM 3855 N N . SER B 1 17 ? 5.602 13.75 -36.625 1 23.66 17 SER B N 1
ATOM 3856 C CA . SER B 1 17 ? 4.215 13.484 -36.25 1 23.66 17 SER B CA 1
ATOM 3857 C C . SER B 1 17 ? 4.121 12.906 -34.844 1 23.66 17 SER B C 1
ATOM 3859 O O . SER B 1 17 ? 4.77 11.898 -34.531 1 23.66 17 SER B O 1
ATOM 3861 N N . SER B 1 18 ? 3.961 13.781 -33.812 1 25.41 18 SER B N 1
ATOM 3862 C CA . SER B 1 18 ? 3.672 13.5 -32.406 1 25.41 18 SER B CA 1
ATOM 3863 C C . SER B 1 18 ? 2.658 12.367 -32.281 1 25.41 18 SER B C 1
ATOM 3865 O O . SER B 1 18 ? 1.494 12.523 -32.656 1 25.41 18 SER B O 1
ATOM 3867 N N . GLN B 1 19 ? 3.047 11.117 -32.594 1 24.55 19 GLN B N 1
ATOM 3868 C CA . GLN B 1 19 ? 2.201 9.977 -32.281 1 24.55 19 GLN B CA 1
ATOM 3869 C C . GLN B 1 19 ? 1.598 10.102 -30.891 1 24.55 19 GLN B C 1
ATOM 3871 O O . GLN B 1 19 ? 2.316 10.352 -29.922 1 24.55 19 GLN B O 1
ATOM 3876 N N . ASP B 1 20 ? 0.345 10.484 -30.812 1 27.34 20 ASP B N 1
ATOM 3877 C CA . ASP B 1 20 ? -0.626 10.523 -29.719 1 27.34 20 ASP B CA 1
ATOM 3878 C C . ASP B 1 20 ? -0.45 9.336 -28.781 1 27.34 20 ASP B C 1
ATOM 3880 O O . ASP B 1 20 ? -0.542 8.188 -29.203 1 27.34 20 ASP B O 1
ATOM 3884 N N . ASP B 1 21 ? 0.468 9.461 -27.859 1 28.48 21 ASP B N 1
ATOM 3885 C CA . ASP B 1 21 ? 0.833 8.523 -26.812 1 28.48 21 ASP B CA 1
ATOM 3886 C C . ASP B 1 21 ? -0.408 7.965 -26.109 1 28.48 21 ASP B C 1
ATOM 3888 O O . ASP B 1 21 ? -0.966 8.602 -25.219 1 28.48 21 ASP B O 1
ATOM 3892 N N . THR B 1 22 ? -1.285 7.266 -26.891 1 29.27 22 THR B N 1
ATOM 3893 C CA . THR B 1 22 ? -2.461 6.461 -26.578 1 29.27 22 THR B CA 1
ATOM 3894 C C . THR B 1 22 ? -2.18 5.523 -25.406 1 29.27 22 THR B C 1
ATOM 3896 O O . THR B 1 22 ? -3.004 4.668 -25.078 1 29.27 22 THR B O 1
ATOM 3899 N N . ASN B 1 23 ? -0.975 5.461 -25 1 27.89 23 ASN B N 1
ATOM 3900 C CA . ASN B 1 23 ? -0.816 4.453 -23.953 1 27.89 23 ASN B CA 1
ATOM 3901 C C . ASN B 1 23 ? -1.474 4.887 -22.641 1 27.89 23 ASN B C 1
ATOM 3903 O O . ASN B 1 23 ? -0.785 5.176 -21.672 1 27.89 23 ASN B O 1
ATOM 3907 N N . ALA B 1 24 ? -2.51 5.668 -22.734 1 29.39 24 ALA B N 1
ATOM 3908 C CA . ALA B 1 24 ? -3.268 5.945 -21.516 1 29.39 24 ALA B CA 1
ATOM 3909 C C . ALA B 1 24 ? -3.676 4.652 -20.812 1 29.39 24 ALA B C 1
ATOM 3911 O O . ALA B 1 24 ? -4.188 3.729 -21.453 1 29.39 24 ALA B O 1
ATOM 3912 N N . ALA B 1 25 ? -3.092 4.363 -19.719 1 30.92 25 ALA B N 1
ATOM 3913 C CA . ALA B 1 25 ? -3.568 3.262 -18.891 1 30.92 25 ALA B CA 1
ATOM 3914 C C . ALA B 1 25 ? -5.094 3.201 -18.891 1 30.92 25 ALA B C 1
ATOM 3916 O O . ALA B 1 25 ? -5.762 4.203 -18.625 1 30.92 25 ALA B O 1
ATOM 3917 N N . CYS B 1 26 ? -5.664 2.371 -19.641 1 34.59 26 CYS B N 1
ATOM 3918 C CA . CYS B 1 26 ? -7.082 2.129 -19.875 1 34.59 26 CYS B CA 1
ATOM 3919 C C . CYS B 1 26 ? -7.82 1.909 -18.562 1 34.59 26 CYS B C 1
ATOM 3921 O O . CYS B 1 26 ? -7.562 0.932 -17.859 1 34.59 26 CYS B O 1
ATOM 3923 N N . HIS B 1 27 ? -8.016 2.846 -17.703 1 34.03 27 HIS B N 1
ATOM 3924 C CA . HIS B 1 27 ? -8.875 2.684 -16.547 1 34.03 27 HIS B CA 1
ATOM 3925 C C . HIS B 1 27 ? -10.344 2.637 -16.938 1 34.03 27 HIS B C 1
ATOM 3927 O O . HIS B 1 27 ? -10.75 3.307 -17.891 1 34.03 27 HIS B O 1
ATOM 3933 N N . GLY B 1 28 ? -11.055 1.581 -16.719 1 31.8 28 GLY B N 1
ATOM 3934 C CA . GLY B 1 28 ? -12.477 1.486 -17 1 31.8 28 GLY B CA 1
ATOM 3935 C C . GLY B 1 28 ? -13.273 2.654 -16.453 1 31.8 28 GLY B C 1
ATOM 3936 O O . GLY B 1 28 ? -12.789 3.4 -15.594 1 31.8 28 GLY B O 1
ATOM 3937 N N . THR B 1 29 ? -14.43 3.121 -17 1 35.47 29 THR B N 1
ATOM 3938 C CA . THR B 1 29 ? -15.312 4.223 -16.625 1 35.47 29 THR B CA 1
ATOM 3939 C C . THR B 1 29 ? -15.617 4.195 -15.133 1 35.47 29 THR B C 1
ATOM 3941 O O . THR B 1 29 ? -15.969 5.223 -14.547 1 35.47 29 THR B O 1
ATOM 3944 N N . ASP B 1 30 ? -15.914 2.943 -14.594 1 33.62 30 ASP B N 1
ATOM 3945 C CA . ASP B 1 30 ? -16.375 2.852 -13.211 1 33.62 30 ASP B CA 1
ATOM 3946 C C . ASP B 1 30 ? -15.195 2.947 -12.234 1 33.62 30 ASP B C 1
ATOM 3948 O O . ASP B 1 30 ? -15.367 2.756 -11.031 1 33.62 30 ASP B O 1
ATOM 3952 N N . GLY B 1 31 ? -14.062 3.406 -12.508 1 33.09 31 GLY B N 1
ATOM 3953 C CA . GLY B 1 31 ? -12.852 3.549 -11.711 1 33.09 31 GLY B CA 1
ATOM 3954 C C . GLY B 1 31 ? -12.055 2.264 -11.602 1 33.09 31 GLY B C 1
ATOM 3955 O O . GLY B 1 31 ? -11.039 2.215 -10.906 1 33.09 31 GLY B O 1
ATOM 3956 N N . SER B 1 32 ? -12.727 1.126 -11.828 1 31.7 32 SER B N 1
ATOM 3957 C CA . SER B 1 32 ? -12.016 -0.146 -11.789 1 31.7 32 SER B CA 1
ATOM 3958 C C . SER B 1 32 ? -10.875 -0.167 -12.797 1 31.7 32 SER B C 1
ATOM 3960 O O . SER B 1 32 ? -10.945 0.495 -13.836 1 31.7 32 SER B O 1
ATOM 3962 N N . ILE B 1 33 ? -9.688 -0.245 -12.352 1 34.94 33 ILE B N 1
ATOM 3963 C CA . ILE B 1 33 ? -8.508 -0.369 -13.211 1 34.94 33 ILE B CA 1
ATOM 3964 C C . ILE B 1 33 ? -8.789 -1.378 -14.32 1 34.94 33 ILE B C 1
ATOM 3966 O O . ILE B 1 33 ? -7.969 -1.551 -15.227 1 34.94 33 ILE B O 1
ATOM 3970 N N . TYR B 1 34 ? -9.656 -2.424 -14.141 1 33.38 34 TYR B N 1
ATOM 3971 C CA . TYR B 1 34 ? -9.992 -3.326 -15.234 1 33.38 34 TYR B CA 1
ATOM 3972 C C . TYR B 1 34 ? -10.992 -2.676 -16.188 1 33.38 34 TYR B C 1
ATOM 3974 O O . TYR B 1 34 ? -12.203 -2.756 -15.977 1 33.38 34 TYR B O 1
ATOM 3982 N N . SER B 1 35 ? -10.75 -1.414 -16.438 1 33.81 35 SER B N 1
ATOM 3983 C CA . SER B 1 35 ? -11.734 -1.048 -17.453 1 33.81 35 SER B CA 1
ATOM 3984 C C . SER B 1 35 ? -11.508 -1.826 -18.75 1 33.81 35 SER B C 1
ATOM 3986 O O . SER B 1 35 ? -10.375 -1.939 -19.219 1 33.81 35 SER B O 1
ATOM 3988 N N . PRO B 1 36 ? -12.367 -2.641 -19.156 1 35.31 36 PRO B N 1
ATOM 3989 C CA . PRO B 1 36 ? -12.336 -3.207 -20.5 1 35.31 36 PRO B CA 1
ATOM 3990 C C . PRO B 1 36 ? -11.797 -2.229 -21.547 1 35.31 36 PRO B C 1
ATOM 3992 O O . PRO B 1 36 ? -11.266 -2.648 -22.578 1 35.31 36 PRO B O 1
ATOM 3995 N N . ASP B 1 37 ? -11.891 -0.973 -21.188 1 38.41 37 ASP B N 1
ATOM 3996 C CA . ASP B 1 37 ? -11.562 -0.041 -22.266 1 38.41 37 ASP B CA 1
ATOM 3997 C C . ASP B 1 37 ? -10.047 0.104 -22.422 1 38.41 37 ASP B C 1
ATOM 3999 O O . ASP B 1 37 ? -9.578 0.707 -23.391 1 38.41 37 ASP B O 1
ATOM 4003 N N . CYS B 1 38 ? -9.32 0.075 -21.328 1 40.09 38 CYS B N 1
ATOM 4004 C CA . CYS B 1 38 ? -7.875 0.142 -21.516 1 40.09 38 CYS B CA 1
ATOM 4005 C C . CYS B 1 38 ? -7.352 -1.119 -22.188 1 40.09 38 CYS B C 1
ATOM 4007 O O . CYS B 1 38 ? -6.16 -1.226 -22.484 1 40.09 38 CYS B O 1
ATOM 4009 N N . ASN B 1 39 ? -8 -2.164 -21.906 1 38.97 39 ASN B N 1
ATOM 4010 C CA . ASN B 1 39 ? -7.773 -3.346 -22.734 1 38.97 39 ASN B CA 1
ATOM 4011 C C . ASN B 1 39 ? -7.809 -3.006 -24.219 1 38.97 39 ASN B C 1
ATOM 4013 O O . ASN B 1 39 ? -8.609 -2.176 -24.656 1 38.97 39 ASN B O 1
ATOM 4017 N N . THR B 1 40 ? -6.645 -2.854 -24.688 1 42.97 40 THR B N 1
ATOM 4018 C CA . THR B 1 40 ? -6.715 -2.738 -26.141 1 42.97 40 THR B CA 1
ATOM 4019 C C . THR B 1 40 ? -8.008 -3.357 -26.672 1 42.97 40 THR B C 1
ATOM 4021 O O . THR B 1 40 ? -8.43 -4.418 -26.219 1 42.97 40 THR B O 1
ATOM 4024 N N . HIS B 1 41 ? -8.859 -2.529 -26.859 1 45.22 41 HIS B N 1
ATOM 4025 C CA . HIS B 1 41 ? -9.945 -3.135 -27.625 1 45.22 41 HIS B CA 1
ATOM 4026 C C . HIS B 1 41 ? -9.422 -4.258 -28.516 1 45.22 41 HIS B C 1
ATOM 4028 O O . HIS B 1 41 ? -8.57 -4.027 -29.375 1 45.22 41 HIS B O 1
ATOM 4034 N N . PRO B 1 42 ? -9.32 -5.438 -27.953 1 47.06 42 PRO B N 1
ATOM 4035 C CA . PRO B 1 42 ? -8.82 -6.48 -28.859 1 47.06 42 PRO B CA 1
ATOM 4036 C C . PRO B 1 42 ? -9.219 -6.246 -30.312 1 47.06 42 PRO B C 1
ATOM 4038 O O . PRO B 1 42 ? -10.398 -6.059 -30.609 1 47.06 42 PRO B O 1
ATOM 4041 N N . ALA B 1 43 ? -8.523 -5.445 -30.906 1 50.75 43 ALA B N 1
ATOM 4042 C CA . ALA B 1 43 ? -8.766 -5.586 -32.344 1 50.75 43 ALA B CA 1
ATOM 4043 C C . ALA B 1 43 ? -9.195 -7.012 -32.688 1 50.75 43 ALA B C 1
ATOM 4045 O O . ALA B 1 43 ? -8.523 -7.977 -32.312 1 50.75 43 ALA B O 1
ATOM 4046 N N . GLU B 1 44 ? -10.484 -7.254 -32.688 1 73 44 GLU B N 1
ATOM 4047 C CA . GLU B 1 44 ? -10.961 -8.578 -33.062 1 73 44 GLU B CA 1
ATOM 4048 C C . GLU B 1 44 ? -10.234 -9.086 -34.312 1 73 44 GLU B C 1
ATOM 4050 O O . GLU B 1 44 ? -10.445 -8.586 -35.406 1 73 44 GLU B O 1
ATOM 4055 N N . LEU B 1 45 ? -9.07 -9.68 -34.062 1 87.44 45 LEU B N 1
ATOM 4056 C CA . LEU B 1 45 ? -8.336 -10.352 -35.125 1 87.44 45 LEU B CA 1
ATOM 4057 C C . LEU B 1 45 ? -9.125 -11.539 -35.656 1 87.44 45 LEU B C 1
ATOM 4059 O O . LEU B 1 45 ? -9.812 -12.234 -34.906 1 87.44 45 LEU B O 1
ATOM 4063 N N . THR B 1 46 ? -9.094 -11.641 -36.938 1 91.69 46 THR B N 1
ATOM 4064 C CA . THR B 1 46 ? -9.688 -12.828 -37.531 1 91.69 46 THR B CA 1
ATOM 4065 C C . THR B 1 46 ? -8.836 -14.062 -37.219 1 91.69 46 THR B C 1
ATOM 4067 O O . THR B 1 46 ? -7.68 -13.945 -36.812 1 91.69 46 THR B O 1
ATOM 4070 N N . LYS B 1 47 ? -9.422 -15.172 -37.406 1 93.5 47 LYS B N 1
ATOM 4071 C CA . LYS B 1 47 ? -8.688 -16.422 -37.219 1 93.5 47 LYS B CA 1
ATOM 4072 C C . LYS B 1 47 ? -7.484 -16.484 -38.156 1 93.5 47 LYS B C 1
ATOM 4074 O O . LYS B 1 47 ? -6.426 -17 -37.781 1 93.5 47 LYS B O 1
ATOM 4079 N N . GLU B 1 48 ? -7.691 -15.945 -39.312 1 95.12 48 GLU B N 1
ATOM 4080 C CA . GLU B 1 48 ? -6.609 -15.945 -40.281 1 95.12 48 GLU B CA 1
ATOM 4081 C C . GLU B 1 48 ? -5.445 -15.07 -39.812 1 95.12 48 GLU B C 1
ATOM 4083 O O . GLU B 1 48 ? -4.281 -15.445 -39.969 1 95.12 48 GLU B O 1
ATOM 4088 N N . GLN B 1 49 ? -5.762 -14.008 -39.312 1 95.19 49 GLN B N 1
ATOM 4089 C CA . GLN B 1 49 ? -4.738 -13.094 -38.812 1 95.19 49 GLN B CA 1
ATOM 4090 C C . GLN B 1 49 ? -4.004 -13.695 -37.625 1 95.19 49 GLN B C 1
ATOM 4092 O O . GLN B 1 49 ? -2.775 -13.625 -37.562 1 95.19 49 GLN B O 1
ATOM 4097 N N . MET B 1 50 ? -4.77 -14.336 -36.75 1 96 50 MET B N 1
ATOM 4098 C CA . MET B 1 50 ? -4.16 -14.961 -35.562 1 96 50 MET B CA 1
ATOM 4099 C C . MET B 1 50 ? -3.256 -16.109 -35.969 1 96 50 MET B C 1
ATOM 4101 O O . MET B 1 50 ? -2.186 -16.312 -35.406 1 96 50 MET B O 1
ATOM 4105 N N . PHE B 1 51 ? -3.689 -16.859 -36.969 1 97.12 51 PHE B N 1
ATOM 4106 C CA . PHE B 1 51 ? -2.877 -17.953 -37.469 1 97.12 51 PHE B CA 1
ATOM 4107 C C . PHE B 1 51 ? -1.567 -17.438 -38.062 1 97.12 51 PHE B C 1
ATOM 4109 O O . PHE B 1 51 ? -0.498 -17.984 -37.781 1 97.12 51 PHE B O 1
ATOM 4116 N N . LYS B 1 52 ? -1.656 -16.406 -38.844 1 96.62 52 LYS B N 1
ATOM 4117 C CA . LYS B 1 52 ? -0.47 -15.82 -39.469 1 96.62 52 LYS B CA 1
ATOM 4118 C C . LYS B 1 52 ? 0.5 -15.297 -38.406 1 96.62 52 LYS B C 1
ATOM 4120 O O . LYS B 1 52 ? 1.714 -15.469 -38.531 1 96.62 52 LYS B O 1
ATOM 4125 N N . ASN B 1 53 ? -0.009 -14.742 -37.406 1 95.81 53 ASN B N 1
ATOM 4126 C CA . ASN B 1 53 ? 0.804 -14.141 -36.375 1 95.81 53 ASN B CA 1
ATOM 4127 C C . ASN B 1 53 ? 1.434 -15.195 -35.469 1 95.81 53 ASN B C 1
ATOM 4129 O O . ASN B 1 53 ? 2.57 -15.039 -35.031 1 95.81 53 ASN B O 1
ATOM 4133 N N . GLY B 1 54 ? 0.707 -16.328 -35.25 1 97.31 54 GLY B N 1
ATOM 4134 C CA . GLY B 1 54 ? 1.059 -17.172 -34.125 1 97.31 54 GLY B CA 1
ATOM 4135 C C . GLY B 1 54 ? 1.579 -18.531 -34.531 1 97.31 54 GLY B C 1
ATOM 4136 O O . GLY B 1 54 ? 2.18 -19.25 -33.719 1 97.31 54 GLY B O 1
ATOM 4137 N N . HIS B 1 55 ? 1.303 -18.953 -35.812 1 98 55 HIS B N 1
ATOM 4138 C CA . HIS B 1 55 ? 1.676 -20.297 -36.219 1 98 55 HIS B CA 1
ATOM 4139 C C . HIS B 1 55 ? 3.189 -20.484 -36.219 1 98 55 HIS B C 1
ATOM 4141 O O . HIS B 1 55 ? 3.916 -19.734 -36.875 1 98 55 HIS B O 1
ATOM 4147 N N . MET B 1 56 ? 3.602 -21.5 -35.438 1 97.88 56 MET B N 1
ATOM 4148 C CA . MET B 1 56 ? 5.004 -21.875 -35.312 1 97.88 56 MET B CA 1
ATOM 4149 C C . MET B 1 56 ? 5.812 -20.75 -34.688 1 97.88 56 MET B C 1
ATOM 4151 O O . MET B 1 56 ? 6.984 -20.562 -35 1 97.88 56 MET B O 1
ATOM 4155 N N . LYS B 1 57 ? 5.207 -19.938 -33.938 1 97 57 LYS B N 1
ATOM 4156 C CA . LYS B 1 57 ? 5.832 -18.891 -33.156 1 97 57 LYS B CA 1
ATOM 4157 C C . LYS B 1 57 ? 5.625 -19.141 -31.656 1 97 57 LYS B C 1
ATOM 4159 O O . LYS B 1 57 ? 4.973 -20.109 -31.266 1 97 57 LYS B O 1
ATOM 4164 N N . ARG B 1 58 ? 6.219 -18.312 -30.875 1 96.38 58 ARG B N 1
ATOM 4165 C CA . ARG B 1 58 ? 6.148 -18.484 -29.422 1 96.38 58 ARG B CA 1
ATOM 4166 C C . ARG B 1 58 ? 4.719 -18.281 -28.922 1 96.38 58 ARG B C 1
ATOM 4168 O O . ARG B 1 58 ? 3.943 -17.547 -29.516 1 96.38 58 ARG B O 1
ATOM 4175 N N . PHE B 1 59 ? 4.43 -18.938 -27.859 1 97.44 59 PHE B N 1
ATOM 4176 C CA . PHE B 1 59 ? 3.125 -18.766 -27.234 1 97.44 59 PHE B CA 1
ATOM 4177 C C . PHE B 1 59 ? 2.867 -17.312 -26.891 1 97.44 59 PHE B C 1
ATOM 4179 O O . PHE B 1 59 ? 3.734 -16.641 -26.328 1 97.44 59 PHE B O 1
ATOM 4186 N N . GLY B 1 60 ? 1.739 -16.812 -27.25 1 95.75 60 GLY B N 1
ATOM 4187 C CA . GLY B 1 60 ? 1.386 -15.422 -27.031 1 95.75 60 GLY B CA 1
ATOM 4188 C C . GLY B 1 60 ? 1.479 -14.578 -28.297 1 95.75 60 GLY B C 1
ATOM 4189 O O . GLY B 1 60 ? 0.978 -13.453 -28.344 1 95.75 60 GLY B O 1
ATOM 4190 N N . ALA B 1 61 ? 2.053 -15.086 -29.328 1 96.12 61 ALA B N 1
ATOM 4191 C CA . ALA B 1 61 ? 2.283 -14.312 -30.547 1 96.12 61 ALA B CA 1
ATOM 4192 C C . ALA B 1 61 ? 0.996 -14.172 -31.359 1 96.12 61 ALA B C 1
ATOM 4194 O O . ALA B 1 61 ? 0.9 -13.312 -32.25 1 96.12 61 ALA B O 1
ATOM 4195 N N . HIS B 1 62 ? -0.003 -15.047 -31.141 1 95.19 62 HIS B N 1
ATOM 4196 C CA . HIS B 1 62 ? -1.196 -15.102 -31.984 1 95.19 62 HIS B CA 1
ATOM 4197 C C . HIS B 1 62 ? -2.004 -13.812 -31.875 1 95.19 62 HIS B C 1
ATOM 4199 O O . HIS B 1 62 ? -2.777 -13.484 -32.781 1 95.19 62 HIS B O 1
ATOM 4205 N N . ARG B 1 63 ? -1.847 -13.047 -30.781 1 94.19 63 ARG B N 1
ATOM 4206 C CA . ARG B 1 63 ? -2.527 -11.781 -30.547 1 94.19 63 ARG B CA 1
ATOM 4207 C C . ARG B 1 63 ? -1.778 -10.945 -29.516 1 94.19 63 ARG B C 1
ATOM 4209 O O . ARG B 1 63 ? -0.956 -11.469 -28.766 1 94.19 63 ARG B O 1
ATOM 4216 N N . PRO B 1 64 ? -2.051 -9.656 -29.531 1 93.44 64 PRO B N 1
ATOM 4217 C CA . PRO B 1 64 ? -1.488 -8.859 -28.438 1 93.44 64 PRO B CA 1
ATOM 4218 C C . PRO B 1 64 ? -2.102 -9.195 -27.078 1 93.44 64 PRO B C 1
ATOM 4220 O O . PRO B 1 64 ? -3.217 -9.719 -27.016 1 93.44 64 PRO B O 1
ATOM 4223 N N . PRO B 1 65 ? -1.348 -8.953 -26 1 94.5 65 PRO B N 1
ATOM 4224 C CA . PRO B 1 65 ? -1.938 -9.203 -24.688 1 94.5 65 PRO B CA 1
ATOM 4225 C C . PRO B 1 65 ? -3.23 -8.422 -24.453 1 94.5 65 PRO B C 1
ATOM 4227 O O . PRO B 1 65 ? -3.344 -7.27 -24.891 1 94.5 65 PRO B O 1
ATOM 4230 N N . ASP B 1 66 ? -4.133 -9.039 -23.859 1 90.88 66 ASP B N 1
ATOM 4231 C CA . ASP B 1 66 ? -5.395 -8.383 -23.547 1 90.88 66 ASP B CA 1
ATOM 4232 C C . ASP B 1 66 ? -5.215 -7.395 -22.391 1 90.88 66 ASP B C 1
ATOM 4234 O O . ASP B 1 66 ? -5.887 -6.363 -22.344 1 90.88 66 ASP B O 1
ATOM 4238 N N . HIS B 1 67 ? -4.262 -7.742 -21.516 1 91.31 67 HIS B N 1
ATOM 4239 C CA . HIS B 1 67 ? -3.955 -6.887 -20.375 1 91.31 67 HIS B CA 1
ATOM 4240 C C . HIS B 1 67 ? -2.465 -6.906 -20.047 1 91.31 67 HIS B C 1
ATOM 4242 O O . HIS B 1 67 ? -1.821 -7.957 -20.141 1 91.31 67 HIS B O 1
ATOM 4248 N N . ILE B 1 68 ? -1.976 -5.719 -19.797 1 94.88 68 ILE B N 1
ATOM 4249 C CA . ILE B 1 68 ? -0.7 -5.637 -19.094 1 94.88 68 ILE B CA 1
ATOM 4250 C C . ILE B 1 68 ? -0.943 -5.602 -17.594 1 94.88 68 ILE B C 1
ATOM 4252 O O . ILE B 1 68 ? -1.712 -4.773 -17.094 1 94.88 68 ILE B O 1
ATOM 4256 N N . VAL B 1 69 ? -0.368 -6.484 -16.906 1 97.44 69 VAL B N 1
ATOM 4257 C CA . VAL B 1 69 ? -0.628 -6.633 -15.469 1 97.44 69 VAL B CA 1
ATOM 4258 C C . VAL B 1 69 ? -0.344 -5.316 -14.75 1 97.44 69 VAL B C 1
ATOM 4260 O O . VAL B 1 69 ? 0.662 -4.656 -15.023 1 97.44 69 VAL B O 1
ATOM 4263 N N . GLU B 1 70 ? -1.226 -4.914 -13.867 1 96 70 GLU B N 1
ATOM 4264 C CA . GLU B 1 70 ? -1.104 -3.699 -13.062 1 96 70 GLU B CA 1
ATOM 4265 C C . GLU B 1 70 ? 0.182 -3.709 -12.242 1 96 70 GLU B C 1
ATOM 4267 O O . GLU B 1 70 ? 0.557 -4.738 -11.68 1 96 70 GLU B O 1
ATOM 4272 N N . GLU B 1 71 ? 0.854 -2.57 -12.242 1 96.31 71 GLU B N 1
ATOM 4273 C CA . GLU B 1 71 ? 2.07 -2.408 -11.453 1 96.31 71 GLU B CA 1
ATOM 4274 C C . GLU B 1 71 ? 1.856 -1.425 -10.305 1 96.31 71 GLU B C 1
ATOM 4276 O O . GLU B 1 71 ? 1.336 -0.326 -10.516 1 96.31 71 GLU B O 1
ATOM 4281 N N . LEU B 1 72 ? 2.195 -1.848 -9.102 1 95.75 72 LEU B N 1
ATOM 4282 C CA . LEU B 1 72 ? 2.148 -0.975 -7.938 1 95.75 72 LEU B CA 1
ATOM 4283 C C . LEU B 1 72 ? 3.547 -0.494 -7.562 1 95.75 72 LEU B C 1
ATOM 4285 O O . LEU B 1 72 ? 4.453 -1.306 -7.363 1 95.75 72 LEU B O 1
ATOM 4289 N N . PRO B 1 73 ? 3.732 0.789 -7.379 1 92.5 73 PRO B N 1
ATOM 4290 C CA . PRO B 1 73 ? 5.055 1.31 -7.02 1 92.5 73 PRO B CA 1
ATOM 4291 C C . PRO B 1 73 ? 5.324 1.24 -5.516 1 92.5 73 PRO B C 1
ATOM 4293 O O . PRO B 1 73 ? 6.301 1.818 -5.035 1 92.5 73 PRO B O 1
ATOM 4296 N N . TYR B 1 74 ? 4.457 0.58 -4.758 1 92.56 74 TYR B N 1
ATOM 4297 C CA . TYR B 1 74 ? 4.582 0.448 -3.312 1 92.56 74 TYR B CA 1
ATOM 4298 C C . TYR B 1 74 ? 3.994 -0.874 -2.83 1 92.56 74 TYR B C 1
ATOM 4300 O O . TYR B 1 74 ? 3.225 -1.516 -3.549 1 92.56 74 TYR B O 1
ATOM 4308 N N . MET B 1 75 ? 4.477 -1.246 -1.634 1 93.88 75 MET B N 1
ATOM 4309 C CA . MET B 1 75 ? 3.896 -2.389 -0.934 1 93.88 75 MET B CA 1
ATOM 4310 C C . MET B 1 75 ? 2.584 -2.004 -0.259 1 93.88 75 MET B C 1
ATOM 4312 O O . MET B 1 75 ? 2.459 -0.902 0.28 1 93.88 75 MET B O 1
ATOM 4316 N N . ILE B 1 76 ? 1.636 -2.895 -0.3 1 94.19 76 ILE B N 1
ATOM 4317 C CA . ILE B 1 76 ? 0.318 -2.57 0.233 1 94.19 76 ILE B CA 1
ATOM 4318 C C . ILE B 1 76 ? 0.004 -3.479 1.42 1 94.19 76 ILE B C 1
ATOM 4320 O O . ILE B 1 76 ? 0.686 -4.48 1.639 1 94.19 76 ILE B O 1
ATOM 4324 N N . ALA B 1 77 ? -1.001 -3.156 2.172 1 90.62 77 ALA B N 1
ATOM 4325 C CA . ALA B 1 77 ? -1.42 -3.896 3.361 1 90.62 77 ALA B CA 1
ATOM 4326 C C . ALA B 1 77 ? -1.98 -5.266 2.984 1 90.62 77 ALA B C 1
ATOM 4328 O O . ALA B 1 77 ? -2.613 -5.418 1.938 1 90.62 77 ALA B O 1
ATOM 4329 N N . PRO B 1 78 ? -1.813 -6.242 3.908 1 90 78 PRO B N 1
ATOM 4330 C CA . PRO B 1 78 ? -2.279 -7.598 3.605 1 90 78 PRO B CA 1
ATOM 4331 C C . PRO B 1 78 ? -3.785 -7.66 3.355 1 90 78 PRO B C 1
ATOM 4333 O O . PRO B 1 78 ? -4.238 -8.398 2.477 1 90 78 PRO B O 1
ATOM 4336 N N . GLU B 1 79 ? -4.562 -6.871 4.129 1 89.81 79 GLU B N 1
ATOM 4337 C CA . GLU B 1 79 ? -6.012 -6.906 3.967 1 89.81 79 GLU B CA 1
ATOM 4338 C C . GLU B 1 79 ? -6.422 -6.402 2.586 1 89.81 79 GLU B C 1
ATOM 4340 O O . GLU B 1 79 ? -7.301 -6.984 1.943 1 89.81 79 GLU B O 1
ATOM 4345 N N . ASP B 1 80 ? -5.812 -5.355 2.162 1 92.38 80 ASP B N 1
ATOM 4346 C CA . ASP B 1 80 ? -6.113 -4.801 0.846 1 92.38 80 ASP B CA 1
ATOM 4347 C C . ASP B 1 80 ? -5.605 -5.715 -0.266 1 92.38 80 ASP B C 1
ATOM 4349 O O . ASP B 1 80 ? -6.293 -5.918 -1.271 1 92.38 80 ASP B O 1
ATOM 4353 N N . PHE B 1 81 ? -4.414 -6.293 -0.105 1 93.81 81 PHE B N 1
ATOM 4354 C CA . PHE B 1 81 ? -3.85 -7.215 -1.084 1 93.81 81 PHE B CA 1
ATOM 4355 C C . PHE B 1 81 ? -4.781 -8.398 -1.309 1 93.81 81 PHE B C 1
ATOM 4357 O O . PHE B 1 81 ? -5.059 -8.773 -2.451 1 93.81 81 PHE B O 1
ATOM 4364 N N . HIS B 1 82 ? -5.223 -8.93 -0.228 1 90.69 82 HIS B N 1
ATOM 4365 C CA . HIS B 1 82 ? -6.113 -10.078 -0.337 1 90.69 82 HIS B CA 1
ATOM 4366 C C . HIS B 1 82 ? -7.43 -9.688 -1.005 1 90.69 82 HIS B C 1
ATOM 4368 O O . HIS B 1 82 ? -7.898 -10.383 -1.912 1 90.69 82 HIS B O 1
ATOM 4374 N N . THR B 1 83 ? -8.008 -8.602 -0.612 1 88.75 83 THR B N 1
ATOM 4375 C CA . THR B 1 83 ? -9.336 -8.203 -1.076 1 88.75 83 THR B CA 1
ATOM 4376 C C . THR B 1 83 ? -9.297 -7.793 -2.547 1 88.75 83 THR B C 1
ATOM 4378 O O . THR B 1 83 ? -10.18 -8.156 -3.32 1 88.75 83 THR B O 1
ATOM 4381 N N . LEU B 1 84 ? -8.258 -7.105 -2.928 1 91.25 84 LEU B N 1
ATOM 4382 C CA . LEU B 1 84 ? -8.25 -6.484 -4.246 1 91.25 84 LEU B CA 1
ATOM 4383 C C . LEU B 1 84 ? -7.633 -7.418 -5.285 1 91.25 84 LEU B C 1
ATOM 4385 O O . LEU B 1 84 ? -7.926 -7.309 -6.477 1 91.25 84 LEU B O 1
ATOM 4389 N N . TYR B 1 85 ? -6.805 -8.383 -4.824 1 93.69 85 TYR B N 1
ATOM 4390 C CA . TYR B 1 85 ? -6.059 -9.156 -5.809 1 93.69 85 TYR B CA 1
ATOM 4391 C C . TYR B 1 85 ? -6.242 -10.648 -5.578 1 93.69 85 TYR B C 1
ATOM 4393 O O . TYR B 1 85 ? -6.73 -11.367 -6.453 1 93.69 85 TYR B O 1
ATOM 4401 N N . VAL B 1 86 ? -5.977 -11.156 -4.387 1 91.81 86 VAL B N 1
ATOM 4402 C CA . VAL B 1 86 ? -5.973 -12.594 -4.133 1 91.81 86 VAL B CA 1
ATOM 4403 C C . VAL B 1 86 ? -7.383 -13.148 -4.293 1 91.81 86 VAL B C 1
ATOM 4405 O O . VAL B 1 86 ? -7.602 -14.086 -5.059 1 91.81 86 VAL B O 1
ATOM 4408 N N . SER B 1 87 ? -8.359 -12.5 -3.643 1 87.75 87 SER B N 1
ATOM 4409 C CA . SER B 1 87 ? -9.727 -13 -3.674 1 87.75 87 SER B CA 1
ATOM 4410 C C . SER B 1 87 ? -10.312 -12.914 -5.078 1 87.75 87 SER B C 1
ATOM 4412 O O . SER B 1 87 ? -11.172 -13.719 -5.445 1 87.75 87 SER B O 1
ATOM 4414 N N . ARG B 1 88 ? -9.781 -12.094 -5.918 1 90.38 88 ARG B N 1
ATOM 4415 C CA . ARG B 1 88 ? -10.352 -11.844 -7.238 1 90.38 88 ARG B CA 1
ATOM 4416 C C . ARG B 1 88 ? -9.531 -12.523 -8.328 1 90.38 88 ARG B C 1
ATOM 4418 O O . ARG B 1 88 ? -9.883 -12.453 -9.508 1 90.38 88 ARG B O 1
ATOM 4425 N N . HIS B 1 89 ? -8.484 -13.125 -7.926 1 93.75 89 HIS B N 1
ATOM 4426 C CA . HIS B 1 89 ? -7.574 -13.734 -8.883 1 93.75 89 HIS B CA 1
ATOM 4427 C C . HIS B 1 89 ? -7.098 -12.719 -9.914 1 93.75 89 HIS B C 1
ATOM 4429 O O . HIS B 1 89 ? -7.16 -12.977 -11.117 1 93.75 89 HIS B O 1
ATOM 4435 N N . LYS B 1 90 ? -6.727 -11.602 -9.391 1 95.56 90 LYS B N 1
ATOM 4436 C CA . LYS B 1 90 ? -6.172 -10.547 -10.242 1 95.56 90 LYS B CA 1
ATOM 4437 C C . LYS B 1 90 ? -4.656 -10.445 -10.07 1 95.56 90 LYS B C 1
ATOM 4439 O O . LYS B 1 90 ? -4.176 -10 -9.023 1 95.56 90 LYS B O 1
ATOM 4444 N N . PRO B 1 91 ? -3.914 -10.828 -11.133 1 98 91 PRO B N 1
ATOM 4445 C CA . PRO B 1 91 ? -2.463 -10.68 -11.016 1 98 91 PRO B CA 1
ATOM 4446 C C . PRO B 1 91 ? -2.033 -9.234 -10.805 1 98 91 PRO B C 1
ATOM 4448 O O . PRO B 1 91 ? -2.695 -8.312 -11.289 1 98 91 PRO B O 1
ATOM 4451 N N . VAL B 1 92 ? -0.916 -9.039 -10.062 1 98.25 92 VAL B N 1
ATOM 4452 C CA . VAL B 1 92 ? -0.37 -7.707 -9.828 1 98.25 92 VAL B CA 1
ATOM 4453 C C . VAL B 1 92 ? 1.143 -7.793 -9.641 1 98.25 92 VAL B C 1
ATOM 4455 O O . VAL B 1 92 ? 1.653 -8.789 -9.117 1 98.25 92 VAL B O 1
ATOM 4458 N N . VAL B 1 93 ? 1.843 -6.82 -10.172 1 98.5 93 VAL B N 1
ATOM 4459 C CA . VAL B 1 93 ? 3.283 -6.711 -9.961 1 98.5 93 VAL B CA 1
ATOM 4460 C C . VAL B 1 93 ? 3.576 -5.629 -8.922 1 98.5 93 VAL B C 1
ATOM 4462 O O . VAL B 1 93 ? 3.092 -4.5 -9.031 1 98.5 93 VAL B O 1
ATOM 4465 N N . ILE B 1 94 ? 4.27 -5.953 -7.836 1 97.94 94 ILE B N 1
ATOM 4466 C CA . ILE B 1 94 ? 4.785 -4.977 -6.879 1 97.94 94 ILE B CA 1
ATOM 4467 C C . ILE B 1 94 ? 6.238 -4.645 -7.215 1 97.94 94 ILE B C 1
ATOM 4469 O O . ILE B 1 94 ? 7.105 -5.516 -7.172 1 97.94 94 ILE B O 1
ATOM 4473 N N . LYS B 1 95 ? 6.52 -3.412 -7.461 1 96.88 95 LYS B N 1
ATOM 4474 C CA . LYS B 1 95 ? 7.805 -3.01 -8.023 1 96.88 95 LYS B CA 1
ATOM 4475 C C . LYS B 1 95 ? 8.859 -2.852 -6.926 1 96.88 95 LYS B C 1
ATOM 4477 O O . LYS B 1 95 ? 8.602 -2.221 -5.898 1 96.88 95 LYS B O 1
ATOM 4482 N N . GLY B 1 96 ? 9.984 -3.514 -7.066 1 95.69 96 GLY B N 1
ATOM 4483 C CA . GLY B 1 96 ? 11.227 -3.219 -6.367 1 95.69 96 GLY B CA 1
ATOM 4484 C C . GLY B 1 96 ? 11.242 -3.725 -4.938 1 95.69 96 GLY B C 1
ATOM 4485 O O . GLY B 1 96 ? 12.188 -3.457 -4.191 1 95.69 96 GLY B O 1
ATOM 4486 N N . ALA B 1 97 ? 10.297 -4.406 -4.457 1 93.44 97 ALA B N 1
ATOM 4487 C CA . ALA B 1 97 ? 10.148 -4.762 -3.049 1 93.44 97 ALA B CA 1
ATOM 4488 C C . ALA B 1 97 ? 11.273 -5.68 -2.59 1 93.44 97 ALA B C 1
ATOM 4490 O O . ALA B 1 97 ? 11.766 -5.555 -1.466 1 93.44 97 ALA B O 1
ATOM 4491 N N . ALA B 1 98 ? 11.75 -6.531 -3.418 1 94.88 98 ALA B N 1
ATOM 4492 C CA . ALA B 1 98 ? 12.75 -7.527 -3.029 1 94.88 98 ALA B CA 1
ATOM 4493 C C . ALA B 1 98 ? 14.148 -6.918 -2.979 1 94.88 98 ALA B C 1
ATOM 4495 O O . ALA B 1 98 ? 15.094 -7.559 -2.508 1 94.88 98 ALA B O 1
ATOM 4496 N N . LYS B 1 99 ? 14.305 -5.719 -3.395 1 94 99 LYS B N 1
ATOM 4497 C CA . LYS B 1 99 ? 15.602 -5.047 -3.344 1 94 99 LYS B CA 1
ATOM 4498 C C . LYS B 1 99 ? 16.047 -4.812 -1.902 1 94 99 LYS B C 1
ATOM 4500 O O . LYS B 1 99 ? 17.219 -4.582 -1.639 1 94 99 LYS B O 1
ATOM 4505 N N . TYR B 1 100 ? 15.125 -4.93 -1.078 1 88.94 100 TYR B N 1
ATOM 4506 C CA . TYR B 1 100 ? 15.438 -4.617 0.312 1 88.94 100 TYR B CA 1
ATOM 4507 C C . TYR B 1 100 ? 15.656 -5.891 1.121 1 88.94 100 TYR B C 1
ATOM 4509 O O . TYR B 1 100 ? 15.844 -5.832 2.338 1 88.94 100 TYR B O 1
ATOM 4517 N N . TRP B 1 101 ? 15.664 -7.051 0.46 1 92.38 101 TRP B N 1
ATOM 4518 C CA . TRP B 1 101 ? 16.016 -8.312 1.105 1 92.38 101 TRP B CA 1
ATOM 4519 C C . TRP B 1 101 ? 17.531 -8.43 1.267 1 92.38 101 TRP B C 1
ATOM 4521 O O . TRP B 1 101 ? 18.297 -8.023 0.384 1 92.38 101 TRP B O 1
ATOM 4531 N N . PRO B 1 102 ? 18 -9.039 2.453 1 93.62 102 PRO B N 1
ATOM 4532 C CA . PRO B 1 102 ? 19.422 -9.398 2.492 1 93.62 102 PRO B CA 1
ATOM 4533 C C . PRO B 1 102 ? 19.844 -10.25 1.302 1 93.62 102 PRO B C 1
ATOM 4535 O O . PRO B 1 102 ? 20.969 -10.125 0.812 1 93.62 102 PRO B O 1
ATOM 4538 N N . ALA B 1 103 ? 19 -11.062 0.758 1 96.5 103 ALA B N 1
ATOM 4539 C CA . ALA B 1 103 ? 19.297 -11.93 -0.381 1 96.5 103 ALA B CA 1
ATOM 4540 C C . ALA B 1 103 ? 19.734 -11.109 -1.592 1 96.5 103 ALA B C 1
ATOM 4542 O O . ALA B 1 103 ? 20.609 -11.539 -2.359 1 96.5 103 ALA B O 1
ATOM 4543 N N . TYR B 1 104 ? 19.172 -9.969 -1.759 1 96.44 104 TYR B N 1
ATOM 4544 C CA . TYR B 1 104 ? 19.438 -9.125 -2.916 1 96.44 104 TYR B CA 1
ATOM 4545 C C . TYR B 1 104 ? 20.906 -8.703 -2.947 1 96.44 104 TYR B C 1
ATOM 4547 O O . TYR B 1 104 ? 21.516 -8.617 -4.02 1 96.44 104 TYR B O 1
ATOM 4555 N N . THR B 1 105 ? 21.5 -8.477 -1.787 1 95.38 105 THR B N 1
ATOM 4556 C CA . THR B 1 105 ? 22.875 -8 -1.718 1 95.38 105 THR B CA 1
ATOM 4557 C C . THR B 1 105 ? 23.828 -9.156 -1.431 1 95.38 105 THR B C 1
ATOM 4559 O O . THR B 1 105 ? 24.938 -9.188 -1.949 1 95.38 105 THR B O 1
ATOM 4562 N N . LYS B 1 106 ? 23.391 -10.148 -0.743 1 97 106 LYS B N 1
ATOM 4563 C CA . LYS B 1 106 ? 24.297 -11.172 -0.216 1 97 106 LYS B CA 1
ATOM 4564 C C . LYS B 1 106 ? 24.453 -12.328 -1.196 1 97 106 LYS B C 1
ATOM 4566 O O . LYS B 1 106 ? 25.5 -12.984 -1.233 1 97 106 LYS B O 1
ATOM 4571 N N . TRP B 1 107 ? 23.469 -12.711 -1.988 1 97.88 107 TRP B N 1
ATOM 4572 C CA . TRP B 1 107 ? 23.453 -13.977 -2.719 1 97.88 107 TRP B CA 1
ATOM 4573 C C . TRP B 1 107 ? 24.344 -13.914 -3.945 1 97.88 107 TRP B C 1
ATOM 4575 O O . TRP B 1 107 ? 23.906 -14.148 -5.07 1 97.88 107 TRP B O 1
ATOM 4585 N N . THR B 1 108 ? 25.609 -13.609 -3.711 1 97.38 108 THR B N 1
ATOM 4586 C CA . THR B 1 108 ? 26.656 -13.781 -4.699 1 97.38 108 THR B CA 1
ATOM 4587 C C . THR B 1 108 ? 27.172 -15.219 -4.707 1 97.38 108 THR B C 1
ATOM 4589 O O . THR B 1 108 ? 26.891 -15.984 -3.785 1 97.38 108 THR B O 1
ATOM 4592 N N . ASP B 1 109 ? 27.891 -15.531 -5.812 1 97.12 109 ASP B N 1
ATOM 4593 C CA . ASP B 1 109 ? 28.453 -16.875 -5.867 1 97.12 109 ASP B CA 1
ATOM 4594 C C . ASP B 1 109 ? 29.391 -17.141 -4.684 1 97.12 109 ASP B C 1
ATOM 4596 O O . ASP B 1 109 ? 29.406 -18.234 -4.121 1 97.12 109 ASP B O 1
ATOM 4600 N N . GLU B 1 110 ? 30.141 -16.141 -4.293 1 97.62 110 GLU B N 1
ATOM 4601 C CA . GLU B 1 110 ? 31.078 -16.266 -3.18 1 97.62 110 GLU B CA 1
ATOM 4602 C C . GLU B 1 110 ? 30.328 -16.5 -1.864 1 97.62 110 GLU B C 1
ATOM 4604 O O . GLU B 1 110 ? 30.656 -17.438 -1.123 1 97.62 110 GLU B O 1
ATOM 4609 N N . TYR B 1 111 ? 29.328 -15.719 -1.59 1 98.12 111 TYR B N 1
ATOM 4610 C CA . TYR B 1 111 ? 28.562 -15.844 -0.362 1 98.12 111 TYR B CA 1
ATOM 4611 C C . TYR B 1 111 ? 27.844 -17.188 -0.293 1 98.12 111 TYR B C 1
ATOM 4613 O O . TYR B 1 111 ? 27.906 -17.875 0.734 1 98.12 111 TYR B O 1
ATOM 4621 N N . LEU B 1 112 ? 27.266 -17.594 -1.382 1 98 112 LEU B N 1
ATOM 4622 C CA . LEU B 1 112 ? 26.484 -18.828 -1.426 1 98 112 LEU B CA 1
ATOM 4623 C C . LEU B 1 112 ? 27.375 -20.047 -1.271 1 98 112 LEU B C 1
ATOM 4625 O O . LEU B 1 112 ? 27 -21.016 -0.613 1 98 112 LEU B O 1
ATOM 4629 N N . THR B 1 113 ? 28.531 -19.984 -1.856 1 98 113 THR B N 1
ATOM 4630 C CA . THR B 1 113 ? 29.484 -21.078 -1.718 1 98 113 THR B CA 1
ATOM 4631 C C . THR B 1 113 ? 29.969 -21.203 -0.274 1 98 113 THR B C 1
ATOM 4633 O O . THR B 1 113 ? 30.031 -22.297 0.272 1 98 113 THR B O 1
ATOM 4636 N N . GLU B 1 114 ? 30.25 -20.125 0.281 1 97.88 114 GLU B N 1
ATOM 4637 C CA . GLU B 1 114 ? 30.781 -20.109 1.646 1 97.88 114 GLU B CA 1
ATOM 4638 C C . GLU B 1 114 ? 29.734 -20.609 2.641 1 97.88 114 GLU B C 1
ATOM 4640 O O . GLU B 1 114 ? 30.031 -21.406 3.518 1 97.88 114 GLU B O 1
ATOM 4645 N N . LYS B 1 115 ? 28.516 -20.203 2.508 1 97.38 115 LYS B N 1
ATOM 4646 C CA . LYS B 1 115 ? 27.516 -20.438 3.541 1 97.38 115 LYS B CA 1
ATOM 4647 C C . LYS B 1 115 ? 26.734 -21.719 3.266 1 97.38 115 LYS B C 1
ATOM 4649 O O . LYS B 1 115 ? 26.328 -22.406 4.195 1 97.38 115 LYS B O 1
ATOM 4654 N N . PHE B 1 116 ? 26.547 -22.016 1.938 1 96.94 116 PHE B N 1
ATOM 4655 C CA . PHE B 1 116 ? 25.625 -23.109 1.617 1 96.94 116 PHE B CA 1
ATOM 4656 C C . PHE B 1 116 ? 26.234 -24.047 0.582 1 96.94 116 PHE B C 1
ATOM 4658 O O . PHE B 1 116 ? 25.516 -24.812 -0.067 1 96.94 116 PHE B O 1
ATOM 4665 N N . GLY B 1 117 ? 27.469 -24 0.433 1 97.62 117 GLY B N 1
ATOM 4666 C CA . GLY B 1 117 ? 28.141 -24.734 -0.625 1 97.62 117 GLY B CA 1
ATOM 4667 C C . GLY B 1 117 ? 27.922 -26.234 -0.545 1 97.62 117 GLY B C 1
ATOM 4668 O O . GLY B 1 117 ? 27.891 -26.922 -1.57 1 97.62 117 GLY B O 1
ATOM 4669 N N . ASP B 1 118 ? 27.688 -26.75 0.583 1 97.12 118 ASP B N 1
ATOM 4670 C CA . ASP B 1 118 ? 27.609 -28.188 0.767 1 97.12 118 ASP B CA 1
ATOM 4671 C C . ASP B 1 118 ? 26.156 -28.656 0.77 1 97.12 118 ASP B C 1
ATOM 4673 O O . ASP B 1 118 ? 25.891 -29.859 0.871 1 97.12 118 ASP B O 1
ATOM 4677 N N . VAL B 1 119 ? 25.219 -27.812 0.614 1 95.81 119 VAL B N 1
ATOM 4678 C CA . VAL B 1 119 ? 23.812 -28.172 0.522 1 95.81 119 VAL B CA 1
ATOM 4679 C C . VAL B 1 119 ? 23.5 -28.703 -0.875 1 95.81 119 VAL B C 1
ATOM 4681 O O . VAL B 1 119 ? 23.969 -28.156 -1.873 1 95.81 119 VAL B O 1
ATOM 4684 N N . THR B 1 120 ? 22.75 -29.75 -0.945 1 96.12 120 THR B N 1
ATOM 4685 C CA . THR B 1 120 ? 22.375 -30.344 -2.221 1 96.12 120 THR B CA 1
ATOM 4686 C C . THR B 1 120 ? 21.047 -29.797 -2.703 1 96.12 120 THR B C 1
ATOM 4688 O O . THR B 1 120 ? 20.094 -29.688 -1.929 1 96.12 120 THR B O 1
ATOM 4691 N N . PHE B 1 121 ? 21.062 -29.391 -3.98 1 95.31 121 PHE B N 1
ATOM 4692 C CA . PHE B 1 121 ? 19.844 -28.891 -4.598 1 95.31 121 PHE B CA 1
ATOM 4693 C C . PHE B 1 121 ? 19.469 -29.703 -5.824 1 95.31 121 PHE B C 1
ATOM 4695 O O . PHE B 1 121 ? 20.328 -30.312 -6.461 1 95.31 121 PHE B O 1
ATOM 4702 N N . ASN B 1 122 ? 18.172 -29.703 -6.129 1 93.25 122 ASN B N 1
ATOM 4703 C CA . ASN B 1 122 ? 17.688 -30.312 -7.359 1 93.25 122 ASN B CA 1
ATOM 4704 C C . ASN B 1 122 ? 17.984 -29.438 -8.578 1 93.25 122 ASN B C 1
ATOM 4706 O O . ASN B 1 122 ? 18.016 -28.203 -8.461 1 93.25 122 ASN B O 1
ATOM 4710 N N . MET B 1 123 ? 18.188 -30.109 -9.719 1 90.56 123 MET B N 1
ATOM 4711 C CA . MET B 1 123 ? 18.5 -29.406 -10.961 1 90.56 123 MET B CA 1
ATOM 4712 C C . MET B 1 123 ? 17.469 -29.719 -12.039 1 90.56 123 MET B C 1
ATOM 4714 O O . MET B 1 123 ? 16.797 -30.75 -11.992 1 90.56 123 MET B O 1
ATOM 4718 N N . GLU B 1 124 ? 17.266 -28.781 -12.875 1 87.81 124 GLU B N 1
ATOM 4719 C CA . GLU B 1 124 ? 16.5 -28.969 -14.102 1 87.81 124 GLU B CA 1
ATOM 4720 C C . GLU B 1 124 ? 17.234 -28.391 -15.305 1 87.81 124 GLU B C 1
ATOM 4722 O O . GLU B 1 124 ? 18.312 -27.812 -15.164 1 87.81 124 GLU B O 1
ATOM 4727 N N . THR B 1 125 ? 16.719 -28.75 -16.484 1 84.69 125 THR B N 1
ATOM 4728 C CA . THR B 1 125 ? 17.297 -28.203 -17.703 1 84.69 125 THR B CA 1
ATOM 4729 C C . THR B 1 125 ? 16.547 -26.953 -18.156 1 84.69 125 THR B C 1
ATOM 4731 O O . THR B 1 125 ? 15.383 -26.75 -17.781 1 84.69 125 THR B O 1
ATOM 4734 N N . LYS B 1 126 ? 17.172 -26.125 -18.953 1 79.19 126 LYS B N 1
ATOM 4735 C CA . LYS B 1 126 ? 16.672 -24.797 -19.297 1 79.19 126 LYS B CA 1
ATOM 4736 C C . LYS B 1 126 ? 15.398 -24.906 -20.141 1 79.19 126 LYS B C 1
ATOM 4738 O O . LYS B 1 126 ? 14.594 -23.969 -20.172 1 79.19 126 LYS B O 1
ATOM 4743 N N . ASP B 1 127 ? 15.258 -25.969 -20.797 1 71.81 127 ASP B N 1
ATOM 4744 C CA . ASP B 1 127 ? 14.062 -26.141 -21.609 1 71.81 127 ASP B CA 1
ATOM 4745 C C . ASP B 1 127 ? 12.93 -26.766 -20.797 1 71.81 127 ASP B C 1
ATOM 4747 O O . ASP B 1 127 ? 11.867 -27.078 -21.344 1 71.81 127 ASP B O 1
ATOM 4751 N N . ASP B 1 128 ? 13.133 -27.062 -19.5 1 71.69 128 ASP B N 1
ATOM 4752 C CA . ASP B 1 128 ? 12.125 -27.531 -18.547 1 71.69 128 ASP B CA 1
ATOM 4753 C C . ASP B 1 128 ? 11.648 -28.938 -18.906 1 71.69 128 ASP B C 1
ATOM 4755 O O . ASP B 1 128 ? 10.445 -29.203 -18.906 1 71.69 128 ASP B O 1
ATOM 4759 N N . ASP B 1 129 ? 12.617 -29.75 -19.328 1 69.69 129 ASP B N 1
ATOM 4760 C CA . ASP B 1 129 ? 12.312 -31.156 -19.547 1 69.69 129 ASP B CA 1
ATOM 4761 C C . ASP B 1 129 ? 11.953 -31.859 -18.25 1 69.69 129 ASP B C 1
ATOM 4763 O O . ASP B 1 129 ? 12.828 -32.125 -17.422 1 69.69 129 ASP B O 1
ATOM 4767 N N . LYS B 1 130 ? 10.711 -32.156 -18.016 1 68.88 130 LYS B N 1
ATOM 4768 C CA . LYS B 1 130 ? 10.242 -32.719 -16.75 1 68.88 130 LYS B CA 1
ATOM 4769 C C . LYS B 1 130 ? 10.43 -34.25 -16.734 1 68.88 130 LYS B C 1
ATOM 4771 O O . LYS B 1 130 ? 10.234 -34.875 -15.688 1 68.88 130 LYS B O 1
ATOM 4776 N N . VAL B 1 131 ? 10.82 -34.719 -17.797 1 67.62 131 VAL B N 1
ATOM 4777 C CA . VAL B 1 131 ? 10.977 -36.188 -17.906 1 67.62 131 VAL B CA 1
ATOM 4778 C C . VAL B 1 131 ? 12.422 -36.562 -17.609 1 67.62 131 VAL B C 1
ATOM 4780 O O . VAL B 1 131 ? 12.672 -37.5 -16.859 1 67.62 131 VAL B O 1
ATOM 4783 N N . ASN B 1 132 ? 13.297 -35.906 -18.25 1 75.69 132 ASN B N 1
ATOM 4784 C CA . ASN B 1 132 ? 14.711 -36.188 -18.047 1 75.69 132 ASN B CA 1
ATOM 4785 C C . ASN B 1 132 ? 15.344 -35.156 -17.094 1 75.69 132 ASN B C 1
ATOM 4787 O O . ASN B 1 132 ? 15.977 -34.219 -17.547 1 75.69 132 ASN B O 1
ATOM 4791 N N . LEU B 1 133 ? 15.383 -35.5 -15.867 1 80.81 133 LEU B N 1
ATOM 4792 C CA . LEU B 1 133 ? 15.898 -34.594 -14.867 1 80.81 133 LEU B CA 1
ATOM 4793 C C . LEU B 1 133 ? 17.359 -34.875 -14.555 1 80.81 133 LEU B C 1
ATOM 4795 O O . LEU B 1 133 ? 17.734 -36.031 -14.367 1 80.81 133 LEU B O 1
ATOM 4799 N N . PRO B 1 134 ? 18.172 -33.812 -14.578 1 86.5 134 PRO B N 1
ATOM 4800 C CA . PRO B 1 134 ? 19.547 -34 -14.141 1 86.5 134 PRO B CA 1
ATOM 4801 C C . PRO B 1 134 ? 19.656 -34.406 -12.664 1 86.5 134 PRO B C 1
ATOM 4803 O O . PRO B 1 134 ? 18.734 -34.125 -11.891 1 86.5 134 PRO B O 1
ATOM 4806 N N . PRO B 1 135 ? 20.719 -35 -12.258 1 88.88 135 PRO B N 1
ATOM 4807 C CA . PRO B 1 135 ? 20.906 -35.344 -10.844 1 88.88 135 PRO B CA 1
ATOM 4808 C C . PRO B 1 135 ? 21.094 -34.094 -9.969 1 88.88 135 PRO B C 1
ATOM 4810 O O . PRO B 1 135 ? 21.625 -33.094 -10.422 1 88.88 135 PRO B O 1
ATOM 4813 N N . SER B 1 136 ? 20.75 -34.281 -8.773 1 93.5 136 SER B N 1
ATOM 4814 C CA . SER B 1 136 ? 21 -33.25 -7.777 1 93.5 136 SER B CA 1
ATOM 4815 C C . SER B 1 136 ? 22.484 -33 -7.59 1 93.5 136 SER B C 1
ATOM 4817 O O . SER B 1 136 ? 23.312 -33.875 -7.879 1 93.5 136 SER B O 1
ATOM 4819 N N . ARG B 1 137 ? 22.797 -31.797 -7.148 1 94.31 137 ARG B N 1
ATOM 4820 C CA . ARG B 1 137 ? 24.188 -31.391 -6.965 1 94.31 137 ARG B CA 1
ATOM 4821 C C . ARG B 1 137 ? 24.344 -30.484 -5.75 1 94.31 137 ARG B C 1
ATOM 4823 O O . ARG B 1 137 ? 23.391 -29.812 -5.352 1 94.31 137 ARG B O 1
ATOM 4830 N N . LYS B 1 138 ? 25.547 -30.547 -5.297 1 97.19 138 LYS B N 1
ATOM 4831 C CA . LYS B 1 138 ? 25.891 -29.547 -4.293 1 97.19 138 LYS B CA 1
ATOM 4832 C C . LYS B 1 138 ? 25.922 -28.141 -4.902 1 97.19 138 LYS B C 1
ATOM 4834 O O . LYS B 1 138 ? 26.359 -27.969 -6.047 1 97.19 138 LYS B O 1
ATOM 4839 N N . LEU B 1 139 ? 25.562 -27.188 -4.051 1 97.75 139 LEU B N 1
ATOM 4840 C CA . LEU B 1 139 ? 25.469 -25.828 -4.547 1 97.75 139 LEU B CA 1
ATOM 4841 C C . LEU B 1 139 ? 26.828 -25.344 -5.078 1 97.75 139 LEU B C 1
ATOM 4843 O O . LEU B 1 139 ? 26.891 -24.719 -6.141 1 97.75 139 LEU B O 1
ATOM 4847 N N . LYS B 1 140 ? 27.906 -25.562 -4.355 1 97.69 140 LYS B N 1
ATOM 4848 C CA . LYS B 1 140 ? 29.219 -25.125 -4.797 1 97.69 140 LYS B CA 1
ATOM 4849 C C . LYS B 1 140 ? 29.562 -25.719 -6.164 1 97.69 140 LYS B C 1
ATOM 4851 O O . LYS B 1 140 ? 30.219 -25.062 -6.98 1 97.69 140 LYS B O 1
ATOM 4856 N N . ASP B 1 141 ? 29.156 -26.953 -6.41 1 96.69 141 ASP B N 1
ATOM 4857 C CA . ASP B 1 141 ? 29.422 -27.594 -7.691 1 96.69 141 ASP B CA 1
ATOM 4858 C C . ASP B 1 141 ? 28.578 -26.969 -8.805 1 96.69 141 ASP B C 1
ATOM 4860 O O . ASP B 1 141 ? 29.062 -26.797 -9.922 1 96.69 141 ASP B O 1
ATOM 4864 N N . PHE B 1 142 ? 27.359 -26.734 -8.531 1 96.94 142 PHE B N 1
ATOM 4865 C CA . PHE B 1 142 ? 26.469 -26.062 -9.477 1 96.94 142 PHE B CA 1
ATOM 4866 C C . PHE B 1 142 ? 27.031 -24.703 -9.859 1 96.94 142 PHE B C 1
ATOM 4868 O O . PHE B 1 142 ? 27.078 -24.359 -11.047 1 96.94 142 PHE B O 1
ATOM 4875 N N . LEU B 1 143 ? 27.5 -23.891 -8.82 1 96.94 143 LEU B N 1
ATOM 4876 C CA . LEU B 1 143 ? 27.922 -22.516 -9.016 1 96.94 143 LEU B CA 1
ATOM 4877 C C . LEU B 1 143 ? 29.188 -22.453 -9.867 1 96.94 143 LEU B C 1
ATOM 4879 O O . LEU B 1 143 ? 29.484 -21.438 -10.492 1 96.94 143 LEU B O 1
ATOM 4883 N N . LYS B 1 144 ? 29.859 -23.547 -10.008 1 95.38 144 LYS B N 1
ATOM 4884 C CA . LYS B 1 144 ? 31.062 -23.609 -10.82 1 95.38 144 LYS B CA 1
ATOM 4885 C C . LYS B 1 144 ? 30.734 -23.766 -12.297 1 95.38 144 LYS B C 1
ATOM 4887 O O . LYS B 1 144 ? 31.531 -23.406 -13.164 1 95.38 144 LYS B O 1
ATOM 4892 N N . VAL B 1 145 ? 29.484 -24.312 -12.57 1 93.81 145 VAL B N 1
ATOM 4893 C CA . VAL B 1 145 ? 29.312 -24.781 -13.945 1 93.81 145 VAL B CA 1
ATOM 4894 C C . VAL B 1 145 ? 28.062 -24.141 -14.547 1 93.81 145 VAL B C 1
ATOM 4896 O O . VAL B 1 145 ? 27.844 -24.203 -15.766 1 93.81 145 VAL B O 1
ATOM 4899 N N . TYR B 1 146 ? 27.141 -23.531 -13.836 1 92.62 146 TYR B N 1
ATOM 4900 C CA . TYR B 1 146 ? 25.812 -23.188 -14.305 1 92.62 146 TYR B CA 1
ATOM 4901 C C . TYR B 1 146 ? 25.875 -22.156 -15.422 1 92.62 146 TYR B C 1
ATOM 4903 O O . TYR B 1 146 ? 24.953 -22.031 -16.219 1 92.62 146 TYR B O 1
ATOM 4911 N N . GLN B 1 147 ? 26.922 -21.344 -15.555 1 91.19 147 GLN B N 1
ATOM 4912 C CA . GLN B 1 147 ? 27.062 -20.328 -16.578 1 91.19 147 GLN B CA 1
ATOM 4913 C C . GLN B 1 147 ? 27.328 -20.938 -17.953 1 91.19 147 GLN B C 1
ATOM 4915 O O . GLN B 1 147 ? 27.062 -20.328 -18.984 1 91.19 147 GLN B O 1
ATOM 4920 N N . GLU B 1 148 ? 27.828 -22.156 -17.922 1 89.25 148 GLU B N 1
ATOM 4921 C CA . GLU B 1 148 ? 28.234 -22.781 -19.188 1 89.25 148 GLU B CA 1
ATOM 4922 C C . GLU B 1 148 ? 27.328 -23.953 -19.547 1 89.25 148 GLU B C 1
ATOM 4924 O O . GLU B 1 148 ? 27.25 -24.328 -20.719 1 89.25 148 GLU B O 1
ATOM 4929 N N . LYS B 1 149 ? 26.734 -24.516 -18.578 1 84.69 149 LYS B N 1
ATOM 4930 C CA . LYS B 1 149 ? 25.938 -25.719 -18.812 1 84.69 149 LYS B CA 1
ATOM 4931 C C . LYS B 1 149 ? 24.453 -25.375 -18.891 1 84.69 149 LYS B C 1
ATOM 4933 O O . LYS B 1 149 ? 24.016 -24.344 -18.391 1 84.69 149 LYS B O 1
ATOM 4938 N N . ASP B 1 150 ? 23.75 -26.172 -19.594 1 86 150 ASP B N 1
ATOM 4939 C CA . ASP B 1 150 ? 22.297 -26.094 -19.656 1 86 150 ASP B CA 1
ATOM 4940 C C . ASP B 1 150 ? 21.672 -26.656 -18.375 1 86 150 ASP B C 1
ATOM 4942 O O . ASP B 1 150 ? 21.047 -27.719 -18.406 1 86 150 ASP B O 1
ATOM 4946 N N . LEU B 1 151 ? 21.859 -25.922 -17.297 1 88.06 151 LEU B N 1
ATOM 4947 C CA . LEU B 1 151 ? 21.438 -26.344 -15.969 1 88.06 151 LEU B CA 1
ATOM 4948 C C . LEU B 1 151 ? 20.906 -25.172 -15.156 1 88.06 151 LEU B C 1
ATOM 4950 O O . LEU B 1 151 ? 21.5 -24.078 -15.188 1 88.06 151 LEU B O 1
ATOM 4954 N N . TYR B 1 152 ? 19.828 -25.422 -14.555 1 90.56 152 TYR B N 1
ATOM 4955 C CA . TYR B 1 152 ? 19.422 -24.422 -13.57 1 90.56 152 TYR B CA 1
ATOM 4956 C C . TYR B 1 152 ? 18.906 -25.078 -12.297 1 90.56 152 TYR B C 1
ATOM 4958 O O . TYR B 1 152 ? 18.531 -26.25 -12.312 1 90.56 152 TYR B O 1
ATOM 4966 N N . LEU B 1 153 ? 19.047 -24.391 -11.234 1 93.56 153 LEU B N 1
ATOM 4967 C CA . LEU B 1 153 ? 18.656 -24.844 -9.906 1 93.56 153 LEU B CA 1
ATOM 4968 C C . LEU B 1 153 ? 17.188 -24.547 -9.633 1 93.56 153 LEU B C 1
ATOM 4970 O O . LEU B 1 153 ? 16.719 -23.438 -9.906 1 93.56 153 LEU B O 1
ATOM 4974 N N . VAL B 1 154 ? 16.406 -25.5 -9.203 1 92.5 154 VAL B N 1
ATOM 4975 C CA . VAL B 1 154 ? 15.055 -25.312 -8.688 1 92.5 154 VAL B CA 1
ATOM 4976 C C . VAL B 1 154 ? 14.82 -26.266 -7.508 1 92.5 154 VAL B C 1
ATOM 4978 O O . VAL B 1 154 ? 14.789 -27.484 -7.68 1 92.5 154 VAL B O 1
ATOM 4981 N N . ASP B 1 155 ? 14.688 -25.656 -6.387 1 92.62 155 ASP B N 1
ATOM 4982 C CA . ASP B 1 155 ? 14.438 -26.438 -5.176 1 92.62 155 ASP B CA 1
ATOM 4983 C C . ASP B 1 155 ? 13.875 -25.547 -4.062 1 92.62 155 ASP B C 1
ATOM 4985 O O . ASP B 1 155 ? 13.781 -24.328 -4.223 1 92.62 155 ASP B O 1
ATOM 4989 N N . GLU B 1 156 ? 13.469 -26.219 -3.031 1 89.56 156 GLU B N 1
ATOM 4990 C CA . GLU B 1 156 ? 12.992 -25.484 -1.871 1 89.56 156 GLU B CA 1
ATOM 4991 C C . GLU B 1 156 ? 14.102 -24.609 -1.28 1 89.56 156 GLU B C 1
ATOM 4993 O O . GLU B 1 156 ? 15.266 -25.016 -1.249 1 89.56 156 GLU B O 1
ATOM 4998 N N . VAL B 1 157 ? 13.703 -23.5 -0.83 1 91.06 157 VAL B N 1
ATOM 4999 C CA . VAL B 1 157 ? 14.664 -22.641 -0.147 1 91.06 157 VAL B CA 1
ATOM 5000 C C . VAL B 1 157 ? 15.156 -23.312 1.128 1 91.06 157 VAL B C 1
ATOM 5002 O O . VAL B 1 157 ? 14.352 -23.703 1.978 1 91.06 157 VAL B O 1
ATOM 5005 N N . HIS B 1 158 ? 16.438 -23.484 1.159 1 90.75 158 HIS B N 1
ATOM 5006 C CA . HIS B 1 158 ? 17.016 -24.078 2.355 1 90.75 158 HIS B CA 1
ATOM 5007 C C . HIS B 1 158 ? 16.688 -23.25 3.598 1 90.75 158 HIS B C 1
ATOM 5009 O O . HIS B 1 158 ? 16.719 -22.016 3.557 1 90.75 158 HIS B O 1
ATOM 5015 N N . PRO B 1 159 ? 16.422 -23.922 4.707 1 87.31 159 PRO B N 1
ATOM 5016 C CA . PRO B 1 159 ? 16.031 -23.203 5.93 1 87.31 159 PRO B CA 1
ATOM 5017 C C . PRO B 1 159 ? 17.031 -22.125 6.316 1 87.31 159 PRO B C 1
ATOM 5019 O O . PRO B 1 159 ? 16.641 -21.031 6.727 1 87.31 159 PRO B O 1
ATOM 5022 N N . GLY B 1 160 ? 18.281 -22.375 6.191 1 89.06 160 GLY B N 1
ATOM 5023 C CA . GLY B 1 160 ? 19.297 -21.375 6.504 1 89.06 160 GLY B CA 1
ATOM 5024 C C . GLY B 1 160 ? 19.234 -20.156 5.598 1 89.06 160 GLY B C 1
ATOM 5025 O O . GLY B 1 160 ? 19.594 -19.062 6.008 1 89.06 160 GLY B O 1
ATOM 5026 N N . MET B 1 161 ? 18.766 -20.375 4.359 1 93.12 161 MET B N 1
ATOM 5027 C CA . MET B 1 161 ? 18.656 -19.297 3.373 1 93.12 161 MET B CA 1
ATOM 5028 C C . MET B 1 161 ? 17.484 -18.375 3.678 1 93.12 161 MET B C 1
ATOM 5030 O O . MET B 1 161 ? 17.438 -17.234 3.217 1 93.12 161 MET B O 1
ATOM 5034 N N . ARG B 1 162 ? 16.547 -18.844 4.473 1 89.94 162 ARG B N 1
ATOM 5035 C CA . ARG B 1 162 ? 15.312 -18.125 4.75 1 89.94 162 ARG B CA 1
ATOM 5036 C C . ARG B 1 162 ? 15.578 -16.875 5.59 1 89.94 162 ARG B C 1
ATOM 5038 O O . ARG B 1 162 ? 14.742 -15.969 5.641 1 89.94 162 ARG B O 1
ATOM 5045 N N . GLU B 1 163 ? 16.719 -16.828 6.242 1 88.81 163 GLU B N 1
ATOM 5046 C CA . GLU B 1 163 ? 17.094 -15.648 7.016 1 88.81 163 GLU B CA 1
ATOM 5047 C C . GLU B 1 163 ? 17.328 -14.445 6.109 1 88.81 163 GLU B C 1
ATOM 5049 O O . GLU B 1 163 ? 17.203 -13.297 6.547 1 88.81 163 GLU B O 1
ATOM 5054 N N . ASP B 1 164 ? 17.609 -14.742 4.84 1 93.69 164 ASP B N 1
ATOM 5055 C CA . ASP B 1 164 ? 17.938 -13.68 3.895 1 93.69 164 ASP B CA 1
ATOM 5056 C C . ASP B 1 164 ? 16.703 -13.25 3.102 1 93.69 164 ASP B C 1
ATOM 5058 O O . ASP B 1 164 ? 16.781 -12.383 2.232 1 93.69 164 ASP B O 1
ATOM 5062 N N . VAL B 1 165 ? 15.57 -13.875 3.365 1 92.19 165 VAL B N 1
ATOM 5063 C CA . VAL B 1 165 ? 14.328 -13.602 2.641 1 92.19 165 VAL B CA 1
ATOM 5064 C C . VAL B 1 165 ? 13.289 -13.023 3.596 1 92.19 165 VAL B C 1
ATOM 5066 O O . VAL B 1 165 ? 12.969 -13.633 4.617 1 92.19 165 VAL B O 1
ATOM 5069 N N . ILE B 1 166 ? 12.789 -11.867 3.279 1 88.88 166 ILE B N 1
ATOM 5070 C CA . ILE B 1 166 ? 11.812 -11.188 4.117 1 88.88 166 ILE B CA 1
ATOM 5071 C C . ILE B 1 166 ? 10.398 -11.484 3.609 1 88.88 166 ILE B C 1
ATOM 5073 O O . ILE B 1 166 ? 10.117 -11.344 2.416 1 88.88 166 ILE B O 1
ATOM 5077 N N . LEU B 1 167 ? 9.539 -11.984 4.488 1 88.88 167 LEU B N 1
ATOM 5078 C CA . LEU B 1 167 ? 8.141 -12.18 4.102 1 88.88 167 LEU B CA 1
ATOM 5079 C C . LEU B 1 167 ? 7.496 -10.844 3.74 1 88.88 167 LEU B C 1
ATOM 5081 O O . LEU B 1 167 ? 7.422 -9.938 4.57 1 88.88 167 LEU B O 1
ATOM 5085 N N . PRO B 1 168 ? 7.09 -10.695 2.512 1 90.56 168 PRO B N 1
ATOM 5086 C CA . PRO B 1 168 ? 6.465 -9.43 2.119 1 90.56 168 PRO B CA 1
ATOM 5087 C C . PRO B 1 168 ? 5.305 -9.039 3.029 1 90.56 168 PRO B C 1
ATOM 5089 O O . PRO B 1 168 ? 4.52 -9.898 3.441 1 90.56 168 PRO B O 1
ATOM 5092 N N . LEU B 1 169 ? 5.156 -7.773 3.314 1 88.75 169 LEU B N 1
ATOM 5093 C CA . LEU B 1 169 ? 4.141 -7.254 4.227 1 88.75 169 LEU B CA 1
ATOM 5094 C C . LEU B 1 169 ? 2.746 -7.688 3.787 1 88.75 169 LEU B C 1
ATOM 5096 O O . LEU B 1 169 ? 1.899 -8.008 4.625 1 88.75 169 LEU B O 1
ATOM 5100 N N . CYS B 1 170 ? 2.479 -7.688 2.531 1 90.94 170 CYS B N 1
ATOM 5101 C CA . CYS B 1 170 ? 1.15 -7.98 2.006 1 90.94 170 CYS B CA 1
ATOM 5102 C C . CYS B 1 170 ? 0.762 -9.43 2.279 1 90.94 170 CYS B C 1
ATOM 5104 O O . CYS B 1 170 ? -0.404 -9.797 2.131 1 90.94 170 CYS B O 1
ATOM 5106 N N . LEU B 1 171 ? 1.719 -10.234 2.715 1 88.44 171 LEU B N 1
ATOM 5107 C CA . LEU B 1 171 ? 1.433 -11.633 3.014 1 88.44 171 LEU B CA 1
ATOM 5108 C C . LEU B 1 171 ? 1.365 -11.867 4.52 1 88.44 171 LEU B C 1
ATOM 5110 O O . LEU B 1 171 ? 1.153 -12.992 4.969 1 88.44 171 LEU B O 1
ATOM 5114 N N . ARG B 1 172 ? 1.545 -10.852 5.273 1 84.44 172 ARG B N 1
ATOM 5115 C CA . ARG B 1 172 ? 1.627 -11.008 6.723 1 84.44 172 ARG B CA 1
ATOM 5116 C C . ARG B 1 172 ? 0.242 -10.938 7.355 1 84.44 172 ARG B C 1
ATOM 5118 O O . ARG B 1 172 ? -0.098 -9.953 8.016 1 84.44 172 ARG B O 1
ATOM 5125 N N . CYS B 1 173 ? -0.558 -11.828 7.246 1 81.5 173 CYS B N 1
ATOM 5126 C CA . CYS B 1 173 ? -1.881 -11.984 7.844 1 81.5 173 CYS B CA 1
ATOM 5127 C C . CYS B 1 173 ? -2.111 -13.414 8.297 1 81.5 173 CYS B C 1
ATOM 5129 O O . CYS B 1 173 ? -1.866 -14.359 7.543 1 81.5 173 CYS B O 1
ATOM 5131 N N . GLU B 1 174 ? -2.523 -13.523 9.516 1 74.19 174 GLU B N 1
ATOM 5132 C CA . GLU B 1 174 ? -2.695 -14.852 10.102 1 74.19 174 GLU B CA 1
ATOM 5133 C C . GLU B 1 174 ? -3.723 -15.672 9.328 1 74.19 174 GLU B C 1
ATOM 5135 O O . GLU B 1 174 ? -3.664 -16.906 9.32 1 74.19 174 GLU B O 1
ATOM 5140 N N . GLU B 1 175 ? -4.68 -14.812 8.805 1 66.12 175 GLU B N 1
ATOM 5141 C CA . GLU B 1 175 ? -5.711 -15.523 8.055 1 66.12 175 GLU B CA 1
ATOM 5142 C C . GLU B 1 175 ? -5.148 -16.078 6.746 1 66.12 175 GLU B C 1
ATOM 5144 O O . GLU B 1 175 ? -5.734 -16.984 6.148 1 66.12 175 GLU B O 1
ATOM 5149 N N . MET B 1 176 ? -4.238 -15.086 6.18 1 59.88 176 MET B N 1
ATOM 5150 C CA . MET B 1 176 ? -3.604 -15.586 4.965 1 59.88 176 MET B CA 1
ATOM 5151 C C . MET B 1 176 ? -2.756 -16.812 5.262 1 59.88 176 MET B C 1
ATOM 5153 O O . MET B 1 176 ? -1.971 -16.812 6.215 1 59.88 176 MET B O 1
ATOM 5157 N N . SER B 1 177 ? -3.213 -17.344 6.102 1 51.75 177 SER B N 1
ATOM 5158 C CA . SER B 1 177 ? -2.953 -18.734 6.453 1 51.75 177 SER B CA 1
ATOM 5159 C C . SER B 1 177 ? -1.835 -18.844 7.484 1 51.75 177 SER B C 1
ATOM 5161 O O . SER B 1 177 ? -0.733 -18.328 7.27 1 51.75 177 SER B O 1
ATOM 5163 N N . SER B 1 178 ? -1.612 -18.281 9.086 1 46.44 178 SER B N 1
ATOM 5164 C CA . SER B 1 178 ? -0.884 -18.781 10.25 1 46.44 178 SER B CA 1
ATOM 5165 C C . SER B 1 178 ? 0.283 -19.672 9.828 1 46.44 178 SER B C 1
ATOM 5167 O O . SER B 1 178 ? 1.189 -19.922 10.625 1 46.44 178 SER B O 1
ATOM 5169 N N . LYS B 1 179 ? 0.438 -20.734 8.438 1 48 179 LYS B N 1
ATOM 5170 C CA . LYS B 1 179 ? 0.521 -22.141 8.07 1 48 179 LYS B CA 1
ATOM 5171 C C . LYS B 1 179 ? 1.454 -22.359 6.883 1 48 179 LYS B C 1
ATOM 5173 O O . LYS B 1 179 ? 1.596 -21.469 6.035 1 48 179 LYS B O 1
ATOM 5178 N N . PHE B 1 180 ? 1.41 -22.641 5.984 1 55.03 180 PHE B N 1
ATOM 5179 C CA . PHE B 1 180 ? 2.254 -23.641 5.332 1 55.03 180 PHE B CA 1
ATOM 5180 C C . PHE B 1 180 ? 2.734 -23.141 3.977 1 55.03 180 PHE B C 1
ATOM 5182 O O . PHE B 1 180 ? 2.045 -23.297 2.969 1 55.03 180 PHE B O 1
ATOM 5189 N N . PHE B 1 181 ? 3.828 -22.094 4.129 1 65.31 181 PHE B N 1
ATOM 5190 C CA . PHE B 1 181 ? 4.422 -21.656 2.873 1 65.31 181 PHE B CA 1
ATOM 5191 C C . PHE B 1 181 ? 5.363 -22.734 2.32 1 65.31 181 PHE B C 1
ATOM 5193 O O . PHE B 1 181 ? 5.832 -23.594 3.062 1 65.31 181 PHE B O 1
ATOM 5200 N N . VAL B 1 182 ? 5.293 -22.828 1.158 1 75.3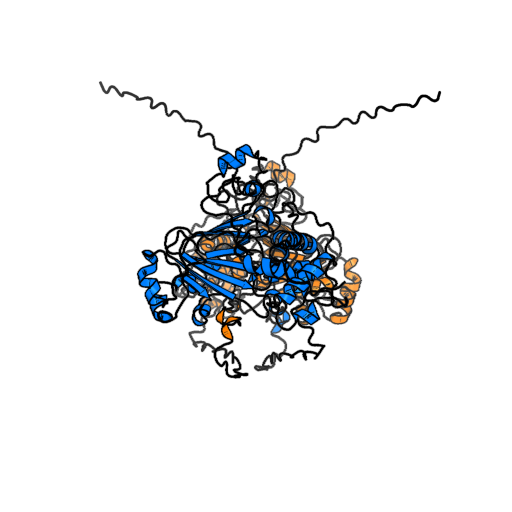1 182 VAL B N 1
ATOM 5201 C CA . VAL B 1 182 ? 6.367 -23.5 0.426 1 75.31 182 VAL B CA 1
ATOM 5202 C C . VAL B 1 182 ? 7.121 -22.469 -0.42 1 75.31 182 VAL B C 1
ATOM 5204 O O . VAL B 1 182 ? 6.512 -21.609 -1.052 1 75.31 182 VAL B O 1
ATOM 5207 N N . SER B 1 183 ? 8.469 -22.469 -0.17 1 87.88 183 SER B N 1
ATOM 5208 C CA . SER B 1 183 ? 9.273 -21.531 -0.948 1 87.88 183 SER B CA 1
ATOM 5209 C C . SER B 1 183 ? 10.25 -22.266 -1.857 1 87.88 183 SER B C 1
ATOM 5211 O O . SER B 1 183 ? 10.828 -23.281 -1.465 1 87.88 183 SER B O 1
ATOM 5213 N N . TYR B 1 184 ? 10.352 -21.781 -3.02 1 92 184 TYR B N 1
ATOM 5214 C CA . TYR B 1 184 ? 11.281 -22.344 -3.988 1 92 184 TYR B CA 1
ATOM 5215 C C . TYR B 1 184 ? 12.336 -21.328 -4.402 1 92 184 TYR B C 1
ATOM 5217 O O . TYR B 1 184 ? 12.039 -20.141 -4.52 1 92 184 TYR B O 1
ATOM 5225 N N . TYR B 1 185 ? 13.492 -21.844 -4.559 1 94.88 185 TYR B N 1
ATOM 5226 C CA . TYR B 1 185 ? 14.617 -21.047 -5.027 1 94.88 185 TYR B CA 1
ATOM 5227 C C . TYR B 1 185 ? 15.016 -21.438 -6.445 1 94.88 185 TYR B C 1
ATOM 5229 O O . TYR B 1 185 ? 15.188 -22.625 -6.742 1 94.88 185 TYR B O 1
ATOM 5237 N N . TRP B 1 186 ? 15.102 -20.469 -7.348 1 95.62 186 TRP B N 1
ATOM 5238 C CA . TRP B 1 186 ? 15.539 -20.641 -8.734 1 95.62 186 TRP B CA 1
ATOM 5239 C C . TRP B 1 186 ? 16.844 -19.906 -8.984 1 95.62 186 TRP B C 1
ATOM 5241 O O . TRP B 1 186 ? 17 -18.734 -8.602 1 95.62 186 TRP B O 1
ATOM 5251 N N . HIS B 1 187 ? 17.781 -20.547 -9.609 1 96.69 187 HIS B N 1
ATOM 5252 C CA . HIS B 1 187 ? 19.062 -19.938 -9.953 1 96.69 187 HIS B CA 1
ATOM 5253 C C . HIS B 1 187 ? 19.562 -20.469 -11.297 1 96.69 187 HIS B C 1
ATOM 5255 O O . HIS B 1 187 ? 19.656 -21.672 -11.5 1 96.69 187 HIS B O 1
ATOM 5261 N N . SER B 1 188 ? 19.828 -19.547 -12.227 1 95.31 188 SER B N 1
ATOM 5262 C CA . SER B 1 188 ? 20.297 -19.953 -13.547 1 95.31 188 SER B CA 1
ATOM 5263 C C . SER B 1 188 ? 21.156 -18.875 -14.188 1 95.31 188 SER B C 1
ATOM 5265 O O . SER B 1 188 ? 21.359 -17.797 -13.602 1 95.31 188 SER B O 1
ATOM 5267 N N . SER B 1 189 ? 21.672 -19.219 -15.367 1 94.12 189 SER B N 1
ATOM 5268 C CA . SER B 1 189 ? 22.391 -18.25 -16.172 1 94.12 189 SER B CA 1
ATOM 5269 C C . SER B 1 189 ? 21.484 -17.594 -17.203 1 94.12 189 SER B C 1
ATOM 5271 O O . SER B 1 189 ? 21.953 -16.969 -18.156 1 94.12 189 SER B O 1
ATOM 5273 N N . GLY B 1 190 ? 20.188 -17.812 -16.984 1 92.81 190 GLY B N 1
ATOM 5274 C CA . GLY B 1 190 ? 19.234 -17.078 -17.797 1 92.81 190 GLY B CA 1
ATOM 5275 C C . GLY B 1 190 ? 18.797 -17.844 -19.047 1 92.81 190 GLY B C 1
ATOM 5276 O O . GLY B 1 190 ? 19.125 -19.016 -19.203 1 92.81 190 GLY B O 1
ATOM 5277 N N . ASN B 1 191 ? 17.828 -17.172 -19.766 1 91.31 191 ASN B N 1
ATOM 5278 C CA . ASN B 1 191 ? 17.266 -17.688 -21.016 1 91.31 191 ASN B CA 1
ATOM 5279 C C . ASN B 1 191 ? 16.531 -19 -20.781 1 91.31 191 ASN B C 1
ATOM 5281 O O . ASN B 1 191 ? 16.672 -19.938 -21.578 1 91.31 191 ASN B O 1
ATOM 5285 N N . THR B 1 192 ? 15.961 -19.109 -19.719 1 90.06 192 THR B N 1
ATOM 5286 C CA . THR B 1 192 ? 15.094 -20.25 -19.422 1 90.06 192 THR B CA 1
ATOM 5287 C C . THR B 1 192 ? 13.656 -19.953 -19.859 1 90.06 192 THR B C 1
ATOM 5289 O O . THR B 1 192 ? 13.25 -18.797 -19.922 1 90.06 192 THR B O 1
ATOM 5292 N N . SER B 1 193 ? 12.953 -21 -20.219 1 90.81 193 SER B N 1
ATOM 5293 C CA . SER B 1 193 ? 11.547 -20.922 -20.594 1 90.81 193 SER B CA 1
ATOM 5294 C C . SER B 1 193 ? 10.742 -22.078 -20 1 90.81 193 SER B C 1
ATOM 5296 O O . SER B 1 193 ? 11.07 -23.25 -20.203 1 90.81 193 SER B O 1
ATOM 5298 N N . SER B 1 194 ? 9.766 -21.734 -19.266 1 91.88 194 SER B N 1
ATOM 5299 C CA . SER B 1 194 ? 8.961 -22.781 -18.641 1 91.88 194 SER B CA 1
ATOM 5300 C C . SER B 1 194 ? 7.91 -23.312 -19.609 1 91.88 194 SER B C 1
ATOM 5302 O O . SER B 1 194 ? 7.539 -22.625 -20.578 1 91.88 194 SER B O 1
ATOM 5304 N N . SER B 1 195 ? 7.492 -24.547 -19.375 1 91.88 195 SER B N 1
ATOM 5305 C CA . SER B 1 195 ? 6.273 -25.016 -20.016 1 91.88 195 SER B CA 1
ATOM 5306 C C . SER B 1 195 ? 5.051 -24.266 -19.516 1 91.88 195 SER B C 1
ATOM 5308 O O . SER B 1 195 ? 5.102 -23.609 -18.469 1 91.88 195 SER B O 1
ATOM 5310 N N . LEU B 1 196 ? 4.035 -24.266 -20.359 1 96.06 196 LEU B N 1
ATOM 5311 C CA . LEU B 1 196 ? 2.748 -23.75 -19.922 1 96.06 196 LEU B CA 1
ATOM 5312 C C . LEU B 1 196 ? 2.115 -24.672 -18.875 1 96.06 196 LEU B C 1
ATOM 5314 O O . LEU B 1 196 ? 1.809 -25.828 -19.172 1 96.06 196 LEU B O 1
ATOM 5318 N N . HIS B 1 197 ? 1.929 -24.156 -17.594 1 95.88 197 HIS B N 1
ATOM 5319 C CA . HIS B 1 197 ? 1.446 -25.016 -16.516 1 95.88 197 HIS B CA 1
ATOM 5320 C C . HIS B 1 197 ? 0.707 -24.203 -15.461 1 95.88 197 HIS B C 1
ATOM 5322 O O . HIS B 1 197 ? 0.668 -22.969 -15.531 1 95.88 197 HIS B O 1
ATOM 5328 N N . ILE B 1 198 ? 0.031 -24.906 -14.531 1 96.44 198 ILE B N 1
ATOM 5329 C CA . ILE B 1 198 ? -0.659 -24.25 -13.422 1 96.44 198 ILE B CA 1
ATOM 5330 C C . ILE B 1 198 ? 0 -24.641 -12.109 1 96.44 198 ILE B C 1
ATOM 5332 O O . ILE B 1 198 ? 0.705 -25.656 -12.031 1 96.44 198 ILE B O 1
ATOM 5336 N N . ASP B 1 199 ? -0.125 -23.766 -11.156 1 92.06 199 ASP B N 1
ATOM 5337 C CA . ASP B 1 199 ? 0.169 -24.062 -9.758 1 92.06 199 ASP B CA 1
ATOM 5338 C C . ASP B 1 199 ? -1.111 -24.125 -8.93 1 92.06 199 ASP B C 1
ATOM 5340 O O . ASP B 1 199 ? -2.018 -23.312 -9.125 1 92.06 199 ASP B O 1
ATOM 5344 N N . THR B 1 200 ? -1.182 -25.078 -8 1 89.38 200 THR B N 1
ATOM 5345 C CA . THR B 1 200 ? -2.404 -25.25 -7.227 1 89.38 200 THR B CA 1
ATOM 5346 C C . THR B 1 200 ? -2.438 -24.281 -6.051 1 89.38 200 THR B C 1
ATOM 5348 O O . THR B 1 200 ? -3.479 -24.094 -5.418 1 89.38 200 THR B O 1
ATOM 5351 N N . ASP B 1 201 ? -1.357 -23.703 -5.742 1 87.31 201 ASP B N 1
ATOM 5352 C CA . ASP B 1 201 ? -1.294 -22.75 -4.645 1 87.31 201 ASP B CA 1
ATOM 5353 C C . ASP B 1 201 ? -1.163 -21.328 -5.172 1 87.31 201 ASP B C 1
ATOM 5355 O O . ASP B 1 201 ? -0.794 -21.109 -6.332 1 87.31 201 ASP B O 1
ATOM 5359 N N . GLU B 1 202 ? -1.597 -20.391 -4.27 1 91.25 202 GLU B N 1
ATOM 5360 C CA . GLU B 1 202 ? -1.228 -19.016 -4.57 1 91.25 202 GLU B CA 1
ATOM 5361 C C . GLU B 1 202 ? 0.288 -18.844 -4.645 1 91.25 202 GLU B C 1
ATOM 5363 O O . GLU B 1 202 ? 1.029 -19.594 -3.996 1 91.25 202 GLU B O 1
ATOM 5368 N N . ASN B 1 203 ? 0.701 -17.906 -5.488 1 94.31 203 ASN B N 1
ATOM 5369 C CA . ASN B 1 203 ? 2.135 -17.797 -5.727 1 94.31 203 ASN B CA 1
ATOM 5370 C C . ASN B 1 203 ? 2.574 -16.328 -5.812 1 94.31 203 ASN B C 1
ATOM 5372 O O . ASN B 1 203 ? 1.955 -15.531 -6.516 1 94.31 203 ASN B O 1
ATOM 5376 N N . MET B 1 204 ? 3.529 -16 -5.035 1 94.94 204 MET B N 1
ATOM 5377 C CA . MET B 1 204 ? 4.258 -14.742 -5.184 1 94.94 204 MET B CA 1
ATOM 5378 C C . MET B 1 204 ? 5.672 -14.992 -5.703 1 94.94 204 MET B C 1
ATOM 5380 O O . MET B 1 204 ? 6.543 -15.43 -4.953 1 94.94 204 MET B O 1
ATOM 5384 N N . LEU B 1 205 ? 5.887 -14.719 -6.977 1 97.81 205 LEU B N 1
ATOM 5385 C CA . LEU B 1 205 ? 7.195 -14.891 -7.594 1 97.81 205 LEU B CA 1
ATOM 5386 C C . LEU B 1 205 ? 8.047 -13.633 -7.418 1 97.81 205 LEU B C 1
ATOM 5388 O O . LEU B 1 205 ? 7.691 -12.562 -7.914 1 97.81 205 LEU B O 1
ATOM 5392 N N . CYS B 1 206 ? 9.18 -13.789 -6.73 1 97.69 206 CYS B N 1
ATOM 5393 C CA . CYS B 1 206 ? 10.039 -12.656 -6.391 1 97.69 206 CYS B CA 1
ATOM 5394 C C . CYS B 1 206 ? 11.367 -12.742 -7.145 1 97.69 206 CYS B C 1
ATOM 5396 O O . CYS B 1 206 ? 12.133 -13.68 -6.953 1 97.69 206 CYS B O 1
ATOM 5398 N N . VAL B 1 207 ? 11.656 -11.75 -7.926 1 98.5 207 VAL B N 1
ATOM 5399 C CA . VAL B 1 207 ? 12.891 -11.719 -8.703 1 98.5 207 VAL B CA 1
ATOM 5400 C C . VAL B 1 207 ? 13.992 -11.047 -7.887 1 98.5 207 VAL B C 1
ATOM 5402 O O . VAL B 1 207 ? 13.859 -9.883 -7.5 1 98.5 207 VAL B O 1
ATOM 5405 N N . ILE B 1 208 ? 15.047 -11.758 -7.598 1 98 208 ILE B N 1
ATOM 5406 C CA . ILE B 1 208 ? 16.188 -11.195 -6.879 1 98 208 ILE B CA 1
ATOM 5407 C C . ILE B 1 208 ? 17.203 -10.625 -7.875 1 98 208 ILE B C 1
ATOM 5409 O O . ILE B 1 208 ? 17.594 -9.461 -7.77 1 98 208 ILE B O 1
ATOM 5413 N N . ARG B 1 209 ? 17.547 -11.43 -8.883 1 97.44 209 ARG B N 1
ATOM 5414 C CA . ARG B 1 209 ? 18.438 -11.023 -9.961 1 97.44 209 ARG B CA 1
ATOM 5415 C C . ARG B 1 209 ? 17.828 -11.328 -11.328 1 97.44 209 ARG B C 1
ATOM 5417 O O . ARG B 1 209 ? 17.172 -12.359 -11.5 1 97.44 209 ARG B O 1
ATOM 5424 N N . GLY B 1 210 ? 18.109 -10.359 -12.266 1 97.38 210 GLY B N 1
ATOM 5425 C CA . GLY B 1 210 ? 17.688 -10.602 -13.641 1 97.38 210 GLY B CA 1
ATOM 5426 C C . GLY B 1 210 ? 16.312 -10.031 -13.945 1 97.38 210 GLY B C 1
ATOM 5427 O O . GLY B 1 210 ? 15.93 -9 -13.391 1 97.38 210 GLY B O 1
ATOM 5428 N N . SER B 1 211 ? 15.688 -10.617 -14.969 1 97.62 211 SER B N 1
ATOM 5429 C CA . SER B 1 211 ? 14.375 -10.18 -15.43 1 97.62 211 SER B CA 1
ATOM 5430 C C . SER B 1 211 ? 13.523 -11.359 -15.875 1 97.62 211 SER B C 1
ATOM 5432 O O . SER B 1 211 ? 14.055 -12.398 -16.281 1 97.62 211 SER B O 1
ATOM 5434 N N . LYS B 1 212 ? 12.219 -11.258 -15.719 1 97.56 212 LYS B N 1
ATOM 5435 C CA . LYS B 1 212 ? 11.281 -12.305 -16.125 1 97.56 212 LYS B CA 1
ATOM 5436 C C . LYS B 1 212 ? 10.07 -11.703 -16.844 1 97.56 212 LYS B C 1
ATOM 5438 O O . LYS B 1 212 ? 9.688 -10.562 -16.578 1 97.56 212 LYS B O 1
ATOM 5443 N N . LYS B 1 213 ? 9.672 -12.422 -17.781 1 97.56 213 LYS B N 1
ATOM 5444 C CA . LYS B 1 213 ? 8.414 -12.156 -18.469 1 97.56 213 LYS B CA 1
ATOM 5445 C C . LYS B 1 213 ? 7.426 -13.305 -18.281 1 97.56 213 LYS B C 1
ATOM 5447 O O . LYS B 1 213 ? 7.785 -14.477 -18.453 1 97.56 213 LYS B O 1
ATOM 5452 N N . ALA B 1 214 ? 6.176 -12.977 -17.922 1 98.38 214 ALA B N 1
ATOM 5453 C CA . ALA B 1 214 ? 5.18 -14.008 -17.656 1 98.38 214 ALA B CA 1
ATOM 5454 C C . ALA B 1 214 ? 3.932 -13.797 -18.5 1 98.38 214 ALA B C 1
ATOM 5456 O O . ALA B 1 214 ? 3.385 -12.688 -18.547 1 98.38 214 ALA B O 1
ATOM 5457 N N . ILE B 1 215 ? 3.547 -14.812 -19.203 1 98.25 215 ILE B N 1
ATOM 5458 C CA . ILE B 1 215 ? 2.229 -14.875 -19.828 1 98.25 215 ILE B CA 1
ATOM 5459 C C . ILE B 1 215 ? 1.253 -15.594 -18.891 1 98.25 215 ILE B C 1
ATOM 5461 O O . ILE B 1 215 ? 1.499 -16.734 -18.484 1 98.25 215 ILE B O 1
ATOM 5465 N N . LEU B 1 216 ? 0.183 -14.906 -18.531 1 98.69 216 LEU B N 1
ATOM 5466 C CA . LEU B 1 216 ? -0.812 -15.438 -17.594 1 98.69 216 LEU B CA 1
ATOM 5467 C C . LEU B 1 216 ? -2.154 -15.633 -18.297 1 98.69 216 LEU B C 1
ATOM 5469 O O . LEU B 1 216 ? -2.637 -14.734 -18.984 1 98.69 216 LEU B O 1
ATOM 5473 N N . VAL B 1 217 ? -2.721 -16.828 -18.125 1 98 217 VAL B N 1
ATOM 5474 C CA . VAL B 1 217 ? -3.979 -17.156 -18.766 1 98 217 VAL B CA 1
ATOM 5475 C C . VAL B 1 217 ? -4.988 -17.641 -17.734 1 98 217 VAL B C 1
ATOM 5477 O O . VAL B 1 217 ? -4.695 -18.547 -16.953 1 98 217 VAL B O 1
ATOM 5480 N N . SER B 1 218 ? -6.141 -17.062 -17.781 1 97 218 SER B N 1
ATOM 5481 C CA . SER B 1 218 ? -7.219 -17.469 -16.891 1 97 218 SER B CA 1
ATOM 5482 C C . SER B 1 218 ? -7.578 -18.938 -17.094 1 97 218 SER B C 1
ATOM 5484 O O . SER B 1 218 ? -7.609 -19.422 -18.234 1 97 218 SER B O 1
ATOM 5486 N N . PRO B 1 219 ? -7.945 -19.625 -16.031 1 96.94 219 PRO B N 1
ATOM 5487 C CA . PRO B 1 219 ? -8.352 -21.031 -16.141 1 96.94 219 PRO B CA 1
ATOM 5488 C C . PRO B 1 219 ? -9.602 -21.203 -17 1 96.94 219 PRO B C 1
ATOM 5490 O O . PRO B 1 219 ? -9.914 -22.328 -17.422 1 96.94 219 PRO B O 1
ATOM 5493 N N . VAL B 1 220 ? -10.32 -20.156 -17.328 1 94.94 220 VAL B N 1
ATOM 5494 C CA . VAL B 1 220 ? -11.516 -20.281 -18.156 1 94.94 220 VAL B CA 1
ATOM 5495 C C . VAL B 1 220 ? -11.125 -20.734 -19.562 1 94.94 220 VAL B C 1
ATOM 5497 O O . VAL B 1 220 ? -11.977 -21.203 -20.328 1 94.94 220 VAL B O 1
ATOM 5500 N N . TYR B 1 221 ? -9.828 -20.672 -19.906 1 96.75 221 TYR B N 1
ATOM 5501 C CA . TYR B 1 221 ? -9.359 -21.078 -21.219 1 96.75 221 TYR B CA 1
ATOM 5502 C C . TYR B 1 221 ? -8.664 -22.438 -21.172 1 96.75 221 TYR B C 1
ATOM 5504 O O . TYR B 1 221 ? -7.914 -22.797 -22.078 1 96.75 221 TYR B O 1
ATOM 5512 N N . SER B 1 222 ? -8.891 -23.172 -20.141 1 97.44 222 SER B N 1
ATOM 5513 C CA . SER B 1 222 ? -8.18 -24.438 -19.922 1 97.44 222 SER B CA 1
ATOM 5514 C C . SER B 1 222 ? -8.438 -25.422 -21.047 1 97.44 222 SER B C 1
ATOM 5516 O O . SER B 1 222 ? -7.527 -26.141 -21.469 1 97.44 222 SER B O 1
ATOM 5518 N N . ASN B 1 223 ? -9.648 -25.438 -21.531 1 96.75 223 ASN B N 1
ATOM 5519 C CA . ASN B 1 223 ? -9.953 -26.344 -22.641 1 96.75 223 ASN B CA 1
ATOM 5520 C C . ASN B 1 223 ? -9.281 -25.891 -23.922 1 96.75 223 ASN B C 1
ATOM 5522 O O . ASN B 1 223 ? -8.898 -26.703 -24.75 1 96.75 223 ASN B O 1
ATOM 5526 N N . ASP B 1 224 ? -9.109 -24.625 -24.031 1 97.81 224 ASP B N 1
ATOM 5527 C CA . ASP B 1 224 ? -8.43 -24.062 -25.203 1 97.81 224 ASP B CA 1
ATOM 5528 C C . ASP B 1 224 ? -6.93 -24.328 -25.156 1 97.81 224 ASP B C 1
ATOM 5530 O O . ASP B 1 224 ? -6.242 -24.281 -26.172 1 97.81 224 ASP B O 1
ATOM 5534 N N . LEU B 1 225 ? -6.496 -24.672 -24 1 98.12 225 LEU B N 1
ATOM 5535 C CA . LEU B 1 225 ? -5.09 -25.016 -23.812 1 98.12 225 LEU B CA 1
ATOM 5536 C C . LEU B 1 225 ? -4.914 -26.531 -23.734 1 98.12 225 LEU B C 1
ATOM 5538 O O . LEU B 1 225 ? -3.865 -27.016 -23.297 1 98.12 225 LEU B O 1
ATOM 5542 N N . TYR B 1 226 ? -5.957 -27.234 -24.016 1 97.5 226 TYR B N 1
ATOM 5543 C CA . TYR B 1 226 ? -5.922 -28.688 -24.156 1 97.5 226 TYR B CA 1
ATOM 5544 C C . TYR B 1 226 ? -5.535 -29.359 -22.844 1 97.5 226 TYR B C 1
ATOM 5546 O O . TYR B 1 226 ? -4.711 -30.281 -22.828 1 97.5 226 TYR B O 1
ATOM 5554 N N . ALA B 1 227 ? -6.102 -28.906 -21.812 1 96.56 227 ALA B N 1
ATOM 5555 C CA . ALA B 1 227 ? -5.805 -29.391 -20.469 1 96.56 227 ALA B CA 1
ATOM 5556 C C . ALA B 1 227 ? -6.078 -30.891 -20.344 1 96.56 227 ALA B C 1
ATOM 5558 O O . ALA B 1 227 ? -5.344 -31.609 -19.672 1 96.56 227 ALA B O 1
ATOM 5559 N N . ASP B 1 228 ? -7.059 -31.422 -21.047 1 95.06 228 ASP B N 1
ATOM 5560 C CA . ASP B 1 228 ? -7.461 -32.812 -20.922 1 95.06 228 ASP B CA 1
ATOM 5561 C C . ASP B 1 228 ? -6.531 -33.719 -21.734 1 95.06 228 ASP B C 1
ATOM 5563 O O . ASP B 1 228 ? -6.555 -34.938 -21.562 1 95.06 228 ASP B O 1
ATOM 5567 N N . ASP B 1 229 ? -5.754 -33.156 -22.609 1 94.81 229 ASP B N 1
ATOM 5568 C CA . ASP B 1 229 ? -4.898 -33.938 -23.5 1 94.81 229 ASP B CA 1
ATOM 5569 C C . ASP B 1 229 ? -3.459 -33.969 -22.984 1 94.81 229 ASP B C 1
ATOM 5571 O O . ASP B 1 229 ? -2.564 -34.469 -23.672 1 94.81 229 ASP B O 1
ATOM 5575 N N . ALA B 1 230 ? -3.232 -33.406 -21.844 1 93.81 230 ALA B N 1
ATOM 5576 C CA . ALA B 1 230 ? -1.889 -33.281 -21.281 1 93.81 230 ALA B CA 1
ATOM 5577 C C . ALA B 1 230 ? -1.364 -34.625 -20.828 1 93.81 230 ALA B C 1
ATOM 5579 O O . ALA B 1 230 ? -2.137 -35.5 -20.375 1 93.81 230 ALA B O 1
ATOM 5580 N N . ASN B 1 231 ? -0.052 -34.875 -20.922 1 91.69 231 ASN B N 1
ATOM 5581 C CA . ASN B 1 231 ? 0.571 -36.062 -20.359 1 91.69 231 ASN B CA 1
ATOM 5582 C C . ASN B 1 231 ? 0.554 -36.031 -18.828 1 91.69 231 ASN B C 1
ATOM 5584 O O . ASN B 1 231 ? 0.486 -37.094 -18.188 1 91.69 231 ASN B O 1
ATOM 5588 N N . LEU B 1 232 ? 0.73 -34.906 -18.328 1 91.44 232 LEU B N 1
ATOM 5589 C CA . LEU B 1 232 ? 0.597 -34.594 -16.906 1 91.44 232 LEU B CA 1
ATOM 5590 C C . LEU B 1 232 ? -0.416 -33.5 -16.703 1 91.44 232 LEU B C 1
ATOM 5592 O O . LEU B 1 232 ? -0.2 -32.344 -17.141 1 91.44 232 LEU B O 1
ATOM 5596 N N . LEU B 1 233 ? -1.534 -33.844 -16 1 92.25 233 LEU B N 1
ATOM 5597 C CA . LEU B 1 233 ? -2.559 -32.812 -15.805 1 92.25 233 LEU B CA 1
ATOM 5598 C C . LEU B 1 233 ? -1.98 -31.594 -15.102 1 92.25 233 LEU B C 1
ATOM 5600 O O . LEU B 1 233 ? -1.263 -31.734 -14.109 1 92.25 233 LEU B O 1
ATOM 5604 N N . GLY B 1 234 ? -2.258 -30.469 -15.664 1 94.56 234 GLY B N 1
ATOM 5605 C CA . GLY B 1 234 ? -1.718 -29.219 -15.133 1 94.56 234 GLY B CA 1
ATOM 5606 C C . GLY B 1 234 ? -0.546 -28.688 -15.938 1 94.56 234 GLY B C 1
ATOM 5607 O O . GLY B 1 234 ? -0.091 -27.562 -15.711 1 94.56 234 GLY B O 1
ATOM 5608 N N . VAL B 1 235 ? -0.031 -29.484 -16.891 1 94.44 235 VAL B N 1
ATOM 5609 C CA . VAL B 1 235 ? 0.989 -29.047 -17.828 1 94.44 235 VAL B CA 1
ATOM 5610 C C . VAL B 1 235 ? 0.444 -29.141 -19.266 1 94.44 235 VAL B C 1
ATOM 5612 O O . VAL B 1 235 ? 0.258 -30.25 -19.781 1 94.44 235 VAL B O 1
ATOM 5615 N N . SER B 1 236 ? 0.267 -28.078 -19.891 1 96.44 236 SER B N 1
ATOM 5616 C CA . SER B 1 236 ? -0.336 -28.062 -21.219 1 96.44 236 SER B CA 1
ATOM 5617 C C . SER B 1 236 ? 0.553 -28.75 -22.25 1 96.44 236 SER B C 1
ATOM 5619 O O . SER B 1 236 ? 1.778 -28.625 -22.203 1 96.44 236 SER B O 1
ATOM 5621 N N . PRO B 1 237 ? -0.044 -29.484 -23.172 1 95.56 237 PRO B N 1
ATOM 5622 C CA . PRO B 1 237 ? 0.746 -30.078 -24.266 1 95.56 237 PRO B CA 1
ATOM 5623 C C . PRO B 1 237 ? 1.159 -29.047 -25.312 1 95.56 237 PRO B C 1
ATOM 5625 O O . PRO B 1 237 ? 1.937 -29.375 -26.219 1 95.56 237 PRO B O 1
ATOM 5628 N N . VAL B 1 238 ? 0.67 -27.828 -25.234 1 96.94 238 VAL B N 1
ATOM 5629 C CA . VAL B 1 238 ? 1.028 -26.766 -26.156 1 96.94 238 VAL B CA 1
ATOM 5630 C C . VAL B 1 238 ? 2.459 -26.312 -25.891 1 96.94 238 VAL B C 1
ATOM 5632 O O . VAL B 1 238 ? 2.762 -25.797 -24.812 1 96.94 238 VAL B O 1
ATOM 5635 N N . PRO B 1 239 ? 3.293 -26.484 -26.828 1 94.56 239 PRO B N 1
ATOM 5636 C CA . PRO B 1 239 ? 4.664 -26.016 -26.625 1 94.56 239 PRO B CA 1
ATOM 5637 C C . PRO B 1 239 ? 4.75 -24.484 -26.547 1 94.56 239 PRO B C 1
ATOM 5639 O O . PRO B 1 239 ? 4.141 -23.781 -27.359 1 94.56 239 PRO B O 1
ATOM 5642 N N . ALA B 1 240 ? 5.605 -24.016 -25.641 1 93 240 ALA B N 1
ATOM 5643 C CA . ALA B 1 240 ? 5.691 -22.578 -25.438 1 93 240 ALA B CA 1
ATOM 5644 C C . ALA B 1 240 ? 6.605 -21.922 -26.469 1 93 240 ALA B C 1
ATOM 5646 O O . ALA B 1 240 ? 6.41 -20.766 -26.828 1 93 240 ALA B O 1
ATOM 5647 N N . ASP B 1 241 ? 7.555 -22.562 -26.938 1 91.62 241 ASP B N 1
ATOM 5648 C CA . ASP B 1 241 ? 8.57 -21.984 -27.797 1 91.62 241 ASP B CA 1
ATOM 5649 C C . ASP B 1 241 ? 8.07 -21.891 -29.25 1 91.62 241 ASP B C 1
ATOM 5651 O O . ASP B 1 241 ? 8.438 -20.969 -29.969 1 91.62 241 ASP B O 1
ATOM 5655 N N . LYS B 1 242 ? 7.285 -22.906 -29.641 1 94.62 242 LYS B N 1
ATOM 5656 C CA . LYS B 1 242 ? 6.773 -22.969 -31.016 1 94.62 242 LYS B CA 1
ATOM 5657 C C . LYS B 1 242 ? 5.398 -23.625 -31.047 1 94.62 242 LYS B C 1
ATOM 5659 O O . LYS B 1 242 ? 5.297 -24.859 -31.094 1 94.62 242 LYS B O 1
ATOM 5664 N N . VAL B 1 243 ? 4.41 -22.781 -31.344 1 97.75 243 VAL B N 1
ATOM 5665 C CA . VAL B 1 243 ? 3.041 -23.281 -31.297 1 97.75 243 VAL B CA 1
ATOM 5666 C C . VAL B 1 243 ? 2.59 -23.703 -32.688 1 97.75 243 VAL B C 1
ATOM 5668 O O . VAL B 1 243 ? 2.496 -22.859 -33.594 1 97.75 243 VAL B O 1
ATOM 5671 N N . ASP B 1 244 ? 2.326 -24.969 -32.875 1 98.31 244 ASP B N 1
ATOM 5672 C CA . ASP B 1 244 ? 1.71 -25.453 -34.094 1 98.31 244 ASP B CA 1
ATOM 5673 C C . ASP B 1 244 ? 0.199 -25.234 -34.094 1 98.31 244 ASP B C 1
ATOM 5675 O O . ASP B 1 244 ? -0.551 -26.078 -33.562 1 98.31 244 ASP B O 1
ATOM 5679 N N . LEU B 1 245 ? -0.25 -24.188 -34.75 1 98 245 LEU B N 1
ATOM 5680 C CA . LEU B 1 245 ? -1.657 -23.812 -34.656 1 98 245 LEU B CA 1
ATOM 5681 C C . LEU B 1 245 ? -2.508 -24.703 -35.562 1 98 245 LEU B C 1
ATOM 5683 O O . LEU B 1 245 ? -3.738 -24.641 -35.5 1 98 245 LEU B O 1
ATOM 5687 N N . GLU B 1 246 ? -1.935 -25.516 -36.406 1 98.06 246 GLU B N 1
ATOM 5688 C CA . GLU B 1 246 ? -2.68 -26.562 -37.094 1 98.06 246 GLU B CA 1
ATOM 5689 C C . GLU B 1 246 ? -3.035 -27.703 -36.156 1 98.06 246 GLU B C 1
ATOM 5691 O O . GLU B 1 246 ? -4.148 -28.234 -36.188 1 98.06 246 GLU B O 1
ATOM 5696 N N . LYS B 1 247 ? -2.066 -28.031 -35.312 1 98 247 LYS B N 1
ATOM 5697 C CA . LYS B 1 247 ? -2.262 -29.109 -34.344 1 98 247 LYS B CA 1
ATOM 5698 C C . LYS B 1 247 ? -3.084 -28.625 -33.156 1 98 247 LYS B C 1
ATOM 5700 O O . LYS B 1 247 ? -3.881 -29.375 -32.594 1 98 247 LYS B O 1
ATOM 5705 N N . PHE B 1 248 ? -2.867 -27.359 -32.781 1 98.19 248 PHE B N 1
ATOM 5706 C CA . PHE B 1 248 ? -3.531 -26.766 -31.625 1 98.19 248 PHE B CA 1
ATOM 5707 C C . PHE B 1 248 ? -4.301 -25.516 -32.031 1 98.19 248 PHE B C 1
ATOM 5709 O O . PHE B 1 248 ? -4.031 -24.422 -31.516 1 98.19 248 PHE B O 1
ATOM 5716 N N . PRO B 1 249 ? -5.324 -25.625 -32.781 1 97.5 249 PRO B N 1
ATOM 5717 C CA . PRO B 1 249 ? -6.023 -24.453 -33.312 1 97.5 249 PRO B CA 1
ATOM 5718 C C . PRO B 1 249 ? -6.77 -23.672 -32.219 1 97.5 249 PRO B C 1
ATOM 5720 O O . PRO B 1 249 ? -6.977 -22.469 -32.344 1 97.5 249 PRO B O 1
ATOM 5723 N N . ARG B 1 250 ? -7.156 -24.281 -31.094 1 97.19 250 ARG B N 1
ATOM 5724 C CA . ARG B 1 250 ? -7.957 -23.625 -30.078 1 97.19 250 ARG B CA 1
ATOM 5725 C C . ARG B 1 250 ? -7.133 -22.594 -29.312 1 97.19 250 ARG B C 1
ATOM 5727 O O . ARG B 1 250 ? -7.68 -21.766 -28.594 1 97.19 250 ARG B O 1
ATOM 5734 N N . VAL B 1 251 ? -5.805 -22.625 -29.484 1 97.88 251 VAL B N 1
ATOM 5735 C CA . VAL B 1 251 ? -4.938 -21.641 -28.844 1 97.88 251 VAL B CA 1
ATOM 5736 C C . VAL B 1 251 ? -5.309 -20.25 -29.312 1 97.88 251 VAL B C 1
ATOM 5738 O O . VAL B 1 251 ? -5.148 -19.266 -28.578 1 97.88 251 VAL B O 1
ATOM 5741 N N . MET B 1 252 ? -5.859 -20.125 -30.5 1 95.62 252 MET B N 1
ATOM 5742 C CA . MET B 1 252 ? -6.234 -18.828 -31.047 1 95.62 252 MET B CA 1
ATOM 5743 C C . MET B 1 252 ? -7.387 -18.219 -30.266 1 95.62 252 MET B C 1
ATOM 5745 O O . MET B 1 252 ? -7.645 -17.016 -30.359 1 95.62 252 MET B O 1
ATOM 5749 N N . ASN B 1 253 ? -8.086 -19.016 -29.406 1 94.69 253 ASN B N 1
ATOM 5750 C CA . ASN B 1 253 ? -9.164 -18.516 -28.547 1 94.69 253 ASN B CA 1
ATOM 5751 C C . ASN B 1 253 ? -8.617 -17.891 -27.266 1 94.69 253 ASN B C 1
ATOM 5753 O O . ASN B 1 253 ? -9.344 -17.188 -26.562 1 94.69 253 ASN B O 1
ATOM 5757 N N . VAL B 1 254 ? -7.387 -18.156 -26.953 1 96.25 254 VAL B N 1
ATOM 5758 C CA . VAL B 1 254 ? -6.832 -17.844 -25.641 1 96.25 254 VAL B CA 1
ATOM 5759 C C . VAL B 1 254 ? -6.516 -16.359 -25.547 1 96.25 254 VAL B C 1
ATOM 5761 O O . VAL B 1 254 ? -5.82 -15.805 -26.406 1 96.25 254 VAL B O 1
ATOM 5764 N N . ARG B 1 255 ? -7.094 -15.734 -24.578 1 94.38 255 ARG B N 1
ATOM 5765 C CA . ARG B 1 255 ? -6.691 -14.398 -24.156 1 94.38 255 ARG B CA 1
ATOM 5766 C C . ARG B 1 255 ? -5.73 -14.461 -22.969 1 94.38 255 ARG B C 1
ATOM 5768 O O . ARG B 1 255 ? -5.773 -15.406 -22.172 1 94.38 255 ARG B O 1
ATOM 5775 N N . TYR B 1 256 ? -4.812 -13.414 -22.953 1 96.19 256 TYR B N 1
ATOM 5776 C CA . TYR B 1 256 ? -3.812 -13.562 -21.891 1 96.19 256 TYR B CA 1
ATOM 5777 C C . TYR B 1 256 ? -3.381 -12.203 -21.359 1 96.19 256 TYR B C 1
ATOM 5779 O O . TYR B 1 256 ? -3.689 -11.172 -21.953 1 96.19 256 TYR B O 1
ATOM 5787 N N . HIS B 1 257 ? -2.801 -12.219 -20.141 1 97.06 257 HIS B N 1
ATOM 5788 C CA . HIS B 1 257 ? -2.139 -11.086 -19.5 1 97.06 257 HIS B CA 1
ATOM 5789 C C . HIS B 1 257 ? -0.623 -11.195 -19.625 1 97.06 257 HIS B C 1
ATOM 5791 O O . HIS B 1 257 ? -0.073 -12.297 -19.656 1 97.06 257 HIS B O 1
ATOM 5797 N N . LEU B 1 258 ? -0.019 -10.031 -19.75 1 97.56 258 LEU B N 1
ATOM 5798 C CA . LEU B 1 258 ? 1.438 -9.992 -19.812 1 97.56 258 LEU B CA 1
ATOM 5799 C C . LEU B 1 258 ? 2.01 -9.25 -18.594 1 97.56 258 LEU B C 1
ATOM 5801 O O . LEU B 1 258 ? 1.564 -8.148 -18.266 1 97.56 258 LEU B O 1
ATOM 5805 N N . ALA B 1 259 ? 2.961 -9.891 -17.906 1 98.31 259 ALA B N 1
ATOM 5806 C CA . ALA B 1 259 ? 3.682 -9.258 -16.797 1 98.31 259 ALA B CA 1
ATOM 5807 C C . ALA B 1 259 ? 5.18 -9.195 -17.094 1 98.31 259 ALA B C 1
ATOM 5809 O O . ALA B 1 259 ? 5.781 -10.188 -17.5 1 98.31 259 ALA B O 1
ATOM 5810 N N . ASN B 1 260 ? 5.723 -8.062 -16.875 1 97.12 260 ASN B N 1
ATOM 5811 C CA . ASN B 1 260 ? 7.168 -7.863 -16.953 1 97.12 260 ASN B CA 1
ATOM 5812 C C . ASN B 1 260 ? 7.766 -7.582 -15.578 1 97.12 260 ASN B C 1
ATOM 5814 O O . ASN B 1 260 ? 7.258 -6.738 -14.836 1 97.12 260 ASN B O 1
ATOM 5818 N N . MET B 1 261 ? 8.797 -8.336 -15.281 1 98 261 MET B N 1
ATOM 5819 C CA . MET B 1 261 ? 9.445 -8.18 -13.984 1 98 261 MET B CA 1
ATOM 5820 C C . MET B 1 261 ? 10.922 -7.832 -14.148 1 98 261 MET B C 1
ATOM 5822 O O . MET B 1 261 ? 11.617 -8.445 -14.961 1 98 261 MET B O 1
ATOM 5826 N N . GLU B 1 262 ? 11.359 -6.855 -13.422 1 97.62 262 GLU B N 1
ATOM 5827 C CA . GLU B 1 262 ? 12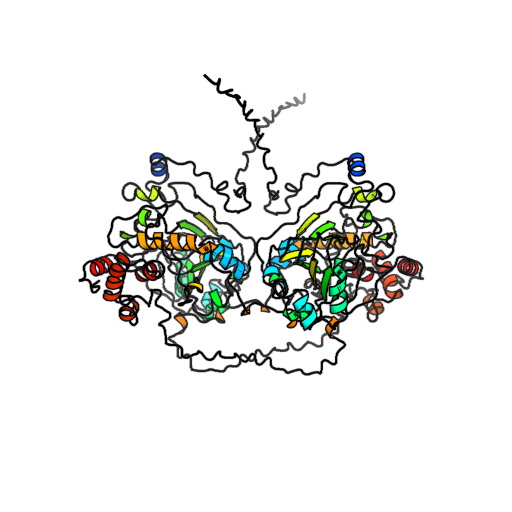.773 -6.52 -13.266 1 97.62 262 GLU B CA 1
ATOM 5828 C C . GLU B 1 262 ? 13.281 -6.902 -11.883 1 97.62 262 GLU B C 1
ATOM 5830 O O . GLU B 1 262 ? 12.539 -7.453 -11.07 1 97.62 262 GLU B O 1
ATOM 5835 N N . GLU B 1 263 ? 14.57 -6.656 -11.664 1 97.38 263 GLU B N 1
ATOM 5836 C CA . GLU B 1 263 ? 15.156 -6.977 -10.367 1 97.38 263 GLU B CA 1
ATOM 5837 C C . GLU B 1 263 ? 14.391 -6.309 -9.234 1 97.38 263 GLU B C 1
ATOM 5839 O O . GLU B 1 263 ? 14.07 -5.121 -9.305 1 97.38 263 GLU B O 1
ATOM 5844 N N . GLY B 1 264 ? 14.094 -7.156 -8.281 1 97.88 264 GLY B N 1
ATOM 5845 C CA . GLY B 1 264 ? 13.414 -6.641 -7.102 1 97.88 264 GLY B CA 1
ATOM 5846 C C . GLY B 1 264 ? 11.906 -6.766 -7.18 1 97.88 264 GLY B C 1
ATOM 5847 O O . GLY B 1 264 ? 11.211 -6.645 -6.164 1 97.88 264 GLY B O 1
ATOM 5848 N N . ASP B 1 265 ? 11.336 -7.02 -8.344 1 98.38 265 ASP B N 1
ATOM 5849 C CA . ASP B 1 265 ? 9.891 -7.047 -8.523 1 98.38 265 ASP B CA 1
ATOM 5850 C C . ASP B 1 265 ? 9.297 -8.352 -8 1 98.38 265 ASP B C 1
ATOM 5852 O O . ASP B 1 265 ? 9.992 -9.359 -7.898 1 98.38 265 ASP B O 1
ATOM 5856 N N . MET B 1 266 ? 8.016 -8.289 -7.578 1 98.12 266 MET B N 1
ATOM 5857 C CA . MET B 1 266 ? 7.223 -9.438 -7.16 1 98.12 266 MET B CA 1
ATOM 5858 C C . MET B 1 266 ? 5.953 -9.562 -7.992 1 98.12 266 MET B C 1
ATOM 5860 O O . MET B 1 266 ? 5.277 -8.562 -8.25 1 98.12 266 MET B O 1
ATOM 5864 N N . LEU B 1 267 ? 5.664 -10.734 -8.477 1 98.62 267 LEU B N 1
ATOM 5865 C CA . LEU B 1 267 ? 4.441 -11.008 -9.227 1 98.62 267 LEU B CA 1
ATOM 5866 C C . LEU B 1 267 ? 3.521 -11.938 -8.445 1 98.62 267 LEU B C 1
ATOM 5868 O O . LEU B 1 267 ? 3.912 -13.055 -8.102 1 98.62 267 LEU B O 1
ATOM 5872 N N . TYR B 1 268 ? 2.35 -11.469 -8.117 1 97.75 268 TYR B N 1
ATOM 5873 C CA . TYR B 1 268 ? 1.32 -12.367 -7.621 1 97.75 268 TYR B CA 1
ATOM 5874 C C . TYR B 1 268 ? 0.689 -13.156 -8.758 1 97.75 268 TYR B C 1
ATOM 5876 O O . TYR B 1 268 ? 0.11 -12.578 -9.68 1 97.75 268 TYR B O 1
ATOM 5884 N N . LEU B 1 269 ? 0.816 -14.406 -8.695 1 97.12 269 LEU B N 1
ATOM 5885 C CA . LEU B 1 269 ? 0.199 -15.359 -9.609 1 97.12 269 LEU B CA 1
ATOM 5886 C C . LEU B 1 269 ? -0.966 -16.078 -8.945 1 97.12 269 LEU B C 1
ATOM 5888 O O . LEU B 1 269 ? -0.764 -16.875 -8.023 1 97.12 269 LEU B O 1
ATOM 5892 N N . PRO B 1 270 ? -2.162 -15.883 -9.469 1 95.94 270 PRO B N 1
ATOM 5893 C CA . PRO B 1 270 ? -3.312 -16.5 -8.812 1 95.94 270 PRO B CA 1
ATOM 5894 C C . PRO B 1 270 ? -3.295 -18.031 -8.906 1 95.94 270 PRO B C 1
ATOM 5896 O O . PRO B 1 270 ? -2.836 -18.578 -9.914 1 95.94 270 PRO B O 1
ATOM 5899 N N . GLN B 1 271 ? -3.881 -18.594 -7.961 1 93.19 271 GLN B N 1
ATOM 5900 C CA . GLN B 1 271 ? -4.039 -20.031 -7.918 1 93.19 271 GLN B CA 1
ATOM 5901 C C . GLN B 1 271 ? -4.707 -20.562 -9.188 1 93.19 271 GLN B C 1
ATOM 5903 O O . GLN B 1 271 ? -5.684 -19.969 -9.664 1 93.19 271 GLN B O 1
ATOM 5908 N N . MET B 1 272 ? -4.117 -21.625 -9.797 1 95.12 272 MET B N 1
ATOM 5909 C CA . MET B 1 272 ? -4.652 -22.406 -10.906 1 95.12 272 MET B CA 1
ATOM 5910 C C . MET B 1 272 ? -4.535 -21.656 -12.219 1 95.12 272 MET B C 1
ATOM 5912 O O . MET B 1 272 ? -4.906 -22.172 -13.273 1 95.12 272 MET B O 1
ATOM 5916 N N . TRP B 1 273 ? -4.07 -20.422 -12.242 1 98 273 TRP B N 1
ATOM 5917 C CA . TRP B 1 273 ? -3.859 -19.734 -13.508 1 98 273 TRP B CA 1
ATOM 5918 C C . TRP B 1 273 ? -2.738 -20.391 -14.305 1 98 273 TRP B C 1
ATOM 5920 O O . TRP B 1 273 ? -1.699 -20.75 -13.75 1 98 273 TRP B O 1
ATOM 5930 N N . TRP B 1 274 ? -3.031 -20.547 -15.57 1 98.44 274 TRP B N 1
ATOM 5931 C CA . TRP B 1 274 ? -1.974 -21 -16.469 1 98.44 274 TRP B CA 1
ATOM 5932 C C . TRP B 1 274 ? -0.909 -19.922 -16.641 1 98.44 274 TRP B C 1
ATOM 5934 O O . TRP B 1 274 ? -1.229 -18.734 -16.734 1 98.44 274 TRP B O 1
ATOM 5944 N N . HIS B 1 275 ? 0.384 -20.406 -16.688 1 98.56 275 HIS B N 1
ATOM 5945 C CA . HIS B 1 275 ? 1.428 -19.406 -16.875 1 98.56 275 HIS B CA 1
ATOM 5946 C C . HIS B 1 275 ? 2.643 -20.016 -17.578 1 98.56 275 HIS B C 1
ATOM 5948 O O . HIS B 1 275 ? 2.873 -21.219 -17.5 1 98.56 275 HIS B O 1
ATOM 5954 N N . GLN B 1 276 ? 3.254 -19.219 -18.297 1 97.25 276 GLN B N 1
ATOM 5955 C CA . GLN B 1 276 ? 4.535 -19.438 -18.953 1 97.25 276 GLN B CA 1
ATOM 5956 C C . GLN B 1 276 ? 5.52 -18.312 -18.641 1 97.25 276 GLN B C 1
ATOM 5958 O O . GLN B 1 276 ? 5.199 -17.141 -18.812 1 97.25 276 GLN B O 1
ATOM 5963 N N . ILE B 1 277 ? 6.699 -18.688 -18.141 1 96.56 277 ILE B N 1
ATOM 5964 C CA . ILE B 1 277 ? 7.66 -17.688 -17.672 1 96.56 277 ILE B CA 1
ATOM 5965 C C . ILE B 1 277 ? 8.938 -17.781 -18.5 1 96.56 277 ILE B C 1
ATOM 5967 O O . ILE B 1 277 ? 9.5 -18.859 -18.672 1 96.56 277 ILE B O 1
ATOM 5971 N N . ASP B 1 278 ? 9.414 -16.656 -18.969 1 94.88 278 ASP B N 1
ATOM 5972 C CA . ASP B 1 278 ? 10.711 -16.516 -19.609 1 94.88 278 ASP B CA 1
ATOM 5973 C C . ASP B 1 278 ? 11.664 -15.695 -18.75 1 94.88 278 ASP B C 1
ATOM 5975 O O . ASP B 1 278 ? 11.273 -14.68 -18.172 1 94.88 278 ASP B O 1
ATOM 5979 N N . SER B 1 279 ? 12.891 -16.188 -18.672 1 94.75 279 SER B N 1
ATOM 5980 C CA . SER B 1 279 ? 13.93 -15.422 -17.984 1 94.75 279 SER B CA 1
ATOM 5981 C C . SER B 1 279 ? 14.828 -14.703 -18.984 1 94.75 279 SER B C 1
ATOM 5983 O O . SER B 1 279 ? 15.109 -15.227 -20.062 1 94.75 279 SER B O 1
ATOM 5985 N N . GLY B 1 280 ? 15.266 -13.539 -18.609 1 94.19 280 GLY B N 1
ATOM 5986 C CA . GLY B 1 280 ? 16.25 -12.836 -19.406 1 94.19 280 GLY B CA 1
ATOM 5987 C C . GLY B 1 280 ? 17.625 -13.484 -19.375 1 94.19 280 GLY B C 1
ATOM 5988 O O . GLY B 1 280 ? 17.766 -14.617 -18.906 1 94.19 280 GLY B O 1
ATOM 5989 N N . GLY B 1 281 ? 18.578 -12.789 -20 1 92.25 281 GLY B N 1
ATOM 5990 C CA . GLY B 1 281 ? 19.938 -13.297 -20.047 1 92.25 281 GLY B CA 1
ATOM 5991 C C . GLY B 1 281 ? 20.734 -12.984 -18.781 1 92.25 281 GLY B C 1
ATOM 5992 O O . GLY B 1 281 ? 20.344 -12.133 -17.984 1 92.25 281 GLY B O 1
ATOM 5993 N N . GLY B 1 282 ? 21.766 -13.797 -18.609 1 92.75 282 GLY B N 1
ATOM 5994 C CA . GLY B 1 282 ? 22.641 -13.562 -17.469 1 92.75 282 GLY B CA 1
ATOM 5995 C C . GLY B 1 282 ? 22.141 -14.219 -16.203 1 92.75 282 GLY B C 1
ATOM 5996 O O . GLY B 1 282 ? 21.297 -15.117 -16.25 1 92.75 282 GLY B O 1
ATOM 5997 N N . ARG B 1 283 ? 22.734 -13.891 -15.117 1 94.69 283 ARG B N 1
ATOM 5998 C CA . ARG B 1 283 ? 22.391 -14.484 -13.828 1 94.69 283 ARG B CA 1
ATOM 5999 C C . ARG B 1 283 ? 20.953 -14.18 -13.445 1 94.69 283 ARG B C 1
ATOM 6001 O O . ARG B 1 283 ? 20.516 -13.031 -13.492 1 94.69 283 ARG B O 1
ATOM 6008 N N . GLN B 1 284 ? 20.266 -15.258 -13.195 1 96.62 284 GLN B N 1
ATOM 6009 C CA . GLN B 1 284 ? 18.875 -15.164 -12.75 1 96.62 284 GLN B CA 1
ATOM 6010 C C . GLN B 1 284 ? 18.703 -15.805 -11.375 1 96.62 284 GLN B C 1
ATOM 6012 O O . GLN B 1 284 ? 19.156 -16.922 -11.148 1 96.62 284 GLN B O 1
ATOM 6017 N N . GLN B 1 285 ? 18.125 -15.094 -10.414 1 97.88 285 GLN B N 1
ATOM 6018 C CA . GLN B 1 285 ? 17.75 -15.602 -9.102 1 97.88 285 GLN B CA 1
ATOM 6019 C C . GLN B 1 285 ? 16.328 -15.164 -8.727 1 97.88 285 GLN B C 1
ATOM 6021 O O . GLN B 1 285 ? 15.969 -14 -8.906 1 97.88 285 GLN B O 1
ATOM 6026 N N . ALA B 1 286 ? 15.562 -16.125 -8.281 1 97.75 286 ALA B N 1
ATOM 6027 C CA . ALA B 1 286 ? 14.195 -15.812 -7.859 1 97.75 286 ALA B CA 1
ATOM 6028 C C . ALA B 1 286 ? 13.758 -16.719 -6.715 1 97.75 286 ALA B C 1
ATOM 6030 O O . ALA B 1 286 ? 14.305 -17.812 -6.531 1 97.75 286 ALA B O 1
ATOM 6031 N N . VAL B 1 287 ? 12.875 -16.266 -5.902 1 96.06 287 VAL B N 1
ATOM 6032 C CA . VAL B 1 287 ? 12.211 -17.031 -4.852 1 96.06 287 VAL B CA 1
ATOM 6033 C C . VAL B 1 287 ? 10.695 -16.984 -5.059 1 96.06 287 VAL B C 1
ATOM 6035 O O . VAL B 1 287 ? 10.117 -15.922 -5.27 1 96.06 287 VAL B O 1
ATOM 6038 N N . ALA B 1 288 ? 10.094 -18.141 -5.09 1 94.62 288 ALA B N 1
ATOM 6039 C CA . ALA B 1 288 ? 8.633 -18.234 -5.141 1 94.62 288 ALA B CA 1
ATOM 6040 C C . ALA B 1 288 ? 8.062 -18.562 -3.766 1 94.62 288 ALA B C 1
ATOM 6042 O O . ALA B 1 288 ? 8.555 -19.469 -3.082 1 94.62 288 ALA B O 1
ATOM 6043 N N . LEU B 1 289 ? 7.109 -17.828 -3.35 1 91.19 289 LEU B N 1
ATOM 6044 C CA . LEU B 1 289 ? 6.402 -18.047 -2.096 1 91.19 289 LEU B CA 1
ATOM 6045 C C . LEU B 1 289 ? 4.988 -18.562 -2.354 1 91.19 289 LEU B C 1
ATOM 6047 O O . LEU B 1 289 ? 4.16 -17.859 -2.926 1 91.19 289 LEU B O 1
ATOM 6051 N N . TRP B 1 290 ? 4.754 -19.797 -1.938 1 89.12 290 TRP B N 1
ATOM 6052 C CA . TRP B 1 290 ? 3.453 -20.438 -2.135 1 89.12 290 TRP B CA 1
ATOM 6053 C C . TRP B 1 290 ? 2.672 -20.484 -0.826 1 89.12 290 TRP B C 1
ATOM 6055 O O . TRP B 1 290 ? 3.242 -20.734 0.236 1 89.12 290 TRP B O 1
ATOM 6065 N N . TRP B 1 291 ? 1.367 -20.141 -0.896 1 84.19 291 TRP B N 1
ATOM 6066 C CA . TRP B 1 291 ? 0.514 -20.281 0.281 1 84.19 291 TRP B CA 1
ATOM 6067 C C . TRP B 1 291 ? -0.888 -20.734 -0.112 1 84.19 291 TRP B C 1
ATOM 6069 O O . TRP B 1 291 ? -1.269 -20.656 -1.281 1 84.19 291 TRP B O 1
ATOM 6079 N N . LYS B 1 292 ? -1.516 -21.188 0.854 1 74.44 292 LYS B N 1
ATOM 6080 C CA . LYS B 1 292 ? -2.891 -21.625 0.629 1 74.44 292 LYS B CA 1
ATOM 6081 C C . LYS B 1 292 ? -3.883 -20.516 0.979 1 74.44 292 LYS B C 1
ATOM 6083 O O . LYS B 1 292 ? -3.779 -19.891 2.041 1 74.44 292 LYS B O 1
ATOM 6088 N N . SER B 1 293 ? -4.625 -19.703 0.142 1 64.44 293 SER B N 1
ATOM 6089 C CA . SER B 1 293 ? -5.316 -18.422 0.246 1 64.44 293 SER B CA 1
ATOM 6090 C C . SER B 1 293 ? -6.73 -18.594 0.785 1 64.44 293 SER B C 1
ATOM 6092 O O . SER B 1 293 ? -7.355 -17.625 1.228 1 64.44 293 SER B O 1
ATOM 6094 N N . LYS B 1 294 ? -7.562 -19.5 0.664 1 59.28 294 LYS B N 1
ATOM 6095 C CA . LYS B 1 294 ? -9 -19.266 0.611 1 59.28 294 LYS B CA 1
ATOM 6096 C C . LYS B 1 294 ? -9.672 -19.672 1.922 1 59.28 294 LYS B C 1
ATOM 6098 O O . LYS B 1 294 ? -10.492 -20.594 1.949 1 59.28 294 LYS B O 1
ATOM 6103 N N . PRO B 1 295 ? -9.281 -18.672 3.043 1 53.25 295 PRO B N 1
ATOM 6104 C CA . PRO B 1 295 ? -9.742 -19.016 4.391 1 53.25 295 PRO B CA 1
ATOM 6105 C C . PRO B 1 295 ? -11.266 -19.047 4.504 1 53.25 295 PRO B C 1
ATOM 6107 O O . PRO B 1 295 ? -11.812 -19.766 5.34 1 53.25 295 PRO B O 1
ATOM 6110 N N . TRP B 1 296 ? -11.852 -18.031 3.9 1 52.44 296 TRP B N 1
ATOM 6111 C CA . TRP B 1 296 ? -13.273 -17.844 4.184 1 52.44 296 TRP B CA 1
ATOM 6112 C C . TRP B 1 296 ? -14.07 -19.078 3.754 1 52.44 296 TRP B C 1
ATOM 6114 O O . TRP B 1 296 ? -15.25 -19.219 4.098 1 52.44 296 TRP B O 1
ATOM 6124 N N . TRP B 1 297 ? -13.312 -19.906 3.008 1 52.69 297 TRP B N 1
ATOM 6125 C CA . TRP B 1 297 ? -14 -21.109 2.535 1 52.69 297 TRP B CA 1
ATOM 6126 C C . TRP B 1 297 ? -14.312 -22.047 3.693 1 52.69 297 TRP B C 1
ATOM 6128 O O . TRP B 1 297 ? -15.125 -22.969 3.555 1 52.69 297 TRP B O 1
ATOM 6138 N N . LYS B 1 298 ? -13.539 -21.656 4.699 1 48.5 298 LYS B N 1
ATOM 6139 C CA . LYS B 1 298 ? -13.555 -22.625 5.793 1 48.5 298 LYS B CA 1
ATOM 6140 C C . LYS B 1 298 ? -14.789 -22.438 6.672 1 48.5 298 LYS B C 1
ATOM 6142 O O . LYS B 1 298 ? -15.047 -23.234 7.57 1 48.5 298 LYS B O 1
ATOM 6147 N N . ASP B 1 299 ? -15.203 -21.141 6.59 1 47.78 299 ASP B N 1
ATOM 6148 C CA . ASP B 1 299 ? -16.312 -21.078 7.535 1 47.78 299 ASP B CA 1
ATOM 6149 C C . ASP B 1 299 ? -17.312 -22.203 7.262 1 47.78 299 ASP B C 1
ATOM 6151 O O . ASP B 1 299 ? -17.719 -22.422 6.117 1 47.78 299 ASP B O 1
ATOM 6155 N N . HIS B 1 300 ? -17.219 -23.047 8.023 1 41.88 300 HIS B N 1
ATOM 6156 C CA . HIS B 1 300 ? -17.984 -24.281 8.102 1 41.88 300 HIS B CA 1
ATOM 6157 C C . HIS B 1 300 ? -19.391 -24.094 7.559 1 41.88 300 HIS B C 1
ATOM 6159 O O . HIS B 1 300 ? -20.156 -25.062 7.438 1 41.88 300 HIS B O 1
ATOM 6165 N N . GLY B 1 301 ? -20.234 -23.109 7.918 1 43.22 301 GLY B N 1
ATOM 6166 C CA . GLY B 1 301 ? -21.5 -23.422 7.285 1 43.22 301 GLY B CA 1
ATOM 6167 C C . GLY B 1 301 ? -21.391 -23.578 5.781 1 43.22 301 GLY B C 1
ATOM 6168 O O . GLY B 1 301 ? -20.859 -22.703 5.094 1 43.22 301 GLY B O 1
ATOM 6169 N N . LYS B 1 302 ? -21.047 -24.703 5.215 1 45.53 302 LYS B N 1
ATOM 6170 C CA . LYS B 1 302 ? -20.781 -25.328 3.92 1 45.53 302 LYS B CA 1
ATOM 6171 C C . LYS B 1 302 ? -21.703 -24.75 2.84 1 45.53 302 LYS B C 1
ATOM 6173 O O . LYS B 1 302 ? -21.859 -25.344 1.77 1 45.53 302 LYS B O 1
ATOM 6178 N N . HIS B 1 303 ? -22.578 -24.016 3.213 1 42.88 303 HIS B N 1
ATOM 6179 C CA . HIS B 1 303 ? -23.344 -23.781 2.002 1 42.88 303 HIS B CA 1
ATOM 6180 C C . HIS B 1 303 ? -22.594 -22.906 1.019 1 42.88 303 HIS B C 1
ATOM 6182 O O . HIS B 1 303 ? -22.328 -21.734 1.3 1 42.88 303 HIS B O 1
ATOM 6188 N N . ALA B 1 304 ? -21.469 -23.328 0.566 1 47.91 304 ALA B N 1
ATOM 6189 C CA . ALA B 1 304 ? -20.922 -22.609 -0.588 1 47.91 304 ALA B CA 1
ATOM 6190 C C . ALA B 1 304 ? -22.031 -22.156 -1.523 1 47.91 304 ALA B C 1
ATOM 6192 O O . ALA B 1 304 ? -23.062 -22.828 -1.659 1 47.91 304 ALA B O 1
ATOM 6193 N N . PRO B 1 305 ? -22 -20.922 -1.787 1 52.28 305 PRO B N 1
ATOM 6194 C CA . PRO B 1 305 ? -22.984 -20.578 -2.826 1 52.28 305 PRO B CA 1
ATOM 6195 C C . PRO B 1 305 ? -23.047 -21.625 -3.939 1 52.28 305 PRO B C 1
ATOM 6197 O O . PRO B 1 305 ? -22.031 -22.266 -4.242 1 52.28 305 PRO B O 1
ATOM 6200 N N . PRO B 1 306 ? -24.203 -21.938 -4.297 1 51.59 306 PRO B N 1
ATOM 6201 C CA . PRO B 1 306 ? -24.406 -22.984 -5.301 1 51.59 306 PRO B CA 1
ATOM 6202 C C . PRO B 1 306 ? -23.656 -22.703 -6.602 1 51.59 306 PRO B C 1
ATOM 6204 O O . PRO B 1 306 ? -23.484 -21.531 -6.973 1 51.59 306 PRO B O 1
ATOM 6207 N N . VAL B 1 307 ? -22.797 -23.562 -6.914 1 56.94 307 VAL B N 1
ATOM 6208 C CA . VAL B 1 307 ? -22.297 -23.531 -8.289 1 56.94 307 VAL B CA 1
ATOM 6209 C C . VAL B 1 307 ? -23.469 -23.594 -9.258 1 56.94 307 VAL B C 1
ATOM 6211 O O . VAL B 1 307 ? -24.344 -24.469 -9.133 1 56.94 307 VAL B O 1
ATOM 6214 N N . GLU B 1 308 ? -23.578 -22.438 -9.891 1 55.84 308 GLU B N 1
ATOM 6215 C CA . GLU B 1 308 ? -24.672 -22.5 -10.859 1 55.84 308 GLU B CA 1
ATOM 6216 C C . GLU B 1 308 ? -24.422 -23.594 -11.898 1 55.84 308 GLU B C 1
ATOM 6218 O O . GLU B 1 308 ? -23.297 -23.719 -12.422 1 55.84 308 GLU B O 1
ATOM 6223 N N . ALA B 1 309 ? -25.281 -24.656 -11.891 1 51.03 309 ALA B N 1
ATOM 6224 C CA . ALA B 1 309 ? -25.219 -25.828 -12.766 1 51.03 309 ALA B CA 1
ATOM 6225 C C . ALA B 1 309 ? -24.719 -25.438 -14.156 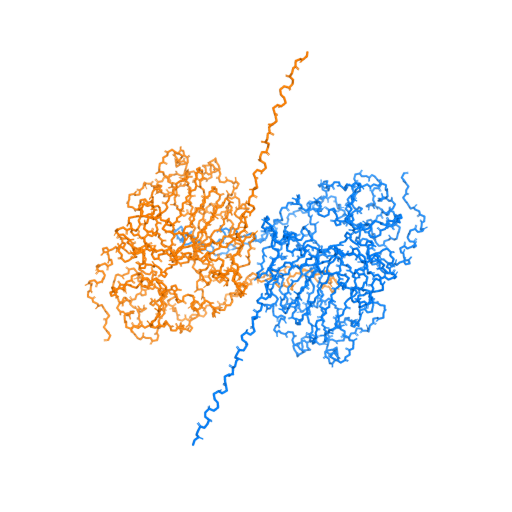1 51.03 309 ALA B C 1
ATOM 6227 O O . ALA B 1 309 ? -23.953 -26.172 -14.773 1 51.03 309 ALA B O 1
ATOM 6228 N N . ASP B 1 310 ? -25.203 -24.297 -14.672 1 57.69 310 ASP B N 1
ATOM 6229 C CA . ASP B 1 310 ? -24.938 -23.938 -16.062 1 57.69 310 ASP B CA 1
ATOM 6230 C C . ASP B 1 310 ? -23.984 -22.75 -16.156 1 57.69 310 ASP B C 1
ATOM 6232 O O . ASP B 1 310 ? -24.172 -21.875 -17 1 57.69 310 ASP B O 1
ATOM 6236 N N . ALA B 1 311 ? -23 -22.953 -15.328 1 60.22 311 ALA B N 1
ATOM 6237 C CA . ALA B 1 311 ? -22.078 -21.828 -15.383 1 60.22 311 ALA B CA 1
ATOM 6238 C C . ALA B 1 311 ? -21.375 -21.766 -16.734 1 60.22 311 ALA B C 1
ATOM 6240 O O . ALA B 1 311 ? -20.812 -22.75 -17.203 1 60.22 311 ALA B O 1
ATOM 6241 N N . VAL B 1 312 ? -21.703 -20.797 -17.516 1 63.66 312 VAL B N 1
ATOM 6242 C CA . VAL B 1 312 ? -21.047 -20.484 -18.781 1 63.66 312 VAL B CA 1
ATOM 6243 C C . VAL B 1 312 ? -19.781 -19.656 -18.516 1 63.66 312 VAL B C 1
ATOM 6245 O O . VAL B 1 312 ? -19.797 -18.734 -17.703 1 63.66 312 VAL B O 1
ATOM 6248 N N . PHE B 1 313 ? -18.656 -20.359 -18.828 1 68.38 313 PHE B N 1
ATOM 6249 C CA . PHE B 1 313 ? -17.438 -19.562 -18.734 1 68.38 313 PHE B CA 1
ATOM 6250 C C . PHE B 1 313 ? -16.922 -19.188 -20.125 1 68.38 313 PHE B C 1
ATOM 6252 O O . PHE B 1 313 ? -17.375 -19.734 -21.125 1 68.38 313 PHE B O 1
ATOM 6259 N N . GLU B 1 314 ? -16 -18.172 -19.922 1 71.31 314 GLU B N 1
ATOM 6260 C CA . GLU B 1 314 ? -15.32 -17.734 -21.141 1 71.31 314 GLU B CA 1
ATOM 6261 C C . GLU B 1 314 ? -14.367 -18.812 -21.656 1 71.31 314 GLU B C 1
ATOM 6263 O O . GLU B 1 314 ? -13.805 -19.578 -20.875 1 71.31 314 GLU B O 1
ATOM 6268 N N . GLY B 1 315 ? -14.492 -19.359 -22.719 1 77.94 315 GLY B N 1
ATOM 6269 C CA . GLY B 1 315 ? -13.68 -20.375 -23.375 1 77.94 315 GLY B CA 1
ATOM 6270 C C . GLY B 1 315 ? -14.492 -21.547 -23.875 1 77.94 315 GLY B C 1
ATOM 6271 O O . GLY B 1 315 ? -15.719 -21.578 -23.734 1 77.94 315 GLY B O 1
ATOM 6272 N N . SER B 1 316 ? -13.656 -22.453 -24.25 1 81.5 316 SER B N 1
ATOM 6273 C CA . SER B 1 316 ? -14.312 -23.641 -24.812 1 81.5 316 SER B CA 1
ATOM 6274 C C . SER B 1 316 ? -14.672 -24.641 -23.719 1 81.5 316 SER B C 1
ATOM 6276 O O . SER B 1 316 ? -14.031 -24.688 -22.672 1 81.5 316 SER B O 1
ATOM 6278 N N . LYS B 1 317 ? -15.727 -25.328 -23.969 1 87.38 317 LYS B N 1
ATOM 6279 C CA . LYS B 1 317 ? -16.156 -26.406 -23.078 1 87.38 317 LYS B CA 1
ATOM 6280 C C . LYS B 1 317 ? -15.836 -27.781 -23.656 1 87.38 317 LYS B C 1
ATOM 6282 O O . LYS B 1 317 ? -16.016 -28 -24.859 1 87.38 317 LYS B O 1
ATOM 6287 N N . SER B 1 318 ? -15.289 -28.609 -22.828 1 90.81 318 SER B N 1
ATOM 6288 C CA . SER B 1 318 ? -15.031 -29.984 -23.234 1 90.81 318 SER B CA 1
ATOM 6289 C C . SER B 1 318 ? -16.297 -30.844 -23.125 1 90.81 318 SER B C 1
ATOM 6291 O O . SER B 1 318 ? -17.078 -30.703 -22.188 1 90.81 318 SER B O 1
ATOM 6293 N N . GLU B 1 319 ? -16.438 -31.797 -24.078 1 89.12 319 GLU B N 1
ATOM 6294 C CA . GLU B 1 319 ? -17.578 -32.719 -24.078 1 89.12 319 GLU B CA 1
ATOM 6295 C C . GLU B 1 319 ? -17.25 -34 -23.344 1 89.12 319 GLU B C 1
ATOM 6297 O O . GLU B 1 319 ? -18.109 -34.875 -23.156 1 89.12 319 GLU B O 1
ATOM 6302 N N . ARG B 1 320 ? -16.078 -34.094 -22.844 1 90.94 320 ARG B N 1
ATOM 6303 C CA . ARG B 1 320 ? -15.672 -35.281 -22.109 1 90.94 320 ARG B CA 1
ATOM 6304 C C . ARG B 1 320 ? -16.422 -35.375 -20.781 1 90.94 320 ARG B C 1
ATOM 6306 O O . ARG B 1 320 ? -16.641 -34.375 -20.109 1 90.94 320 ARG B O 1
ATOM 6313 N N . LYS B 1 321 ? -16.734 -36.688 -20.438 1 89.62 321 LYS B N 1
ATOM 6314 C CA . LYS B 1 321 ? -17.438 -36.906 -19.188 1 89.62 321 LYS B CA 1
ATOM 6315 C C . LYS B 1 321 ? -16.656 -36.344 -18 1 89.62 321 LYS B C 1
ATOM 6317 O O . LYS B 1 321 ? -17.219 -35.688 -17.125 1 89.62 321 LYS B O 1
ATOM 6322 N N . TYR B 1 322 ? -15.414 -36.75 -17.953 1 93.25 322 TYR B N 1
ATOM 6323 C CA . TYR B 1 322 ? -14.5 -36.219 -16.969 1 93.25 322 TYR B CA 1
ATOM 6324 C C . TYR B 1 322 ? -13.477 -35.281 -17.609 1 93.25 322 TYR B C 1
ATOM 6326 O O . TYR B 1 322 ? -12.68 -35.719 -18.453 1 93.25 322 TYR B O 1
ATOM 6334 N N . SER B 1 323 ? -13.562 -34 -17.25 1 93.19 323 SER B N 1
ATOM 6335 C CA . SER B 1 323 ? -12.68 -33.031 -17.859 1 93.19 323 SER B CA 1
ATOM 6336 C C . SER B 1 323 ? -11.984 -32.156 -16.812 1 93.19 323 SER B C 1
ATOM 6338 O O . SER B 1 32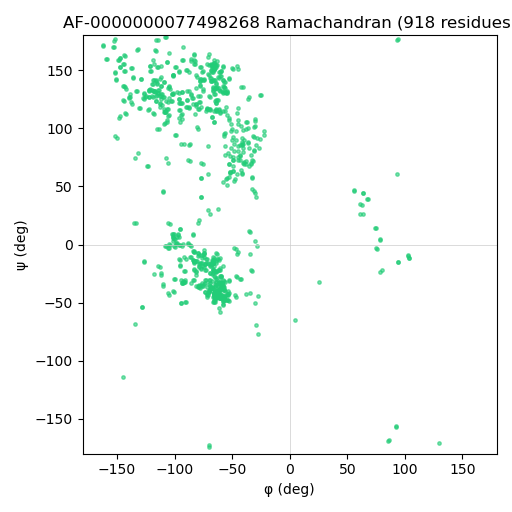3 ? -12.648 -31.453 -16.047 1 93.19 323 SER B O 1
ATOM 6340 N N . PHE B 1 324 ? -10.672 -32.281 -16.797 1 95.12 324 PHE B N 1
ATOM 6341 C CA . PHE B 1 324 ? -9.875 -31.406 -15.953 1 95.12 324 PHE B CA 1
ATOM 6342 C C . PHE B 1 324 ? -10.023 -29.953 -16.375 1 95.12 324 PHE B C 1
ATOM 6344 O O . PHE B 1 324 ? -10.102 -29.047 -15.531 1 95.12 324 PHE B O 1
ATOM 6351 N N . GLY B 1 325 ? -10.062 -29.656 -17.656 1 95.44 325 GLY B N 1
ATOM 6352 C CA . GLY B 1 325 ? -10.258 -28.328 -18.188 1 95.44 325 GLY B CA 1
ATOM 6353 C C . GLY B 1 325 ? -11.555 -27.688 -17.719 1 95.44 325 GLY B C 1
ATOM 6354 O O . GLY B 1 325 ? -11.57 -26.516 -17.344 1 95.44 325 GLY B O 1
ATOM 6355 N N . ASN B 1 326 ? -12.656 -28.453 -17.75 1 93.06 326 ASN B N 1
ATOM 6356 C CA . ASN B 1 326 ? -13.93 -27.938 -17.25 1 93.06 326 ASN B CA 1
ATOM 6357 C C . ASN B 1 326 ? -13.859 -27.625 -15.758 1 93.06 326 ASN B C 1
ATOM 6359 O O . ASN B 1 326 ? -14.422 -26.625 -15.305 1 93.06 326 ASN B O 1
ATOM 6363 N N . ALA B 1 327 ? -13.195 -28.547 -15.039 1 91.81 327 ALA B N 1
ATOM 6364 C CA . ALA B 1 327 ? -13.07 -28.328 -13.602 1 91.81 327 ALA B CA 1
ATOM 6365 C C . ALA B 1 327 ? -12.344 -27.031 -13.297 1 91.81 327 ALA B C 1
ATOM 6367 O O . ALA B 1 327 ? -12.773 -26.25 -12.43 1 91.81 327 ALA B O 1
ATOM 6368 N N . LEU B 1 328 ? -11.281 -26.75 -14.008 1 95.06 328 LEU B N 1
ATOM 6369 C CA . LEU B 1 328 ? -10.508 -25.531 -13.812 1 95.06 328 LEU B CA 1
ATOM 6370 C C . LEU B 1 328 ? -11.328 -24.312 -14.195 1 95.06 328 LEU B C 1
ATOM 6372 O O . LEU B 1 328 ? -11.32 -23.312 -13.477 1 95.06 328 LEU B O 1
ATOM 6376 N N . ALA B 1 329 ? -12 -24.359 -15.305 1 93 329 ALA B N 1
ATOM 6377 C CA . ALA B 1 329 ? -12.805 -23.25 -15.781 1 93 329 ALA B CA 1
ATOM 6378 C C . ALA B 1 329 ? -13.938 -22.938 -14.805 1 93 329 ALA B C 1
ATOM 6380 O O . ALA B 1 329 ? -14.227 -21.766 -14.531 1 93 329 ALA B O 1
ATOM 6381 N N . LEU B 1 330 ? -14.523 -23.984 -14.305 1 88.94 330 LEU B N 1
ATOM 6382 C CA . LEU B 1 330 ? -15.609 -23.812 -13.344 1 88.94 330 LEU B CA 1
ATOM 6383 C C . LEU B 1 330 ? -15.094 -23.188 -12.047 1 88.94 330 LEU B C 1
ATOM 6385 O O . LEU B 1 330 ? -15.766 -22.359 -11.445 1 88.94 330 LEU B O 1
ATOM 6389 N N . TYR B 1 331 ? -13.969 -23.656 -11.656 1 90.25 331 TYR B N 1
ATOM 6390 C CA . TYR B 1 331 ? -13.359 -23.109 -10.453 1 90.25 331 TYR B CA 1
ATOM 6391 C C . TYR B 1 331 ? -13.133 -21.594 -10.602 1 90.25 331 TYR B C 1
ATOM 6393 O O . TYR B 1 331 ? -13.492 -20.828 -9.711 1 90.25 331 TYR B O 1
ATOM 6401 N N . GLU B 1 332 ? -12.57 -21.219 -11.68 1 92.12 332 GLU B N 1
ATOM 6402 C CA . GLU B 1 332 ? -12.281 -19.797 -11.898 1 92.12 332 GLU B CA 1
ATOM 6403 C C . GLU B 1 332 ? -13.57 -18.984 -11.984 1 92.12 332 GLU B C 1
ATOM 6405 O O . GLU B 1 332 ? -13.648 -17.875 -11.453 1 92.12 332 GLU B O 1
ATOM 6410 N N . THR B 1 333 ? -14.492 -19.5 -12.672 1 87.69 333 THR B N 1
ATOM 6411 C CA . THR B 1 333 ? -15.781 -18.828 -12.766 1 87.69 333 THR B CA 1
ATOM 6412 C C . THR B 1 333 ? -16.406 -18.641 -11.383 1 87.69 333 THR B C 1
ATOM 6414 O O . THR B 1 333 ? -16.922 -17.562 -11.07 1 87.69 333 THR B O 1
ATOM 6417 N N . TRP B 1 334 ? -16.312 -19.672 -10.641 1 84.56 334 TRP B N 1
ATOM 6418 C CA . TRP B 1 334 ? -16.844 -19.609 -9.281 1 84.56 334 TRP B CA 1
ATOM 6419 C C . TRP B 1 334 ? -16.109 -18.531 -8.469 1 84.56 334 TRP B C 1
ATOM 6421 O O . TRP B 1 334 ? -16.75 -17.75 -7.77 1 84.56 334 TRP B O 1
ATOM 6431 N N . VAL B 1 335 ? -14.82 -18.484 -8.547 1 86.44 335 VAL B N 1
ATOM 6432 C CA . VAL B 1 335 ? -14.023 -17.484 -7.84 1 86.44 335 VAL B CA 1
ATOM 6433 C C . VAL B 1 335 ? -14.484 -16.094 -8.234 1 86.44 335 VAL B C 1
ATOM 6435 O O . VAL B 1 335 ? -14.703 -15.242 -7.363 1 86.44 335 VAL B O 1
ATOM 6438 N N . ASN B 1 336 ? -14.648 -15.828 -9.492 1 84.12 336 ASN B N 1
ATOM 6439 C CA . ASN B 1 336 ? -15.047 -14.516 -9.992 1 84.12 336 ASN B CA 1
ATOM 6440 C C . ASN B 1 336 ? -16.438 -14.133 -9.508 1 84.12 336 ASN B C 1
ATOM 6442 O O . ASN B 1 336 ? -16.719 -12.953 -9.273 1 84.12 336 ASN B O 1
ATOM 6446 N N . ASP B 1 337 ? -17.234 -15.109 -9.359 1 80.94 337 ASP B N 1
ATOM 6447 C CA . ASP B 1 337 ? -18.609 -14.859 -8.945 1 80.94 337 ASP B CA 1
ATOM 6448 C C . ASP B 1 337 ? -18.688 -14.539 -7.453 1 80.94 337 ASP B C 1
ATOM 6450 O O . ASP B 1 337 ? -19.5 -13.719 -7.027 1 80.94 337 ASP B O 1
ATOM 6454 N N . VAL B 1 338 ? -17.875 -15.164 -6.711 1 81.06 338 VAL B N 1
ATOM 6455 C CA . VAL B 1 338 ? -18.031 -15.047 -5.266 1 81.06 338 VAL B CA 1
ATOM 6456 C C . VAL B 1 338 ? -17.109 -13.945 -4.734 1 81.06 338 VAL B C 1
ATOM 6458 O O . VAL B 1 338 ? -17.297 -13.461 -3.615 1 81.06 338 VAL B O 1
ATOM 6461 N N . ALA B 1 339 ? -16.141 -13.578 -5.5 1 82.88 339 ALA B N 1
ATOM 6462 C CA . ALA B 1 339 ? -15.133 -12.617 -5.047 1 82.88 339 ALA B CA 1
ATOM 6463 C C . ALA B 1 339 ? -15.789 -11.336 -4.543 1 82.88 339 ALA B C 1
ATOM 6465 O O . ALA B 1 339 ? -15.43 -10.828 -3.477 1 82.88 339 ALA B O 1
ATOM 6466 N N . PRO B 1 340 ? -16.797 -10.758 -5.188 1 76.5 340 PRO B N 1
ATOM 6467 C CA . PRO B 1 340 ? -17.406 -9.523 -4.707 1 76.5 340 PRO B CA 1
ATOM 6468 C C . PRO B 1 340 ? -18.156 -9.703 -3.383 1 76.5 340 PRO B C 1
ATOM 6470 O O . PRO B 1 340 ? -18.438 -8.727 -2.686 1 76.5 340 PRO B O 1
ATOM 6473 N N . LEU B 1 341 ? -18.453 -10.938 -3.037 1 76.56 341 LEU B N 1
ATOM 6474 C CA . LEU B 1 341 ? -19.234 -11.234 -1.839 1 76.56 341 LEU B CA 1
ATOM 6475 C C . LEU B 1 341 ? -18.312 -11.578 -0.67 1 76.56 341 LEU B C 1
ATOM 6477 O O . LEU B 1 341 ? -18.766 -11.68 0.472 1 76.56 341 LEU B O 1
ATOM 6481 N N . ALA B 1 342 ? -17.109 -11.789 -1.033 1 75.12 342 ALA B N 1
ATOM 6482 C CA . ALA B 1 342 ? -16.172 -12.203 0.007 1 75.12 342 ALA B CA 1
ATOM 6483 C C . ALA B 1 342 ? -15.953 -11.086 1.026 1 75.12 342 ALA B C 1
ATOM 6485 O O . ALA B 1 342 ? -15.711 -9.938 0.655 1 75.12 342 ALA B O 1
ATOM 6486 N N . PRO B 1 343 ? -16.094 -11.438 2.342 1 76.31 343 PRO B N 1
ATOM 6487 C CA . PRO B 1 343 ? -15.797 -10.422 3.355 1 76.31 343 PRO B CA 1
ATOM 6488 C C . PRO B 1 343 ? -14.336 -9.992 3.354 1 76.31 343 PRO B C 1
ATOM 6490 O O . PRO B 1 343 ? -13.453 -10.789 3.006 1 76.31 343 PRO B O 1
ATOM 6493 N N . ARG B 1 344 ? -14.172 -8.812 3.773 1 81.06 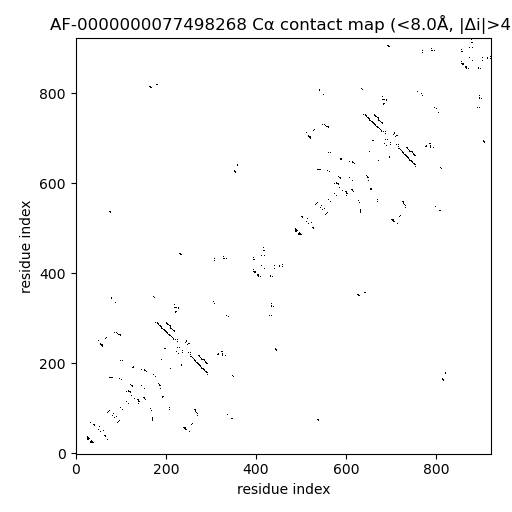344 ARG B N 1
ATOM 6494 C CA . ARG B 1 344 ? -12.797 -8.328 3.893 1 81.06 344 ARG B CA 1
ATOM 6495 C C . ARG B 1 344 ? -12.047 -9.086 4.977 1 81.06 344 ARG B C 1
ATOM 6497 O O . ARG B 1 344 ? -12.578 -9.32 6.062 1 81.06 344 ARG B O 1
ATOM 6504 N N . LEU B 1 345 ? -10.844 -9.5 4.586 1 79.25 345 LEU B N 1
ATOM 6505 C CA . LEU B 1 345 ? -9.969 -10.195 5.52 1 79.25 345 LEU B CA 1
ATOM 6506 C C . LEU B 1 345 ? -9.562 -9.281 6.668 1 79.25 345 LEU B C 1
ATOM 6508 O O . LEU B 1 345 ? -9.297 -8.094 6.461 1 79.25 345 LEU B O 1
ATOM 6512 N N . LYS B 1 346 ? -9.633 -9.797 7.895 1 77.94 346 LYS B N 1
ATOM 6513 C CA . LYS B 1 346 ? -9.164 -9.055 9.062 1 77.94 346 LYS B CA 1
ATOM 6514 C C . LYS B 1 346 ? -7.883 -9.664 9.625 1 77.94 346 LYS B C 1
ATOM 6516 O O . LYS B 1 346 ? -7.863 -10.844 9.992 1 77.94 346 LYS B O 1
ATOM 6521 N N . CYS B 1 347 ? -6.781 -8.93 9.555 1 81.31 347 CYS B N 1
ATOM 6522 C CA . CYS B 1 347 ? -5.512 -9.359 10.125 1 81.31 347 CYS B CA 1
ATOM 6523 C C . CYS B 1 347 ? -5.355 -8.844 11.555 1 81.31 347 CYS B C 1
ATOM 6525 O O . CYS B 1 347 ? -4.719 -7.812 11.781 1 81.31 347 CYS B O 1
ATOM 6527 N N . GLU B 1 348 ? -5.844 -9.539 12.477 1 74.88 348 GLU B N 1
ATOM 6528 C CA . GLU B 1 348 ? -5.941 -9.078 13.859 1 74.88 348 GLU B CA 1
ATOM 6529 C C . GLU B 1 348 ? -4.559 -8.875 14.469 1 74.88 348 GLU B C 1
ATOM 6531 O O . GLU B 1 348 ? -4.332 -7.902 15.203 1 74.88 348 GLU B O 1
ATOM 6536 N N . SER B 1 349 ? -3.668 -9.836 14.148 1 67.44 349 SER B N 1
ATOM 6537 C CA . SER B 1 349 ? -2.332 -9.781 14.734 1 67.44 349 SER B CA 1
ATOM 6538 C C . SER B 1 349 ? -1.58 -8.539 14.273 1 67.44 349 SER B C 1
ATOM 6540 O O . SER B 1 349 ? -0.608 -8.125 14.914 1 67.44 349 SER B O 1
ATOM 6542 N N . GLN B 1 350 ? -2.16 -7.965 13.242 1 69.56 350 GLN B N 1
ATOM 6543 C CA . GLN B 1 350 ? -1.464 -6.805 12.688 1 69.56 350 GLN B CA 1
ATOM 6544 C C . GLN B 1 350 ? -2.098 -5.504 13.172 1 69.56 350 GLN B C 1
ATOM 6546 O O . GLN B 1 350 ? -1.608 -4.418 12.852 1 69.56 350 GLN B O 1
ATOM 6551 N N . GLN B 1 351 ? -3.15 -5.676 13.961 1 71.94 351 GLN B N 1
ATOM 6552 C CA . GLN B 1 351 ? -3.791 -4.453 14.445 1 71.94 351 GLN B CA 1
ATOM 6553 C C . GLN B 1 351 ? -3.053 -3.889 15.648 1 71.94 351 GLN B C 1
ATOM 6555 O O . GLN B 1 351 ? -2.715 -4.625 16.578 1 71.94 351 GLN B O 1
ATOM 6560 N N . ALA B 1 352 ? -2.586 -2.662 15.531 1 70.94 352 ALA B N 1
ATOM 6561 C CA . ALA B 1 352 ? -1.958 -1.933 16.625 1 70.94 352 ALA B CA 1
ATOM 6562 C C . ALA B 1 352 ? -2.879 -0.834 17.156 1 70.94 352 ALA B C 1
ATOM 6564 O O . ALA B 1 352 ? -3.098 0.175 16.484 1 70.94 352 ALA B O 1
ATOM 6565 N N . ARG B 1 353 ? -3.396 -1.19 18.328 1 71.88 353 ARG B N 1
ATOM 6566 C CA . ARG B 1 353 ? -4.289 -0.209 18.938 1 71.88 353 ARG B CA 1
ATOM 6567 C C . ARG B 1 353 ? -3.498 0.961 19.516 1 71.88 353 ARG B C 1
ATOM 6569 O O . ARG B 1 353 ? -2.414 0.773 20.078 1 71.88 353 ARG B O 1
ATOM 6576 N N . MET B 1 354 ? -4.09 2.174 19.359 1 74.75 354 MET B N 1
ATOM 6577 C CA . MET B 1 354 ? -3.391 3.357 19.844 1 74.75 354 MET B CA 1
ATOM 6578 C C . MET B 1 354 ? -3.188 3.281 21.359 1 74.75 354 MET B C 1
ATOM 6580 O O . MET B 1 354 ? -2.273 3.908 21.891 1 74.75 354 MET B O 1
ATOM 6584 N N . SER B 1 355 ? -4.039 2.467 21.984 1 74.44 355 SER B N 1
ATOM 6585 C CA . SER B 1 355 ? -3.918 2.309 23.438 1 74.44 355 SER B CA 1
ATOM 6586 C C . SER B 1 355 ? -2.613 1.613 23.812 1 74.44 355 SER B C 1
ATOM 6588 O O . SER B 1 355 ? -2.205 1.63 24.969 1 74.44 355 SER B O 1
ATOM 6590 N N . GLU B 1 356 ? -1.964 1.009 22.828 1 68 356 GLU B N 1
ATOM 6591 C CA . GLU B 1 356 ? -0.728 0.27 23.062 1 68 356 GLU B CA 1
ATOM 6592 C C . GLU B 1 356 ? 0.486 1.194 23.016 1 68 356 GLU B C 1
ATOM 6594 O O . GLU B 1 356 ? 1.607 0.772 23.297 1 68 356 GLU B O 1
ATOM 6599 N N . PHE B 1 357 ? 0.24 2.496 22.75 1 66.88 357 PHE B N 1
ATOM 6600 C CA . PHE B 1 357 ? 1.34 3.428 22.531 1 66.88 357 PHE B CA 1
ATOM 6601 C C . PHE B 1 357 ? 1.34 4.523 23.578 1 66.88 357 PHE B C 1
ATOM 6603 O O . PHE B 1 357 ? 0.32 4.77 24.234 1 66.88 357 PHE B O 1
ATOM 6610 N N . ARG B 1 358 ? 2.537 5.113 23.812 1 64.44 358 ARG B N 1
ATOM 6611 C CA . ARG B 1 358 ? 2.693 6.207 24.766 1 64.44 358 ARG B CA 1
ATOM 6612 C C . ARG B 1 358 ? 2.426 7.555 24.109 1 64.44 358 ARG B C 1
ATOM 6614 O O . ARG B 1 358 ? 2.814 7.777 22.953 1 64.44 358 ARG B O 1
ATOM 6621 N N . PHE B 1 359 ? 1.605 8.273 24.875 1 63.62 359 PHE B N 1
ATOM 6622 C CA . PHE B 1 359 ? 1.279 9.609 24.375 1 63.62 359 PHE B CA 1
ATOM 6623 C C . PHE B 1 359 ? 1.813 10.68 25.328 1 63.62 359 PHE B C 1
ATOM 6625 O O . PHE B 1 359 ? 2.002 10.422 26.516 1 63.62 359 PHE B O 1
ATOM 6632 N N . GLU B 1 360 ? 2.328 11.797 24.797 1 63 360 GLU B N 1
ATOM 6633 C CA . GLU B 1 360 ? 2.848 12.922 25.562 1 63 360 GLU B CA 1
ATOM 6634 C C . GLU B 1 360 ? 1.89 13.32 26.688 1 63 360 GLU B C 1
ATOM 6636 O O . GLU B 1 360 ? 2.322 13.734 27.766 1 63 360 GLU B O 1
ATOM 6641 N N . THR B 1 361 ? 0.697 13.109 26.609 1 58.72 361 THR B N 1
ATOM 6642 C CA . THR B 1 361 ? -0.315 13.57 27.547 1 58.72 361 THR B CA 1
ATOM 6643 C C . THR B 1 361 ? -0.477 12.578 28.703 1 58.72 361 THR B C 1
ATOM 6645 O O . THR B 1 361 ? -1.187 12.852 29.672 1 58.72 361 THR B O 1
ATOM 6648 N N . ASP B 1 362 ? 0.131 11.422 28.547 1 60.16 362 ASP B N 1
ATOM 6649 C CA . ASP B 1 362 ? -0.029 10.398 29.578 1 60.16 362 ASP B CA 1
ATOM 6650 C C . ASP B 1 362 ? 0.794 10.742 30.812 1 60.16 362 ASP B C 1
ATOM 6652 O O . ASP B 1 362 ? 0.697 10.062 31.844 1 60.16 362 ASP B O 1
ATOM 6656 N N . LYS B 1 363 ? 1.692 11.766 31.062 1 51.75 363 LYS B N 1
ATOM 6657 C CA . LYS B 1 363 ? 2.641 12.016 32.125 1 51.75 363 LYS B CA 1
ATOM 6658 C C . LYS B 1 363 ? 1.916 12.227 33.469 1 51.75 363 LYS B C 1
ATOM 6660 O O . LYS B 1 363 ? 2.539 12.203 34.531 1 51.75 363 LYS B O 1
ATOM 6665 N N . GLY B 1 364 ? 0.926 13 33.688 1 42.19 364 GLY B N 1
ATOM 6666 C CA . GLY B 1 364 ? 0.6 13.359 35.031 1 42.19 364 GLY B CA 1
ATOM 6667 C C . GLY B 1 364 ? 0.239 12.156 35.906 1 42.19 364 GLY B C 1
ATOM 6668 O O . GLY B 1 364 ? 0.038 12.289 37.125 1 42.19 364 GLY B O 1
ATOM 6669 N N . ASP B 1 365 ? -0.741 11.297 35.656 1 37.88 365 ASP B N 1
ATOM 6670 C CA . ASP B 1 365 ? -1.085 10.305 36.656 1 37.88 365 ASP B CA 1
ATOM 6671 C C . ASP B 1 365 ? 0.091 9.367 36.938 1 37.88 365 ASP B C 1
ATOM 6673 O O . ASP B 1 365 ? 0.911 9.117 36.062 1 37.88 365 ASP B O 1
ATOM 6677 N N . ASN B 1 366 ? 0.347 9.109 38.375 1 32.31 366 ASN B N 1
ATOM 6678 C CA . ASN B 1 366 ? 1.302 8.18 39 1 32.31 366 ASN B CA 1
ATOM 6679 C C . ASN B 1 366 ? 1.482 6.93 38.125 1 32.31 366 ASN B C 1
ATOM 6681 O O . ASN B 1 366 ? 0.707 5.98 38.219 1 32.31 366 ASN B O 1
ATOM 6685 N N . TRP B 1 367 ? 1.82 7.012 37.125 1 33.5 367 TRP B N 1
ATOM 6686 C CA . TRP B 1 367 ? 2.277 5.73 36.594 1 33.5 367 TRP B CA 1
ATOM 6687 C C . TRP B 1 367 ? 3.242 5.055 37.562 1 33.5 367 TRP B C 1
ATOM 6689 O O . TRP B 1 367 ? 4.324 5.578 37.844 1 33.5 367 TRP B O 1
ATOM 6699 N N . GLY B 1 368 ? 2.725 4.512 38.719 1 28.17 368 GLY B N 1
ATOM 6700 C CA . GLY B 1 368 ? 3.555 3.516 39.375 1 28.17 368 GLY B CA 1
ATOM 6701 C C . GLY B 1 368 ? 4.508 2.816 38.406 1 28.17 368 GLY B C 1
ATOM 6702 O O . GLY B 1 368 ? 4.289 2.803 37.219 1 28.17 368 GLY B O 1
ATOM 6703 N N . ASP B 1 369 ? 5.758 2.791 38.781 1 28.94 369 ASP B N 1
ATOM 6704 C CA . ASP B 1 369 ? 6.859 1.943 38.344 1 28.94 369 ASP B CA 1
ATOM 6705 C C . ASP B 1 369 ? 6.352 0.576 37.875 1 28.94 369 ASP B C 1
ATOM 6707 O O . ASP B 1 369 ? 7.086 -0.412 37.938 1 28.94 369 ASP B O 1
ATOM 6711 N N . ASN B 1 370 ? 5.055 0.39 37.969 1 25.14 370 ASN B N 1
ATOM 6712 C CA . ASN B 1 370 ? 4.941 -1.05 37.75 1 25.14 370 ASN B CA 1
ATOM 6713 C C . ASN B 1 370 ? 5.613 -1.486 36.469 1 25.14 370 ASN B C 1
ATOM 6715 O O . ASN B 1 370 ? 5.121 -1.185 35.375 1 25.14 370 ASN B O 1
ATOM 6719 N N . PRO B 1 371 ? 7.016 -1.57 36.625 1 26.53 371 PRO B N 1
ATOM 6720 C CA . PRO B 1 371 ? 7.898 -2.098 35.562 1 26.53 371 PRO B CA 1
ATOM 6721 C C . PRO B 1 371 ? 7.199 -3.096 34.656 1 26.53 371 PRO B C 1
ATOM 6723 O O . PRO B 1 371 ? 7.289 -2.979 33.438 1 26.53 371 PRO B O 1
ATOM 6726 N N . ASP B 1 372 ? 7.059 -4.297 35.219 1 25.38 372 ASP B N 1
ATOM 6727 C CA . ASP B 1 372 ? 7.172 -5.695 34.781 1 25.38 372 ASP B CA 1
ATOM 6728 C C . ASP B 1 372 ? 5.883 -6.176 34.125 1 25.38 372 ASP B C 1
ATOM 6730 O O . ASP B 1 372 ? 5.668 -7.379 33.969 1 25.38 372 ASP B O 1
ATOM 6734 N N . GLU B 1 373 ? 4.797 -5.48 34.25 1 26.14 373 GLU B N 1
ATOM 6735 C CA . GLU B 1 373 ? 3.848 -6.531 33.906 1 26.14 373 GLU B CA 1
ATOM 6736 C C . GLU B 1 373 ? 4.148 -7.105 32.531 1 26.14 373 GLU B C 1
ATOM 6738 O O . GLU B 1 373 ? 4.191 -6.367 31.547 1 26.14 373 GLU B O 1
ATOM 6743 N N . ASP B 1 374 ? 4.875 -8.148 32.625 1 23.89 374 ASP B N 1
ATOM 6744 C CA . ASP B 1 374 ? 5.074 -9.211 31.641 1 23.89 374 ASP B CA 1
ATOM 6745 C C . ASP B 1 374 ? 3.816 -9.43 30.797 1 23.89 374 ASP B C 1
ATOM 6747 O O . ASP B 1 374 ? 2.758 -9.758 31.344 1 23.89 374 ASP B O 1
ATOM 6751 N N . TRP B 1 375 ? 3.592 -8.523 30 1 23.36 375 TRP B N 1
ATOM 6752 C CA . TRP B 1 375 ? 2.564 -8.953 29.047 1 23.36 375 TRP B CA 1
ATOM 6753 C C . TRP B 1 375 ? 2.684 -10.453 28.766 1 23.36 375 TRP B C 1
ATOM 6755 O O . TRP B 1 375 ? 3.654 -10.891 28.156 1 23.36 375 TRP B O 1
ATOM 6765 N N . ASP B 1 376 ? 2.322 -11.102 29.891 1 23.3 376 ASP B N 1
ATOM 6766 C CA . ASP B 1 376 ? 2.061 -12.508 29.609 1 23.3 376 ASP B CA 1
ATOM 6767 C C . ASP B 1 376 ? 1.084 -12.672 28.453 1 23.3 376 ASP B C 1
ATOM 6769 O O . ASP B 1 376 ? -0.094 -12.328 28.578 1 23.3 376 ASP B O 1
ATOM 6773 N N . GLY B 1 377 ? 1.514 -12.188 27.344 1 24.2 377 GLY B N 1
ATOM 6774 C CA . GLY B 1 377 ? 0.799 -12.695 26.188 1 24.2 377 GLY B CA 1
ATOM 6775 C C . GLY B 1 377 ? 0.288 -14.109 26.359 1 24.2 377 GLY B C 1
ATOM 6776 O O . GLY B 1 377 ? 0.961 -15.078 25.984 1 24.2 377 GLY B O 1
ATOM 6777 N N . GLN B 1 378 ? -0.328 -14.227 27.609 1 21.58 378 GLN B N 1
ATOM 6778 C CA . GLN B 1 378 ? -0.954 -15.547 27.625 1 21.58 378 GLN B CA 1
ATOM 6779 C C . GLN B 1 378 ? -1.812 -15.758 26.375 1 21.58 378 GLN B C 1
ATOM 6781 O O . GLN B 1 378 ? -2.666 -14.93 26.062 1 21.58 378 GLN B O 1
ATOM 6786 N N . ASN B 1 379 ? -1.176 -16.375 25.594 1 23.89 379 ASN B N 1
ATOM 6787 C CA . ASN B 1 379 ? -1.872 -17.125 24.547 1 23.89 379 ASN B CA 1
ATOM 6788 C C . ASN B 1 379 ? -3.113 -17.828 25.094 1 23.89 379 ASN B C 1
ATOM 6790 O O . ASN B 1 379 ? -3.008 -18.719 25.938 1 23.89 379 ASN B O 1
ATOM 6794 N N . HIS B 1 380 ? -4.02 -16.953 25.578 1 26.02 380 HIS B N 1
ATOM 6795 C CA . HIS B 1 380 ? -5.184 -17.797 25.828 1 26.02 380 HIS B CA 1
ATOM 6796 C C . HIS B 1 380 ? -5.383 -18.797 24.688 1 26.02 380 HIS B C 1
ATOM 6798 O O . HIS B 1 380 ? -5.562 -18.391 23.531 1 26.02 380 HIS B O 1
ATOM 6804 N N . GLY B 1 381 ? -4.684 -19.844 24.891 1 24.22 381 GLY B N 1
ATOM 6805 C CA . GLY B 1 381 ? -5.047 -21.078 24.203 1 24.22 381 GLY B CA 1
ATOM 6806 C C . GLY B 1 381 ? -6.543 -21.297 24.141 1 24.22 381 GLY B C 1
ATOM 6807 O O . GLY B 1 381 ? -7.203 -21.422 25.172 1 24.22 381 GLY B O 1
ATOM 6808 N N . SER B 1 382 ? -7.164 -20.406 23.328 1 26.84 382 SER B N 1
ATOM 6809 C CA . SER B 1 382 ? -8.516 -20.938 23.156 1 26.84 382 SER B CA 1
ATOM 6810 C C . SER B 1 382 ? -8.523 -22.453 23.234 1 26.84 382 SER B C 1
ATOM 6812 O O . SER B 1 382 ? -7.652 -23.125 22.656 1 26.84 382 SER B O 1
ATOM 6814 N N . GLU B 1 383 ? -8.922 -22.891 24.344 1 26.08 383 GLU B N 1
ATOM 6815 C CA . GLU B 1 383 ? -9.359 -24.281 24.359 1 26.08 383 GLU B CA 1
ATOM 6816 C C . GLU B 1 383 ? -9.945 -24.688 23.016 1 26.08 383 GLU B C 1
ATOM 6818 O O . GLU B 1 383 ? -10.844 -24.031 22.5 1 26.08 383 GLU B O 1
ATOM 6823 N N . GLU B 1 384 ? -9.039 -25.219 22.234 1 28.59 384 GLU B N 1
ATOM 6824 C CA . GLU B 1 384 ? -9.516 -26.031 21.109 1 28.59 384 GLU B CA 1
ATOM 6825 C C . GLU B 1 384 ? -10.773 -26.812 21.484 1 28.59 384 GLU B C 1
ATOM 6827 O O . GLU B 1 384 ? -10.734 -27.672 22.359 1 28.59 384 GLU B O 1
ATOM 6832 N N . ASP B 1 385 ? -11.844 -26.062 21.688 1 28.16 385 ASP B N 1
ATOM 6833 C CA . ASP B 1 385 ? -12.984 -26.969 21.734 1 28.16 385 ASP B CA 1
ATOM 6834 C C . ASP B 1 385 ? -12.75 -28.188 20.859 1 28.16 385 ASP B C 1
ATOM 6836 O O . ASP B 1 385 ? -12.25 -28.062 19.734 1 28.16 385 ASP B O 1
ATOM 6840 N N . GLU B 1 386 ? -12.492 -29.297 21.484 1 29.61 386 GLU B N 1
ATOM 6841 C CA . GLU B 1 386 ? -12.523 -30.641 20.938 1 29.61 386 GLU B CA 1
ATOM 6842 C C . GLU B 1 386 ? -13.617 -30.797 19.891 1 29.61 386 GLU B C 1
ATOM 6844 O O . GLU B 1 386 ? -14.586 -31.531 20.078 1 29.61 386 GLU B O 1
ATOM 6849 N N . SER B 1 387 ? -14.211 -29.656 19.484 1 31.22 387 SER B N 1
ATOM 6850 C CA . SER B 1 387 ? -15.234 -30.094 18.531 1 31.22 387 SER B CA 1
ATOM 6851 C C . SER B 1 387 ? -14.68 -31.125 17.562 1 31.22 387 SER B C 1
ATOM 6853 O O . SER B 1 387 ? -13.469 -31.219 17.375 1 31.22 387 SER B O 1
ATOM 6855 N N . GLU B 1 388 ? -15.555 -31.969 17.047 1 33.47 388 GLU B N 1
ATOM 6856 C CA . GLU B 1 388 ? -15.383 -33.094 16.125 1 33.47 388 GLU B CA 1
ATOM 6857 C C . GLU B 1 388 ? -14.344 -32.781 15.055 1 33.47 388 GLU B C 1
ATOM 6859 O O . GLU B 1 388 ? -14.312 -31.656 14.531 1 33.47 388 GLU B O 1
ATOM 6864 N N . HIS B 1 389 ? -13.219 -33.344 15.172 1 34.56 389 HIS B N 1
ATOM 6865 C CA . HIS B 1 389 ? -12.148 -33.375 14.188 1 34.56 389 HIS B CA 1
ATOM 6866 C C . HIS B 1 389 ? -12.703 -33.312 12.766 1 34.56 389 HIS B C 1
ATOM 6868 O O . HIS B 1 389 ? -13.023 -34.312 12.164 1 34.56 389 HIS B O 1
ATOM 6874 N N . ILE B 1 390 ? -13.664 -32.438 12.5 1 37.69 390 ILE B N 1
ATOM 6875 C CA . ILE B 1 390 ? -13.969 -32.312 11.078 1 37.69 390 ILE B CA 1
ATOM 6876 C C . ILE B 1 390 ? -12.664 -32.219 10.281 1 37.69 390 ILE B C 1
ATOM 6878 O O . ILE B 1 390 ? -11.781 -31.422 10.609 1 37.69 390 ILE B O 1
ATOM 6882 N N . ASP B 1 391 ? -12.336 -33.25 9.68 1 45.44 391 ASP B N 1
ATOM 6883 C CA . ASP B 1 391 ? -11.203 -33.375 8.773 1 45.44 391 ASP B CA 1
ATOM 6884 C C . ASP B 1 391 ? -11 -32.094 7.957 1 45.44 391 ASP B C 1
ATOM 6886 O O . ASP B 1 391 ? -11.836 -31.766 7.117 1 45.44 391 ASP B O 1
ATOM 6890 N N . PRO B 1 392 ? -10.289 -31.141 8.359 1 51.44 392 PRO B N 1
ATOM 6891 C CA . PRO B 1 392 ? -10.094 -29.781 7.84 1 51.44 392 PRO B CA 1
ATOM 6892 C C . PRO B 1 392 ? -9.852 -29.766 6.332 1 51.44 392 PRO B C 1
ATOM 6894 O O . PRO B 1 392 ? -9.938 -28.703 5.703 1 51.44 392 PRO B O 1
ATOM 6897 N N . LEU B 1 393 ? -9.773 -31.078 5.758 1 58.22 393 LEU B N 1
ATOM 6898 C CA . LEU B 1 393 ? -9.281 -31.078 4.383 1 58.22 393 LEU B CA 1
ATOM 6899 C C . LEU B 1 393 ? -10.406 -31.406 3.404 1 58.22 393 LEU B C 1
ATOM 6901 O O . LEU B 1 393 ? -10.195 -31.422 2.191 1 58.22 393 LEU B O 1
ATOM 6905 N N . CYS B 1 394 ? -11.664 -31.672 3.875 1 72 394 CYS B N 1
ATOM 6906 C CA . CYS B 1 394 ? -12.68 -32.031 2.902 1 72 394 CYS B CA 1
ATOM 6907 C C . CYS B 1 394 ? -13.68 -30.906 2.695 1 72 394 CYS B C 1
ATOM 6909 O O . CYS B 1 394 ? -14.383 -30.516 3.627 1 72 394 CYS B O 1
ATOM 6911 N N . ASP B 1 395 ? -13.914 -30.391 1.492 1 76.69 395 ASP B N 1
ATOM 6912 C CA . ASP B 1 395 ? -14.703 -29.219 1.147 1 76.69 395 ASP B CA 1
ATOM 6913 C C . ASP B 1 395 ? -16.078 -29.609 0.623 1 76.69 395 ASP B C 1
ATOM 6915 O O . ASP B 1 395 ? -16.828 -28.766 0.133 1 76.69 395 ASP B O 1
ATOM 6919 N N . PHE B 1 396 ? -16.422 -30.922 0.744 1 81.62 396 PHE B N 1
ATOM 6920 C CA . PHE B 1 396 ? -17.719 -31.359 0.235 1 81.62 396 PHE B CA 1
ATOM 6921 C C . PHE B 1 396 ? -18.812 -31.156 1.28 1 81.62 396 PHE B C 1
ATOM 6923 O O . PHE B 1 396 ? -18.516 -31 2.467 1 81.62 396 PHE B O 1
ATOM 6930 N N . ASP B 1 397 ? -20.047 -31.125 0.762 1 79.12 397 ASP B N 1
ATOM 6931 C CA . ASP B 1 397 ? -21.219 -30.984 1.633 1 79.12 397 ASP B CA 1
ATOM 6932 C C . ASP B 1 397 ? -21.375 -32.219 2.52 1 79.12 397 ASP B C 1
ATOM 6934 O O . ASP B 1 397 ? -21.828 -33.281 2.053 1 79.12 397 ASP B O 1
ATOM 6938 N N . ARG B 1 398 ? -21.25 -32.094 3.719 1 79.81 398 ARG B N 1
ATOM 6939 C CA . ARG B 1 398 ? -21.234 -33.25 4.645 1 79.81 398 ARG B CA 1
ATOM 6940 C C . ARG B 1 398 ? -22.656 -33.688 4.996 1 79.81 398 ARG B C 1
ATOM 6942 O O . ARG B 1 398 ? -22.859 -34.75 5.562 1 79.81 398 ARG B O 1
ATOM 6949 N N . THR B 1 399 ? -23.547 -32.844 4.68 1 79.94 399 THR B N 1
ATOM 6950 C CA . THR B 1 399 ? -24.938 -33.219 4.949 1 79.94 399 THR B CA 1
ATOM 6951 C C . THR B 1 399 ? -25.438 -34.219 3.904 1 79.94 399 THR B C 1
ATOM 6953 O O . THR B 1 399 ? -26.453 -34.875 4.109 1 79.94 399 THR B O 1
ATOM 6956 N N . ASN B 1 400 ? -24.766 -34.375 2.787 1 83.38 400 ASN B N 1
ATOM 6957 C CA . ASN B 1 400 ? -25.062 -35.375 1.797 1 83.38 400 ASN B CA 1
ATOM 6958 C C . ASN B 1 400 ? -24.5 -36.75 2.205 1 83.38 400 ASN B C 1
ATOM 6960 O O . ASN B 1 400 ? -23.281 -36.906 2.34 1 83.38 400 ASN B O 1
ATOM 6964 N N . PRO B 1 401 ? -25.344 -37.656 2.395 1 84.69 401 PRO B N 1
ATOM 6965 C CA . PRO B 1 401 ? -24.844 -38.969 2.85 1 84.69 401 PRO B CA 1
ATOM 6966 C C . PRO B 1 401 ? -23.875 -39.594 1.86 1 84.69 401 PRO B C 1
ATOM 6968 O O . PRO B 1 401 ? -23.094 -40.5 2.236 1 84.69 401 PRO B O 1
ATOM 6971 N N . LEU B 1 402 ? -23.922 -39.219 0.688 1 86.88 402 LEU B N 1
ATOM 6972 C CA . LEU B 1 402 ? -23.047 -39.812 -0.326 1 86.88 402 LEU B CA 1
ATOM 6973 C C . LEU B 1 402 ? -21.797 -38.969 -0.542 1 86.88 402 LEU B C 1
ATOM 6975 O O . LEU B 1 402 ? -21.016 -39.219 -1.46 1 86.88 402 LEU B O 1
ATOM 6979 N N . ASN B 1 403 ? -21.641 -37.969 0.282 1 86.25 403 ASN B N 1
ATOM 6980 C CA . ASN B 1 403 ? -20.453 -37.125 0.076 1 86.25 403 ASN B CA 1
ATOM 6981 C C . ASN B 1 403 ? -19.172 -37.938 0.146 1 86.25 403 ASN B C 1
ATOM 6983 O O . ASN B 1 403 ? -19.109 -38.938 0.877 1 86.25 403 ASN B O 1
ATOM 6987 N N . PRO B 1 404 ? -18.094 -37.5 -0.547 1 87.25 404 PRO B N 1
ATOM 6988 C CA . PRO B 1 404 ? -16.875 -38.281 -0.67 1 87.25 404 PRO B CA 1
ATOM 6989 C C . PRO B 1 404 ? -16.047 -38.281 0.607 1 87.25 404 PRO B C 1
ATOM 6991 O O . PRO B 1 404 ? -15.102 -39.094 0.73 1 87.25 404 PRO B O 1
ATOM 6994 N N . CYS B 1 405 ? -16.281 -37.531 1.57 1 83.12 405 CYS B N 1
ATOM 6995 C CA . CYS B 1 405 ? -15.391 -37.281 2.699 1 83.12 405 CYS B CA 1
ATOM 6996 C C . CYS B 1 405 ? -15.141 -38.562 3.486 1 83.12 405 CYS B C 1
ATOM 6998 O O . CYS B 1 405 ? -14 -38.875 3.846 1 83.12 405 CYS B O 1
ATOM 7000 N N . PRO B 1 406 ? -16.109 -39.344 3.75 1 78.69 406 PRO B N 1
ATOM 7001 C CA . PRO B 1 406 ? -15.859 -40.562 4.535 1 78.69 406 PRO B CA 1
ATOM 7002 C C . PRO B 1 406 ? -14.953 -41.562 3.816 1 78.69 406 PRO B C 1
ATOM 7004 O O . PRO B 1 406 ? -14.172 -42.25 4.461 1 78.69 406 PRO B O 1
ATOM 7007 N N . MET B 1 407 ? -15.078 -41.656 2.541 1 76.94 407 MET B N 1
ATOM 7008 C CA . MET B 1 407 ? -14.297 -42.594 1.748 1 76.94 407 MET B CA 1
ATOM 7009 C C . MET B 1 407 ? -12.883 -42.062 1.51 1 76.94 407 MET B C 1
ATOM 7011 O O . MET B 1 407 ? -11.93 -42.844 1.444 1 76.94 407 MET B O 1
ATOM 7015 N N . CYS B 1 408 ? -12.711 -40.781 1.324 1 76.38 408 CYS B N 1
ATOM 7016 C CA . CYS B 1 408 ? -11.461 -40.219 0.842 1 76.38 408 CYS B CA 1
ATOM 7017 C C . CYS B 1 408 ? -10.648 -39.625 1.992 1 76.38 408 CYS B C 1
ATOM 7019 O O . CYS B 1 408 ? -9.586 -39.062 1.774 1 76.38 408 CYS B O 1
ATOM 7021 N N . MET B 1 409 ? -11.016 -39.688 3.264 1 62.22 409 MET B N 1
ATOM 7022 C CA . MET B 1 409 ? -10.422 -39.062 4.445 1 62.22 409 MET B CA 1
ATOM 7023 C C . MET B 1 409 ? -8.984 -39.531 4.637 1 62.22 409 MET B C 1
ATOM 7025 O O . MET B 1 409 ? -8.148 -38.781 5.141 1 62.22 409 MET B O 1
ATOM 7029 N N . ASP B 1 410 ? -8.648 -40.75 4.285 1 56.41 410 ASP B N 1
ATOM 7030 C CA . ASP B 1 410 ? -7.359 -41.281 4.73 1 56.41 410 ASP B CA 1
ATOM 7031 C C . ASP B 1 410 ? -6.285 -41.062 3.666 1 56.41 410 ASP B C 1
ATOM 7033 O O . ASP B 1 410 ? -5.098 -40.969 3.986 1 56.41 410 ASP B O 1
ATOM 7037 N N . ASP B 1 411 ? -6.684 -41.062 2.355 1 58.84 411 ASP B N 1
ATOM 7038 C CA . ASP B 1 411 ? -5.668 -40.938 1.312 1 58.84 411 ASP B CA 1
ATOM 7039 C C . ASP B 1 411 ? -6.238 -40.281 0.061 1 58.84 411 ASP B C 1
ATOM 7041 O O . ASP B 1 411 ? -6.828 -40.969 -0.792 1 58.84 411 ASP B O 1
ATOM 7045 N N . ASP B 1 412 ? -6.125 -39 -0.069 1 55.91 412 ASP B N 1
ATOM 7046 C CA . ASP B 1 412 ? -6.656 -38.25 -1.205 1 55.91 412 ASP B CA 1
ATOM 7047 C C . ASP B 1 412 ? -5.953 -38.656 -2.5 1 55.91 412 ASP B C 1
ATOM 7049 O O . ASP B 1 412 ? -6.418 -38.312 -3.594 1 55.91 412 ASP B O 1
ATOM 7053 N N . ALA B 1 413 ? -4.914 -39.469 -2.322 1 62.38 413 ALA B N 1
ATOM 7054 C CA . ALA B 1 413 ? -4.199 -39.906 -3.518 1 62.38 413 ALA B CA 1
ATOM 7055 C C . ALA B 1 413 ? -4.68 -41.281 -3.973 1 62.38 413 ALA B C 1
ATOM 7057 O O . ALA B 1 413 ? -4.238 -41.781 -5.004 1 62.38 413 ALA B O 1
ATOM 7058 N N . ASP B 1 414 ? -5.691 -41.688 -3.338 1 78.75 414 ASP B N 1
ATOM 7059 C CA . ASP B 1 414 ? -6.258 -42.969 -3.713 1 78.75 414 ASP B CA 1
ATOM 7060 C C . ASP B 1 414 ? -7.105 -42.844 -4.98 1 78.75 414 ASP B C 1
ATOM 7062 O O . ASP B 1 414 ? -8.031 -42.031 -5.039 1 78.75 414 ASP B O 1
ATOM 7066 N N . GLN B 1 415 ? -6.809 -43.719 -5.965 1 86.88 415 GLN B N 1
ATOM 7067 C CA . GLN B 1 415 ? -7.48 -43.688 -7.262 1 86.88 415 GLN B CA 1
ATOM 7068 C C . GLN B 1 415 ? -8.977 -43.938 -7.113 1 86.88 415 GLN B C 1
ATOM 7070 O O . GLN B 1 415 ? -9.781 -43.375 -7.863 1 86.88 415 GLN B O 1
ATOM 7075 N N . ARG B 1 416 ? -9.328 -44.75 -6.152 1 88.44 416 ARG B N 1
ATOM 7076 C CA . ARG B 1 416 ? -10.742 -45.031 -5.926 1 88.44 416 ARG B CA 1
ATOM 7077 C C . ARG B 1 416 ? -11.484 -43.812 -5.414 1 88.44 416 ARG B C 1
ATOM 7079 O O . ARG B 1 416 ? -12.648 -43.594 -5.766 1 88.44 416 ARG B O 1
ATOM 7086 N N . CYS B 1 417 ? -10.797 -43.125 -4.629 1 88.69 417 CYS B N 1
ATOM 7087 C CA . CYS B 1 417 ? -11.375 -41.875 -4.109 1 88.69 417 CYS B CA 1
ATOM 7088 C C . CYS B 1 417 ? -11.617 -40.875 -5.227 1 88.69 417 CYS B C 1
ATOM 7090 O O . CYS B 1 417 ? -12.695 -40.281 -5.316 1 88.69 417 CYS B O 1
ATOM 7092 N N . ILE B 1 418 ? -10.609 -40.719 -6.082 1 90.75 418 ILE B N 1
ATOM 7093 C CA . ILE B 1 418 ? -10.727 -39.781 -7.188 1 90.75 418 ILE B CA 1
ATOM 7094 C C . ILE B 1 418 ? -11.875 -40.188 -8.109 1 90.75 418 ILE B C 1
ATOM 7096 O O . ILE B 1 418 ? -12.672 -39.375 -8.523 1 90.75 418 ILE B O 1
ATOM 7100 N N . ARG B 1 419 ? -11.969 -41.5 -8.344 1 92.56 419 ARG B N 1
ATOM 7101 C CA . ARG B 1 419 ? -13.047 -42.031 -9.188 1 92.56 419 ARG B CA 1
ATOM 7102 C C . ARG B 1 419 ? -14.406 -41.75 -8.547 1 92.56 419 ARG B C 1
ATOM 7104 O O . ARG B 1 419 ? -15.352 -41.344 -9.234 1 92.56 419 ARG B O 1
ATOM 7111 N N . TYR B 1 420 ? -14.477 -42 -7.281 1 91.44 420 TYR B N 1
ATOM 7112 C CA . TYR B 1 420 ? -15.711 -41.719 -6.559 1 91.44 420 TYR B CA 1
ATOM 7113 C C . TYR B 1 420 ? -16.109 -40.25 -6.699 1 91.44 420 TYR B C 1
ATOM 7115 O O . TYR B 1 420 ? -17.266 -39.938 -6.98 1 91.44 420 TYR B O 1
ATOM 7123 N N . ILE B 1 421 ? -15.203 -39.375 -6.527 1 90.69 421 ILE B N 1
ATOM 7124 C CA . ILE B 1 421 ? -15.445 -37.938 -6.566 1 90.69 421 ILE B CA 1
ATOM 7125 C C . ILE B 1 421 ? -15.867 -37.531 -7.977 1 90.69 421 ILE B C 1
ATOM 7127 O O . ILE B 1 421 ? -16.797 -36.75 -8.141 1 90.69 421 ILE B O 1
ATOM 7131 N N . LEU B 1 422 ? -15.18 -38.094 -9 1 92.19 422 LEU B N 1
ATOM 7132 C CA . LEU B 1 422 ? -15.539 -37.812 -10.383 1 92.19 422 LEU B CA 1
ATOM 7133 C C . LEU B 1 422 ? -17 -38.156 -10.656 1 92.19 422 LEU B C 1
ATOM 7135 O O . LEU B 1 422 ? -17.719 -37.375 -11.273 1 92.19 422 LEU B O 1
ATOM 7139 N N . ASP B 1 423 ? -17.406 -39.281 -10.18 1 91.88 423 ASP B N 1
ATOM 7140 C CA . ASP B 1 423 ? -18.781 -39.719 -10.383 1 91.88 423 ASP B CA 1
ATOM 7141 C C . ASP B 1 423 ? -19.75 -38.906 -9.547 1 91.88 423 ASP B C 1
ATOM 7143 O O . ASP B 1 423 ? -20.812 -38.5 -10.023 1 91.88 423 ASP B O 1
ATOM 7147 N N . TYR B 1 424 ? -19.391 -38.688 -8.336 1 90.12 424 TYR B N 1
ATOM 7148 C CA . TYR B 1 424 ? -20.203 -37.844 -7.445 1 90.12 424 TYR B CA 1
ATOM 7149 C C . TYR B 1 424 ? -20.469 -36.5 -8.055 1 90.12 424 TYR B C 1
ATOM 7151 O O . TYR B 1 424 ? -21.609 -36 -8.016 1 90.12 424 TYR B O 1
ATOM 7159 N N . CYS B 1 425 ? -19.469 -35.875 -8.688 1 89.31 425 CYS B N 1
ATOM 7160 C CA . CYS B 1 425 ? -19.547 -34.5 -9.211 1 89.31 425 CYS B CA 1
ATOM 7161 C C . CYS B 1 425 ? -20.344 -34.469 -10.508 1 89.31 425 CYS B C 1
ATOM 7163 O O . CYS B 1 425 ? -20.688 -33.406 -11 1 89.31 425 CYS B O 1
ATOM 7165 N N . GLN B 1 426 ? -20.656 -35.656 -11.047 1 86.12 426 GLN B N 1
ATOM 7166 C CA . GLN B 1 426 ? -21.578 -35.719 -12.188 1 86.12 426 GLN B CA 1
ATOM 7167 C C . GLN B 1 426 ? -23.031 -35.594 -11.742 1 86.12 426 GLN B C 1
ATOM 7169 O O . GLN B 1 426 ? -23.891 -35.219 -12.539 1 86.12 426 GLN B O 1
ATOM 7174 N N . VAL B 1 427 ? -23.188 -35.844 -10.453 1 84.69 427 VAL B N 1
ATOM 7175 C CA . VAL B 1 427 ? -24.562 -35.969 -9.969 1 84.69 427 VAL B CA 1
ATOM 7176 C C . VAL B 1 427 ? -24.891 -34.75 -9.086 1 84.69 427 VAL B C 1
ATOM 7178 O O . VAL B 1 427 ? -26.016 -34.25 -9.125 1 84.69 427 VAL B O 1
ATOM 7181 N N . TYR B 1 428 ? -23.938 -34.281 -8.359 1 83.25 428 TYR B N 1
ATOM 7182 C CA . TYR B 1 428 ? -24.219 -33.25 -7.359 1 83.25 428 TYR B CA 1
ATOM 7183 C C . TYR B 1 428 ? -23.438 -31.984 -7.66 1 83.25 428 TYR B C 1
ATOM 7185 O O . TYR B 1 428 ? -22.281 -32.031 -8.062 1 83.25 428 TYR B O 1
ATOM 7193 N N . GLN B 1 429 ? -24.156 -30.891 -7.477 1 80.81 429 GLN B N 1
ATOM 7194 C CA . GLN B 1 429 ? -23.5 -29.594 -7.477 1 80.81 429 GLN B CA 1
ATOM 7195 C C . GLN B 1 429 ? -22.984 -29.25 -6.082 1 80.81 429 GLN B C 1
ATOM 7197 O O . GLN B 1 429 ? -23.688 -28.625 -5.285 1 80.81 429 GLN B O 1
ATOM 7202 N N . ASP B 1 430 ? -21.797 -29.719 -5.82 1 81.38 430 ASP B N 1
ATOM 7203 C CA . ASP B 1 430 ? -21.156 -29.578 -4.52 1 81.38 430 ASP B CA 1
ATOM 7204 C C . ASP B 1 430 ? -19.938 -28.656 -4.605 1 81.38 430 ASP B C 1
ATOM 7206 O O . ASP B 1 430 ? -19.203 -28.672 -5.598 1 81.38 430 ASP B O 1
ATOM 7210 N N . ARG B 1 431 ? -19.734 -27.891 -3.623 1 80.44 431 ARG B N 1
ATOM 7211 C CA . ARG B 1 431 ? -18.578 -26.984 -3.574 1 80.44 431 ARG B CA 1
ATOM 7212 C C . ARG B 1 431 ? -17.281 -27.75 -3.725 1 80.44 431 ARG B C 1
ATOM 7214 O O . ARG B 1 431 ? -16.328 -27.25 -4.32 1 80.44 431 ARG B O 1
ATOM 7221 N N . GLY B 1 432 ? -17.219 -28.875 -3.143 1 83.75 432 GLY B N 1
ATOM 7222 C CA . GLY B 1 432 ? -16.031 -29.703 -3.268 1 83.75 432 GLY B CA 1
ATOM 7223 C C . GLY B 1 432 ? -15.688 -30.047 -4.707 1 83.75 432 GLY B C 1
ATOM 7224 O O . GLY B 1 432 ? -14.516 -30.219 -5.047 1 83.75 432 GLY B O 1
ATOM 7225 N N . CYS B 1 433 ? -16.688 -30.141 -5.527 1 86.44 433 CYS B N 1
ATOM 7226 C CA . CYS B 1 433 ? -16.5 -30.453 -6.941 1 86.44 433 CYS B CA 1
ATOM 7227 C C . CYS B 1 433 ? -15.859 -29.266 -7.668 1 86.44 433 CYS B C 1
ATOM 7229 O O . CYS B 1 433 ? -15.336 -29.422 -8.773 1 86.44 433 CYS B O 1
ATOM 7231 N N . VAL B 1 434 ? -15.891 -28.141 -7.062 1 86.31 434 VAL B N 1
ATOM 7232 C CA . VAL B 1 434 ? -15.352 -26.938 -7.684 1 86.31 434 VAL B CA 1
ATOM 7233 C C . VAL B 1 434 ? -14.016 -26.562 -7.027 1 86.31 434 VAL B C 1
ATOM 7235 O O . VAL B 1 434 ? -13.031 -26.297 -7.723 1 86.31 434 VAL B O 1
ATOM 7238 N N . VAL B 1 435 ? -13.969 -26.672 -5.746 1 82.31 435 VAL B N 1
ATOM 7239 C CA . VAL B 1 435 ? -12.82 -26.125 -5.027 1 82.31 435 VAL B CA 1
ATOM 7240 C C . VAL B 1 435 ? -11.773 -27.219 -4.84 1 82.31 435 VAL B C 1
ATOM 7242 O O . VAL B 1 435 ? -10.57 -26.938 -4.902 1 82.31 435 VAL B O 1
ATOM 7245 N N . GLN B 1 436 ? -12.164 -28.391 -4.684 1 84 436 GLN B N 1
ATOM 7246 C CA . GLN B 1 436 ? -11.227 -29.453 -4.316 1 84 436 GLN B CA 1
ATOM 7247 C C . GLN B 1 436 ? -10.836 -30.281 -5.535 1 84 436 GLN B C 1
ATOM 7249 O O . GLN B 1 436 ? -9.688 -30.703 -5.66 1 84 436 GLN B O 1
ATOM 7254 N N . LEU B 1 437 ? -11.742 -30.578 -6.379 1 87.81 437 LEU B N 1
ATOM 7255 C CA . LEU B 1 437 ? -11.539 -31.5 -7.492 1 87.81 437 LEU B CA 1
ATOM 7256 C C . LEU B 1 437 ? -10.336 -31.078 -8.336 1 87.81 437 LEU B C 1
ATOM 7258 O O . LEU B 1 437 ? -9.469 -31.906 -8.633 1 87.81 437 LEU B O 1
ATOM 7262 N N . PRO B 1 438 ? -10.25 -29.766 -8.711 1 89.56 438 PRO B N 1
ATOM 7263 C CA . PRO B 1 438 ? -9.086 -29.406 -9.523 1 89.56 438 PRO B CA 1
ATOM 7264 C C . PRO B 1 438 ? -7.762 -29.672 -8.805 1 89.56 438 PRO B C 1
ATOM 7266 O O . PRO B 1 438 ? -6.762 -30 -9.445 1 89.56 438 PRO B O 1
ATOM 7269 N N . GLN B 1 439 ? -7.723 -29.531 -7.559 1 87.56 439 GLN B N 1
ATOM 7270 C CA . GLN B 1 439 ? -6.512 -29.781 -6.785 1 87.56 439 GLN B CA 1
ATOM 7271 C C . GLN B 1 439 ? -6.168 -31.266 -6.773 1 87.56 439 GLN B C 1
ATOM 7273 O O . GLN B 1 439 ? -4.996 -31.641 -6.883 1 87.56 439 GLN B O 1
ATOM 7278 N N . LEU B 1 440 ? -7.129 -32.094 -6.699 1 86.31 440 LEU B N 1
ATOM 7279 C CA . LEU B 1 440 ? -6.941 -33.531 -6.652 1 86.31 440 LEU B CA 1
ATOM 7280 C C . LEU B 1 440 ? -6.445 -34.062 -7.992 1 86.31 440 LEU B C 1
ATOM 7282 O O . LEU B 1 440 ? -5.68 -35.031 -8.031 1 86.31 440 LEU B O 1
ATOM 7286 N N . LEU B 1 441 ? -6.898 -33.438 -9 1 90.62 441 LEU B N 1
ATOM 7287 C CA . LEU B 1 441 ? -6.605 -33.938 -10.344 1 90.62 441 LEU B CA 1
ATOM 7288 C C . LEU B 1 441 ? -5.234 -33.469 -10.812 1 90.62 441 LEU B C 1
ATOM 7290 O O . LEU B 1 441 ? -4.633 -34.062 -11.703 1 90.62 441 LEU B O 1
ATOM 7294 N N . ASN B 1 442 ? -4.773 -32.406 -10.219 1 89.81 442 ASN B N 1
ATOM 7295 C CA . ASN B 1 442 ? -3.51 -31.828 -10.672 1 89.81 442 ASN B CA 1
ATOM 7296 C C . ASN B 1 442 ? -2.359 -32.812 -10.516 1 89.81 442 ASN B C 1
ATOM 7298 O O . ASN B 1 442 ? -2.258 -33.5 -9.5 1 89.81 442 ASN B O 1
ATOM 7302 N N . LYS B 1 443 ? -1.516 -32.969 -11.555 1 84.62 443 LYS B N 1
ATOM 7303 C CA . LYS B 1 443 ? -0.274 -33.719 -11.641 1 84.62 443 LYS B CA 1
ATOM 7304 C C . LYS B 1 443 ? -0.554 -35.219 -11.711 1 84.62 443 LYS B C 1
ATOM 7306 O O . LYS B 1 443 ? 0.324 -36.062 -11.422 1 84.62 443 LYS B O 1
ATOM 7311 N N . ILE B 1 444 ? -1.824 -35.625 -11.977 1 89.75 444 ILE B N 1
ATOM 7312 C CA . ILE B 1 444 ? -2.111 -37 -12.375 1 89.75 444 ILE B CA 1
ATOM 7313 C C . ILE B 1 444 ? -1.695 -37.219 -13.828 1 89.75 444 ILE B C 1
ATOM 7315 O O . ILE B 1 444 ? -2.006 -36.375 -14.695 1 89.75 444 ILE B O 1
ATOM 7319 N N . SER B 1 445 ? -1.017 -38.25 -14.086 1 91.06 445 SER B N 1
ATOM 7320 C CA . SER B 1 445 ? -0.598 -38.562 -15.453 1 91.06 445 SER B CA 1
ATOM 7321 C C . SER B 1 445 ? -1.785 -38.969 -16.328 1 91.06 445 SER B C 1
ATOM 7323 O O . SER B 1 445 ? -2.811 -39.406 -15.812 1 91.06 445 SER B O 1
ATOM 7325 N N . LYS B 1 446 ? -1.585 -38.75 -17.547 1 89.88 446 LYS B N 1
ATOM 7326 C CA . LYS B 1 446 ? -2.621 -39.125 -18.5 1 89.88 446 LYS B CA 1
ATOM 7327 C C . LYS B 1 446 ? -2.998 -40.594 -18.328 1 89.88 446 LYS B C 1
ATOM 7329 O O . LYS B 1 446 ? -4.184 -40.938 -18.281 1 89.88 446 LYS B O 1
ATOM 7334 N N . GLU B 1 447 ? -2.021 -41.438 -18.25 1 91 447 GLU B N 1
ATOM 7335 C CA . GLU B 1 447 ? -2.246 -42.844 -18.109 1 91 447 GLU B CA 1
ATOM 7336 C C . GLU B 1 447 ? -3.02 -43.156 -16.828 1 91 447 GLU B C 1
ATOM 7338 O O . GLU B 1 447 ? -3.982 -43.938 -16.844 1 91 447 GLU B O 1
ATOM 7343 N N . GLU B 1 448 ? -2.598 -42.562 -15.805 1 92.62 448 GLU B N 1
ATOM 7344 C CA . GLU B 1 448 ? -3.266 -42.781 -14.523 1 92.62 448 GLU B CA 1
ATOM 7345 C C . GLU B 1 448 ? -4.707 -42.281 -14.562 1 92.62 448 GLU B C 1
ATOM 7347 O O . GLU B 1 448 ? -5.609 -42.938 -14.039 1 92.62 448 GLU B O 1
ATOM 7352 N N . PHE B 1 449 ? -4.902 -41.219 -15.125 1 92.94 449 PHE B N 1
ATOM 7353 C CA . PHE B 1 449 ? -6.242 -40.625 -15.211 1 92.94 449 PHE B CA 1
ATOM 7354 C C . PHE B 1 449 ? -7.156 -41.531 -16.047 1 92.94 449 PHE B C 1
ATOM 7356 O O . PHE B 1 449 ? -8.328 -41.719 -15.695 1 92.94 449 PHE B O 1
ATOM 7363 N N . GLU B 1 450 ? -6.637 -42 -17.141 1 91.12 450 GLU B N 1
ATOM 7364 C CA . GLU B 1 450 ? -7.406 -42.906 -17.969 1 91.12 450 GLU B CA 1
ATOM 7365 C C . GLU B 1 450 ? -7.758 -44.188 -17.203 1 91.12 450 GLU B C 1
ATOM 7367 O O . GLU B 1 450 ? -8.867 -44.688 -17.344 1 91.12 450 GLU B O 1
ATOM 7372 N N . ASN B 1 451 ? -6.844 -44.625 -16.422 1 93.19 451 ASN B N 1
ATOM 7373 C CA . ASN B 1 451 ? -7.102 -45.781 -15.586 1 93.19 451 ASN B CA 1
ATOM 7374 C C . ASN B 1 451 ? -8.203 -45.531 -14.562 1 93.19 451 ASN B C 1
ATOM 7376 O O . ASN B 1 451 ? -9.07 -46.375 -14.344 1 93.19 451 ASN B O 1
ATOM 7380 N N . ILE B 1 452 ? -8.125 -44.406 -13.977 1 93.31 452 ILE B N 1
ATOM 7381 C CA . ILE B 1 452 ? -9.125 -44.031 -12.984 1 93.31 452 ILE B CA 1
ATOM 7382 C C . ILE B 1 452 ? -10.5 -43.938 -13.641 1 93.31 452 ILE B C 1
ATOM 7384 O O . ILE B 1 452 ? -11.477 -44.469 -13.109 1 93.31 452 ILE B O 1
ATOM 7388 N N . ALA B 1 453 ? -10.578 -43.344 -14.789 1 90.88 453 ALA B N 1
ATOM 7389 C CA . ALA B 1 453 ? -11.836 -43.156 -15.508 1 90.88 453 ALA B CA 1
ATOM 7390 C C . ALA B 1 453 ? -12.43 -44.5 -15.938 1 90.88 453 ALA B C 1
ATOM 7392 O O . ALA B 1 453 ? -13.656 -44.625 -16.031 1 90.88 453 ALA B O 1
ATOM 7393 N N . ALA B 1 454 ? -11.586 -45.469 -16.141 1 91.56 454 ALA B N 1
ATOM 7394 C CA . ALA B 1 454 ? -12.031 -46.781 -16.656 1 91.56 454 ALA B CA 1
ATOM 7395 C C . ALA B 1 454 ? -12.391 -47.719 -15.531 1 91.56 454 ALA B C 1
ATOM 7397 O O . ALA B 1 454 ? -13.047 -48.75 -15.758 1 91.56 454 ALA B O 1
ATOM 7398 N N . MET B 1 455 ? -12.07 -47.406 -14.359 1 92.19 455 MET B N 1
ATOM 7399 C CA . MET B 1 455 ? -12.352 -48.25 -13.211 1 92.19 455 MET B CA 1
ATOM 7400 C C . MET B 1 455 ? -13.859 -48.375 -12.984 1 92.19 455 MET B C 1
ATOM 7402 O O . MET B 1 455 ? -14.617 -47.5 -13.352 1 92.19 455 MET B O 1
ATOM 7406 N N . GLU B 1 456 ? -14.133 -49.562 -12.328 1 91.31 456 GLU B N 1
ATOM 7407 C CA . GLU B 1 456 ? -15.523 -49.688 -11.891 1 91.31 456 GLU B CA 1
ATOM 7408 C C . GLU B 1 456 ? -15.875 -48.625 -10.859 1 91.31 456 GLU B C 1
ATOM 7410 O O . GLU B 1 456 ? -15.094 -48.375 -9.938 1 91.31 456 GLU B O 1
ATOM 7415 N N . SER B 1 457 ? -16.938 -48.094 -11.078 1 88.31 457 SER B N 1
ATOM 7416 C CA . SER B 1 457 ? -17.344 -46.969 -10.227 1 88.31 457 SER B CA 1
ATOM 7417 C C . SER B 1 457 ? -17.672 -47.438 -8.82 1 88.31 457 SER B C 1
ATOM 7419 O O . SER B 1 457 ? -18.5 -48.344 -8.633 1 88.31 457 SER B O 1
ATOM 7421 N N . PRO B 1 458 ? -17.078 -46.844 -7.848 1 85.81 458 PRO B N 1
ATOM 7422 C CA . PRO B 1 458 ? -17.469 -47.094 -6.465 1 85.81 458 PRO B CA 1
ATOM 7423 C C . PRO B 1 458 ? -18.672 -46.25 -6.02 1 85.81 458 PRO B C 1
ATOM 7425 O O . PRO B 1 458 ? -19.156 -46.438 -4.898 1 85.81 458 PRO B O 1
ATOM 7428 N N . PHE B 1 459 ? -19.062 -45.406 -6.844 1 87.38 459 PHE B N 1
ATOM 7429 C CA . PHE B 1 459 ? -20.172 -44.5 -6.535 1 87.38 459 PHE B CA 1
ATOM 7430 C C . PHE B 1 459 ? -21.484 -45.062 -7.031 1 87.38 459 PHE B C 1
ATOM 7432 O O . PHE B 1 459 ? -21.672 -45.281 -8.234 1 87.38 459 PHE B O 1
ATOM 7439 N N . HIS B 1 460 ? -22.375 -45.438 -6.09 1 78.5 460 HIS B N 1
ATOM 7440 C CA . HIS B 1 460 ? -23.703 -45.938 -6.398 1 78.5 460 HIS B CA 1
ATOM 7441 C C . HIS B 1 460 ? -24.781 -45 -5.891 1 78.5 460 HIS B C 1
ATOM 7443 O O . HIS B 1 460 ? -24.922 -44.812 -4.68 1 78.5 460 HIS B O 1
ATOM 7449 N N . SER B 1 461 ? -25.328 -44.156 -6.844 1 67.62 461 SER B N 1
ATOM 7450 C CA . SER B 1 461 ? -26.359 -43.188 -6.465 1 67.62 461 SER B CA 1
ATOM 7451 C C . SER B 1 461 ? -27.703 -43.844 -6.25 1 67.62 461 SER B C 1
ATOM 7453 O O . SER B 1 461 ? -28 -44.875 -6.863 1 67.62 461 SER B O 1
#

Sequence (922 aa):
MAKVFLVFLLCALTRISSQDDTNAACHGTDGSIYSPDCNTHPAELTKEQMFKNGHMKRFGAHRPPDHIVEELPYMIAPEDFHTLYVSRHKPVVIKGAAKYWPAYTKWTDEYLTEKFGDVTFNMETKDDDKVNLPPSRKLKDFLKVYQEKDLYLVDEVHPGMREDVILPLCLRCEEMSSKFFVSYYWHSSGNTSSSLHIDTDENMLCVIRGSKKAILVSPVYSNDLYADDANLLGVSPVPADKVDLEKFPRVMNVRYHLANMEEGDMLYLPQMWWHQIDSGGGRQQAVALWWKSKPWWKDHGKHAPPVEADAVFEGSKSERKYSFGNALALYETWVNDVAPLAPRLKCESQQARMSEFRFETDKGDNWGDNPDEDWDGQNHGSEEDESEHIDPLCDFDRTNPLNPCPMCMDDDADQRCIRYILDYCQVYQDRGCVVQLPQLLNKISKEEFENIAAMESPFHSMAKVFLVFLLCALTRISSQDDTNAACHGTDGSIYSPDCNTHPAELTKEQMFKNGHMKRFGAHRPPDHIVEELPYMIAPEDFHTLYVSRHKPVVIKGAAKYWPAYTKWTDEYLTEKFGDVTFNMETKDDDKVNLPPSRKLKDFLKVYQEKDLYLVDEVHPGMREDVILPLCLRCEEMSSKFFVSYYWHSSGNTSSSLHIDTDENMLCVIRGSKKAILVSPVYSNDLYADDANLLGVSPVPADKVDLEKFPRVMNVRYHLANMEEGDMLYLPQMWWHQIDSGGGRQQAVALWWKSKPWWKDHGKHAPPVEADAVFEGSKSERKYSFGNALALYETWVNDVAPLAPRLKCESQQARMSEFRFETDKGDNWGDNPDEDWDGQNHGSEEDESEHIDPLCDFDRTNPLNPCPMCMDDDADQRCIRYILDYCQVYQDRGCVVQLPQLLNKISKEEFENIAAMESPFHS

Secondary structure (DSSP, 8-state):
----------------------------TTS-S--TTTS-------HHHHHHHHTTB-TTTTS--SEEPEEESS-B-HHHHIIIIITTT--EEETTGGGGSHHHHH-SHHHHHHHHTT-EE-EE-TT--SSSPPPPEEHHHHHHHTTTSS-EEEEEPPGGGGGG-B--GGG--HHHHSS-BEEEEEEEEE--BPPSEE-SSEEEEEEEES-EEEEEE-GGGTTTTTGGG-SBTTB-SS-SS-B-TTT-GGGGG---EEEEE-TT-EEEE-TT-EEEEEE-EEEEEEEEEEE---GGGG-TTS------TT---SS----SSS-HHHHHHHHHHHHHHHGGGSPPP--GGG--BGGGS-BGGGGGS--------------------------TT--S-TTSTT-SHHHHSS-TT-HHHHHHHHHHHHH---HHHHHTHHHHHTT-BHHHHHHHHHSPP----/----------------------------TTS-S--TTTS-------HHHHHHHHTTB-TTTTS--SEEPEEESS-B-HHHHIIIIITTT--EEETTGGGGSHHHHH-SHHHHHHHHTT-EE-EE-TT--SSSPPPPEEHHHHHHHTTTSS-EEEEEPPGGGGGG-BPPGGG--STTTSS-BEEEEEEEEE--B--SEE-SSEEEEEEEES-EEEEEE-GGGTTTTTGGG-SBTTB-SS-SS-B-TTT-GGGGG---EEEEE-TT-EEEE-TT-EEEEEE-EEEEEEEEEEE---GGGGSS--------TT---SSPPP--SS-HHHHHHHHHHHHHHHGGGSPPP--GGG--BGGGS-BGGGGGS--------------------------TT--S-TTSTT-SHHHHSS-TT-HHHHHHHHHHHHH---HHHHHTHHHHHTT-BHHHHHHHHHSPP----

pLDDT: mean 78.18, std 24.1, range [20.23, 98.69]

Nearest PDB structures (foldseek):
  6f4t-assembly1_A  TM=8.813E-01  e=1.579E-18  Homo sapiens
  6f4s-assembly1_A  TM=8.755E-01  e=4.234E-18  Homo sapiens
  4aap-assembly1_A  TM=8.644E-01  e=1.011E-17  Homo sapiens
  2xxz-assembly2_B  TM=6.854E-01  e=4.702E-09  Homo sapiens
  5fxx-assembly2_B  TM=6.765E-01  e=2.840E-08  Homo sapiens

Solvent-accessible surface area (backbone atoms only — not comparable to full-atom values): 50363 Å² total; per-residue (Å²): 137,80,77,71,74,72,73,74,73,76,71,75,76,69,77,74,74,76,72,75,78,70,79,58,79,28,52,15,93,86,68,43,68,75,8,68,68,33,18,54,66,68,70,84,66,49,70,67,54,21,45,70,50,15,47,64,24,38,63,66,44,38,49,79,61,46,35,71,51,52,72,34,88,48,57,40,35,27,46,48,42,37,57,69,19,62,50,49,56,43,54,38,32,33,51,46,63,40,58,75,24,58,41,50,77,49,70,38,73,68,48,41,35,71,77,42,22,80,44,72,38,38,37,36,34,42,74,50,47,84,80,72,61,53,72,65,40,33,40,41,61,44,71,73,40,30,82,80,44,76,36,26,40,51,33,65,55,50,69,81,57,24,67,30,35,58,51,56,64,42,59,63,23,56,67,52,35,73,56,60,42,49,44,35,33,36,40,34,39,36,62,28,40,43,57,32,29,46,42,84,40,30,33,38,42,30,26,48,36,40,36,37,38,35,44,38,27,60,23,34,33,25,38,31,46,37,30,70,72,10,64,34,25,48,36,34,67,56,47,43,74,47,24,51,42,86,84,44,52,47,47,74,74,56,63,36,32,35,40,81,38,45,51,6,15,31,36,42,43,40,54,48,30,31,35,30,43,37,36,36,69,44,60,28,30,34,39,35,45,28,30,62,66,74,52,80,69,60,44,77,84,53,76,66,76,75,62,64,89,77,69,79,55,96,31,59,78,68,86,53,92,79,42,63,16,49,31,35,18,49,30,45,52,48,40,58,66,42,32,84,71,54,75,76,59,72,43,66,91,70,60,43,42,43,58,79,54,67,40,72,82,61,69,77,64,82,69,67,75,73,77,63,78,63,76,66,73,65,69,71,64,68,71,71,68,79,59,78,81,63,64,89,81,58,64,48,55,79,84,42,90,80,41,55,52,83,77,29,70,84,45,75,81,34,55,66,38,50,36,26,45,57,52,46,48,74,74,44,83,40,56,19,52,36,70,43,43,46,59,66,49,47,69,39,34,39,68,57,49,52,50,35,72,68,44,81,73,77,59,82,133,130,84,77,73,78,71,75,76,74,76,73,75,75,68,77,75,73,77,71,76,79,70,78,57,80,28,52,16,94,86,69,43,68,78,9,72,70,32,20,55,64,69,70,83,67,49,70,65,55,22,44,70,52,16,48,63,24,37,64,67,45,38,49,77,62,46,34,70,49,52,73,35,89,50,57,42,34,26,44,48,41,36,57,69,20,61,52,50,54,42,53,38,31,34,50,45,63,39,59,75,24,56,41,50,75,49,69,40,73,68,50,42,36,72,76,42,20,82,45,72,38,41,37,36,34,41,74,50,48,86,80,70,61,54,71,62,40,34,39,39,61,44,73,74,41,28,83,79,44,77,37,26,39,51,35,66,55,50,69,81,57,23,66,31,37,59,52,56,62,42,63,64,24,56,58,51,41,84,62,55,35,47,43,33,33,37,40,33,40,36,64,29,40,43,57,31,30,46,44,84,40,30,32,38,41,32,28,47,36,41,35,38,38,35,45,37,28,59,25,30,32,24,39,30,44,36,30,70,72,10,67,35,25,51,36,35,68,57,47,40,73,48,24,52,42,86,84,44,54,47,48,74,73,56,66,36,31,37,40,81,37,48,53,6,16,31,36,41,42,41,54,48,31,32,32,32,44,35,36,37,70,45,60,28,30,34,40,35,45,28,34,66,65,73,51,78,71,57,51,65,79,63,73,51,75,72,63,62,90,77,67,79,57,66,56,54,79,68,87,54,92,80,42,61,16,50,31,36,16,49,28,45,47,49,40,59,66,46,33,86,69,53,74,76,59,73,42,65,91,67,61,42,43,43,57,78,54,64,42,74,80,60,68,78,64,82,68,65,74,74,78,62,80,63,75,67,74,64,67,70,64,67,70,70,69,79,58,78,80,64,64,90,82,58,64,50,46,76,85,43,90,80,40,56,51,81,77,28,70,86,44,74,82,35,56,66,41,51,35,27,44,58,52,47,48,73,75,44,81,41,51,18,52,36,69,43,43,46,59,66,50,47,69,39,34,40,67,56,48,53,49,36,72,68,46,81,73,78,57,83,131

Radius of gyration: 33.11 Å; Cα contacts (8 Å, |Δi|>4): 1727; chains: 2; bounding box: 102×94×91 Å